Protein AF-A0A2K9PJY9-F1 (afdb_monomer)

Nearest PDB structures (foldseek):
  3nqx-assembly1_A  TM=8.048E-01  e=4.018E-14  Pseudoalteromonas sp. SM9913
  3nqz-assembly1_B  TM=7.840E-01  e=8.148E-14  Pseudoalteromonas sp. SM9913
  6ya1-assembly1_A  TM=7.572E-01  e=1.923E-13  Legionella pneumophila
  6yze-assembly1_A  TM=7.234E-01  e=6.142E-13  Legionella pneumophila
  1k85-assembly1_A  TM=9.168E-01  e=1.450E-07  Niallia circulans

Secondary structure (DSSP, 8-state):
----------------------S--S-TTTHHHHHHHHHHGGGSPPTT----S-TT-HHHHHHHHTT--TT-EEEEEEEEE-SS-EEEEEEEEETTEEEEEEEEEEEEETTEEEEEEE----PPP-----SS-HHHHHHHHHHHH--SS-EEEEEEEEEEEEETTTTEEEEEEEEEEE-SSTT-EEEEEEETTT--EEEEEESBTT-STTSGGGGS-------------TTTGGGGGG--PPEEEEEEEE-SSS-EEEEEEEE-SS-EESEE-SSTT-EEEEE-TTSTTS---EEPEESSSEE-HHHHSSTT-THHHHHHHHHHHHHHHHHHHHH---TTTSS---EEEEEEETT---EEEETTTEEEEE--STTPPPS--HHHHHHHHHHHHHHHTT---SSHHHHHHHHHHHHHHHHHHHHHHHHHS-----TTEESGGGTS-SEESS-GGGGT--SSTT-TTPPP-STTTT--S---STTS-HHHHHHHHTHHHHHHHHHHHH-EEEE-TTS-EEEE----HHHHHHHHHHHHTT--TT--HHHHHHHHHHHHHHHH-TT-HHHHHHHHHHHHTTSS-----STT--PPPPPPEEEEEES--SSEEEEEEEPPP-SS-EEEEEEEETTEEEEEESSSEEEEESPPTT-EEEEEEEEEETT--BPPPPPPEEEE----SS-----EEEEEE--TT-GGG-SEEE-STTEEE-GGGGGG-SSSS--EEEESSSTTSEEEE--B--TT-SEEEEEEEEEEES--TT-EEEEEEESSTTS--EEEEEEEBTTTBS-TT--EEEEEEEE----TTBEEEEEE--SSTT-EEEEEEEEEEEE-SS---------------------PPPGGG-EEE-SSBSSEEEEES--TT-EEEEEETT--EEEEEES-SEEE-TTS-SEEEEEEEEETTEEEEEEEEE-

Sequence (939 aa):
MRKTLHNFKLTTRNFAIILVLLGTTMHGVSQERIIKISKEQTQATSPNDKIDDAPVANKALLRSMLKLENNDKLVPITSVVDNYGKHEKYQCYYKGVKVDGMIATIHSKNGKASKISTNQMVLPEMDVKASITTNGALQSAKQKLNFKTIDLVSSELIILSIDPDQNVWKLAYNLHIKGANFYEEVNTYVDAKTGDVIRIMEGIKHSGKHSHASRLKKLGANTTLEQKSFVSLLMQEAIGPLAPATGTLATRYSGTLSLTTDSSGSEYRLRDYSRGNGIINYNNSSSGQVLVYDDYTDNDNNWTLAEHDNSTKDNAALDAHFASQVTYDYFINEHGRNSYDGLGSELINFVNILNYGNAGWANGDYMLYGDGIFGSDPLTSLDVGAHEIGHGVTKYTANLQYQREQGAINESLSDIWAMSVEHYANVNYGLNKDLDLLGNDFGYTIRSMANPNLYGQPDTYQGTNWVPASVSEGCITPQGGAGGNDYCGVHTNSGVGNFWFYTLTLGGSGTNDNGDNYAVTAIGVDKGGDIVYAALADLTPTSQYADFRVVTIQAAQDLYGIGSPEEISVTNAWYAVGVGAAYSGGGGDTETPTVPTGLASSNITASGFDVSWTASTDNVGVTEYEVFIDGSSNGLTASTSYSASGLSANTTYAVTVIAKDAAGNQSASSSALDVTTLEGSGGGCTDTTYNSDDFEGGFSSSIWNDGGSDARISTSDQFYANSGVRCVRLRDDQASANITTDNLDLSLFEEITVTFSYITAGLEIGEGFSLQMSTNGGASFNTEASWARGSEFPSNNVRQTGTVTISGPFTTTTQLKFQHNASVNNDRSYLDDVVIEGCSNGVSSIIAATNGNTLIDTNNDVSEPVLEDIKIFPIPVSHMLNVKNLPENSNLRLMNISGQLLINAKGKSQINMSQFETGIYILQVNTEGKTKFVKIIKR

Radius of gyration: 35.59 Å; Cα contacts (8 Å, |Δi|>4): 2083; chains: 1; bounding box: 110×68×102 Å

Organism: NCBI:txid1803846

Mean predicted aligned error: 19.75 Å

pLDDT: mean 78.34, std 20.93, range [20.97, 98.81]

Solvent-accessible surface area (backbone atoms only — not comparable to full-atom values): 50972 Å² total; per-residue (Å²): 135,84,88,85,89,84,89,85,89,84,85,92,80,90,81,89,86,90,86,94,84,88,89,82,85,85,79,77,70,68,57,54,49,62,57,42,50,70,63,51,50,80,76,51,82,71,95,73,75,80,64,79,88,67,95,86,66,62,67,65,56,51,33,58,74,58,68,54,54,94,63,34,47,76,43,81,74,52,76,49,69,44,82,87,31,36,42,37,33,26,42,37,21,57,79,78,30,41,34,62,63,40,42,40,27,42,32,27,48,96,92,34,60,69,49,77,32,63,63,83,67,82,77,73,95,75,82,86,73,66,69,52,52,71,68,54,36,49,52,43,49,54,73,69,67,70,60,96,42,80,45,79,77,46,76,44,67,29,36,37,71,73,36,73,92,76,67,37,72,41,52,23,34,43,32,36,34,36,36,79,40,73,84,43,27,32,41,37,31,19,32,22,68,80,40,49,76,73,41,57,43,67,36,39,48,58,73,25,45,76,25,89,44,57,86,62,84,83,82,90,81,93,74,94,75,86,81,79,60,75,77,60,62,73,62,66,75,71,73,70,92,56,52,79,42,79,23,44,36,36,25,73,72,77,46,74,41,81,44,67,19,21,33,82,85,73,40,26,35,58,28,29,67,91,50,61,68,19,36,42,44,21,46,14,71,88,48,41,55,37,90,54,87,40,73,44,72,40,73,81,40,62,47,37,50,91,73,27,62,46,99,77,43,55,18,40,49,47,23,42,52,47,17,51,52,51,40,37,48,45,36,36,71,77,47,50,28,35,40,47,65,55,80,15,57,51,50,36,35,42,28,32,27,48,85,28,49,45,45,27,34,34,78,77,64,35,39,39,26,11,40,17,52,96,82,42,71,49,56,27,44,52,46,51,37,20,23,34,46,26,46,33,33,36,54,62,51,23,35,41,39,82,35,17,52,18,11,7,49,46,45,16,50,8,52,52,39,10,34,44,38,41,51,50,34,30,74,77,68,70,48,87,66,68,72,46,45,41,56,42,85,76,79,48,69,70,44,31,25,76,48,14,59,85,65,59,11,6,40,20,59,86,27,63,58,49,50,42,42,40,59,92,64,66,29,73,68,54,25,53,38,85,80,41,54,43,14,18,21,13,76,33,45,12,16,22,52,26,27,24,51,38,27,25,20,70,24,47,70,54,65,34,76,88,71,50,76,35,68,24,59,51,64,34,56,69,58,46,48,51,22,53,57,61,19,33,69,55,43,34,19,73,38,38,69,70,51,52,51,53,37,35,35,49,26,20,27,74,75,64,32,80,90,22,74,58,24,44,16,48,32,22,15,34,24,42,17,58,51,69,66,59,65,75,54,76,63,88,58,82,69,49,24,38,51,37,42,74,70,46,77,43,80,63,32,32,36,25,31,31,40,34,42,44,77,48,56,46,99,90,43,63,57,36,32,41,39,22,50,71,83,39,81,75,50,76,32,74,55,58,49,50,78,49,66,88,43,62,44,61,36,74,38,39,33,31,34,30,25,26,30,84,65,67,36,57,20,57,71,21,78,69,44,74,46,60,24,32,71,31,81,73,66,82,45,67,78,37,79,75,45,76,45,52,46,72,74,27,62,92,71,43,65,48,39,76,42,45,95,27,28,49,59,39,69,90,45,29,92,62,25,84,54,88,44,13,18,40,37,30,22,14,54,52,95,27,6,20,38,34,39,52,69,36,72,41,52,72,29,41,32,36,39,42,35,29,35,34,33,36,36,70,60,52,80,73,19,38,38,28,41,26,42,13,59,64,62,63,79,54,70,47,81,77,47,73,43,24,31,72,73,76,40,86,61,66,78,45,81,48,76,51,76,47,79,47,72,52,87,43,23,67,26,20,25,47,29,46,39,30,57,16,94,39,82,68,18,34,42,26,40,24,54,37,32,35,28,32,29,31,66,87,70,87,81,84,86,80,88,81,86,86,83,84,91,84,81,86,88,81,93,69,90,71,84,60,80,81,66,51,45,74,40,54,74,67,25,60,44,60,37,35,41,44,76,68,56,76,82,20,37,38,36,34,21,42,83,86,65,50,77,76,43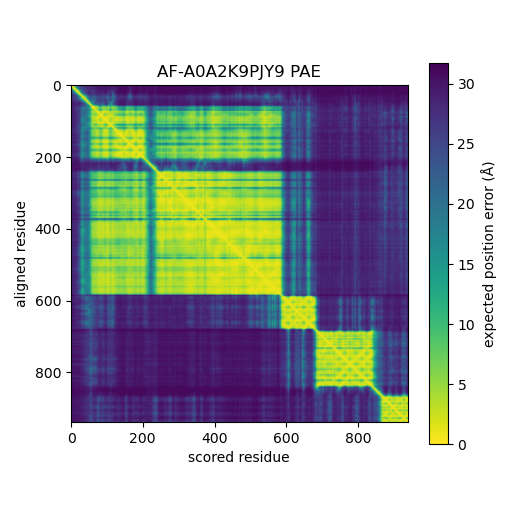,79,42,70,53,66,49,65,43,80,44,65,88,54,75,72,43,61,31,39,38,35,42,37,45,96,96,44,78,47,80,43,82,38,40,36,93

Structure (mmCIF, N/CA/C/O backbone):
data_AF-A0A2K9PJY9-F1
#
_entry.id   AF-A0A2K9PJY9-F1
#
loop_
_atom_site.group_PDB
_atom_site.id
_atom_site.type_symbol
_atom_site.label_atom_id
_atom_site.label_alt_id
_atom_site.label_comp_id
_atom_site.label_asym_id
_atom_site.label_entity_id
_atom_site.label_seq_id
_atom_site.pdbx_PDB_ins_code
_atom_site.Cartn_x
_atom_site.Cartn_y
_atom_site.Cartn_z
_atom_site.occupancy
_atom_site.B_iso_or_equiv
_atom_site.auth_seq_id
_atom_site.auth_comp_id
_atom_site.auth_asym_id
_atom_site.auth_atom_id
_atom_site.pdbx_PDB_model_num
ATOM 1 N N . MET A 1 1 ? 44.312 37.222 41.517 1.00 31.17 1 MET A N 1
ATOM 2 C CA . MET A 1 1 ? 44.202 38.541 42.179 1.00 31.17 1 MET A CA 1
ATOM 3 C C . MET A 1 1 ? 42.815 38.655 42.810 1.00 31.17 1 MET A C 1
ATOM 5 O O . MET A 1 1 ? 41.856 38.607 42.067 1.00 31.17 1 MET A O 1
ATOM 9 N N . ARG A 1 2 ? 42.769 38.748 44.154 1.00 29.47 2 ARG A N 1
ATOM 10 C CA . ARG A 1 2 ? 41.709 39.265 45.067 1.00 29.47 2 ARG A CA 1
ATOM 11 C C . ARG A 1 2 ? 40.248 38.780 44.890 1.00 29.47 2 ARG A C 1
ATOM 13 O O . ARG A 1 2 ? 39.609 39.128 43.916 1.00 29.47 2 ARG A O 1
ATOM 20 N N . LYS A 1 3 ? 39.761 37.957 45.842 1.00 31.03 3 LYS A N 1
ATOM 21 C CA . LYS A 1 3 ? 38.850 38.285 46.990 1.00 31.03 3 LYS A CA 1
ATOM 22 C C . LYS A 1 3 ? 37.364 38.325 46.546 1.00 31.03 3 LYS A C 1
ATOM 24 O O . LYS A 1 3 ? 37.062 38.978 45.567 1.00 31.03 3 LYS A O 1
ATOM 29 N N . THR A 1 4 ? 36.388 37.679 47.199 1.00 30.23 4 THR A N 1
ATOM 30 C CA . THR A 1 4 ? 36.096 37.703 48.649 1.00 30.23 4 THR A CA 1
ATOM 31 C C . THR A 1 4 ? 35.109 36.579 49.044 1.00 30.23 4 THR A C 1
ATOM 33 O O . THR A 1 4 ? 34.116 36.377 48.357 1.00 30.23 4 THR A O 1
ATOM 36 N N . LEU A 1 5 ? 35.371 35.893 50.167 1.00 31.23 5 LEU A N 1
ATOM 37 C CA . LEU A 1 5 ? 34.433 35.058 50.946 1.00 31.23 5 LEU A CA 1
ATOM 38 C C . LEU A 1 5 ? 33.549 35.933 51.858 1.00 31.23 5 LEU A C 1
ATOM 40 O O . LEU A 1 5 ? 34.110 36.856 52.448 1.00 31.23 5 LEU A O 1
ATOM 44 N N . HIS A 1 6 ? 32.297 35.535 52.147 1.00 29.08 6 HIS A N 1
ATOM 45 C CA . HIS A 1 6 ? 31.812 35.342 53.537 1.00 29.08 6 HIS A CA 1
ATOM 46 C C . HIS A 1 6 ? 30.404 34.706 53.654 1.00 29.08 6 HIS A C 1
ATOM 48 O O . HIS A 1 6 ? 29.433 35.242 53.143 1.00 29.08 6 HIS A O 1
ATOM 54 N N . ASN A 1 7 ? 30.368 33.592 54.404 1.00 25.58 7 ASN A N 1
ATOM 55 C CA . ASN A 1 7 ? 29.414 33.119 55.429 1.00 25.58 7 ASN A CA 1
ATOM 56 C C . ASN A 1 7 ? 27.887 33.256 55.252 1.00 25.58 7 ASN A C 1
ATOM 58 O O . ASN A 1 7 ? 27.370 34.362 55.254 1.00 25.58 7 ASN A O 1
ATOM 62 N N . PHE A 1 8 ? 27.166 32.131 55.401 1.00 23.06 8 PHE A N 1
ATOM 63 C CA . PHE A 1 8 ? 26.409 31.807 56.631 1.00 23.06 8 PHE A CA 1
ATOM 64 C C . PHE A 1 8 ? 25.995 30.314 56.663 1.00 23.06 8 PHE A C 1
ATOM 66 O O . PHE A 1 8 ? 25.467 29.781 55.694 1.00 23.06 8 PHE A O 1
ATOM 73 N N . LYS A 1 9 ? 26.261 29.637 57.791 1.00 27.45 9 LYS A N 1
ATOM 74 C CA . LYS A 1 9 ? 25.723 28.313 58.173 1.00 27.45 9 LYS A CA 1
ATOM 75 C C . LYS A 1 9 ? 24.331 28.506 58.789 1.00 27.45 9 LYS A C 1
ATOM 77 O O . LYS A 1 9 ? 24.218 29.420 59.595 1.00 27.45 9 LYS A O 1
ATOM 82 N N . LEU A 1 10 ? 23.372 27.598 58.554 1.00 23.98 10 LEU A N 1
ATOM 83 C CA . LEU A 1 10 ? 22.497 27.027 59.602 1.00 23.98 10 LEU A CA 1
ATOM 84 C C . LEU A 1 10 ? 21.653 25.822 59.093 1.00 23.98 10 LEU A C 1
ATOM 86 O O . LEU A 1 10 ? 20.838 25.952 58.192 1.00 23.98 10 LEU A O 1
ATOM 90 N N . THR A 1 11 ? 21.895 24.665 59.723 1.00 26.34 11 THR A N 1
ATOM 91 C CA . THR A 1 11 ? 20.972 23.595 60.188 1.00 26.34 11 THR A CA 1
ATOM 92 C C . THR A 1 11 ? 19.815 23.026 59.336 1.00 26.34 11 THR A C 1
ATOM 94 O O . THR A 1 11 ? 18.775 23.637 59.139 1.00 26.34 11 THR A O 1
ATOM 97 N N . THR A 1 12 ? 19.991 21.733 59.036 1.00 30.53 12 THR A N 1
ATOM 98 C CA . THR A 1 12 ? 19.058 20.599 58.833 1.00 30.53 12 THR A CA 1
ATOM 99 C C . THR A 1 12 ? 17.616 20.693 59.366 1.00 30.53 12 THR A C 1
ATOM 101 O O . THR A 1 12 ? 17.425 20.750 60.581 1.00 30.53 12 THR A O 1
ATOM 104 N N . ARG A 1 13 ? 16.626 20.474 58.479 1.00 26.17 13 ARG A N 1
ATOM 105 C CA . ARG A 1 13 ? 15.622 19.373 58.506 1.00 26.17 13 ARG A CA 1
ATOM 106 C C . ARG A 1 13 ? 14.572 19.559 57.392 1.00 26.17 13 ARG A C 1
ATOM 108 O O . ARG A 1 13 ? 13.969 20.616 57.310 1.00 26.17 13 ARG A O 1
ATOM 115 N N . ASN A 1 14 ? 14.359 18.493 56.613 1.00 29.66 14 ASN A N 1
ATOM 116 C CA . ASN A 1 14 ? 13.211 18.165 55.749 1.00 29.66 14 ASN A CA 1
ATOM 117 C C . ASN A 1 14 ? 12.601 19.274 54.869 1.00 29.66 14 ASN A C 1
ATOM 119 O O . ASN A 1 14 ? 11.776 20.034 55.351 1.00 29.66 14 ASN A O 1
ATOM 123 N N . PHE A 1 15 ? 12.901 19.256 53.566 1.00 22.61 15 PHE A N 1
ATOM 124 C CA . PHE A 1 15 ? 11.939 19.249 52.444 1.00 22.61 15 PHE A CA 1
ATOM 125 C C . PHE A 1 15 ? 12.720 19.042 51.123 1.00 22.61 15 PHE A C 1
ATOM 127 O O . PHE A 1 15 ? 13.917 19.309 51.063 1.00 22.61 15 PHE A O 1
ATOM 134 N N . ALA A 1 16 ? 12.054 18.468 50.120 1.00 24.06 16 ALA A N 1
ATOM 135 C CA . ALA A 1 16 ? 12.586 17.956 48.851 1.00 24.06 16 ALA A CA 1
ATOM 136 C C . ALA A 1 16 ? 13.279 18.996 47.932 1.00 24.06 16 ALA A C 1
ATOM 138 O O . ALA A 1 16 ? 13.114 20.190 48.157 1.00 24.06 16 ALA A O 1
ATOM 139 N N . ILE A 1 17 ? 13.914 18.494 46.844 1.00 22.08 17 ILE A N 1
ATOM 140 C CA . ILE A 1 17 ? 14.169 19.114 45.508 1.00 22.08 17 ILE A CA 1
ATOM 141 C C . ILE A 1 17 ? 15.664 19.221 45.075 1.00 22.08 17 ILE A C 1
ATOM 143 O O . ILE A 1 17 ? 16.430 20.004 45.619 1.00 22.08 17 ILE A O 1
ATOM 147 N N . ILE A 1 18 ? 15.987 18.456 44.009 1.00 22.28 18 ILE A N 1
ATOM 148 C CA . ILE A 1 18 ? 16.968 18.652 42.904 1.00 22.28 18 ILE A CA 1
ATOM 149 C C . ILE A 1 18 ? 18.479 18.715 43.232 1.00 22.28 18 ILE A C 1
ATOM 151 O O . ILE A 1 18 ? 18.947 19.673 43.830 1.00 22.28 18 ILE A O 1
ATOM 155 N N . LEU A 1 19 ? 19.263 17.757 42.696 1.00 20.97 19 LEU A N 1
ATOM 156 C CA . LEU A 1 19 ? 20.297 17.970 41.649 1.00 20.97 19 LEU A CA 1
ATOM 157 C C . LEU A 1 19 ? 21.140 16.692 41.422 1.00 20.97 19 LEU A C 1
ATOM 159 O O . LEU A 1 19 ? 22.082 16.438 42.163 1.00 20.97 19 LEU A O 1
ATOM 163 N N . VAL A 1 20 ? 20.859 15.950 40.346 1.00 22.36 20 VAL A N 1
ATOM 164 C CA . VAL A 1 20 ? 21.884 15.485 39.386 1.00 22.36 20 VAL A CA 1
ATOM 165 C C . VAL A 1 20 ? 21.221 15.525 38.009 1.00 22.36 20 VAL A C 1
ATOM 167 O O . VAL A 1 20 ? 20.638 14.557 37.541 1.00 22.36 20 VAL A O 1
ATOM 170 N N . LEU A 1 21 ? 21.230 16.703 37.397 1.00 23.95 21 LEU A N 1
ATOM 171 C CA . LEU A 1 21 ? 20.837 16.915 36.008 1.00 23.95 21 LEU A CA 1
ATOM 172 C C . LEU A 1 21 ? 21.691 18.077 35.523 1.00 23.95 21 LEU A C 1
ATOM 174 O O . LEU A 1 21 ? 21.478 19.199 35.968 1.00 23.95 21 LEU A O 1
ATOM 178 N N . LEU A 1 22 ? 22.712 17.765 34.722 1.00 24.16 22 LEU A N 1
ATOM 179 C CA . LEU A 1 22 ? 23.331 18.620 33.702 1.00 24.16 22 LEU A CA 1
ATOM 180 C C . LEU A 1 22 ? 24.581 17.908 33.180 1.00 24.16 22 LEU A C 1
ATOM 182 O O . LEU A 1 22 ? 25.643 17.956 33.797 1.00 24.16 22 LEU A O 1
ATOM 186 N N . GLY A 1 23 ? 24.426 17.234 32.041 1.00 21.20 23 GLY A N 1
ATOM 187 C CA . GLY A 1 23 ? 25.549 16.591 31.376 1.00 21.20 23 GLY A CA 1
ATOM 188 C C . GLY A 1 23 ? 25.216 15.695 30.189 1.00 21.20 23 GLY A C 1
ATOM 189 O O . GLY A 1 23 ? 25.862 14.673 30.093 1.00 21.20 23 GLY A O 1
ATOM 190 N N . THR A 1 24 ? 24.258 16.052 29.324 1.00 23.48 24 THR A N 1
ATOM 191 C CA . THR A 1 24 ? 24.273 15.754 27.871 1.00 23.48 24 THR A CA 1
ATOM 192 C C . THR A 1 24 ? 23.091 16.456 27.207 1.00 23.48 24 THR A C 1
ATOM 194 O O . THR A 1 24 ? 21.928 16.214 27.518 1.00 23.48 24 THR A O 1
ATOM 197 N N . THR A 1 25 ? 23.409 17.383 26.317 1.00 22.84 25 THR A N 1
ATOM 198 C CA . THR A 1 25 ? 22.483 18.152 25.490 1.00 22.84 25 THR A CA 1
ATOM 199 C C . THR A 1 25 ? 22.041 17.344 24.266 1.00 22.84 25 THR A C 1
ATOM 201 O O . THR A 1 25 ? 22.882 16.783 23.574 1.00 22.84 25 THR A O 1
ATOM 204 N N . MET A 1 26 ? 20.728 17.369 24.005 1.00 24.28 26 MET A N 1
ATOM 205 C CA . MET A 1 26 ? 20.037 17.092 22.731 1.00 24.28 26 MET A CA 1
ATOM 206 C C . MET A 1 26 ? 20.163 15.683 22.125 1.00 24.28 26 MET A C 1
ATOM 208 O O . MET A 1 26 ? 20.894 15.501 21.168 1.00 24.28 26 MET A O 1
ATOM 212 N N . HIS A 1 27 ? 19.380 14.720 22.630 1.00 25.70 27 HIS A N 1
ATOM 213 C CA . HIS A 1 27 ? 19.049 13.448 21.942 1.00 25.70 27 HIS A CA 1
ATOM 214 C C . HIS A 1 27 ? 17.566 13.030 22.150 1.00 25.70 27 HIS A C 1
ATOM 216 O O . HIS A 1 27 ? 17.196 11.874 21.997 1.00 25.70 27 HIS A O 1
ATOM 222 N N . GLY A 1 28 ? 16.694 13.958 22.563 1.00 24.28 28 GLY A N 1
ATOM 223 C CA . GLY A 1 28 ? 15.480 13.619 23.321 1.00 24.28 28 GLY A CA 1
ATOM 224 C C . GLY A 1 28 ? 14.125 13.813 22.640 1.00 24.28 28 GLY A C 1
ATOM 225 O O . GLY A 1 28 ? 13.196 14.166 23.348 1.00 24.28 28 GLY A O 1
ATOM 226 N N . VAL A 1 29 ? 13.975 13.639 21.321 1.00 26.16 29 VAL A N 1
ATOM 227 C CA . VAL A 1 29 ? 12.636 13.776 20.690 1.00 26.16 29 VAL A CA 1
ATOM 228 C C . VAL A 1 29 ? 12.206 12.539 19.885 1.00 26.16 29 VAL A C 1
ATOM 230 O O . VAL A 1 29 ? 11.022 12.218 19.878 1.00 26.16 29 VAL A O 1
ATOM 233 N N . SER A 1 30 ? 13.132 11.756 19.312 1.00 29.39 30 SER A N 1
ATOM 234 C CA . SER A 1 30 ? 12.795 10.509 18.593 1.00 29.39 30 SER A CA 1
ATOM 235 C C . SER A 1 30 ? 12.714 9.274 19.509 1.00 29.39 30 SER A C 1
ATOM 237 O O . SER A 1 30 ? 11.792 8.470 19.377 1.00 29.39 30 SER A O 1
ATOM 239 N N . GLN A 1 31 ? 13.595 9.142 20.511 1.00 28.12 31 GLN A N 1
ATOM 240 C CA . GLN A 1 31 ? 13.536 8.029 21.478 1.00 28.12 31 GLN A CA 1
ATOM 241 C C . GLN A 1 31 ? 12.342 8.104 22.444 1.00 28.12 31 GLN A C 1
ATOM 243 O O . GLN A 1 31 ? 11.883 7.068 22.927 1.00 28.12 31 GLN A O 1
ATOM 248 N N . GLU A 1 32 ? 11.781 9.294 22.696 1.00 28.34 32 GLU A N 1
ATOM 249 C CA . GLU A 1 32 ? 10.546 9.409 23.483 1.00 28.34 32 GLU A CA 1
ATOM 250 C C . GLU A 1 32 ? 9.345 8.787 22.761 1.00 28.34 32 GLU A C 1
ATOM 252 O O . GLU A 1 32 ? 8.463 8.278 23.443 1.00 28.34 32 GLU A O 1
ATOM 257 N N . ARG A 1 33 ? 9.335 8.713 21.417 1.00 31.22 33 ARG A N 1
ATOM 258 C CA . ARG A 1 33 ? 8.346 7.906 20.682 1.00 31.22 33 ARG A CA 1
ATOM 259 C C . ARG A 1 33 ? 8.569 6.416 20.894 1.00 31.22 33 ARG A C 1
ATOM 261 O O . ARG A 1 33 ? 7.606 5.727 21.172 1.00 31.22 33 ARG A O 1
ATOM 268 N N . ILE A 1 34 ? 9.803 5.916 20.861 1.00 29.89 34 ILE A N 1
ATOM 269 C CA . ILE A 1 34 ? 10.092 4.481 21.060 1.00 29.89 34 ILE A CA 1
ATOM 270 C C . ILE A 1 34 ? 9.715 4.023 22.486 1.00 29.89 34 ILE A C 1
ATOM 272 O O . ILE A 1 34 ? 9.183 2.930 22.672 1.00 29.89 34 ILE A O 1
ATOM 276 N N . ILE A 1 35 ? 9.918 4.880 23.495 1.00 27.38 35 ILE A N 1
ATOM 277 C CA . ILE A 1 35 ? 9.588 4.585 24.901 1.00 27.38 35 ILE A CA 1
ATOM 278 C C . ILE A 1 35 ? 8.116 4.895 25.238 1.00 27.38 35 ILE A C 1
ATOM 280 O O . ILE A 1 35 ? 7.543 4.227 26.099 1.00 27.38 35 ILE A O 1
ATOM 284 N N . LYS A 1 36 ? 7.467 5.862 24.570 1.00 26.86 36 LYS A N 1
ATOM 285 C CA . LYS A 1 36 ? 6.005 6.025 24.662 1.00 26.86 36 LYS A CA 1
ATOM 286 C C . LYS A 1 36 ? 5.266 4.925 23.928 1.00 26.86 36 LYS A C 1
ATOM 288 O O . LYS A 1 36 ? 4.303 4.431 24.480 1.00 26.86 36 LYS A O 1
ATOM 293 N N . ILE A 1 37 ? 5.727 4.481 22.764 1.00 30.11 37 ILE A N 1
ATOM 294 C CA . ILE A 1 37 ? 5.104 3.376 22.028 1.00 30.11 37 ILE A CA 1
ATOM 295 C C . ILE A 1 37 ? 5.156 2.098 22.874 1.00 30.11 37 ILE A C 1
ATOM 297 O O . ILE A 1 37 ? 4.131 1.447 23.007 1.00 30.11 37 ILE A O 1
ATOM 301 N N . SER A 1 38 ? 6.257 1.803 23.579 1.00 27.41 38 SER A N 1
ATOM 302 C CA . SER A 1 38 ? 6.302 0.634 24.478 1.00 27.41 38 SER A CA 1
ATOM 303 C C . SER A 1 38 ? 5.498 0.784 25.781 1.00 27.41 38 SER A C 1
ATOM 305 O O . SER A 1 38 ? 5.158 -0.220 26.404 1.00 27.41 38 SER A O 1
ATOM 307 N N . LYS A 1 39 ? 5.168 2.013 26.209 1.00 24.61 39 LYS A N 1
ATOM 308 C CA . LYS A 1 39 ? 4.374 2.285 27.427 1.00 24.61 39 LYS A CA 1
ATOM 309 C C . LYS A 1 39 ? 2.909 2.646 27.181 1.00 24.61 39 LYS A C 1
ATOM 311 O O . LYS A 1 39 ? 2.131 2.545 28.118 1.00 24.61 39 LYS A O 1
ATOM 316 N N . GLU A 1 40 ? 2.538 3.058 25.974 1.00 26.73 40 GLU A N 1
ATOM 317 C CA . GLU A 1 40 ? 1.167 3.371 25.547 1.00 26.73 40 GLU A CA 1
ATOM 318 C C . GLU A 1 40 ? 0.573 2.220 24.705 1.00 26.73 40 GLU A C 1
ATOM 320 O O . GLU A 1 40 ? -0.648 2.110 24.620 1.00 26.73 40 GLU A O 1
ATOM 325 N N . GLN A 1 41 ? 1.387 1.271 24.207 1.00 31.00 41 GLN A N 1
ATOM 326 C CA . GLN A 1 41 ? 0.892 -0.028 23.712 1.00 31.00 41 GLN A CA 1
ATOM 327 C C . GLN A 1 41 ? 0.264 -0.902 24.806 1.00 31.00 41 GLN A C 1
ATOM 329 O O . GLN A 1 41 ? -0.457 -1.835 24.482 1.00 31.00 41 GLN A O 1
ATOM 334 N N . THR A 1 42 ? 0.438 -0.588 26.093 1.00 24.84 42 THR A N 1
ATOM 335 C CA . THR A 1 42 ? -0.307 -1.268 27.171 1.00 24.84 42 THR A CA 1
ATOM 336 C C . THR A 1 42 ? -1.772 -0.820 27.276 1.00 24.84 42 THR A C 1
ATOM 338 O O . THR A 1 42 ? -2.504 -1.334 28.118 1.00 24.84 42 THR A O 1
ATOM 341 N N . GLN A 1 43 ? -2.232 0.103 26.418 1.00 25.47 43 GLN A N 1
ATOM 342 C CA . GLN A 1 43 ? -3.648 0.478 26.279 1.00 25.47 43 GLN A CA 1
ATOM 343 C C . GLN A 1 43 ? -4.180 0.415 24.836 1.00 25.47 43 GLN A C 1
ATOM 345 O O . GLN A 1 43 ? -5.285 0.890 24.570 1.00 25.47 43 GLN A O 1
ATOM 350 N N . ALA A 1 44 ? -3.442 -0.211 23.918 1.00 25.25 44 ALA A N 1
ATOM 351 C CA . ALA A 1 44 ? -4.002 -0.702 22.665 1.00 25.25 44 ALA A CA 1
ATOM 352 C C . ALA A 1 44 ? -4.286 -2.199 22.839 1.00 25.25 44 ALA A C 1
ATOM 354 O O . ALA A 1 44 ? -3.425 -2.953 23.281 1.00 25.25 44 ALA A O 1
ATOM 355 N N . THR A 1 45 ? -5.523 -2.597 22.562 1.00 26.31 45 THR A N 1
ATOM 356 C CA . THR A 1 45 ? -6.014 -3.976 22.634 1.00 26.31 45 THR A CA 1
ATOM 357 C C . THR A 1 45 ? -5.064 -4.950 21.931 1.00 26.31 45 THR A C 1
ATOM 359 O O . THR A 1 45 ? -4.582 -4.669 20.833 1.00 26.31 45 THR A O 1
ATOM 362 N N . SER A 1 46 ? -4.798 -6.077 22.595 1.00 25.41 46 SER A N 1
ATOM 363 C CA . SER A 1 46 ? -4.004 -7.209 22.102 1.00 25.41 46 SER A CA 1
ATOM 364 C C . SER A 1 46 ? -4.403 -7.611 20.665 1.00 25.41 46 SER A C 1
ATOM 366 O O . SER A 1 46 ? -5.592 -7.565 20.346 1.00 25.41 46 SER A O 1
ATOM 368 N N . PRO A 1 47 ? -3.474 -8.045 19.787 1.00 30.22 47 PRO A N 1
ATOM 369 C CA . PRO A 1 47 ? -3.759 -8.349 18.375 1.00 30.22 47 PRO A CA 1
ATOM 370 C C . PRO A 1 47 ? -4.619 -9.605 18.119 1.00 30.22 47 PRO A C 1
ATOM 372 O O . PRO A 1 47 ? -4.730 -10.029 16.974 1.00 30.22 47 PRO A O 1
ATOM 375 N N . ASN A 1 48 ? -5.208 -10.218 19.152 1.00 30.22 48 ASN A N 1
ATOM 376 C CA . ASN A 1 48 ? -5.843 -11.540 19.089 1.00 30.22 48 ASN A CA 1
ATOM 377 C C . ASN A 1 48 ? -7.350 -11.565 19.412 1.00 30.22 48 ASN A C 1
ATOM 379 O O . ASN A 1 48 ? -7.887 -12.631 19.724 1.00 30.22 48 ASN A O 1
ATOM 383 N N . ASP A 1 49 ? -8.064 -10.444 19.288 1.00 26.66 49 ASP A N 1
ATOM 384 C CA . ASP A 1 49 ? -9.529 -10.463 19.376 1.00 26.66 49 ASP A CA 1
ATOM 385 C C . ASP A 1 49 ? -10.121 -11.202 18.163 1.00 26.66 49 ASP A C 1
ATOM 387 O O . ASP A 1 49 ? -10.302 -10.656 17.073 1.00 26.66 49 ASP A O 1
ATOM 391 N N . LYS A 1 50 ? -10.415 -12.492 18.354 1.00 28.27 50 LYS A N 1
ATOM 392 C CA . LYS A 1 50 ? -11.196 -13.309 17.424 1.00 28.27 50 LYS A CA 1
ATOM 393 C C . LYS A 1 50 ? -12.598 -12.711 17.289 1.00 28.27 50 LYS A C 1
ATOM 395 O O . LYS A 1 50 ? -13.450 -12.914 18.147 1.00 28.27 50 LYS A O 1
ATOM 400 N N . ILE A 1 51 ? -12.852 -12.009 16.187 1.00 29.72 51 ILE A N 1
ATOM 401 C CA . ILE A 1 51 ? -14.202 -11.622 15.756 1.00 29.72 51 ILE A CA 1
ATOM 402 C C . ILE A 1 51 ? -14.774 -12.790 14.945 1.00 29.72 51 ILE A C 1
ATOM 404 O O . ILE A 1 51 ? -14.806 -12.764 13.714 1.00 29.72 51 ILE A O 1
ATOM 408 N N . ASP A 1 52 ? -15.187 -13.848 15.638 1.00 26.97 52 ASP A N 1
ATOM 409 C CA . ASP A 1 52 ? -16.016 -14.886 15.037 1.00 26.97 52 ASP A CA 1
ATOM 410 C C . ASP A 1 52 ? -17.499 -14.556 15.290 1.00 26.97 52 ASP A C 1
ATOM 412 O O . ASP A 1 52 ? -17.936 -14.403 16.424 1.00 26.97 52 ASP A O 1
ATOM 416 N N . ASP A 1 53 ? -18.240 -14.449 14.180 1.00 27.56 53 ASP A N 1
ATOM 417 C CA . ASP A 1 53 ? -19.706 -14.458 14.048 1.00 27.56 53 ASP A CA 1
ATOM 418 C C . ASP A 1 53 ? -20.480 -13.133 14.238 1.00 27.56 53 ASP A C 1
ATOM 420 O O . ASP A 1 53 ? -21.331 -12.994 15.108 1.00 27.56 53 ASP A O 1
ATOM 424 N N . ALA A 1 54 ? -20.307 -12.185 13.301 1.00 22.88 54 ALA A N 1
ATOM 425 C CA . ALA A 1 54 ? -21.380 -11.252 12.915 1.00 22.88 54 ALA A CA 1
ATOM 426 C C . ALA A 1 54 ? -21.166 -10.669 11.498 1.00 22.88 54 ALA A C 1
ATOM 428 O O . ALA A 1 54 ? -20.146 -10.018 11.244 1.00 22.88 54 ALA A O 1
ATOM 429 N N . PRO A 1 55 ? -22.120 -10.804 10.554 1.00 29.89 55 PRO A N 1
ATOM 430 C CA . PRO A 1 55 ? -22.116 -9.974 9.360 1.00 29.89 55 PRO A CA 1
ATOM 431 C C . PRO A 1 55 ? -22.531 -8.541 9.755 1.00 29.89 55 PRO A C 1
ATOM 433 O O . PRO A 1 55 ? -23.592 -8.338 10.332 1.00 29.89 55 PRO A O 1
ATOM 436 N N . VAL A 1 56 ? -21.708 -7.543 9.387 1.00 33.00 56 VAL A N 1
ATOM 437 C CA . VAL A 1 56 ? -21.898 -6.073 9.564 1.00 33.00 56 VAL A CA 1
ATOM 438 C C . VAL A 1 56 ? -21.354 -5.430 10.874 1.00 33.00 56 VAL A C 1
ATOM 440 O O . VAL A 1 56 ? -21.867 -4.409 11.319 1.00 33.00 56 VAL A O 1
ATOM 443 N N . ALA A 1 57 ? -20.240 -5.906 11.451 1.00 38.53 57 ALA A N 1
ATOM 444 C CA . ALA A 1 57 ? -19.645 -5.303 12.669 1.00 38.53 57 ALA A CA 1
ATOM 445 C C . ALA A 1 57 ? -18.480 -4.288 12.484 1.00 38.53 57 ALA A C 1
ATOM 447 O O . ALA A 1 57 ? -18.052 -3.672 13.455 1.00 38.53 57 ALA A O 1
ATOM 448 N N . ASN A 1 58 ? -17.963 -4.017 11.275 1.00 50.53 58 ASN A N 1
ATOM 449 C CA . ASN A 1 58 ? -16.654 -3.326 11.173 1.00 50.53 58 ASN A CA 1
ATOM 450 C C . ASN A 1 58 ? -16.670 -1.799 10.995 1.00 50.53 58 ASN A C 1
ATOM 452 O O . ASN A 1 58 ? -15.648 -1.151 11.211 1.00 50.53 58 ASN A O 1
ATOM 456 N N . LYS A 1 59 ? -17.793 -1.171 10.621 1.00 47.06 59 LYS A N 1
ATOM 457 C CA . LYS A 1 59 ? -17.807 0.291 10.385 1.00 47.06 59 LYS A CA 1
ATOM 458 C C . LYS A 1 59 ? -17.902 1.114 11.670 1.00 47.06 59 LYS A C 1
ATOM 460 O O . LYS A 1 59 ? -17.345 2.204 11.707 1.00 47.06 59 LYS A O 1
ATOM 465 N N . ALA A 1 60 ? -18.586 0.621 12.703 1.00 50.03 60 ALA A N 1
ATOM 466 C CA . ALA A 1 60 ? -18.706 1.326 13.982 1.00 50.03 60 ALA A CA 1
ATOM 467 C C . ALA A 1 60 ? -17.381 1.305 14.765 1.00 50.03 60 ALA A C 1
ATOM 469 O O . ALA A 1 60 ? -16.922 2.361 15.194 1.00 50.03 60 ALA A O 1
ATOM 470 N N . LEU A 1 61 ? -16.725 0.139 14.838 1.00 52.12 61 LEU A N 1
ATOM 471 C CA . LEU A 1 61 ? -15.385 -0.020 15.414 1.00 52.12 61 LEU A CA 1
ATOM 472 C C . LEU A 1 61 ? -14.345 0.825 14.668 1.00 52.12 61 LEU A C 1
ATOM 474 O O . LEU A 1 61 ? -13.559 1.541 15.278 1.00 52.12 61 LEU A O 1
ATOM 478 N N . LEU A 1 62 ? -14.381 0.826 13.333 1.00 53.78 62 LEU A N 1
ATOM 479 C CA . LEU A 1 62 ? -13.442 1.635 12.566 1.00 53.78 62 LEU A CA 1
ATOM 480 C C . LEU A 1 62 ? -13.645 3.142 12.801 1.00 53.78 62 LEU A C 1
ATOM 482 O O . LEU A 1 62 ? -12.681 3.895 12.903 1.00 53.78 62 LEU A O 1
ATOM 486 N N . ARG A 1 63 ? -14.895 3.600 12.946 1.00 61.00 63 ARG A N 1
ATOM 487 C CA . ARG A 1 63 ? -15.189 5.001 13.288 1.00 61.00 63 ARG A CA 1
ATOM 488 C C . ARG A 1 63 ? -14.733 5.367 14.699 1.00 61.00 63 ARG A C 1
ATOM 490 O O . ARG A 1 63 ? -14.238 6.478 14.873 1.00 61.00 63 ARG A O 1
ATOM 497 N N . SER A 1 64 ? -14.859 4.464 15.674 1.00 58.00 64 SER A N 1
ATOM 498 C CA . SER A 1 64 ? -14.390 4.712 17.043 1.00 58.00 64 SER A CA 1
ATOM 499 C C . SER A 1 64 ? -12.860 4.747 17.126 1.00 58.00 64 SER A C 1
ATOM 501 O O . SER A 1 64 ? -12.315 5.689 17.700 1.00 58.00 64 SER A O 1
ATOM 503 N N . MET A 1 65 ? -12.159 3.815 16.468 1.00 55.19 65 MET A N 1
ATOM 504 C CA . MET A 1 65 ? -10.687 3.791 16.392 1.00 55.19 65 MET A CA 1
ATOM 505 C C . MET A 1 65 ? -10.105 5.066 15.771 1.00 55.19 65 MET A C 1
ATOM 507 O O . MET A 1 65 ? -9.038 5.530 16.173 1.00 55.19 65 MET A O 1
ATOM 511 N N . LEU A 1 66 ? -10.818 5.636 14.800 1.00 56.12 66 LEU A N 1
ATOM 512 C CA . LEU A 1 66 ? -10.435 6.855 14.091 1.00 56.12 66 LEU A CA 1
ATOM 513 C C . LEU A 1 66 ? -10.989 8.137 14.727 1.00 56.12 66 LEU A C 1
ATOM 515 O O . LEU A 1 66 ? -10.726 9.222 14.212 1.00 56.12 66 LEU A O 1
ATOM 519 N N . LYS A 1 67 ? -11.758 8.023 15.820 1.00 61.78 67 LYS A N 1
ATOM 520 C CA . LYS A 1 67 ? -12.442 9.138 16.499 1.00 61.78 67 LYS A CA 1
ATOM 521 C C . LYS A 1 67 ? -13.271 10.008 15.540 1.00 61.78 67 LYS A C 1
ATOM 523 O O . LYS A 1 67 ? -13.301 11.227 15.673 1.00 61.78 67 LYS A O 1
ATOM 528 N N . LEU A 1 68 ? -13.924 9.379 14.561 1.00 61.50 68 LEU A N 1
ATOM 529 C CA . LEU A 1 68 ? -14.714 10.071 13.542 1.00 61.50 68 LEU A CA 1
ATOM 530 C C . LEU A 1 68 ? -16.071 10.499 14.107 1.00 61.50 68 LEU A C 1
ATOM 532 O O . LEU A 1 68 ? -16.853 9.667 14.573 1.00 61.50 68 LEU A O 1
ATOM 536 N N . GLU A 1 69 ? -16.385 11.787 13.997 1.00 65.06 69 GLU A N 1
ATOM 537 C CA . GLU A 1 69 ? -17.672 12.350 14.411 1.00 65.06 69 GLU A CA 1
ATOM 538 C C . GLU A 1 69 ? -18.763 12.090 13.356 1.00 65.06 69 GLU A C 1
ATOM 540 O O . GLU A 1 69 ? -18.497 11.650 12.238 1.00 65.06 69 GLU A O 1
ATOM 545 N N . ASN A 1 70 ? -20.032 12.371 13.669 1.00 55.19 70 ASN A N 1
ATOM 546 C CA . ASN A 1 70 ? -21.173 12.046 12.792 1.00 55.19 70 ASN A CA 1
ATOM 547 C C . ASN A 1 70 ? -21.091 12.643 11.371 1.00 55.19 70 ASN A C 1
ATOM 549 O O . ASN A 1 70 ? -21.659 12.078 10.438 1.00 55.19 70 ASN A O 1
ATOM 553 N N . ASN A 1 71 ? -20.363 13.747 11.182 1.00 65.62 71 ASN A N 1
ATOM 554 C CA . ASN A 1 71 ? -20.186 14.389 9.873 1.00 65.62 71 ASN A CA 1
ATOM 555 C C . ASN A 1 71 ? -19.000 13.837 9.063 1.00 65.62 71 ASN A C 1
ATOM 557 O O . ASN A 1 71 ? -18.827 14.198 7.893 1.00 65.62 71 ASN A O 1
ATOM 561 N N . ASP A 1 72 ? -18.206 12.957 9.663 1.00 76.50 72 ASP A N 1
ATOM 562 C CA . ASP A 1 72 ? -17.036 12.355 9.046 1.00 76.50 72 ASP A CA 1
ATOM 563 C C . ASP A 1 72 ? -17.420 11.074 8.301 1.00 76.50 72 ASP A C 1
ATOM 565 O O . ASP A 1 72 ? -18.336 10.342 8.700 1.00 76.50 72 ASP A O 1
ATOM 569 N N . LYS A 1 73 ? -16.736 10.778 7.193 1.00 77.38 73 LYS A N 1
ATOM 570 C CA . LYS A 1 73 ? -17.074 9.651 6.308 1.00 77.38 73 LYS A CA 1
ATOM 571 C C . LYS A 1 73 ? -15.876 8.746 6.068 1.00 77.38 73 LYS A C 1
ATOM 573 O O . LYS A 1 73 ? -14.747 9.209 5.968 1.00 77.38 73 LYS A O 1
ATOM 578 N N . LEU A 1 74 ? -16.173 7.462 5.902 1.00 75.75 74 LEU A N 1
ATOM 579 C CA . LEU A 1 74 ? -15.256 6.463 5.367 1.00 75.75 74 LEU A CA 1
ATOM 580 C C . LEU A 1 74 ? -15.764 6.051 3.994 1.00 75.75 74 LEU A C 1
ATOM 582 O O . LEU A 1 74 ? -16.876 5.530 3.872 1.00 75.75 74 LEU A O 1
ATOM 586 N N . VAL A 1 75 ? -14.972 6.325 2.965 1.00 80.31 75 VAL A N 1
ATOM 587 C CA . VAL A 1 75 ? -15.331 6.054 1.572 1.00 80.31 75 VAL A CA 1
ATOM 588 C C . VAL A 1 75 ? -14.473 4.896 1.063 1.00 80.31 75 VAL A C 1
ATOM 590 O O . VAL A 1 75 ? -13.252 5.020 1.105 1.00 80.31 75 VAL A O 1
ATOM 593 N N . PRO A 1 76 ? -15.062 3.778 0.597 1.00 76.81 76 PRO A N 1
ATOM 594 C CA . PRO A 1 76 ? -14.294 2.673 0.026 1.00 76.81 76 PRO A CA 1
ATOM 595 C C . PRO A 1 76 ? -13.433 3.139 -1.156 1.00 76.81 76 PRO A C 1
ATOM 597 O O . PRO A 1 76 ? -13.925 3.870 -2.016 1.00 76.81 76 PRO A O 1
ATOM 600 N N . ILE A 1 77 ? -12.177 2.695 -1.203 1.00 78.31 77 ILE A N 1
ATOM 601 C CA . ILE A 1 77 ? -11.208 3.005 -2.264 1.00 78.31 77 ILE A CA 1
ATOM 602 C C . ILE A 1 77 ? -10.990 1.770 -3.140 1.00 78.31 77 ILE A C 1
ATOM 604 O O . ILE A 1 77 ? -11.278 1.794 -4.333 1.00 78.31 77 ILE A O 1
ATOM 608 N N . THR A 1 78 ? -10.501 0.683 -2.541 1.00 78.44 78 THR A N 1
ATOM 609 C CA . THR A 1 78 ? -10.128 -0.551 -3.241 1.00 78.44 78 THR A CA 1
ATOM 610 C C . THR A 1 78 ? -10.520 -1.777 -2.428 1.00 78.44 78 THR A C 1
ATOM 612 O O . THR A 1 78 ? -10.665 -1.721 -1.205 1.00 78.44 78 THR A O 1
ATOM 615 N N . SER A 1 79 ? -10.693 -2.896 -3.129 1.00 81.31 79 SER A N 1
ATOM 616 C CA . SER A 1 79 ? -10.783 -4.222 -2.533 1.00 81.31 79 SER A CA 1
ATOM 617 C C . SER A 1 79 ? -9.940 -5.170 -3.374 1.00 81.31 79 SER A C 1
ATOM 619 O O . SER A 1 79 ? -10.224 -5.344 -4.557 1.00 81.31 79 SER A O 1
ATOM 621 N N . VAL A 1 80 ? -8.895 -5.727 -2.769 1.00 76.56 80 VAL A N 1
ATOM 622 C CA . VAL A 1 80 ? -7.952 -6.646 -3.419 1.00 76.56 80 VAL A CA 1
ATOM 623 C C . VAL A 1 80 ? -7.993 -7.978 -2.680 1.00 76.56 80 VAL A C 1
ATOM 625 O O . VAL A 1 80 ? -8.222 -8.003 -1.471 1.00 76.56 80 VAL A O 1
ATOM 628 N N . VAL A 1 81 ? -7.823 -9.072 -3.417 1.00 80.69 81 VAL A N 1
ATOM 629 C CA . VAL A 1 81 ? -7.651 -10.419 -2.870 1.00 80.69 81 VAL A CA 1
ATOM 630 C C . VAL A 1 81 ? -6.307 -10.936 -3.356 1.00 80.69 81 VAL A C 1
ATOM 632 O O . VAL A 1 81 ? -6.042 -10.871 -4.554 1.00 80.69 81 VAL A O 1
ATOM 635 N N . ASP A 1 82 ? -5.488 -11.427 -2.438 1.00 79.38 82 ASP A N 1
ATOM 636 C CA . ASP A 1 82 ? -4.195 -12.053 -2.710 1.00 79.38 82 ASP A CA 1
ATOM 637 C C . ASP A 1 82 ? -4.021 -13.325 -1.856 1.00 79.38 82 ASP A C 1
ATOM 639 O O . ASP A 1 82 ? -4.979 -13.813 -1.242 1.00 79.38 82 ASP A O 1
ATOM 643 N N . ASN A 1 83 ? -2.808 -13.883 -1.833 1.00 79.31 83 ASN A N 1
ATOM 644 C CA . ASN A 1 83 ? -2.489 -15.095 -1.073 1.00 79.31 83 ASN A CA 1
ATOM 645 C C . ASN A 1 83 ? -2.657 -14.929 0.454 1.00 79.31 83 ASN A C 1
ATOM 647 O O . ASN A 1 83 ? -2.779 -15.925 1.175 1.00 79.31 83 ASN A O 1
ATOM 651 N N . TYR A 1 84 ? -2.702 -13.695 0.960 1.00 77.75 84 TYR A N 1
ATOM 652 C CA . TYR A 1 84 ? -2.722 -13.373 2.389 1.00 77.75 84 TYR A CA 1
ATOM 653 C C . TYR A 1 84 ? -4.133 -13.035 2.884 1.00 77.75 84 TYR A C 1
ATOM 655 O O . TYR A 1 84 ? -4.447 -13.244 4.062 1.00 77.75 84 TYR A O 1
ATOM 663 N N . GLY A 1 85 ? -5.024 -12.618 1.985 1.00 77.31 85 GLY A N 1
ATOM 664 C CA . GLY A 1 85 ? -6.449 -12.488 2.253 1.00 77.31 85 GLY A CA 1
ATOM 665 C C . GLY A 1 85 ? -7.133 -11.473 1.349 1.00 77.31 85 GLY A C 1
ATOM 666 O O . GLY A 1 85 ? -6.688 -11.151 0.253 1.00 77.31 85 GLY A O 1
ATOM 667 N N . LYS A 1 86 ? -8.278 -10.977 1.812 1.00 82.50 86 LYS A N 1
ATOM 668 C CA . LYS A 1 86 ? -8.982 -9.844 1.220 1.00 82.50 86 LYS A CA 1
ATOM 669 C C . LYS A 1 86 ? -8.652 -8.582 2.012 1.00 82.50 86 LYS A C 1
ATOM 671 O O . LYS A 1 86 ? -8.812 -8.559 3.230 1.00 82.50 86 LYS A O 1
ATOM 676 N N . HIS A 1 87 ? -8.290 -7.516 1.311 1.00 82.62 87 HIS A N 1
ATOM 677 C CA . HIS A 1 87 ? -7.943 -6.219 1.885 1.00 82.62 87 HIS A CA 1
ATOM 678 C C . HIS A 1 87 ? -8.867 -5.139 1.322 1.00 82.62 87 HIS A C 1
ATOM 680 O O . HIS A 1 87 ? -8.936 -4.940 0.109 1.00 82.62 87 HIS A O 1
ATOM 686 N N . GLU A 1 88 ? -9.598 -4.443 2.191 1.00 82.75 88 GLU A N 1
ATOM 687 C CA . GLU A 1 88 ? -10.546 -3.387 1.825 1.00 82.75 88 GLU A CA 1
ATOM 688 C C . GLU A 1 88 ? -10.088 -2.043 2.387 1.00 82.75 88 GLU A C 1
ATOM 690 O O . GLU A 1 88 ? -10.079 -1.849 3.602 1.00 82.75 88 GLU A O 1
ATOM 695 N N . LYS A 1 89 ? -9.726 -1.099 1.510 1.00 83.94 89 LYS A N 1
ATOM 696 C CA . LYS A 1 89 ? -9.234 0.227 1.910 1.00 83.94 89 LYS A CA 1
ATOM 697 C C . LYS A 1 89 ? -10.339 1.274 1.899 1.00 83.94 89 LYS A C 1
ATOM 699 O O . LYS A 1 89 ? -11.171 1.305 0.992 1.00 83.94 89 LYS A O 1
ATOM 704 N N . TYR A 1 90 ? -10.301 2.176 2.872 1.00 83.38 90 TYR A N 1
ATOM 705 C CA . TYR A 1 90 ? -11.260 3.253 3.085 1.00 83.38 90 TYR A CA 1
ATOM 706 C C . TYR A 1 90 ? -10.533 4.586 3.291 1.00 83.38 90 TYR A C 1
ATOM 708 O O . TYR A 1 90 ? -9.635 4.693 4.121 1.00 83.38 90 TYR A O 1
ATOM 716 N N . GLN A 1 91 ? -10.953 5.615 2.558 1.00 87.00 91 GLN A N 1
ATOM 717 C CA . GLN A 1 91 ? -10.481 6.991 2.693 1.00 87.00 91 GLN A CA 1
ATOM 718 C C . GLN A 1 91 ? -11.287 7.717 3.770 1.00 87.00 91 GLN A C 1
ATOM 720 O O . GLN A 1 91 ? -12.522 7.730 3.718 1.00 87.00 91 GLN A O 1
ATOM 725 N N . CYS A 1 92 ? -10.600 8.392 4.690 1.00 84.75 92 CYS A N 1
ATOM 726 C CA . CYS A 1 92 ? -11.234 9.217 5.715 1.00 84.75 92 CYS A CA 1
ATOM 727 C C . CYS A 1 92 ? -11.550 10.632 5.202 1.00 84.75 92 CYS A C 1
ATOM 729 O O . CYS A 1 92 ? -10.734 11.265 4.522 1.00 84.75 92 CYS A O 1
ATOM 731 N N . TYR A 1 93 ? -12.727 11.140 5.566 1.00 87.06 93 TYR A N 1
ATOM 732 C CA . TYR A 1 93 ? -13.179 12.510 5.320 1.00 87.06 93 TYR A CA 1
ATOM 733 C C . TYR A 1 93 ? -13.594 13.155 6.638 1.00 87.06 93 TYR A C 1
ATOM 735 O O . TYR A 1 93 ? -14.431 12.589 7.337 1.00 87.06 93 TYR A O 1
ATOM 743 N N . TYR A 1 94 ? -13.087 14.355 6.918 1.00 87.38 94 TYR A N 1
ATOM 744 C CA . TYR A 1 94 ? -13.460 15.168 8.073 1.00 87.38 94 TYR A CA 1
ATOM 745 C C . TYR A 1 94 ? -14.358 16.325 7.635 1.00 87.38 94 TYR A C 1
ATOM 747 O O . TYR A 1 94 ? -13.987 17.099 6.747 1.00 87.38 94 TYR A O 1
ATOM 755 N N . LYS A 1 95 ? -15.567 16.427 8.206 1.00 87.12 95 LYS A N 1
ATOM 756 C CA . LYS A 1 95 ? -16.591 17.426 7.820 1.00 87.12 95 LYS A CA 1
ATOM 757 C C . LYS A 1 95 ? -16.796 17.529 6.292 1.00 87.12 95 LYS A C 1
ATOM 759 O O . LYS A 1 95 ? -16.963 18.614 5.736 1.00 87.12 95 LYS A O 1
ATOM 764 N N . GLY A 1 96 ? -16.765 16.387 5.600 1.00 87.06 96 GLY A N 1
ATOM 765 C CA . GLY A 1 96 ? -16.933 16.292 4.144 1.00 87.06 96 GLY A CA 1
ATOM 766 C C . GLY A 1 96 ? -15.695 16.617 3.296 1.00 87.06 96 GLY A C 1
ATOM 767 O O . GLY A 1 96 ? -15.795 16.570 2.072 1.00 87.06 96 GLY A O 1
ATOM 768 N N . VAL A 1 97 ? -14.539 16.896 3.905 1.00 91.31 97 VAL A N 1
ATOM 769 C CA . VAL A 1 97 ? -13.268 17.168 3.214 1.00 91.31 97 VAL A CA 1
ATOM 770 C C . VAL A 1 97 ? -12.307 15.995 3.391 1.00 91.31 97 VAL A C 1
ATOM 772 O O . VAL A 1 97 ? -12.166 15.470 4.493 1.00 91.31 97 VAL A O 1
ATOM 775 N N . LYS A 1 98 ? -11.650 15.562 2.308 1.00 91.88 98 LYS A N 1
ATOM 776 C CA . LYS A 1 98 ? -10.724 14.421 2.338 1.00 91.88 98 LYS A CA 1
ATOM 777 C C . LYS A 1 98 ? -9.528 14.728 3.237 1.00 91.88 98 LYS A C 1
ATOM 779 O O . LYS A 1 98 ? -8.910 15.779 3.077 1.00 91.88 98 LYS A O 1
ATOM 784 N N . VAL A 1 99 ? -9.172 13.811 4.132 1.00 90.25 99 VAL A N 1
ATOM 785 C CA . VAL A 1 99 ? -7.958 13.924 4.952 1.00 90.25 99 VAL A CA 1
ATOM 786 C C . VAL A 1 99 ? -6.825 13.187 4.244 1.00 90.25 99 VAL A C 1
ATOM 788 O O . VAL A 1 99 ? -6.812 11.958 4.175 1.00 90.25 99 VAL A O 1
ATOM 791 N N . ASP A 1 100 ? -5.892 13.942 3.668 1.00 88.31 100 ASP A N 1
ATOM 792 C CA . ASP A 1 100 ? -4.789 13.406 2.873 1.00 88.31 100 ASP A CA 1
ATOM 793 C C . ASP A 1 100 ? -3.920 12.462 3.711 1.00 88.31 100 ASP A C 1
ATOM 795 O O . ASP A 1 100 ? -3.450 12.816 4.791 1.00 88.31 100 ASP A O 1
ATOM 799 N N . GLY A 1 101 ? -3.725 11.243 3.210 1.00 81.88 101 GLY A N 1
ATOM 800 C CA . GLY A 1 101 ? -2.948 10.202 3.877 1.00 81.88 101 GLY A CA 1
ATOM 801 C C . GLY A 1 101 ? -3.664 9.437 4.996 1.00 81.88 101 GLY A C 1
ATOM 802 O O . GLY A 1 101 ? -3.099 8.458 5.467 1.00 81.88 101 GLY A O 1
ATOM 803 N N . MET A 1 102 ? -4.882 9.813 5.410 1.00 83.31 102 MET A N 1
ATOM 804 C CA . MET A 1 102 ? -5.639 9.071 6.430 1.00 83.31 102 MET A CA 1
ATOM 805 C C . MET A 1 102 ? -6.461 7.950 5.783 1.00 83.31 102 MET A C 1
ATOM 807 O O . MET A 1 102 ? -7.498 8.207 5.161 1.00 83.31 102 MET A O 1
ATOM 811 N N . ILE A 1 103 ? -5.973 6.715 5.907 1.00 82.94 103 ILE A N 1
ATOM 812 C CA . ILE A 1 103 ? -6.558 5.519 5.291 1.00 82.94 103 ILE A CA 1
ATOM 813 C C . ILE A 1 103 ? -6.724 4.437 6.351 1.00 82.94 103 ILE A C 1
ATOM 815 O O . ILE A 1 103 ? -5.830 4.215 7.163 1.00 82.94 103 ILE A O 1
ATOM 819 N N . ALA A 1 104 ? -7.845 3.728 6.267 1.00 79.38 104 ALA A N 1
ATOM 820 C CA . ALA A 1 104 ? -8.090 2.507 7.010 1.00 79.38 104 ALA A CA 1
ATOM 821 C C . ALA A 1 104 ? -8.178 1.300 6.076 1.00 79.38 104 ALA A C 1
ATOM 823 O O . ALA A 1 104 ? -8.878 1.354 5.066 1.00 79.38 104 ALA A O 1
ATOM 824 N N . THR A 1 105 ? -7.535 0.199 6.444 1.00 80.75 105 THR A N 1
ATOM 825 C CA . THR A 1 105 ? -7.626 -1.091 5.760 1.00 80.75 105 THR A CA 1
ATOM 826 C C . THR A 1 105 ? -8.318 -2.097 6.671 1.00 80.75 105 THR A C 1
ATOM 828 O O . THR A 1 105 ? -7.950 -2.244 7.833 1.00 80.75 105 THR A O 1
ATOM 831 N N . ILE A 1 106 ? -9.317 -2.802 6.145 1.00 79.56 106 ILE A N 1
ATOM 832 C CA . ILE A 1 106 ? -9.934 -3.964 6.788 1.00 79.56 106 ILE A CA 1
ATOM 833 C C . ILE A 1 106 ? -9.399 -5.211 6.089 1.00 79.56 106 ILE A C 1
ATOM 835 O O . ILE A 1 106 ? -9.531 -5.348 4.873 1.00 79.56 106 ILE A O 1
ATOM 839 N N . HIS A 1 107 ? -8.805 -6.113 6.859 1.00 77.00 107 HIS A N 1
ATOM 840 C CA . HIS A 1 107 ? -8.262 -7.381 6.391 1.00 77.00 107 HIS A CA 1
ATOM 841 C C . HIS A 1 107 ? -9.270 -8.480 6.713 1.00 77.00 107 HIS A C 1
ATOM 843 O O . HIS A 1 107 ? -9.917 -8.464 7.763 1.00 77.00 107 HIS A O 1
ATOM 849 N N . SER A 1 108 ? -9.464 -9.416 5.793 1.00 72.88 108 SER A N 1
ATOM 850 C CA . SER A 1 108 ? -10.388 -10.532 5.961 1.00 72.88 108 SER A CA 1
ATOM 851 C C . SER A 1 108 ? -9.819 -11.809 5.363 1.00 72.88 108 SER A C 1
ATOM 853 O O . SER A 1 108 ? -9.263 -11.795 4.270 1.00 72.88 108 SER A O 1
ATOM 855 N N . LYS A 1 109 ? -10.016 -12.937 6.038 1.00 73.06 109 LYS A N 1
ATOM 856 C CA . LYS A 1 109 ? -9.602 -14.266 5.581 1.00 73.06 109 LYS A CA 1
ATOM 857 C C . LYS A 1 109 ? -10.780 -15.220 5.741 1.00 73.06 109 LYS A C 1
ATOM 859 O O . LYS A 1 109 ? -11.509 -15.147 6.724 1.00 73.06 109 LYS A O 1
ATOM 864 N N . ASN A 1 110 ? -11.027 -16.071 4.743 1.00 71.19 110 ASN A N 1
ATOM 865 C CA . ASN A 1 110 ? -12.167 -17.004 4.731 1.00 71.19 110 ASN A CA 1
ATOM 866 C C . ASN A 1 110 ? -13.539 -16.333 4.964 1.00 71.19 110 ASN A C 1
ATOM 868 O O . ASN A 1 110 ? -14.425 -16.903 5.593 1.00 71.19 110 ASN A O 1
ATOM 872 N N . GLY A 1 111 ? -13.712 -15.100 4.475 1.00 58.81 111 GLY A N 1
ATOM 873 C CA . GLY A 1 111 ? -14.956 -14.338 4.626 1.00 58.81 111 GLY A CA 1
ATOM 874 C C . GLY A 1 111 ? -15.164 -13.686 5.999 1.00 58.81 111 GLY A C 1
ATOM 875 O O . GLY A 1 111 ? -16.181 -13.021 6.180 1.00 58.81 111 GLY A O 1
ATOM 876 N N . LYS A 1 112 ? -14.211 -13.820 6.932 1.00 54.19 112 LYS A N 1
ATOM 877 C CA . LYS A 1 112 ? -14.245 -13.195 8.262 1.00 54.19 112 LYS A CA 1
ATOM 878 C C . LYS A 1 112 ? -13.177 -12.116 8.385 1.00 54.19 112 LYS A C 1
ATOM 880 O O . LYS A 1 112 ? -12.095 -12.252 7.817 1.00 54.19 112 LYS A O 1
ATOM 885 N N . ALA A 1 113 ? -13.484 -11.038 9.097 1.00 61.84 113 ALA A N 1
ATOM 886 C CA . ALA A 1 113 ? -12.516 -9.978 9.344 1.00 61.84 113 ALA A CA 1
ATOM 887 C C . ALA A 1 113 ? -11.463 -10.438 10.352 1.00 61.84 113 ALA A C 1
ATOM 889 O O . ALA A 1 113 ? -11.808 -11.046 11.358 1.00 61.84 113 ALA A O 1
ATOM 890 N N . SER A 1 114 ? -10.196 -10.152 10.066 1.00 60.84 114 SER A N 1
ATOM 891 C CA . SER A 1 114 ? -9.064 -10.604 10.878 1.00 60.84 114 SER A CA 1
ATOM 892 C C . SER A 1 114 ? -8.294 -9.460 11.529 1.00 60.84 114 SER A C 1
ATOM 894 O O . SER A 1 114 ? -7.775 -9.630 12.623 1.00 60.84 114 SER A O 1
ATOM 896 N N . LYS A 1 115 ? -8.194 -8.301 10.865 1.00 71.44 115 LYS A N 1
ATOM 897 C CA . LYS A 1 115 ? -7.357 -7.179 11.314 1.00 71.44 115 LYS A CA 1
ATOM 898 C C . LYS A 1 115 ? -7.840 -5.853 10.734 1.00 71.44 115 LYS A C 1
ATOM 900 O O . LYS A 1 115 ? -8.420 -5.813 9.645 1.00 71.44 115 LYS A O 1
ATOM 905 N N . ILE A 1 116 ? -7.574 -4.764 11.451 1.00 73.31 116 ILE A N 1
ATOM 906 C CA . ILE A 1 116 ? -7.747 -3.391 10.971 1.00 73.31 116 ILE A CA 1
ATOM 907 C C . ILE A 1 116 ? -6.404 -2.668 11.065 1.00 73.31 116 ILE A C 1
ATOM 909 O O . ILE A 1 116 ? -5.797 -2.639 12.133 1.00 73.31 116 ILE A O 1
ATOM 913 N N . SER A 1 117 ? -5.996 -2.030 9.972 1.00 77.00 117 SER A N 1
ATOM 914 C CA . SER A 1 117 ? -4.749 -1.267 9.884 1.00 77.00 117 SER A CA 1
ATOM 915 C C . SER A 1 117 ? -5.053 0.186 9.536 1.00 77.00 117 SER A C 1
ATOM 917 O O . SER A 1 117 ? -5.801 0.466 8.600 1.00 77.00 117 SER A O 1
ATOM 919 N N . THR A 1 118 ? -4.530 1.133 10.316 1.00 75.38 118 THR A N 1
ATOM 920 C CA . THR A 1 118 ? -4.766 2.567 10.107 1.00 75.38 118 THR A CA 1
ATOM 921 C C . THR A 1 118 ? -3.699 3.422 10.776 1.00 75.38 118 THR A C 1
ATOM 923 O O . THR A 1 118 ? -3.138 3.041 11.799 1.00 75.38 118 THR A O 1
ATOM 926 N N . ASN A 1 119 ? -3.486 4.632 10.262 1.00 68.31 119 ASN A N 1
ATOM 927 C CA . ASN A 1 119 ? -2.735 5.662 10.963 1.00 68.31 119 ASN A CA 1
ATOM 928 C C . ASN A 1 119 ? -3.671 6.424 11.910 1.00 68.31 119 ASN A C 1
ATOM 930 O O . ASN A 1 119 ? -4.606 7.100 11.479 1.00 68.31 119 ASN A O 1
ATOM 934 N N . GLN A 1 120 ? -3.444 6.314 13.220 1.00 56.78 120 GLN A N 1
ATOM 935 C CA . GLN A 1 120 ? -4.166 7.124 14.204 1.00 56.78 120 GLN A CA 1
ATOM 936 C C . GLN A 1 120 ? -3.661 8.569 14.153 1.00 56.78 120 GLN A C 1
ATOM 938 O O . GLN A 1 120 ? -2.777 8.974 14.903 1.00 56.78 120 GLN A O 1
ATOM 943 N N . MET A 1 121 ? -4.226 9.364 13.249 1.00 61.41 121 MET A N 1
ATOM 944 C CA . MET A 1 121 ? -3.976 10.801 13.190 1.00 61.41 121 MET A CA 1
ATOM 945 C C . MET A 1 121 ? -5.089 11.534 13.937 1.00 61.41 121 MET A C 1
ATOM 947 O O . MET A 1 121 ? -6.251 11.499 13.537 1.00 61.41 121 MET A O 1
ATOM 951 N N . VAL A 1 122 ? -4.740 12.187 15.050 1.00 67.94 122 VAL A N 1
ATOM 952 C CA . VAL A 1 122 ? -5.694 12.975 15.842 1.00 67.94 122 VAL A CA 1
ATOM 953 C C . VAL A 1 122 ? -5.852 14.347 15.200 1.00 67.94 122 VAL A C 1
ATOM 955 O O . VAL A 1 122 ? -5.087 15.271 15.475 1.00 67.94 122 VAL A O 1
ATOM 958 N N . LEU A 1 123 ? -6.856 14.483 14.342 1.00 76.00 123 LEU A N 1
ATOM 959 C CA . LEU A 1 123 ? -7.197 15.764 13.734 1.00 76.00 123 LEU A CA 1
ATOM 960 C C . LEU A 1 123 ? -7.650 16.766 14.810 1.00 76.00 123 LEU A C 1
ATOM 962 O O . LEU A 1 123 ? -8.566 16.458 15.577 1.00 76.00 123 LEU A O 1
ATOM 966 N N . PRO A 1 124 ? -7.047 17.968 14.883 1.00 80.56 124 PRO A N 1
ATOM 967 C CA . PRO A 1 124 ? -7.579 19.032 15.718 1.00 80.56 124 PRO A CA 1
ATOM 968 C C . PRO A 1 124 ? -8.907 19.535 15.143 1.00 80.56 124 PRO A C 1
ATOM 970 O O . PRO A 1 124 ? -9.162 19.436 13.939 1.00 80.56 124 PRO A O 1
ATOM 973 N N . GLU A 1 125 ? -9.741 20.138 15.989 1.00 84.25 125 GLU A N 1
ATOM 974 C CA . GLU A 1 125 ? -10.929 20.823 15.495 1.00 84.25 125 GLU A CA 1
ATOM 975 C C . GLU A 1 125 ? -10.520 21.938 14.523 1.00 84.25 125 GLU A C 1
ATOM 977 O O . GLU A 1 125 ? -9.721 22.819 14.850 1.00 84.25 125 GLU A O 1
ATOM 982 N N . MET A 1 126 ? -11.058 21.887 13.304 1.00 86.88 126 MET A N 1
ATOM 983 C CA . MET A 1 126 ? -10.658 22.796 12.235 1.00 86.88 126 MET A CA 1
ATOM 984 C C . MET A 1 126 ? -11.837 23.281 11.387 1.00 86.88 126 MET A C 1
ATOM 986 O O . MET A 1 126 ? -12.818 22.565 11.157 1.00 86.88 126 MET A O 1
ATOM 990 N N . ASP A 1 127 ? -11.725 24.525 10.912 1.00 89.75 127 ASP A N 1
ATOM 991 C CA . ASP A 1 127 ? -12.667 25.135 9.974 1.00 89.75 127 ASP A CA 1
ATOM 992 C C . ASP A 1 127 ? -12.320 24.749 8.529 1.00 89.75 127 ASP A C 1
ATOM 994 O O . ASP A 1 127 ? -11.315 25.192 7.964 1.00 89.75 127 ASP A O 1
ATOM 998 N N . VAL A 1 128 ? -13.207 23.964 7.918 1.00 92.88 128 VAL A N 1
ATOM 999 C CA . VAL A 1 128 ? -13.064 23.421 6.561 1.00 92.88 128 VAL A CA 1
ATOM 1000 C C . VAL A 1 128 ? -13.590 24.347 5.455 1.00 92.88 128 VAL A C 1
ATOM 1002 O O . VAL A 1 128 ? -13.680 23.950 4.294 1.00 92.88 128 VAL A O 1
ATOM 1005 N N . LYS A 1 129 ? -13.926 25.604 5.770 1.00 94.31 129 LYS A N 1
ATOM 1006 C CA . LYS A 1 129 ? -14.373 26.587 4.774 1.00 94.31 129 LYS A CA 1
ATOM 1007 C C . LYS A 1 129 ? -13.198 27.280 4.078 1.00 94.31 129 LYS A C 1
ATOM 1009 O O . LYS A 1 129 ? -12.480 28.049 4.706 1.00 94.31 129 LYS A O 1
ATOM 1014 N N . ALA A 1 130 ? -13.015 27.100 2.773 1.00 95.44 130 ALA A N 1
ATOM 1015 C CA . ALA A 1 130 ? -11.979 27.831 2.033 1.00 95.44 130 ALA A CA 1
ATOM 1016 C C . ALA A 1 130 ? -12.244 29.357 2.005 1.00 95.44 130 ALA A C 1
ATOM 1018 O O . ALA A 1 130 ? -13.388 29.790 1.848 1.00 95.44 130 ALA A O 1
ATOM 1019 N N . SER A 1 131 ? -11.185 30.167 2.132 1.00 96.50 131 SER A N 1
ATOM 1020 C CA . SER A 1 131 ? -11.244 31.635 1.980 1.00 96.50 131 SER A CA 1
ATOM 1021 C C . SER A 1 131 ? -10.940 32.085 0.550 1.00 96.50 131 SER A C 1
ATOM 1023 O O . SER A 1 131 ? -11.323 33.185 0.158 1.00 96.50 131 SER A O 1
ATOM 1025 N N . ILE A 1 132 ? -10.263 31.240 -0.231 1.00 94.88 132 ILE A N 1
ATOM 1026 C CA . ILE A 1 132 ? -9.984 31.465 -1.650 1.00 94.88 132 ILE A CA 1
ATOM 1027 C C . ILE A 1 132 ? -10.667 30.406 -2.523 1.00 94.88 132 ILE A C 1
ATOM 1029 O O . ILE A 1 132 ? -10.992 29.306 -2.071 1.00 94.88 132 ILE A O 1
ATOM 1033 N N . THR A 1 133 ? -10.890 30.737 -3.794 1.00 95.12 133 THR A N 1
ATOM 1034 C CA . THR A 1 133 ? -11.452 29.810 -4.788 1.00 95.12 133 THR A CA 1
ATOM 1035 C C . THR A 1 133 ? -10.358 28.950 -5.421 1.00 95.12 133 THR A C 1
ATOM 1037 O O . THR A 1 133 ? -9.189 29.341 -5.428 1.00 95.12 133 THR A O 1
ATOM 1040 N N . THR A 1 134 ? -10.738 27.835 -6.054 1.00 93.00 134 THR A N 1
ATOM 1041 C CA . THR A 1 134 ? -9.844 27.041 -6.917 1.00 93.00 134 THR A CA 1
ATOM 1042 C C . THR A 1 134 ? -9.115 27.905 -7.949 1.00 93.00 134 THR A C 1
ATOM 1044 O O . THR A 1 134 ? -7.921 27.726 -8.166 1.00 93.00 134 THR A O 1
ATOM 1047 N N . ASN A 1 135 ? -9.794 28.892 -8.546 1.00 92.00 135 ASN A N 1
ATOM 1048 C CA . ASN A 1 135 ? -9.163 29.814 -9.492 1.00 92.00 135 ASN A CA 1
ATOM 1049 C C . ASN A 1 135 ? -8.093 30.681 -8.822 1.00 92.00 135 ASN A C 1
ATOM 1051 O O . ASN A 1 135 ? -7.034 30.878 -9.407 1.00 92.00 135 ASN A O 1
ATOM 1055 N N . GLY A 1 136 ? -8.343 31.171 -7.603 1.00 93.25 136 GLY A N 1
ATOM 1056 C CA . GLY A 1 136 ? -7.336 31.888 -6.817 1.00 93.25 136 GLY A CA 1
ATOM 1057 C C . GLY A 1 136 ? -6.111 31.018 -6.535 1.00 93.25 136 GLY A C 1
ATOM 1058 O O . GLY A 1 136 ? -4.988 31.440 -6.797 1.00 93.25 136 GLY A O 1
ATOM 1059 N N . ALA A 1 137 ? -6.331 29.771 -6.109 1.00 95.75 137 ALA A N 1
ATOM 1060 C CA . ALA A 1 137 ? -5.257 28.811 -5.864 1.00 95.75 137 ALA A CA 1
ATOM 1061 C C . ALA A 1 137 ? -4.455 28.492 -7.139 1.00 95.75 137 ALA A C 1
ATOM 1063 O O . ALA A 1 137 ? -3.224 28.466 -7.112 1.00 95.75 137 ALA A O 1
ATOM 1064 N N . LEU A 1 138 ? -5.137 28.320 -8.277 1.00 92.88 138 LEU A N 1
ATOM 1065 C CA . LEU A 1 138 ? -4.496 28.098 -9.572 1.00 92.88 138 LEU A CA 1
ATOM 1066 C C . LEU A 1 138 ? -3.624 29.289 -9.988 1.00 92.88 138 LEU A C 1
ATOM 1068 O O . LEU A 1 138 ? -2.558 29.077 -10.558 1.00 92.88 138 LEU A O 1
ATOM 1072 N N . GLN A 1 139 ? -4.022 30.532 -9.693 1.00 91.44 139 GLN A N 1
ATOM 1073 C CA . GLN A 1 139 ? -3.168 31.696 -9.965 1.00 91.44 139 GLN A CA 1
ATOM 1074 C C . GLN A 1 139 ? -1.889 31.677 -9.120 1.00 91.44 139 GLN A C 1
ATOM 1076 O O . GLN A 1 139 ? -0.810 31.915 -9.664 1.00 91.44 139 GLN A O 1
ATOM 1081 N N . SER A 1 140 ? -1.978 31.328 -7.832 1.00 93.31 140 SER A N 1
ATOM 1082 C CA . SER A 1 140 ? -0.794 31.146 -6.980 1.00 93.31 140 SER A CA 1
ATOM 1083 C C . SER A 1 140 ? 0.132 30.050 -7.511 1.00 93.31 140 SER A C 1
ATOM 1085 O O . SER A 1 140 ? 1.345 30.246 -7.598 1.00 93.31 140 SER A O 1
ATOM 1087 N N . ALA A 1 141 ? -0.432 28.913 -7.933 1.00 91.25 141 ALA A N 1
ATOM 1088 C CA . ALA A 1 141 ? 0.335 27.820 -8.525 1.00 91.25 141 ALA A CA 1
ATOM 1089 C C . ALA A 1 141 ? 1.029 28.246 -9.832 1.00 91.25 141 ALA A C 1
ATOM 1091 O O . ALA A 1 141 ? 2.224 28.004 -10.002 1.00 91.25 141 ALA A O 1
ATOM 1092 N N . LYS A 1 142 ? 0.321 28.959 -10.720 1.00 88.19 142 LYS A N 1
ATOM 1093 C CA . LYS A 1 142 ? 0.869 29.490 -11.981 1.00 88.19 142 LYS A CA 1
ATOM 1094 C C . LYS A 1 142 ? 2.067 30.408 -11.755 1.00 88.19 142 LYS A C 1
ATOM 1096 O O . LYS A 1 142 ? 3.072 30.278 -12.449 1.00 88.19 142 LYS A O 1
ATOM 1101 N N . GLN A 1 143 ? 1.984 31.296 -10.764 1.00 87.19 143 GLN A N 1
ATOM 1102 C CA . GLN A 1 143 ? 3.096 32.184 -10.409 1.00 87.19 143 GLN A CA 1
ATOM 1103 C C . GLN A 1 143 ? 4.326 31.416 -9.909 1.00 87.19 143 GLN A C 1
ATOM 1105 O O . GLN A 1 143 ? 5.448 31.886 -10.088 1.00 87.19 143 GLN A O 1
ATOM 1110 N N . LYS A 1 144 ? 4.132 30.244 -9.291 1.00 87.12 144 LYS A N 1
ATOM 1111 C CA . LYS A 1 144 ? 5.217 29.446 -8.713 1.00 87.12 144 LYS A CA 1
ATOM 1112 C C . LYS A 1 144 ? 5.874 28.485 -9.707 1.00 87.12 144 LYS A C 1
ATOM 1114 O O . LYS A 1 144 ? 7.092 28.349 -9.664 1.00 87.12 144 LYS A O 1
ATOM 1119 N N . LEU A 1 145 ? 5.093 27.819 -10.563 1.00 82.88 145 LEU A N 1
ATOM 1120 C CA . LEU A 1 145 ? 5.574 26.741 -11.443 1.00 82.88 145 LEU A CA 1
ATOM 1121 C C . LEU A 1 145 ? 6.344 27.238 -12.673 1.00 82.88 145 LEU A C 1
ATOM 1123 O O . LEU A 1 145 ? 7.204 26.525 -13.175 1.00 82.88 145 LEU A O 1
ATOM 1127 N N . ASN A 1 146 ? 6.069 28.456 -13.151 1.00 74.62 146 ASN A N 1
ATOM 1128 C CA . ASN A 1 146 ? 6.724 29.038 -14.332 1.00 74.62 146 ASN A CA 1
ATOM 1129 C C . ASN A 1 146 ? 6.688 28.137 -15.594 1.00 74.62 146 ASN A C 1
ATOM 1131 O O . ASN A 1 146 ? 7.574 28.219 -16.445 1.00 74.62 146 ASN A O 1
ATOM 1135 N N . PHE A 1 147 ? 5.678 27.271 -15.727 1.00 77.06 147 PHE A N 1
ATOM 1136 C CA . PHE A 1 147 ? 5.468 26.478 -16.940 1.00 77.06 147 PHE A CA 1
ATOM 1137 C C . PHE A 1 147 ? 4.966 27.368 -18.079 1.00 77.06 147 PHE A C 1
ATOM 1139 O O . PHE A 1 147 ? 4.233 28.337 -17.860 1.00 77.06 147 PHE A O 1
ATOM 1146 N N . LYS A 1 148 ? 5.348 27.027 -19.314 1.00 71.31 148 LYS A N 1
ATOM 1147 C CA . LYS A 1 148 ? 4.968 27.794 -20.510 1.00 7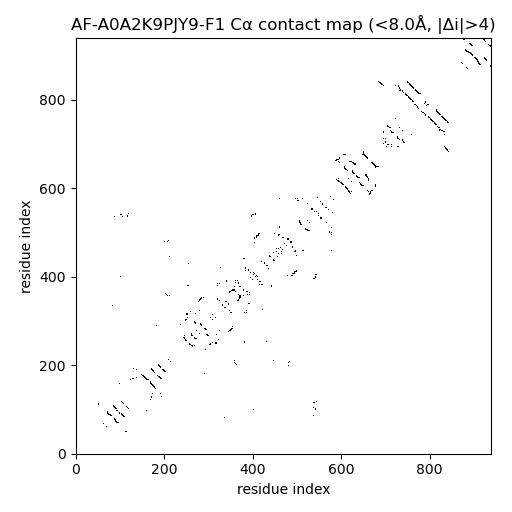1.31 148 LYS A CA 1
ATOM 1148 C C . LYS A 1 148 ? 3.469 27.692 -20.806 1.00 71.31 148 LYS A C 1
ATOM 1150 O O . LYS A 1 148 ? 2.856 28.672 -21.225 1.00 71.31 148 LYS A O 1
ATOM 1155 N N . THR A 1 149 ? 2.894 26.517 -20.575 1.00 77.62 149 THR A N 1
ATOM 1156 C CA . THR A 1 149 ? 1.456 26.234 -20.621 1.00 77.62 149 THR A CA 1
ATOM 1157 C C . THR A 1 149 ? 1.060 25.541 -19.326 1.00 77.62 149 THR A C 1
ATOM 1159 O O . THR A 1 149 ? 1.874 24.841 -18.732 1.00 77.62 149 THR A O 1
ATOM 1162 N N . ILE A 1 150 ? -0.164 25.783 -18.853 1.00 79.81 150 ILE A N 1
ATOM 1163 C CA . ILE A 1 150 ? -0.690 25.188 -17.621 1.00 79.81 150 ILE A CA 1
ATOM 1164 C C . ILE A 1 150 ? -2.132 24.778 -17.865 1.00 79.81 150 ILE A C 1
ATOM 1166 O O . ILE A 1 150 ? -3.006 25.644 -17.987 1.00 79.81 150 ILE A O 1
ATOM 1170 N N . ASP A 1 151 ? -2.349 23.471 -17.836 1.00 83.75 151 ASP A N 1
ATOM 1171 C CA . ASP A 1 151 ? -3.649 22.827 -17.872 1.00 83.75 151 ASP A CA 1
ATOM 1172 C C . ASP A 1 151 ? -3.961 22.271 -16.481 1.00 83.75 151 ASP A C 1
ATOM 1174 O O . ASP A 1 151 ? -3.187 21.511 -15.894 1.00 83.75 151 ASP A O 1
ATOM 1178 N N . LEU A 1 152 ? -5.091 22.699 -15.914 1.00 87.25 152 LEU A N 1
ATOM 1179 C CA . LEU 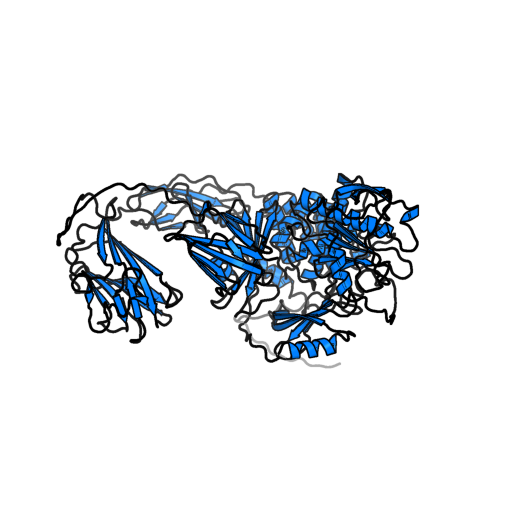A 1 152 ? -5.595 22.145 -14.661 1.00 87.25 152 LEU A CA 1
ATOM 1180 C C . LEU A 1 152 ? -6.357 20.859 -14.988 1.00 87.25 152 LEU A C 1
ATOM 1182 O O . LEU A 1 152 ? -7.411 20.920 -15.616 1.00 87.25 152 LEU A O 1
ATOM 1186 N N . VAL A 1 153 ? -5.834 19.723 -14.537 1.00 85.06 153 VAL A N 1
ATOM 1187 C CA . VAL A 1 153 ? -6.444 18.403 -14.742 1.00 85.06 153 VAL A CA 1
ATOM 1188 C C . VAL A 1 153 ? -7.528 18.156 -13.702 1.00 85.06 153 VAL A C 1
ATOM 1190 O O . VAL A 1 153 ? -8.659 17.814 -14.036 1.00 85.06 153 VAL A O 1
ATOM 1193 N N . SER A 1 154 ? -7.204 18.385 -12.430 1.00 87.69 154 SER A N 1
ATOM 1194 C CA . SER A 1 154 ? -8.154 18.254 -11.330 1.00 87.69 154 SER A CA 1
ATOM 1195 C C . SER A 1 154 ? -7.821 19.200 -10.185 1.00 87.69 154 SER A C 1
ATOM 1197 O O . SER A 1 154 ? -6.676 19.604 -9.980 1.00 87.69 154 SER A O 1
ATOM 1199 N N . SER A 1 155 ? -8.839 19.536 -9.400 1.00 92.06 155 SER A N 1
ATOM 1200 C CA . SER A 1 155 ? -8.695 20.280 -8.155 1.00 92.06 155 SER A CA 1
ATOM 1201 C C . SER A 1 155 ? -9.551 19.632 -7.083 1.00 92.06 155 SER A C 1
ATOM 1203 O O . SER A 1 155 ? -10.732 19.372 -7.306 1.00 92.06 155 SER A O 1
ATOM 1205 N N . GLU A 1 156 ? -8.962 19.406 -5.916 1.00 95.00 156 GLU A N 1
ATOM 1206 C CA . GLU A 1 156 ? -9.657 18.847 -4.763 1.00 95.00 156 GLU A CA 1
ATOM 1207 C C . GLU A 1 156 ? -9.320 19.658 -3.511 1.00 95.00 156 GLU A C 1
ATOM 1209 O O . GLU A 1 156 ? -8.164 20.019 -3.290 1.00 95.00 156 GLU A O 1
ATOM 1214 N N . LEU A 1 157 ? -10.326 19.956 -2.689 1.00 96.38 157 LEU A N 1
ATOM 1215 C CA . LEU A 1 157 ? -10.111 20.522 -1.361 1.00 96.38 157 LEU A CA 1
ATOM 1216 C C . LEU A 1 157 ? -9.795 19.380 -0.390 1.00 96.38 157 LEU A C 1
ATOM 1218 O O . LEU A 1 157 ? -10.562 18.422 -0.297 1.00 96.38 157 LEU A O 1
ATOM 1222 N N . ILE A 1 158 ? -8.685 19.493 0.330 1.00 95.62 158 ILE A N 1
ATOM 1223 C CA . ILE A 1 158 ? -8.174 18.461 1.232 1.00 95.62 158 ILE A CA 1
ATOM 1224 C C . ILE A 1 158 ? -7.719 19.059 2.566 1.00 95.62 158 ILE A C 1
ATOM 1226 O O . ILE A 1 158 ? -7.406 20.247 2.672 1.00 95.62 158 ILE A O 1
ATOM 1230 N N . ILE A 1 159 ? -7.641 18.212 3.583 1.00 93.62 159 ILE A N 1
ATOM 1231 C CA . ILE A 1 159 ? -6.952 18.476 4.842 1.00 93.62 159 ILE A CA 1
ATOM 1232 C C . ILE A 1 159 ? -5.586 17.812 4.758 1.00 93.62 159 ILE A C 1
ATOM 1234 O O . ILE A 1 159 ? -5.487 16.608 4.539 1.00 93.62 159 ILE A O 1
ATOM 1238 N N . LEU A 1 160 ? -4.541 18.614 4.902 1.00 91.56 160 LEU A N 1
ATOM 1239 C CA . LEU A 1 160 ? -3.160 18.221 4.694 1.00 91.56 160 LEU A CA 1
ATOM 1240 C C . LEU A 1 160 ? -2.355 18.368 5.987 1.00 91.56 160 LEU A C 1
ATOM 1242 O O . LEU A 1 160 ? -2.346 19.447 6.583 1.00 91.56 160 LEU A O 1
ATOM 1246 N N . SER A 1 161 ? -1.626 17.321 6.375 1.00 86.81 161 SER A N 1
ATOM 1247 C CA . SER A 1 161 ? -0.614 17.413 7.432 1.00 86.81 161 SER A CA 1
ATOM 1248 C C . SER A 1 161 ? 0.641 18.118 6.909 1.00 86.81 161 SER A C 1
ATOM 1250 O O . SER A 1 161 ? 1.188 17.742 5.870 1.00 86.81 161 SER A O 1
ATOM 1252 N N . ILE A 1 162 ? 1.088 19.154 7.617 1.00 84.00 162 ILE A N 1
ATOM 1253 C CA . ILE A 1 162 ? 2.303 19.926 7.302 1.00 84.00 162 ILE A CA 1
ATOM 1254 C C . ILE A 1 162 ? 3.471 19.484 8.178 1.00 84.00 162 ILE A C 1
ATOM 1256 O O . ILE A 1 162 ? 4.607 19.390 7.710 1.00 84.00 162 ILE A O 1
ATOM 1260 N N . ASP A 1 163 ? 3.166 19.203 9.441 1.00 76.69 163 ASP A N 1
ATOM 1261 C CA . ASP A 1 163 ? 4.095 18.663 10.420 1.00 76.69 163 ASP A CA 1
ATOM 1262 C C . ASP A 1 163 ? 3.343 17.608 11.245 1.00 76.69 163 ASP A C 1
ATOM 1264 O O . ASP A 1 163 ? 2.636 17.963 12.195 1.00 76.69 163 ASP A O 1
ATOM 1268 N N . PRO A 1 164 ? 3.434 16.324 10.857 1.00 67.81 164 PRO A N 1
ATOM 1269 C CA . PRO A 1 164 ? 2.798 15.240 11.595 1.00 67.81 164 PRO A CA 1
ATOM 1270 C C . PRO A 1 164 ? 3.303 15.146 13.036 1.00 67.81 164 PRO A C 1
ATOM 1272 O O . PRO A 1 164 ? 2.529 14.820 13.932 1.00 67.81 164 PRO A O 1
ATOM 1275 N N . ASP A 1 165 ? 4.574 15.482 13.281 1.00 67.19 165 ASP A N 1
ATOM 1276 C CA . ASP A 1 165 ? 5.201 15.335 14.595 1.00 67.19 165 ASP A CA 1
ATOM 1277 C C . ASP A 1 165 ? 4.669 16.350 15.604 1.00 67.19 165 ASP A C 1
ATOM 1279 O O . ASP A 1 165 ? 4.561 16.051 16.793 1.00 67.19 165 ASP A O 1
ATOM 1283 N N . GLN A 1 166 ? 4.266 17.522 15.115 1.00 70.44 166 GLN A N 1
ATOM 1284 C CA . GLN A 1 166 ? 3.631 18.575 15.909 1.00 70.44 166 GLN A CA 1
ATOM 1285 C C . GLN A 1 166 ? 2.111 18.649 15.719 1.00 70.44 166 GLN A C 1
ATOM 1287 O O . GLN A 1 166 ? 1.477 19.588 16.202 1.00 70.44 166 GLN A O 1
ATOM 1292 N N . ASN A 1 167 ? 1.515 17.676 15.025 1.00 76.12 167 ASN A N 1
ATOM 1293 C CA . ASN A 1 167 ? 0.088 17.637 14.717 1.00 76.12 167 ASN A CA 1
ATOM 1294 C C . ASN A 1 167 ? -0.424 18.921 14.021 1.00 76.12 167 ASN A C 1
ATOM 1296 O O . ASN A 1 167 ? -1.481 19.457 14.362 1.00 76.12 167 ASN A O 1
ATOM 1300 N N . VAL A 1 168 ? 0.341 19.446 13.058 1.00 84.88 168 VAL A N 1
ATOM 1301 C CA . VAL A 1 168 ? 0.010 20.677 12.323 1.00 84.88 168 VAL A CA 1
ATOM 1302 C C . VAL A 1 168 ? -0.691 20.344 11.012 1.00 84.88 168 VAL A C 1
ATOM 1304 O O . VAL A 1 168 ? -0.122 19.695 10.132 1.00 84.88 168 VAL A O 1
ATOM 1307 N N . TRP A 1 169 ? -1.899 20.881 10.848 1.00 89.94 169 TRP A N 1
ATOM 1308 C CA . TRP A 1 169 ? -2.778 20.620 9.709 1.00 89.94 169 TRP A CA 1
ATOM 1309 C C . TRP A 1 169 ? -3.205 21.904 9.009 1.00 89.94 169 TRP A C 1
ATOM 1311 O O . TRP A 1 169 ? -3.374 22.951 9.637 1.00 89.94 169 TRP A O 1
ATOM 1321 N N . LYS A 1 170 ? -3.426 21.816 7.698 1.00 93.94 170 LYS A N 1
ATOM 1322 C CA . LYS A 1 170 ? -3.951 22.909 6.879 1.00 93.94 170 LYS A CA 1
ATOM 1323 C C . LYS A 1 170 ? -5.053 22.429 5.950 1.00 93.94 170 LYS A C 1
ATOM 1325 O O . LYS A 1 170 ? -4.973 21.348 5.380 1.00 93.94 170 LYS A O 1
ATOM 1330 N N . LEU A 1 171 ? -6.051 23.282 5.747 1.00 97.06 171 LEU A N 1
ATOM 1331 C CA . LEU A 1 171 ? -6.973 23.149 4.626 1.00 97.06 171 LEU A CA 1
ATOM 1332 C C . LEU A 1 171 ? -6.256 23.633 3.359 1.00 97.06 171 LEU A C 1
ATOM 1334 O O . LEU A 1 171 ? -5.772 24.765 3.324 1.00 97.06 171 LEU A O 1
ATOM 1338 N N . ALA A 1 172 ? -6.184 22.800 2.327 1.00 97.44 172 ALA A N 1
ATOM 1339 C CA . ALA A 1 172 ? -5.448 23.097 1.105 1.00 97.44 172 ALA A CA 1
ATOM 1340 C C . ALA A 1 172 ? -6.207 22.635 -0.142 1.00 97.44 172 ALA A C 1
ATOM 1342 O O . ALA A 1 172 ? -6.944 21.655 -0.109 1.00 97.44 172 ALA A O 1
ATOM 1343 N N . TYR A 1 173 ? -5.997 23.318 -1.262 1.00 97.56 173 TYR A N 1
ATOM 1344 C CA . TYR A 1 173 ? -6.316 22.779 -2.578 1.00 97.56 173 TYR A CA 1
ATOM 1345 C C . TYR A 1 173 ? -5.155 21.911 -3.056 1.00 97.56 173 TYR A C 1
ATOM 1347 O O . TYR A 1 173 ? -4.031 22.401 -3.145 1.00 97.56 173 TYR A O 1
ATOM 1355 N N . ASN A 1 174 ? -5.431 20.656 -3.398 1.00 95.06 174 ASN A N 1
ATOM 1356 C CA . ASN A 1 174 ? -4.550 19.833 -4.215 1.00 95.06 174 ASN A CA 1
ATOM 1357 C C . ASN A 1 174 ? -4.894 20.067 -5.693 1.00 95.06 174 ASN A C 1
ATOM 1359 O O . ASN A 1 174 ? -6.009 19.767 -6.126 1.00 95.06 174 ASN A O 1
ATOM 1363 N N . LEU A 1 175 ? -3.966 20.657 -6.442 1.00 93.44 175 LEU A N 1
ATOM 1364 C CA . LEU A 1 175 ? -4.116 20.977 -7.859 1.00 93.44 175 LEU A CA 1
ATOM 1365 C C . LEU A 1 175 ? -3.224 20.059 -8.688 1.00 93.44 175 LEU A C 1
ATOM 1367 O O . LEU A 1 175 ? -2.002 20.197 -8.647 1.00 93.44 175 LEU A O 1
ATOM 1371 N N . HIS A 1 176 ? -3.831 19.180 -9.478 1.00 88.31 176 HIS A N 1
ATOM 1372 C CA . HIS A 1 176 ? -3.115 18.395 -10.477 1.00 88.31 176 HIS A CA 1
ATOM 1373 C C . HIS A 1 176 ? -2.972 19.230 -11.748 1.00 88.31 176 HIS A C 1
ATOM 1375 O O . HIS A 1 176 ? -3.963 19.584 -12.391 1.00 88.31 176 HIS A O 1
ATOM 1381 N N . ILE A 1 177 ? -1.737 19.607 -12.062 1.00 85.81 177 ILE A N 1
ATOM 1382 C CA . ILE A 1 177 ? -1.388 20.541 -13.130 1.00 85.81 177 ILE A CA 1
ATOM 1383 C C . ILE A 1 177 ? -0.477 19.836 -14.131 1.00 85.81 177 ILE A C 1
ATOM 1385 O O . ILE A 1 177 ? 0.511 19.228 -13.726 1.00 85.81 177 ILE A O 1
ATOM 1389 N N . LYS A 1 178 ? -0.786 19.979 -15.423 1.00 81.94 178 LYS A N 1
ATOM 1390 C CA . LYS A 1 178 ? 0.049 19.541 -16.548 1.00 81.94 178 LYS A CA 1
ATOM 1391 C C . LYS A 1 178 ? 0.570 20.739 -17.342 1.00 81.94 178 LYS A C 1
ATOM 1393 O O . LYS A 1 178 ? -0.149 21.718 -17.552 1.00 81.94 178 LYS A O 1
ATOM 1398 N N . GLY A 1 179 ? 1.822 20.657 -17.770 1.00 75.25 179 GLY A N 1
ATOM 1399 C CA . GLY A 1 179 ? 2.458 21.551 -18.728 1.00 75.25 179 GLY A CA 1
ATOM 1400 C C . GLY A 1 179 ? 2.580 20.916 -20.110 1.00 75.25 179 GLY A C 1
ATOM 1401 O O . GLY A 1 179 ? 1.868 19.970 -20.437 1.00 75.25 179 GLY A O 1
ATOM 1402 N N . ALA A 1 180 ? 3.455 21.470 -20.947 1.00 70.94 180 ALA A N 1
ATOM 1403 C CA . ALA A 1 180 ? 3.623 21.012 -22.328 1.00 70.94 180 ALA A CA 1
ATOM 1404 C C . ALA A 1 180 ? 4.468 19.737 -22.429 1.00 70.94 180 ALA A C 1
ATOM 1406 O O . ALA A 1 180 ? 4.282 18.951 -23.356 1.00 70.94 180 ALA A O 1
ATOM 1407 N N . ASN A 1 181 ? 5.415 19.566 -21.508 1.00 70.75 181 ASN A N 1
ATOM 1408 C CA . ASN A 1 181 ? 6.365 18.459 -21.518 1.00 70.75 181 ASN A CA 1
ATOM 1409 C C . ASN A 1 181 ? 5.950 17.372 -20.520 1.00 70.75 181 ASN A C 1
ATOM 1411 O O . ASN A 1 181 ? 5.324 17.677 -19.505 1.00 70.75 181 ASN A O 1
ATOM 1415 N N . PHE A 1 182 ? 6.352 16.118 -20.759 1.00 68.50 182 PHE A N 1
ATOM 1416 C CA . PHE A 1 182 ? 5.955 14.982 -19.907 1.00 68.50 182 PHE A CA 1
ATOM 1417 C C . PHE A 1 182 ? 6.341 15.157 -18.422 1.00 68.50 182 PHE A C 1
ATOM 1419 O O . PHE A 1 182 ? 5.634 14.680 -17.541 1.00 68.50 182 PHE A O 1
ATOM 1426 N N . TYR A 1 183 ? 7.438 15.869 -18.133 1.00 70.19 183 TYR A N 1
ATOM 1427 C CA . TYR A 1 183 ? 7.922 16.149 -16.774 1.00 70.19 183 TYR A CA 1
ATOM 1428 C C . TYR A 1 183 ? 7.278 17.379 -16.120 1.00 70.19 183 TYR A C 1
ATOM 1430 O O . TYR A 1 183 ? 7.527 17.656 -14.949 1.00 70.19 183 TYR A O 1
ATOM 1438 N N . GLU A 1 184 ? 6.448 18.132 -16.844 1.00 73.25 184 GLU A N 1
ATOM 1439 C CA . GLU A 1 184 ? 5.712 19.286 -16.315 1.00 73.25 184 GLU A CA 1
ATOM 1440 C C . GLU A 1 184 ? 4.361 18.859 -15.720 1.00 73.25 184 GLU A C 1
ATOM 1442 O O . GLU A 1 184 ? 3.365 19.565 -15.838 1.00 73.25 184 GLU A O 1
ATOM 1447 N N . GLU A 1 185 ? 4.303 17.699 -15.072 1.00 78.69 185 GLU A N 1
ATOM 1448 C CA . GLU A 1 185 ? 3.107 17.197 -14.401 1.00 78.69 185 GLU A CA 1
ATOM 1449 C C . GLU A 1 185 ? 3.328 17.148 -12.890 1.00 78.69 185 GLU A C 1
ATOM 1451 O O . GLU A 1 185 ? 4.236 16.478 -12.397 1.00 78.69 185 GLU A O 1
ATOM 1456 N N . VAL A 1 186 ? 2.528 17.907 -12.140 1.00 83.50 186 VAL A N 1
ATOM 1457 C CA . VAL A 1 186 ? 2.731 18.123 -10.703 1.00 83.50 186 VAL A CA 1
ATOM 1458 C C . VAL A 1 186 ? 1.414 18.170 -9.935 1.00 83.50 186 VAL A C 1
ATOM 1460 O O . VAL A 1 186 ? 0.394 18.646 -10.431 1.00 83.50 186 VAL A O 1
ATOM 1463 N N . ASN A 1 187 ? 1.460 17.763 -8.670 1.00 88.25 187 ASN A N 1
ATOM 1464 C CA . ASN A 1 187 ? 0.446 18.076 -7.672 1.00 88.25 187 ASN A CA 1
ATOM 1465 C C . ASN A 1 187 ? 0.923 19.270 -6.836 1.00 88.25 187 ASN A C 1
ATOM 1467 O O . ASN A 1 187 ? 1.901 19.181 -6.091 1.00 88.25 187 ASN A O 1
ATOM 1471 N N . THR A 1 188 ? 0.248 20.408 -6.976 1.00 91.38 188 THR A N 1
ATOM 1472 C CA . THR A 1 188 ? 0.544 21.633 -6.227 1.00 91.38 188 THR A CA 1
ATOM 1473 C C . THR A 1 188 ? -0.462 21.814 -5.104 1.00 91.38 188 THR A C 1
ATOM 1475 O O . THR A 1 188 ? -1.663 21.909 -5.341 1.00 91.38 188 THR A O 1
ATOM 1478 N N . TYR A 1 189 ? 0.042 21.911 -3.880 1.00 93.75 189 TYR A N 1
ATOM 1479 C CA . TYR A 1 189 ? -0.757 22.071 -2.675 1.00 93.75 189 TYR A CA 1
ATOM 1480 C C . TYR A 1 189 ? -0.754 23.542 -2.276 1.00 93.75 189 TYR A C 1
ATOM 1482 O O . TYR A 1 189 ? 0.301 24.102 -1.972 1.00 93.75 189 TYR A O 1
ATOM 1490 N N . VAL A 1 190 ? -1.922 24.174 -2.286 1.00 96.44 190 VAL A N 1
ATOM 1491 C CA . VAL A 1 190 ? -2.081 25.608 -2.014 1.00 96.44 190 VAL A CA 1
ATOM 1492 C C . VAL A 1 190 ? -2.969 25.798 -0.796 1.00 96.44 190 VAL A C 1
ATOM 1494 O O . VAL A 1 190 ? -4.067 25.252 -0.751 1.00 96.44 190 VAL A O 1
ATOM 1497 N N . ASP A 1 191 ? -2.521 26.579 0.181 1.00 96.88 191 ASP A N 1
ATOM 1498 C CA . ASP A 1 191 ? -3.287 26.908 1.381 1.00 96.88 191 ASP A CA 1
ATOM 1499 C C . ASP A 1 191 ? -4.633 27.541 0.994 1.00 96.88 191 ASP A C 1
ATOM 1501 O O . ASP A 1 191 ? -4.691 28.575 0.327 1.00 96.88 191 ASP A O 1
ATOM 1505 N N . ALA A 1 192 ? -5.735 26.911 1.402 1.00 97.56 192 ALA A N 1
ATOM 1506 C CA . ALA A 1 192 ? -7.080 27.329 1.019 1.00 97.56 192 ALA A CA 1
ATOM 1507 C C . ALA A 1 192 ? -7.559 28.584 1.772 1.00 97.56 192 ALA A C 1
ATOM 1509 O O . ALA A 1 192 ? -8.631 29.117 1.462 1.00 97.56 192 ALA A O 1
ATOM 1510 N N . LYS A 1 193 ? -6.799 29.056 2.767 1.00 95.94 193 LYS A N 1
ATOM 1511 C CA . LYS A 1 193 ? -7.067 30.276 3.533 1.00 95.94 193 LYS A CA 1
ATOM 1512 C C . LYS A 1 193 ? -6.229 31.449 3.028 1.00 95.94 193 LYS A C 1
ATOM 1514 O O . LYS A 1 193 ? -6.776 32.541 2.892 1.00 95.94 193 LYS A O 1
ATOM 1519 N N . THR A 1 194 ? -4.941 31.236 2.752 1.00 96.19 194 THR A N 1
ATOM 1520 C CA . THR A 1 194 ? -4.004 32.323 2.397 1.00 96.19 194 THR A CA 1
ATOM 1521 C C . THR A 1 194 ? -3.668 32.397 0.909 1.00 96.19 194 THR A C 1
ATOM 1523 O O . THR A 1 194 ? -3.346 33.473 0.414 1.00 96.19 194 THR A O 1
ATOM 1526 N N . GLY A 1 195 ? -3.771 31.283 0.180 1.00 95.31 195 GLY A N 1
ATOM 1527 C CA . GLY A 1 195 ? -3.296 31.170 -1.199 1.00 95.31 195 GLY A CA 1
ATOM 1528 C C . GLY A 1 195 ? -1.798 30.902 -1.334 1.00 95.31 195 GLY A C 1
ATOM 1529 O O . GLY A 1 195 ? -1.296 30.904 -2.458 1.00 95.31 195 GLY A O 1
ATOM 1530 N N . ASP A 1 196 ? -1.089 30.651 -0.232 1.00 94.88 196 ASP A N 1
ATOM 1531 C CA . ASP A 1 196 ? 0.332 30.308 -0.265 1.00 94.88 196 ASP A CA 1
ATOM 1532 C C . ASP A 1 196 ? 0.545 28.900 -0.828 1.00 94.88 196 ASP A C 1
ATOM 1534 O O . ASP A 1 196 ? -0.142 27.950 -0.450 1.00 94.88 196 ASP A O 1
ATOM 1538 N N . VAL A 1 197 ? 1.533 28.738 -1.710 1.00 92.25 197 VAL A N 1
ATOM 1539 C CA . VAL A 1 197 ? 1.940 27.408 -2.181 1.00 92.25 197 VAL A CA 1
ATOM 1540 C C . VAL A 1 197 ? 2.700 26.704 -1.059 1.00 92.25 197 VAL A C 1
ATOM 1542 O O . VAL A 1 197 ? 3.807 27.105 -0.707 1.00 92.25 197 VAL A O 1
ATOM 1545 N N . ILE A 1 198 ? 2.090 25.654 -0.512 1.00 90.25 198 ILE A N 1
ATOM 1546 C CA . ILE A 1 198 ? 2.600 24.861 0.609 1.00 90.25 198 ILE A CA 1
ATOM 1547 C C . ILE A 1 198 ? 3.712 23.926 0.134 1.00 90.25 198 ILE A C 1
ATOM 1549 O O . ILE A 1 198 ? 4.801 23.909 0.703 1.00 90.25 198 ILE A O 1
ATOM 1553 N N . ARG A 1 199 ? 3.425 23.123 -0.894 1.00 86.50 199 ARG A N 1
ATOM 1554 C CA . ARG A 1 199 ? 4.363 22.150 -1.469 1.00 86.50 199 ARG A CA 1
ATOM 1555 C C . ARG A 1 199 ? 4.001 21.838 -2.918 1.00 86.50 199 ARG A C 1
ATOM 1557 O O . ARG A 1 199 ? 2.851 22.004 -3.325 1.00 86.50 199 ARG A O 1
ATOM 1564 N N . ILE A 1 200 ? 4.986 21.372 -3.677 1.00 85.75 200 ILE A N 1
ATOM 1565 C CA . ILE A 1 200 ? 4.833 20.893 -5.054 1.00 85.75 200 ILE A CA 1
ATOM 1566 C C . ILE A 1 200 ? 5.412 19.482 -5.096 1.00 85.75 200 ILE A C 1
ATOM 1568 O O . ILE A 1 200 ? 6.549 19.276 -4.678 1.00 85.75 200 ILE A O 1
ATOM 1572 N N . MET A 1 201 ? 4.614 18.533 -5.572 1.00 82.31 201 MET A N 1
ATOM 1573 C CA . MET A 1 201 ? 4.990 17.133 -5.733 1.00 82.31 201 MET A CA 1
ATOM 1574 C C . MET A 1 201 ? 5.029 16.804 -7.220 1.00 82.31 201 MET A C 1
ATOM 1576 O O . MET A 1 201 ? 4.022 16.960 -7.907 1.00 82.31 201 MET A O 1
ATOM 1580 N N . GLU A 1 202 ? 6.170 16.338 -7.711 1.00 77.81 202 GLU A N 1
ATOM 1581 C CA . GLU A 1 202 ? 6.318 15.908 -9.102 1.00 77.81 202 GLU A CA 1
ATOM 1582 C C . GLU A 1 202 ? 5.542 14.596 -9.342 1.00 77.81 202 GLU A C 1
ATOM 1584 O O . GLU A 1 202 ? 5.462 13.715 -8.467 1.00 77.81 202 GLU A O 1
ATOM 1589 N N . GLY A 1 203 ? 4.894 14.510 -10.508 1.00 68.00 203 GLY A N 1
ATOM 1590 C CA . GLY A 1 203 ? 4.121 13.346 -10.954 1.00 68.00 203 GLY A CA 1
ATOM 1591 C C . GLY A 1 203 ? 5.003 12.169 -11.365 1.00 68.00 203 GLY A C 1
ATOM 1592 O O . GLY A 1 203 ? 4.579 11.021 -11.254 1.00 68.00 203 GLY A O 1
ATOM 1593 N N . ILE A 1 204 ? 6.245 12.458 -11.755 1.00 70.19 204 ILE A N 1
ATOM 1594 C CA . ILE A 1 204 ? 7.297 11.477 -12.012 1.00 70.19 204 ILE A CA 1
ATOM 1595 C C . ILE A 1 204 ? 8.083 11.286 -10.719 1.00 70.19 204 ILE A C 1
ATOM 1597 O O . ILE A 1 204 ? 8.553 12.255 -10.117 1.00 70.19 204 ILE A O 1
ATOM 1601 N N . LYS A 1 205 ? 8.195 10.043 -10.257 1.00 68.94 205 LYS A N 1
ATOM 1602 C CA . LYS A 1 205 ? 9.137 9.705 -9.182 1.00 68.94 205 LYS A CA 1
ATOM 1603 C C . LYS A 1 205 ? 10.535 9.643 -9.790 1.00 68.94 205 LYS A C 1
ATOM 1605 O O . LYS A 1 205 ? 10.658 9.371 -10.976 1.00 68.94 205 LYS A O 1
ATOM 1610 N N . HIS A 1 206 ? 11.560 10.043 -9.038 1.00 58.66 206 HIS A N 1
ATOM 1611 C CA . HIS A 1 206 ? 12.922 10.250 -9.564 1.00 58.66 206 HIS A CA 1
ATOM 1612 C C . HIS A 1 206 ? 13.139 11.434 -10.538 1.00 58.66 206 HIS A C 1
ATOM 1614 O O . HIS A 1 206 ? 14.151 11.497 -11.219 1.00 58.66 206 HIS A O 1
ATOM 1620 N N . SER A 1 207 ? 12.290 12.461 -10.643 1.00 47.28 207 SER A N 1
ATOM 1621 C CA . SER A 1 207 ? 12.565 13.582 -11.586 1.00 47.28 207 SER A CA 1
ATOM 1622 C C . SER A 1 207 ? 13.632 14.612 -11.141 1.00 47.28 207 SER A C 1
ATOM 1624 O O . SER A 1 207 ? 13.930 15.554 -11.880 1.00 47.28 207 SER A O 1
ATOM 1626 N N . GLY A 1 208 ? 14.221 14.479 -9.944 1.00 47.34 208 GLY A N 1
ATOM 1627 C CA . GLY A 1 208 ? 15.078 15.504 -9.316 1.00 47.34 208 GLY A CA 1
ATOM 1628 C C . GLY A 1 208 ? 16.594 15.341 -9.503 1.00 47.34 208 GLY A C 1
ATOM 1629 O O . GLY A 1 208 ? 17.067 14.347 -10.028 1.00 47.34 208 GLY A O 1
ATOM 1630 N N . LYS A 1 209 ? 17.401 16.298 -9.004 1.00 40.69 209 LYS A N 1
ATOM 1631 C CA . LYS A 1 209 ? 18.888 16.206 -9.008 1.00 40.69 209 LYS A CA 1
ATOM 1632 C C . LYS A 1 209 ? 19.433 15.006 -8.224 1.00 40.69 209 LYS A C 1
ATOM 1634 O O . LYS A 1 209 ? 20.586 14.657 -8.419 1.00 40.69 209 LYS A O 1
ATOM 1639 N N . HIS A 1 210 ? 18.642 14.447 -7.319 1.00 43.75 210 HIS A N 1
ATOM 1640 C CA . HIS A 1 210 ? 19.009 13.295 -6.492 1.00 43.75 210 HIS A CA 1
ATOM 1641 C C . HIS A 1 210 ? 18.567 11.966 -7.107 1.00 43.75 210 HIS A C 1
ATOM 1643 O O . HIS A 1 210 ? 18.937 10.918 -6.597 1.00 43.75 210 HIS A O 1
ATOM 1649 N N . SER A 1 211 ? 17.887 12.019 -8.259 1.00 45.16 211 SER A N 1
ATOM 1650 C CA . SER A 1 211 ? 17.974 10.918 -9.207 1.00 45.16 211 SER A CA 1
ATOM 1651 C C . SER A 1 211 ? 19.408 10.787 -9.702 1.00 45.16 211 SER A C 1
ATOM 1653 O O . SER A 1 211 ? 20.176 11.763 -9.726 1.00 45.16 211 SER A O 1
ATOM 1655 N N . HIS A 1 212 ? 19.788 9.580 -10.103 1.00 46.81 212 HIS A N 1
ATOM 1656 C CA . HIS A 1 212 ? 21.178 9.206 -10.389 1.00 46.81 212 HIS A CA 1
ATOM 1657 C C . HIS A 1 212 ? 21.814 9.949 -11.577 1.00 46.81 212 HIS A C 1
ATOM 1659 O O . HIS A 1 212 ? 22.999 9.787 -11.863 1.00 46.81 212 HIS A O 1
ATOM 1665 N N . ALA A 1 213 ? 21.082 10.884 -12.187 1.00 36.44 213 ALA A N 1
ATOM 1666 C CA . ALA A 1 213 ? 21.585 11.881 -13.122 1.00 36.44 213 ALA A CA 1
ATOM 1667 C C . ALA A 1 213 ? 22.540 12.938 -12.501 1.00 36.44 213 ALA A C 1
ATOM 1669 O O . ALA A 1 213 ? 23.195 13.673 -13.246 1.00 36.44 213 ALA A O 1
ATOM 1670 N N . SER A 1 214 ? 22.690 13.054 -11.168 1.00 35.53 214 SER A N 1
ATOM 1671 C CA . SER A 1 214 ? 23.555 14.092 -10.546 1.00 35.53 214 SER A CA 1
ATOM 1672 C C . SER A 1 214 ? 25.050 13.982 -10.845 1.00 35.53 214 SER A C 1
ATOM 1674 O O . SER A 1 214 ? 25.766 14.980 -10.679 1.00 35.53 214 SER A O 1
ATOM 1676 N N . ARG A 1 215 ? 25.553 12.833 -11.320 1.00 40.66 215 ARG A N 1
ATOM 1677 C CA . ARG A 1 215 ? 26.955 12.734 -11.767 1.00 40.66 215 ARG A CA 1
ATOM 1678 C C . ARG A 1 215 ? 27.213 13.373 -13.137 1.00 40.66 215 ARG A C 1
ATOM 1680 O O . ARG A 1 215 ? 28.373 13.466 -13.533 1.00 40.66 215 ARG A O 1
ATOM 1687 N N . LEU A 1 216 ? 26.200 13.916 -13.818 1.00 38.22 216 LEU A N 1
ATOM 1688 C CA . LEU A 1 216 ? 26.354 14.590 -15.111 1.00 38.22 216 LEU A CA 1
ATOM 1689 C C . LEU A 1 216 ? 25.835 16.037 -15.034 1.00 38.22 216 LEU A C 1
ATOM 1691 O O . LEU A 1 216 ? 24.646 16.343 -15.054 1.00 38.22 216 LEU A O 1
ATOM 1695 N N . LYS A 1 217 ? 26.774 16.974 -14.878 1.00 30.41 217 LYS A N 1
ATOM 1696 C CA . LYS A 1 217 ? 26.510 18.409 -14.693 1.00 30.41 217 LYS A CA 1
ATOM 1697 C C . LYS A 1 217 ? 25.973 19.084 -15.971 1.00 30.41 217 LYS A C 1
ATOM 1699 O O . LYS A 1 217 ? 26.619 19.027 -17.007 1.00 30.41 217 LYS A O 1
ATOM 1704 N N . LYS A 1 218 ? 24.981 19.958 -15.736 1.00 30.53 218 LYS A N 1
ATOM 1705 C CA . LYS A 1 218 ? 24.682 21.268 -16.372 1.00 30.53 218 LYS A CA 1
ATOM 1706 C C . LYS A 1 218 ? 23.858 21.340 -17.682 1.00 30.53 218 LYS A C 1
ATOM 1708 O O . LYS A 1 218 ? 24.369 21.109 -18.763 1.00 30.53 218 LYS A O 1
ATOM 1713 N N . LEU A 1 219 ? 22.712 22.021 -17.501 1.00 31.17 219 LEU A N 1
ATOM 1714 C CA . LEU A 1 219 ? 22.105 23.104 -18.308 1.00 31.17 219 LEU A CA 1
ATOM 1715 C C . LEU A 1 219 ? 21.298 22.760 -19.577 1.00 31.17 219 LEU A C 1
ATOM 1717 O O . LEU A 1 219 ? 21.857 22.482 -20.623 1.00 31.17 219 LEU A O 1
ATOM 1721 N N . GLY A 1 220 ? 19.984 23.005 -19.469 1.00 40.12 220 GLY A N 1
ATOM 1722 C CA . GLY A 1 220 ? 19.209 23.959 -20.277 1.00 40.12 220 GLY A CA 1
ATOM 1723 C C . GLY A 1 220 ? 19.253 23.834 -21.800 1.00 40.12 220 GLY A C 1
ATOM 1724 O O . GLY A 1 220 ? 20.216 24.267 -22.424 1.00 40.12 220 GLY A O 1
ATOM 1725 N N . ALA A 1 221 ? 18.133 23.435 -22.405 1.00 29.36 221 ALA A N 1
ATOM 1726 C CA . ALA A 1 221 ? 17.896 23.640 -23.829 1.00 29.36 221 ALA A CA 1
ATOM 1727 C C . ALA A 1 221 ? 16.442 24.057 -24.100 1.00 29.36 221 ALA A C 1
ATOM 1729 O O . ALA A 1 221 ? 15.506 23.276 -23.978 1.00 29.36 221 ALA A O 1
ATOM 1730 N N . ASN A 1 222 ? 16.281 25.322 -24.497 1.00 33.50 222 ASN A N 1
ATOM 1731 C CA . ASN A 1 222 ? 15.135 25.814 -25.255 1.00 33.50 222 ASN A CA 1
ATOM 1732 C C . ASN A 1 222 ? 15.121 25.114 -26.619 1.00 33.50 222 ASN A C 1
ATOM 1734 O O . ASN A 1 222 ? 15.995 25.410 -27.432 1.00 33.50 222 ASN A O 1
ATOM 1738 N N . THR A 1 223 ? 14.113 24.299 -26.926 1.00 28.77 223 THR A N 1
ATOM 1739 C CA . THR A 1 223 ? 13.726 24.063 -28.325 1.00 28.77 223 THR A CA 1
ATOM 1740 C C . THR A 1 223 ? 12.208 24.012 -28.466 1.00 28.77 223 THR A C 1
ATOM 1742 O O . THR A 1 223 ? 11.496 23.331 -27.739 1.00 28.77 223 THR A O 1
ATOM 1745 N N . THR A 1 224 ? 11.700 24.833 -29.378 1.00 29.91 224 THR A N 1
ATOM 1746 C CA . THR A 1 224 ? 10.325 24.820 -29.877 1.00 29.91 224 THR A CA 1
ATOM 1747 C C . THR A 1 224 ? 10.175 23.678 -30.875 1.00 29.91 224 THR A C 1
ATOM 1749 O O . THR A 1 224 ? 10.828 23.718 -31.916 1.00 29.91 224 THR A O 1
ATOM 1752 N N . LEU A 1 225 ? 9.306 22.709 -30.584 1.00 32.47 225 LEU A N 1
ATOM 1753 C CA . LEU A 1 225 ? 8.870 21.680 -31.531 1.00 32.47 225 LEU A CA 1
ATOM 1754 C C . LEU A 1 225 ? 7.342 21.718 -31.657 1.00 32.47 225 LEU A C 1
ATOM 1756 O O . LEU A 1 225 ? 6.630 21.976 -30.685 1.00 32.47 225 LEU A O 1
ATOM 1760 N N . GLU A 1 226 ? 6.866 21.577 -32.893 1.00 32.31 226 GLU A N 1
ATOM 1761 C CA . GLU A 1 226 ? 5.461 21.718 -33.274 1.00 32.31 226 GLU A CA 1
ATOM 1762 C C . GLU A 1 226 ? 4.587 20.605 -32.684 1.00 32.31 226 GLU A C 1
ATOM 1764 O O . GLU A 1 226 ? 4.908 19.421 -32.754 1.00 32.31 226 GLU A O 1
ATOM 1769 N N . GLN A 1 227 ? 3.443 21.010 -32.130 1.00 33.84 227 GLN A N 1
ATOM 1770 C CA . GLN A 1 227 ? 2.413 20.133 -31.585 1.00 33.84 227 GLN A CA 1
ATOM 1771 C C . GLN A 1 227 ? 1.729 19.346 -32.711 1.00 33.84 227 GLN A C 1
ATOM 1773 O O . GLN A 1 227 ? 0.976 19.919 -33.502 1.00 33.84 227 GLN A O 1
ATOM 1778 N N . LYS A 1 228 ? 1.896 18.019 -32.746 1.00 33.34 228 LYS A N 1
ATOM 1779 C CA . LYS A 1 228 ? 0.903 17.161 -33.408 1.00 33.34 228 LYS A CA 1
ATOM 1780 C C . LYS A 1 228 ? -0.368 17.163 -32.556 1.00 33.34 228 LYS A C 1
ATOM 1782 O O . LYS A 1 228 ? -0.334 16.908 -31.357 1.00 33.34 228 LYS A O 1
ATOM 1787 N N . SER A 1 229 ? -1.493 17.519 -33.173 1.00 33.16 229 SER A N 1
ATOM 1788 C CA . SER A 1 229 ? -2.781 17.676 -32.496 1.00 33.16 229 SER A CA 1
ATOM 1789 C C . SER A 1 229 ? -3.272 16.366 -31.869 1.00 33.16 229 SER A C 1
ATOM 1791 O O . SER A 1 229 ? -3.239 15.323 -32.526 1.00 33.16 229 SER A O 1
ATOM 1793 N N . PHE A 1 230 ? -3.853 16.471 -30.669 1.00 35.78 230 PHE A N 1
ATOM 1794 C CA . PHE A 1 230 ? -4.560 15.433 -29.893 1.00 35.78 230 PHE A CA 1
ATOM 1795 C C . PHE A 1 230 ? -5.500 14.510 -30.703 1.00 35.78 230 PHE A C 1
ATOM 1797 O O . PHE A 1 230 ? -5.800 13.400 -30.281 1.00 35.78 230 PHE A O 1
ATOM 1804 N N . VAL A 1 231 ? -5.957 14.942 -31.880 1.00 28.58 231 VAL A N 1
ATOM 1805 C CA . VAL A 1 231 ? -6.899 14.203 -32.734 1.00 28.58 231 VAL A CA 1
ATOM 1806 C C . VAL A 1 231 ? -6.260 12.987 -33.429 1.00 28.58 231 VAL A C 1
ATOM 1808 O O . VAL A 1 231 ? -6.985 12.056 -33.762 1.00 28.58 231 VAL A O 1
ATOM 1811 N N . SER A 1 232 ? -4.928 12.928 -33.600 1.00 30.95 232 SER A N 1
ATOM 1812 C CA . SER A 1 232 ? -4.274 11.716 -34.145 1.00 30.95 232 SER A CA 1
ATOM 1813 C C . SER A 1 232 ? -3.948 10.651 -33.087 1.00 30.95 232 SER A C 1
ATOM 1815 O O . SER A 1 232 ? -3.882 9.477 -33.433 1.00 30.95 232 SER A O 1
ATOM 1817 N N . LEU A 1 233 ? -3.835 11.038 -31.805 1.00 38.38 233 LEU A N 1
ATOM 1818 C CA . LEU A 1 233 ? -3.604 10.114 -30.679 1.00 38.38 233 LEU A CA 1
ATOM 1819 C C . LEU A 1 233 ? -4.788 9.155 -30.471 1.00 38.38 233 LEU A C 1
ATOM 1821 O O . LEU A 1 233 ? -4.593 7.967 -30.251 1.00 38.38 233 LEU A O 1
ATOM 1825 N N . LEU A 1 234 ? -6.021 9.650 -30.622 1.00 34.28 234 LEU A N 1
ATOM 1826 C CA . LEU A 1 234 ? -7.242 8.846 -30.464 1.00 34.28 234 LEU A CA 1
ATOM 1827 C C . LEU A 1 234 ? -7.469 7.823 -31.596 1.00 34.28 234 LEU A C 1
ATOM 1829 O O . LEU A 1 234 ? -8.355 6.982 -31.482 1.00 34.28 234 LEU A O 1
ATOM 1833 N N . MET A 1 235 ? -6.712 7.883 -32.700 1.00 34.84 235 MET A N 1
ATOM 1834 C CA . MET A 1 235 ? -6.854 6.930 -33.813 1.00 34.84 235 MET A CA 1
ATOM 1835 C C . MET A 1 235 ? -5.882 5.742 -33.742 1.00 34.84 235 MET A C 1
ATOM 1837 O O . MET A 1 235 ? -6.111 4.754 -34.438 1.00 34.84 235 MET A O 1
ATOM 1841 N N . GLN A 1 236 ? -4.842 5.794 -32.901 1.00 38.38 236 GLN A N 1
ATOM 1842 C CA . GLN A 1 236 ? -3.852 4.712 -32.765 1.00 38.38 236 GLN A CA 1
ATOM 1843 C C . GLN A 1 236 ? -4.190 3.717 -31.636 1.00 38.38 236 GLN A C 1
ATOM 1845 O O . GLN A 1 236 ? -3.664 2.609 -31.623 1.00 38.38 236 GLN A O 1
ATOM 1850 N N . GLU A 1 237 ? -5.166 4.038 -30.775 1.00 40.91 237 GLU A N 1
ATOM 1851 C CA . GLU A 1 237 ? -5.798 3.096 -29.828 1.00 40.91 237 GLU A CA 1
ATOM 1852 C C . GLU A 1 237 ? -6.631 1.990 -30.523 1.00 40.91 237 GLU A C 1
ATOM 1854 O O . GLU A 1 237 ? -7.188 1.110 -29.870 1.00 40.91 237 GLU A O 1
ATOM 1859 N N . ALA A 1 238 ? -6.742 2.005 -31.859 1.00 38.31 238 ALA A N 1
ATOM 1860 C CA . ALA A 1 238 ? -7.624 1.115 -32.617 1.00 38.31 238 ALA A CA 1
ATOM 1861 C C . ALA A 1 238 ? -7.010 -0.239 -33.037 1.00 38.31 238 ALA A C 1
ATOM 1863 O O . ALA A 1 238 ? -7.713 -1.040 -33.660 1.00 38.31 238 ALA A O 1
ATOM 1864 N N . ILE A 1 239 ? -5.742 -0.534 -32.721 1.00 53.00 239 ILE A N 1
ATOM 1865 C CA . ILE A 1 239 ? -5.150 -1.857 -32.997 1.00 53.00 239 ILE A CA 1
ATOM 1866 C C . ILE A 1 239 ? -5.172 -2.677 -31.707 1.00 53.00 239 ILE A C 1
ATOM 1868 O O . ILE A 1 239 ? -4.256 -2.599 -30.892 1.00 53.00 239 ILE A O 1
ATOM 1872 N N . GLY A 1 240 ? -6.258 -3.432 -31.526 1.00 57.78 240 GLY A N 1
ATOM 1873 C CA . GLY A 1 240 ? -6.460 -4.328 -30.387 1.00 57.78 240 GLY A CA 1
ATOM 1874 C C . GLY A 1 240 ? -5.411 -5.449 -30.273 1.00 57.78 240 GLY A C 1
ATOM 1875 O O . GLY A 1 240 ? -4.471 -5.514 -31.073 1.00 57.78 240 GLY A O 1
ATOM 1876 N N . PRO A 1 241 ? -5.566 -6.345 -29.283 1.00 74.12 241 PRO A N 1
ATOM 1877 C CA . PRO A 1 241 ? -4.617 -7.425 -29.038 1.00 74.12 241 PRO A CA 1
ATOM 1878 C C . PRO A 1 241 ? -4.475 -8.323 -30.270 1.00 74.12 241 PRO A C 1
ATOM 1880 O O . PRO A 1 241 ? -5.473 -8.728 -30.877 1.00 74.12 241 PRO A O 1
ATOM 1883 N N . LEU A 1 242 ? -3.229 -8.628 -30.631 1.00 83.12 242 LEU A N 1
ATOM 1884 C CA . LEU A 1 242 ? -2.898 -9.577 -31.690 1.00 83.12 242 LEU A CA 1
ATOM 1885 C C . LEU A 1 242 ? -2.518 -10.942 -31.102 1.00 83.12 242 LEU A C 1
ATOM 1887 O O . LEU A 1 242 ? -2.451 -11.118 -29.885 1.00 83.12 242 LEU A O 1
ATOM 1891 N N . ALA A 1 243 ? -2.326 -11.940 -31.969 1.00 87.25 243 ALA A N 1
ATOM 1892 C CA . ALA A 1 243 ? -1.980 -13.285 -31.522 1.00 87.25 243 ALA A CA 1
ATOM 1893 C C . ALA A 1 243 ? -0.582 -13.290 -30.871 1.00 87.25 243 ALA A C 1
ATOM 1895 O O . ALA A 1 243 ? 0.331 -12.684 -31.440 1.00 87.25 243 ALA A O 1
ATOM 1896 N N . PRO A 1 244 ? -0.395 -13.975 -29.725 1.00 93.00 244 PRO A N 1
ATOM 1897 C CA . PRO A 1 244 ? 0.912 -14.075 -29.090 1.00 93.00 244 PRO A CA 1
ATOM 1898 C C . PRO A 1 244 ? 1.888 -14.843 -29.987 1.00 93.00 244 PRO A C 1
ATOM 1900 O O . PRO A 1 244 ? 1.530 -15.838 -30.623 1.00 93.00 244 PRO A O 1
ATOM 1903 N N . ALA A 1 245 ? 3.131 -14.387 -30.004 1.00 94.44 245 ALA A N 1
ATOM 1904 C CA . ALA A 1 245 ? 4.264 -14.987 -30.687 1.00 94.44 245 ALA A CA 1
ATOM 1905 C C . ALA A 1 245 ? 5.450 -15.092 -29.719 1.00 94.44 245 ALA A C 1
ATOM 1907 O O . ALA A 1 245 ? 5.454 -14.483 -28.654 1.00 94.44 245 ALA A O 1
ATOM 1908 N N . THR A 1 246 ? 6.469 -15.868 -30.076 1.00 95.88 246 THR A N 1
ATOM 1909 C CA . THR A 1 246 ? 7.715 -15.951 -29.302 1.00 95.88 246 THR A CA 1
ATOM 1910 C C . THR A 1 246 ? 8.854 -15.449 -30.169 1.00 95.88 246 THR A C 1
ATOM 1912 O O . THR A 1 246 ? 9.102 -16.011 -31.237 1.00 95.88 246 THR A O 1
ATOM 1915 N N . GLY A 1 247 ? 9.501 -14.375 -29.727 1.00 95.56 247 GLY A N 1
ATOM 1916 C CA . GLY A 1 247 ? 10.640 -13.765 -30.399 1.00 95.56 247 GLY A CA 1
ATOM 1917 C C . GLY A 1 247 ? 11.960 -14.117 -29.727 1.00 95.56 247 GLY A C 1
ATOM 1918 O O . GLY A 1 247 ? 11.998 -14.461 -28.545 1.00 95.56 247 GLY A O 1
ATOM 1919 N N . THR A 1 248 ? 13.051 -14.004 -30.481 1.00 97.56 248 THR A N 1
ATOM 1920 C CA . THR A 1 248 ? 14.418 -14.032 -29.934 1.00 97.56 248 THR A CA 1
ATOM 1921 C C . THR A 1 248 ? 14.905 -12.596 -29.803 1.00 97.56 248 THR A C 1
ATOM 1923 O O . THR A 1 248 ? 15.021 -11.908 -30.809 1.00 97.56 248 THR A O 1
ATOM 1926 N N . LEU A 1 249 ? 15.131 -12.123 -28.578 1.00 97.56 249 LEU A N 1
ATOM 1927 C CA . LEU A 1 249 ? 15.412 -10.721 -28.277 1.00 97.56 249 LEU A CA 1
ATOM 1928 C C . LEU A 1 249 ? 16.818 -10.570 -27.705 1.00 97.56 249 LEU A C 1
ATOM 1930 O O . LEU A 1 249 ? 17.097 -11.041 -26.603 1.00 97.56 249 LEU A O 1
ATOM 1934 N N . ALA A 1 250 ? 17.711 -9.911 -28.443 1.00 97.38 250 ALA A N 1
ATOM 1935 C CA . ALA A 1 250 ? 19.046 -9.566 -27.971 1.00 97.38 250 ALA A CA 1
ATOM 1936 C C . ALA A 1 250 ? 19.008 -8.262 -27.157 1.00 97.38 250 ALA A C 1
ATOM 1938 O O . ALA A 1 250 ? 19.233 -7.173 -27.683 1.00 97.38 250 ALA A O 1
ATOM 1939 N N . THR A 1 251 ? 18.691 -8.399 -25.868 1.00 95.38 251 THR A N 1
ATOM 1940 C CA . THR A 1 251 ? 18.597 -7.286 -24.910 1.00 95.38 251 THR A CA 1
ATOM 1941 C C . THR A 1 251 ? 19.961 -6.644 -24.634 1.00 95.38 251 THR A C 1
ATOM 1943 O O . THR A 1 251 ? 21.008 -7.230 -24.937 1.00 95.38 251 THR A O 1
ATOM 1946 N N . ARG A 1 252 ? 19.969 -5.438 -24.056 1.00 92.81 252 ARG A N 1
ATOM 1947 C CA . ARG A 1 252 ? 21.196 -4.688 -23.764 1.00 92.81 252 ARG A CA 1
ATOM 1948 C C . ARG A 1 252 ? 21.914 -5.208 -22.522 1.00 92.81 252 ARG A C 1
ATOM 1950 O O . ARG A 1 252 ? 23.140 -5.296 -22.541 1.00 92.81 252 ARG A O 1
ATOM 1957 N N . TYR A 1 253 ? 21.172 -5.569 -21.472 1.00 93.44 253 TYR A N 1
ATOM 1958 C CA . TYR A 1 253 ? 21.730 -5.889 -20.148 1.00 93.44 253 TYR A CA 1
ATOM 1959 C C . TYR A 1 253 ? 21.472 -7.324 -19.683 1.00 93.44 253 TYR A C 1
ATOM 1961 O O . TYR A 1 253 ? 22.039 -7.762 -18.683 1.00 93.44 253 TYR A O 1
ATOM 1969 N N . SER A 1 254 ? 20.625 -8.076 -20.387 1.00 93.94 254 SER A N 1
ATOM 1970 C CA . SER A 1 254 ? 20.219 -9.430 -19.971 1.00 93.94 254 SER A CA 1
ATOM 1971 C C . SER A 1 254 ? 20.547 -10.509 -21.008 1.00 93.94 254 SER A C 1
ATOM 1973 O O . SER A 1 254 ? 20.114 -11.654 -20.887 1.00 93.94 254 SER A O 1
ATOM 1975 N N . GLY A 1 255 ? 21.350 -10.170 -22.022 1.00 93.62 255 GLY A N 1
ATOM 1976 C CA . GLY A 1 255 ? 21.737 -11.085 -23.093 1.00 93.62 255 GLY A CA 1
ATOM 1977 C C . GLY A 1 255 ? 20.585 -11.405 -24.049 1.00 93.62 255 GLY A C 1
ATOM 1978 O O . GLY A 1 255 ? 19.650 -10.624 -24.219 1.00 93.62 255 GLY A O 1
ATOM 1979 N N . THR A 1 256 ? 20.667 -12.547 -24.732 1.00 95.81 256 THR A N 1
ATOM 1980 C CA . THR A 1 256 ? 19.630 -12.980 -25.679 1.00 95.81 256 THR A CA 1
ATOM 1981 C C . THR A 1 256 ? 18.598 -13.867 -24.994 1.00 95.81 256 THR A C 1
ATOM 1983 O O . THR A 1 256 ? 18.954 -14.903 -24.435 1.00 95.81 256 THR A O 1
ATOM 1986 N N . LEU A 1 257 ? 17.326 -13.481 -25.081 1.00 95.56 257 LEU A N 1
ATOM 1987 C CA . LEU A 1 257 ? 16.208 -14.123 -24.393 1.00 95.56 257 LEU A CA 1
ATOM 1988 C C . LEU A 1 257 ? 15.099 -14.514 -25.374 1.00 95.56 257 LEU A C 1
ATOM 1990 O O . LEU A 1 257 ? 14.931 -13.893 -26.420 1.00 95.56 257 LEU A O 1
ATOM 1994 N N . SER A 1 258 ? 14.333 -15.554 -25.041 1.00 96.19 258 SER A N 1
ATOM 1995 C CA . SER A 1 258 ? 13.106 -15.909 -25.766 1.00 96.19 258 SER A CA 1
ATOM 1996 C C . SER A 1 258 ? 11.909 -15.291 -25.056 1.00 96.19 258 SER A C 1
ATOM 1998 O O . SER A 1 258 ? 11.549 -15.746 -23.973 1.00 96.19 258 SER A O 1
ATOM 2000 N N . LEU A 1 259 ? 11.315 -14.253 -25.645 1.00 95.81 259 LEU A N 1
ATOM 2001 C CA . LEU A 1 259 ? 10.281 -13.432 -25.006 1.00 95.81 259 LEU A CA 1
ATOM 2002 C C . LEU A 1 259 ? 8.988 -13.440 -25.820 1.00 95.81 259 LEU A C 1
ATOM 2004 O O . LEU A 1 259 ? 8.997 -13.669 -27.031 1.00 95.81 259 LEU A O 1
ATOM 2008 N N . THR A 1 260 ? 7.861 -13.230 -25.143 1.00 97.06 260 THR A N 1
ATOM 2009 C CA . THR A 1 260 ? 6.553 -13.191 -25.813 1.00 97.06 260 THR A CA 1
ATOM 2010 C C . THR A 1 260 ? 6.361 -11.840 -26.484 1.00 97.06 260 THR A C 1
ATOM 2012 O O . THR A 1 260 ? 6.544 -10.826 -25.830 1.00 97.06 260 THR A O 1
ATOM 2015 N N . THR A 1 261 ? 5.979 -11.837 -27.757 1.00 96.25 261 THR A N 1
ATOM 2016 C CA . THR A 1 261 ? 5.595 -10.661 -28.552 1.00 96.25 261 THR A CA 1
ATOM 2017 C C . THR A 1 261 ? 4.183 -10.860 -29.116 1.00 96.25 261 THR A C 1
ATOM 2019 O O . THR A 1 261 ? 3.549 -11.885 -28.846 1.00 96.25 261 THR A O 1
ATOM 2022 N N . ASP A 1 262 ? 3.665 -9.927 -29.917 1.00 93.62 262 ASP A N 1
ATOM 2023 C CA . ASP A 1 262 ? 2.422 -10.129 -30.666 1.00 93.62 262 ASP A CA 1
ATOM 2024 C C . ASP A 1 262 ? 2.647 -10.010 -32.178 1.00 93.62 262 ASP A C 1
ATOM 2026 O O . ASP A 1 262 ? 3.662 -9.476 -32.626 1.00 93.62 262 ASP A O 1
ATOM 2030 N N . SER A 1 263 ? 1.745 -10.587 -32.979 1.00 89.38 263 SER A N 1
ATOM 2031 C CA . SER A 1 263 ? 1.907 -10.639 -34.435 1.00 89.38 263 SER A CA 1
ATOM 2032 C C . SER A 1 263 ? 0.622 -10.377 -35.207 1.00 89.38 263 SER A C 1
ATOM 2034 O O . SER A 1 263 ? -0.423 -10.976 -34.949 1.00 89.38 263 SER A O 1
ATOM 2036 N N . SER A 1 264 ? 0.731 -9.554 -36.252 1.00 78.62 264 SER A N 1
ATOM 2037 C CA . SER A 1 264 ? -0.328 -9.342 -37.249 1.00 78.62 264 SER A CA 1
ATOM 2038 C C . SER A 1 264 ? -0.354 -10.425 -38.340 1.00 78.62 264 SER A C 1
ATOM 2040 O O . SER A 1 264 ? -1.214 -10.396 -39.221 1.00 78.62 264 SER A O 1
ATOM 2042 N N . GLY A 1 265 ? 0.580 -11.383 -38.295 1.00 77.38 265 GLY A N 1
ATOM 2043 C CA . GLY A 1 265 ? 0.789 -12.427 -39.302 1.00 77.38 265 GLY A CA 1
ATOM 2044 C C . GLY A 1 265 ? 1.830 -12.077 -40.373 1.00 77.38 265 GLY A C 1
ATOM 2045 O O . GLY A 1 265 ? 2.310 -12.980 -41.056 1.00 77.38 265 GLY A O 1
ATOM 2046 N N . SER A 1 266 ? 2.206 -10.802 -40.510 1.00 82.81 266 SER A N 1
ATOM 2047 C CA . SER A 1 266 ? 3.278 -10.339 -41.411 1.00 82.81 266 SER A CA 1
ATOM 2048 C C . SER A 1 266 ? 4.325 -9.450 -40.737 1.00 82.81 266 SER A C 1
ATOM 2050 O O . SER A 1 266 ? 5.335 -9.144 -41.356 1.00 82.81 266 SER A O 1
ATOM 2052 N N . GLU A 1 267 ? 4.060 -9.016 -39.508 1.00 91.38 267 GLU A N 1
ATOM 2053 C CA . GLU A 1 267 ? 4.907 -8.144 -38.696 1.00 91.38 267 GLU A CA 1
ATOM 2054 C C . GLU A 1 267 ? 4.662 -8.487 -37.221 1.00 91.38 267 GLU A C 1
ATOM 2056 O O . GLU A 1 267 ? 3.578 -8.970 -36.857 1.00 91.38 267 GLU A O 1
ATOM 2061 N N . TYR A 1 268 ? 5.665 -8.249 -36.389 1.00 94.69 268 TYR A N 1
ATOM 2062 C CA . TYR A 1 268 ? 5.650 -8.468 -34.952 1.00 94.69 268 TYR A CA 1
ATOM 2063 C C . TYR A 1 268 ? 5.783 -7.141 -34.226 1.00 94.69 268 TYR A C 1
ATOM 2065 O O . TYR A 1 268 ? 6.466 -6.240 -34.709 1.00 94.69 268 TYR A O 1
ATOM 2073 N N . ARG A 1 269 ? 5.153 -7.020 -33.059 1.00 94.44 269 ARG A N 1
ATOM 2074 C CA . ARG A 1 269 ? 5.304 -5.847 -32.195 1.00 94.44 269 ARG A CA 1
ATOM 2075 C C . ARG A 1 269 ? 5.804 -6.261 -30.831 1.00 94.44 269 ARG A C 1
ATOM 2077 O O . ARG A 1 269 ? 5.492 -7.349 -30.345 1.00 94.44 269 ARG A O 1
ATOM 2084 N N . LEU A 1 270 ? 6.526 -5.356 -30.182 1.00 95.62 270 LEU A N 1
ATOM 2085 C CA . LEU A 1 270 ? 7.022 -5.550 -28.823 1.00 95.62 270 LEU A CA 1
ATOM 2086 C C . LEU A 1 270 ? 5.899 -5.346 -27.789 1.00 95.62 270 LEU A C 1
ATOM 2088 O O . LEU A 1 270 ? 5.912 -4.403 -26.994 1.00 95.62 270 LEU A O 1
ATOM 2092 N N . ARG A 1 271 ? 4.886 -6.210 -27.851 1.00 94.50 271 ARG A N 1
ATOM 2093 C CA . ARG A 1 271 ? 3.709 -6.221 -26.984 1.00 94.50 271 ARG A CA 1
ATOM 2094 C C . ARG A 1 271 ? 3.410 -7.635 -26.515 1.00 94.50 271 ARG A C 1
ATOM 2096 O O . ARG A 1 271 ? 3.619 -8.585 -27.256 1.00 94.50 271 ARG A O 1
ATOM 2103 N N . ASP A 1 272 ? 2.861 -7.772 -25.318 1.00 95.69 272 ASP A N 1
ATOM 2104 C CA . ASP A 1 272 ? 2.498 -9.071 -24.753 1.00 95.69 272 ASP A CA 1
ATOM 2105 C C . ASP A 1 272 ? 1.160 -8.992 -24.016 1.00 95.69 272 ASP A C 1
ATOM 2107 O O . ASP A 1 272 ? 1.076 -8.423 -22.935 1.00 95.69 272 ASP A O 1
ATOM 2111 N N . TYR A 1 273 ? 0.121 -9.596 -24.594 1.00 92.56 273 TYR A N 1
ATOM 2112 C CA . TYR A 1 273 ? -1.223 -9.686 -24.007 1.00 92.56 273 TYR A CA 1
ATOM 2113 C C . TYR A 1 273 ? -1.482 -11.016 -23.277 1.00 92.56 273 TYR A C 1
ATOM 2115 O O . TYR A 1 273 ? -2.615 -11.296 -22.890 1.00 92.56 273 TYR A O 1
ATOM 2123 N N . SER A 1 274 ? -0.457 -11.858 -23.096 1.00 93.06 274 SER A N 1
ATOM 2124 C CA . SER A 1 274 ? -0.558 -13.071 -22.271 1.00 93.06 274 SER A CA 1
ATOM 2125 C C . SER A 1 274 ? -0.466 -12.780 -20.767 1.00 93.06 274 SER A C 1
ATOM 2127 O O . SER A 1 274 ? -0.842 -13.628 -19.957 1.00 93.06 274 SER A O 1
ATOM 2129 N N . ARG A 1 275 ? -0.022 -11.571 -20.396 1.00 93.94 275 ARG A N 1
ATOM 2130 C CA . ARG A 1 275 ? 0.108 -11.075 -19.021 1.00 93.94 275 ARG A CA 1
ATOM 2131 C C . ARG A 1 275 ? -0.849 -9.909 -18.780 1.00 93.94 275 ARG A C 1
ATOM 2133 O O . ARG A 1 275 ? -0.729 -8.856 -19.404 1.00 93.94 275 ARG A O 1
ATOM 2140 N N . GLY A 1 276 ? -1.794 -10.090 -17.858 1.00 91.19 276 GLY A N 1
ATOM 2141 C CA . GLY A 1 276 ? -2.787 -9.073 -17.508 1.00 91.19 276 GLY A CA 1
ATOM 2142 C C . GLY A 1 276 ? -3.545 -8.542 -18.730 1.00 91.19 276 GLY A C 1
ATOM 2143 O O . GLY A 1 276 ? -3.972 -9.305 -19.593 1.00 91.19 276 GLY A O 1
ATOM 2144 N N . ASN A 1 277 ? -3.709 -7.223 -18.791 1.00 88.50 277 ASN A N 1
ATOM 2145 C CA . ASN A 1 277 ? -4.300 -6.519 -19.927 1.00 88.50 277 ASN A CA 1
ATOM 2146 C C . ASN A 1 277 ? -3.269 -6.151 -21.004 1.00 88.50 277 ASN A C 1
ATOM 2148 O O . ASN A 1 277 ? -3.676 -5.663 -22.053 1.00 88.50 277 ASN A O 1
ATOM 2152 N N . GLY A 1 278 ? -1.973 -6.387 -20.774 1.00 90.94 278 GLY A N 1
ATOM 2153 C CA . GLY A 1 278 ? -0.922 -6.141 -21.756 1.00 90.94 278 GLY A CA 1
ATOM 2154 C C . GLY A 1 278 ? 0.372 -5.584 -21.165 1.00 90.94 278 GLY A C 1
ATOM 2155 O O . GLY A 1 278 ? 0.360 -4.826 -20.200 1.00 90.94 278 GLY A O 1
ATOM 2156 N N . ILE A 1 279 ? 1.495 -5.904 -21.797 1.00 96.12 279 ILE A N 1
ATOM 2157 C CA . ILE A 1 279 ? 2.766 -5.183 -21.681 1.00 96.12 279 ILE A CA 1
ATOM 2158 C C . ILE A 1 279 ? 3.004 -4.503 -23.022 1.00 96.12 279 ILE A C 1
ATOM 2160 O O . ILE A 1 279 ? 2.964 -5.173 -24.055 1.00 96.12 279 ILE A O 1
ATOM 2164 N N . ILE A 1 280 ? 3.218 -3.189 -23.027 1.00 93.12 280 ILE A N 1
ATOM 2165 C CA . ILE A 1 280 ? 3.246 -2.381 -24.252 1.00 93.12 280 ILE A CA 1
ATOM 2166 C C . ILE A 1 280 ? 4.462 -1.460 -24.232 1.00 93.12 280 ILE A C 1
ATOM 2168 O O . ILE A 1 280 ? 4.682 -0.752 -23.253 1.00 93.12 280 ILE A O 1
ATOM 2172 N N . ASN A 1 281 ? 5.230 -1.434 -25.323 1.00 94.56 281 ASN A N 1
ATOM 2173 C CA . ASN A 1 281 ? 6.419 -0.593 -25.444 1.00 94.56 281 ASN A CA 1
ATOM 2174 C C . ASN A 1 281 ? 6.282 0.391 -26.604 1.00 94.56 281 ASN A C 1
ATOM 2176 O O . ASN A 1 281 ? 6.118 -0.018 -27.755 1.00 94.56 281 ASN A O 1
ATOM 2180 N N . TYR A 1 282 ? 6.420 1.675 -26.292 1.00 92.00 282 TYR A N 1
ATOM 2181 C CA . TYR A 1 282 ? 6.377 2.770 -27.248 1.00 92.00 282 TYR A CA 1
ATOM 2182 C C . TYR A 1 282 ? 7.754 3.409 -27.435 1.00 92.00 282 TYR A C 1
ATOM 2184 O O . TYR A 1 282 ? 8.498 3.640 -26.477 1.00 92.00 282 TYR A O 1
ATOM 2192 N N . ASN A 1 283 ? 8.084 3.716 -28.686 1.00 90.88 283 ASN A N 1
ATOM 2193 C CA . ASN A 1 283 ? 9.294 4.413 -29.089 1.00 90.88 283 ASN A CA 1
ATOM 2194 C C . ASN A 1 283 ? 9.064 5.929 -29.076 1.00 90.88 283 ASN A C 1
ATOM 2196 O O . ASN A 1 283 ? 8.297 6.459 -29.875 1.00 90.88 283 ASN A O 1
ATOM 2200 N N . ASN A 1 284 ? 9.769 6.648 -28.205 1.00 86.88 284 ASN A N 1
ATOM 2201 C CA . ASN A 1 284 ? 9.625 8.095 -28.054 1.00 86.88 284 ASN A CA 1
ATOM 2202 C C . ASN A 1 284 ? 10.679 8.924 -28.812 1.00 86.88 284 ASN A C 1
ATOM 2204 O O . ASN A 1 284 ? 10.720 10.153 -28.687 1.00 86.88 284 ASN A O 1
ATOM 2208 N N . SER A 1 285 ? 11.521 8.284 -29.627 1.00 83.31 285 SER A N 1
ATOM 2209 C CA . SER A 1 285 ? 12.638 8.943 -30.322 1.00 83.31 285 SER A CA 1
ATOM 2210 C C . SER A 1 285 ? 12.206 10.032 -31.317 1.00 83.31 285 SER A C 1
ATOM 2212 O O . SER A 1 285 ? 12.993 10.921 -31.645 1.00 83.31 285 SER A O 1
ATOM 2214 N N . SER A 1 286 ? 10.953 10.014 -31.786 1.00 78.38 286 SER A N 1
ATOM 2215 C CA . SER A 1 286 ? 10.446 10.922 -32.823 1.00 78.38 286 SER A CA 1
ATOM 2216 C C . SER A 1 286 ? 9.951 12.281 -32.298 1.00 78.38 286 SER A C 1
ATOM 2218 O O . SER A 1 286 ? 9.740 13.200 -33.094 1.00 78.38 286 SER A O 1
ATOM 2220 N N . SER A 1 287 ? 9.768 12.437 -30.978 1.00 70.88 287 SER A N 1
ATOM 2221 C CA . SER A 1 287 ? 8.986 13.551 -30.413 1.00 70.88 287 SER A CA 1
ATOM 2222 C C . SER A 1 287 ? 9.625 14.278 -29.222 1.00 70.88 287 SER A C 1
ATOM 2224 O O . SER A 1 287 ? 8.974 15.090 -28.555 1.00 70.88 287 SER A O 1
ATOM 2226 N N . GLY A 1 288 ? 10.913 14.050 -28.960 1.00 74.38 288 GLY A N 1
ATOM 2227 C CA . GLY A 1 288 ? 11.625 14.757 -27.897 1.00 74.38 288 GLY A CA 1
ATOM 2228 C C . GLY A 1 288 ? 11.055 14.445 -26.511 1.00 74.38 288 GLY A C 1
ATOM 2229 O O . GLY A 1 288 ? 11.095 13.305 -26.064 1.00 74.38 288 GLY A O 1
ATOM 2230 N N . GLN A 1 289 ? 10.522 15.476 -25.845 1.00 71.75 289 GLN A N 1
ATOM 2231 C CA . GLN A 1 289 ? 9.938 15.412 -24.495 1.00 71.75 289 GLN A CA 1
ATOM 2232 C C . GLN A 1 289 ? 8.394 15.439 -24.503 1.00 71.75 289 GLN A C 1
ATOM 2234 O O . GLN A 1 289 ? 7.752 15.770 -23.502 1.00 71.75 289 GLN A O 1
ATOM 2239 N N . VAL A 1 290 ? 7.785 15.104 -25.638 1.00 74.25 290 VAL A N 1
ATOM 2240 C CA . VAL A 1 290 ? 6.346 14.844 -25.758 1.00 74.25 290 VAL A CA 1
ATOM 2241 C C . VAL A 1 290 ? 6.168 13.343 -25.958 1.00 74.25 290 VAL A C 1
ATOM 2243 O O . VAL A 1 290 ? 6.916 12.749 -26.734 1.00 74.25 290 VAL A O 1
ATOM 2246 N N . LEU A 1 291 ? 5.209 12.744 -25.246 1.00 76.75 291 LEU A N 1
ATOM 2247 C CA . LEU A 1 291 ? 4.928 11.313 -25.355 1.00 76.75 291 LEU A CA 1
ATOM 2248 C C . LEU A 1 291 ? 4.213 10.996 -26.673 1.00 76.75 291 LEU A C 1
ATOM 2250 O O . LEU A 1 291 ? 3.220 11.645 -27.016 1.00 76.75 291 LEU A O 1
ATOM 2254 N N . VAL A 1 292 ? 4.708 9.987 -27.385 1.00 76.94 292 VAL A N 1
ATOM 2255 C CA . VAL A 1 292 ? 4.112 9.436 -28.609 1.00 76.94 292 VAL A CA 1
ATOM 2256 C C . VAL A 1 292 ? 3.936 7.925 -28.495 1.00 76.94 292 VAL A C 1
ATOM 2258 O O . VAL A 1 292 ? 4.640 7.263 -27.741 1.00 76.94 292 VAL A O 1
ATOM 2261 N N . TYR A 1 293 ? 2.976 7.391 -29.246 1.00 83.00 293 TYR A N 1
ATOM 2262 C CA . TYR A 1 293 ? 2.516 6.002 -29.160 1.00 83.00 293 TYR A CA 1
ATOM 2263 C C . TYR A 1 293 ? 2.990 5.192 -30.377 1.00 83.00 293 TYR A C 1
ATOM 2265 O O . TYR A 1 293 ? 2.220 4.455 -30.994 1.00 83.00 293 TYR A O 1
ATOM 2273 N N . ASP A 1 294 ? 4.257 5.375 -30.755 1.00 86.62 294 ASP A N 1
ATOM 2274 C CA . ASP A 1 294 ? 4.865 4.668 -31.883 1.00 86.62 294 ASP A CA 1
ATOM 2275 C C . ASP A 1 294 ? 5.295 3.260 -31.430 1.00 86.62 294 ASP A C 1
ATOM 2277 O O . ASP A 1 294 ? 6.057 3.123 -30.478 1.00 86.62 294 ASP A O 1
ATOM 2281 N N . ASP A 1 295 ? 4.805 2.205 -32.085 1.00 88.44 295 ASP A N 1
ATOM 2282 C CA . ASP A 1 295 ? 5.164 0.819 -31.750 1.00 88.44 295 ASP A CA 1
ATOM 2283 C C . ASP A 1 295 ? 6.603 0.479 -32.172 1.00 88.44 295 ASP A C 1
ATOM 2285 O O . ASP A 1 295 ? 7.057 0.858 -33.255 1.00 88.44 295 ASP A O 1
ATOM 2289 N N . TYR A 1 296 ? 7.286 -0.338 -31.366 1.00 92.44 296 TYR A N 1
ATOM 2290 C CA . TYR A 1 296 ? 8.425 -1.119 -31.854 1.00 92.44 296 TYR A CA 1
ATOM 2291 C C . TYR A 1 296 ? 7.913 -2.289 -32.692 1.00 92.44 296 TYR A C 1
ATOM 2293 O O . TYR A 1 296 ? 7.080 -3.071 -32.224 1.00 92.44 296 TYR A O 1
ATOM 2301 N N . THR A 1 297 ? 8.426 -2.409 -33.915 1.00 92.62 297 THR A N 1
ATOM 2302 C CA . THR A 1 297 ? 8.024 -3.425 -34.892 1.00 92.62 297 THR A CA 1
ATOM 2303 C C . THR A 1 297 ? 9.229 -4.180 -35.434 1.00 92.62 297 THR A C 1
ATOM 2305 O O . THR A 1 297 ? 10.334 -3.640 -35.494 1.00 92.62 297 THR A O 1
ATOM 2308 N N . ASP A 1 298 ? 9.003 -5.431 -35.820 1.00 94.56 298 ASP A N 1
ATOM 2309 C CA . ASP A 1 298 ? 10.013 -6.312 -36.395 1.00 94.56 298 ASP A CA 1
ATOM 2310 C C . ASP A 1 298 ? 9.380 -7.253 -37.436 1.00 94.56 298 ASP A C 1
ATOM 2312 O O . ASP A 1 298 ? 8.212 -7.631 -37.324 1.00 94.56 298 ASP A O 1
ATOM 2316 N N . ASN A 1 299 ? 10.123 -7.619 -38.482 1.00 94.75 299 ASN A N 1
ATOM 2317 C CA . ASN A 1 299 ? 9.571 -8.375 -39.613 1.00 94.75 299 ASN A CA 1
ATOM 2318 C C . ASN A 1 299 ? 9.625 -9.897 -39.423 1.00 94.75 299 ASN A C 1
ATOM 2320 O O . ASN A 1 299 ? 8.840 -10.612 -40.050 1.00 94.75 299 ASN A O 1
ATOM 2324 N N . ASP A 1 300 ? 10.551 -10.411 -38.615 1.00 93.94 300 ASP A N 1
ATOM 2325 C CA . ASP A 1 300 ? 10.802 -11.851 -38.488 1.00 93.94 300 ASP A CA 1
ATOM 2326 C C . ASP A 1 300 ? 10.798 -12.359 -37.035 1.00 93.94 300 ASP A C 1
ATOM 2328 O O . ASP A 1 300 ? 10.869 -13.570 -36.808 1.00 93.94 300 ASP A O 1
ATOM 2332 N N . ASN A 1 301 ? 10.599 -11.449 -36.076 1.00 95.75 301 ASN A N 1
ATOM 2333 C CA . ASN A 1 301 ? 10.590 -11.670 -34.632 1.00 95.75 301 ASN A CA 1
ATOM 2334 C C . ASN A 1 301 ? 11.947 -12.100 -34.060 1.00 95.75 301 ASN A C 1
ATOM 2336 O O . ASN A 1 301 ? 12.017 -12.672 -32.964 1.00 95.75 301 ASN A O 1
ATOM 2340 N N . ASN A 1 302 ? 13.025 -11.853 -34.795 1.00 96.38 302 ASN A N 1
ATOM 2341 C CA . ASN A 1 302 ? 14.386 -12.093 -34.361 1.00 96.38 302 ASN A CA 1
ATOM 2342 C C . ASN A 1 302 ? 15.077 -10.744 -34.158 1.00 96.38 302 ASN A C 1
ATOM 2344 O O . ASN A 1 302 ? 15.801 -10.268 -35.015 1.00 96.38 302 ASN A O 1
ATOM 2348 N N . TRP A 1 303 ? 14.871 -10.150 -32.985 1.00 96.69 303 TRP A N 1
ATOM 2349 C CA . TRP A 1 303 ? 15.328 -8.812 -32.632 1.00 96.69 303 TRP A CA 1
ATOM 2350 C C . TRP A 1 303 ? 16.830 -8.834 -32.311 1.00 96.69 303 TRP A C 1
ATOM 2352 O O . TRP A 1 303 ? 17.240 -8.929 -31.148 1.00 96.69 303 TRP A O 1
ATOM 2362 N N . THR A 1 304 ? 17.675 -8.811 -33.343 1.00 96.12 304 THR A N 1
ATOM 2363 C CA . THR A 1 304 ? 19.125 -8.979 -33.181 1.00 96.12 304 THR A CA 1
ATOM 2364 C C . THR A 1 304 ? 19.841 -7.695 -32.752 1.00 96.12 304 THR A C 1
ATOM 2366 O O . THR A 1 304 ? 19.360 -6.580 -32.960 1.00 96.12 304 THR A O 1
ATOM 2369 N N . LEU A 1 305 ? 21.071 -7.832 -32.233 1.00 92.88 305 LEU A N 1
ATOM 2370 C CA . LEU A 1 305 ? 21.958 -6.683 -31.990 1.00 92.88 305 LEU A CA 1
ATOM 2371 C C . LEU A 1 305 ? 22.210 -5.868 -33.268 1.00 92.88 305 LEU A C 1
ATOM 2373 O O . LEU A 1 305 ? 22.336 -4.654 -33.201 1.00 92.88 305 LEU A O 1
ATOM 2377 N N . ALA A 1 306 ? 22.276 -6.514 -34.436 1.00 92.94 306 ALA A N 1
ATOM 2378 C CA . ALA A 1 306 ? 22.546 -5.820 -35.693 1.00 92.94 306 ALA A CA 1
ATOM 2379 C C . ALA A 1 306 ? 21.404 -4.876 -36.112 1.00 92.94 306 ALA A C 1
ATOM 2381 O O . ALA A 1 306 ? 21.656 -3.895 -36.809 1.00 92.94 306 ALA A O 1
ATOM 2382 N N . GLU A 1 307 ? 20.173 -5.174 -35.697 1.00 92.19 307 GLU A N 1
ATOM 2383 C CA . GLU A 1 307 ? 18.984 -4.368 -35.992 1.00 92.19 307 GLU A CA 1
ATOM 2384 C C . GLU A 1 307 ? 18.735 -3.313 -34.911 1.00 92.19 307 GLU A C 1
ATOM 2386 O O . GLU A 1 307 ? 18.490 -2.144 -35.227 1.00 92.19 307 GLU A O 1
ATOM 2391 N N . HIS A 1 308 ? 18.849 -3.709 -33.639 1.00 92.38 308 HIS A N 1
ATOM 2392 C CA . HIS A 1 308 ? 18.320 -2.929 -32.518 1.00 92.38 308 HIS A CA 1
ATOM 2393 C C . HIS A 1 308 ? 19.400 -2.327 -31.599 1.00 92.38 308 HIS A C 1
ATOM 2395 O O . HIS A 1 308 ? 19.117 -1.356 -30.901 1.00 92.38 308 HIS A O 1
ATOM 2401 N N . ASP A 1 309 ? 20.660 -2.792 -31.627 1.00 91.06 309 ASP A N 1
ATOM 2402 C CA . ASP A 1 309 ? 21.792 -2.075 -30.994 1.00 91.06 309 ASP A CA 1
ATOM 2403 C C . ASP A 1 309 ? 22.343 -0.997 -31.938 1.00 91.06 309 ASP A C 1
ATOM 2405 O O . ASP A 1 309 ? 23.462 -1.045 -32.455 1.00 91.06 309 ASP A O 1
ATOM 2409 N N . ASN A 1 310 ? 21.480 -0.037 -32.237 1.00 89.50 310 ASN A N 1
ATOM 2410 C CA . ASN A 1 310 ? 21.714 1.011 -33.215 1.00 89.50 310 ASN A CA 1
ATOM 2411 C C . ASN A 1 310 ? 22.018 2.357 -32.523 1.00 89.50 310 ASN A C 1
ATOM 2413 O O . ASN A 1 310 ? 22.175 2.448 -31.306 1.00 89.50 310 ASN A O 1
ATOM 2417 N N . SER A 1 311 ? 22.117 3.443 -33.295 1.00 85.62 311 SER A N 1
ATOM 2418 C CA . SER A 1 311 ? 22.431 4.767 -32.737 1.00 85.62 311 SER A CA 1
ATOM 2419 C C . SER A 1 311 ? 21.363 5.323 -31.790 1.00 85.62 311 SER A C 1
ATOM 2421 O O . SER A 1 311 ? 21.688 6.199 -30.991 1.00 85.62 311 SER A O 1
ATOM 2423 N N . THR A 1 312 ? 20.113 4.856 -31.893 1.00 83.00 312 THR A N 1
ATOM 2424 C CA . THR A 1 312 ? 19.014 5.210 -30.979 1.00 83.00 312 THR A CA 1
ATOM 2425 C C . THR A 1 312 ? 18.891 4.238 -29.808 1.00 83.00 312 THR A C 1
ATOM 2427 O O . THR A 1 312 ? 18.129 4.520 -28.894 1.00 83.00 312 THR A O 1
ATOM 2430 N N . LYS A 1 313 ? 19.698 3.164 -29.784 1.00 89.81 313 LYS A N 1
ATOM 2431 C CA . LYS A 1 313 ? 19.762 2.159 -28.711 1.00 89.81 313 LYS A CA 1
ATOM 2432 C C . LYS A 1 313 ? 18.413 1.469 -28.474 1.00 89.81 313 LYS A C 1
ATOM 2434 O O . LYS A 1 313 ? 18.016 1.243 -27.336 1.00 89.81 313 LYS A O 1
ATOM 2439 N N . ASP A 1 314 ? 17.713 1.127 -29.555 1.00 91.56 314 ASP A N 1
ATOM 2440 C CA . ASP A 1 314 ? 16.368 0.530 -29.509 1.00 91.56 314 ASP A CA 1
ATOM 2441 C C . ASP A 1 314 ? 16.314 -0.807 -28.747 1.00 91.56 314 ASP A C 1
ATOM 2443 O O . ASP A 1 314 ? 15.275 -1.161 -28.192 1.00 91.56 314 ASP A O 1
ATOM 2447 N N . ASN A 1 315 ? 17.437 -1.522 -28.625 1.00 94.31 315 ASN A N 1
ATOM 2448 C CA . ASN A 1 315 ? 17.546 -2.714 -27.782 1.00 94.31 315 ASN A CA 1
ATOM 2449 C C . ASN A 1 315 ? 17.256 -2.451 -26.290 1.00 94.31 315 ASN A C 1
ATOM 2451 O O . ASN A 1 315 ? 16.906 -3.393 -25.584 1.00 94.31 315 ASN A O 1
ATOM 2455 N N . ALA A 1 316 ? 17.300 -1.196 -25.827 1.00 94.19 316 ALA A N 1
ATOM 2456 C CA . ALA A 1 316 ? 16.832 -0.805 -24.498 1.00 94.19 316 ALA A CA 1
ATOM 2457 C C . ALA A 1 316 ? 15.331 -1.084 -24.292 1.00 94.19 316 ALA A C 1
ATOM 2459 O O . ALA A 1 316 ? 14.902 -1.410 -23.185 1.00 94.19 316 ALA A O 1
ATOM 2460 N N . ALA A 1 317 ? 14.523 -1.019 -25.358 1.00 96.31 317 ALA A N 1
ATOM 2461 C CA . ALA A 1 317 ? 13.113 -1.388 -25.286 1.00 96.31 317 ALA A CA 1
ATOM 2462 C C . ALA A 1 317 ? 12.923 -2.892 -25.062 1.00 96.31 317 ALA A C 1
ATOM 2464 O O . ALA A 1 317 ? 11.956 -3.295 -24.418 1.00 96.31 317 ALA A O 1
ATOM 2465 N N . LEU A 1 318 ? 13.863 -3.719 -25.534 1.00 97.75 318 LEU A N 1
ATOM 2466 C CA . LEU A 1 318 ? 13.851 -5.160 -25.290 1.00 97.75 318 LEU A CA 1
ATOM 2467 C C . LEU A 1 318 ? 14.104 -5.465 -23.806 1.00 97.75 318 LEU A C 1
ATOM 2469 O O . LEU A 1 318 ? 13.446 -6.352 -23.265 1.00 97.75 318 LEU A O 1
ATOM 2473 N N . ASP A 1 319 ? 14.983 -4.712 -23.127 1.00 96.94 319 ASP A N 1
ATOM 2474 C CA . ASP A 1 319 ? 15.141 -4.838 -21.671 1.00 96.94 319 ASP A CA 1
ATOM 2475 C C . ASP A 1 319 ? 13.908 -4.337 -20.913 1.00 96.94 319 ASP A C 1
ATOM 2477 O O . ASP A 1 319 ? 13.446 -5.027 -20.011 1.00 96.94 319 ASP A O 1
ATOM 2481 N N . ALA A 1 320 ? 13.325 -3.192 -21.292 1.00 97.31 320 ALA A N 1
ATOM 2482 C CA . ALA A 1 320 ? 12.106 -2.687 -20.648 1.00 97.31 320 ALA A CA 1
ATOM 2483 C C . ALA A 1 320 ? 10.942 -3.692 -20.765 1.00 97.31 320 ALA A C 1
ATOM 2485 O O . ALA A 1 320 ? 10.202 -3.933 -19.804 1.00 97.31 320 ALA A O 1
ATOM 2486 N N . HIS A 1 321 ? 10.820 -4.336 -21.929 1.00 98.12 321 HIS A N 1
ATOM 2487 C CA . HIS A 1 321 ? 9.849 -5.397 -22.157 1.00 98.12 321 HIS A CA 1
ATOM 2488 C C . HIS A 1 321 ? 10.126 -6.633 -21.294 1.00 98.12 321 HIS A C 1
ATOM 2490 O O . HIS A 1 321 ? 9.207 -7.145 -20.652 1.00 98.12 321 HIS A O 1
ATOM 2496 N N . PHE A 1 322 ? 11.385 -7.074 -21.237 1.00 98.12 322 PHE A N 1
ATOM 2497 C CA . PHE A 1 322 ? 11.810 -8.189 -20.397 1.00 98.12 322 PHE A CA 1
ATOM 2498 C C . PHE A 1 322 ? 11.557 -7.917 -18.911 1.00 98.12 322 PHE A C 1
ATOM 2500 O O . PHE A 1 322 ? 10.917 -8.728 -18.244 1.00 98.12 322 PHE A O 1
ATOM 2507 N N . ALA A 1 323 ? 11.995 -6.764 -18.403 1.00 98.19 323 ALA A N 1
ATOM 2508 C CA . ALA A 1 323 ? 11.809 -6.375 -17.012 1.00 98.19 323 ALA A CA 1
ATOM 2509 C C . ALA A 1 323 ? 10.324 -6.366 -16.636 1.00 98.19 323 ALA A C 1
ATOM 2511 O O . ALA A 1 323 ? 9.937 -6.969 -15.640 1.00 98.19 323 ALA A O 1
ATOM 2512 N N . SER A 1 324 ? 9.469 -5.809 -17.500 1.00 98.44 324 SER A N 1
ATOM 2513 C CA . SER A 1 324 ? 8.015 -5.838 -17.306 1.00 98.44 324 SER A CA 1
ATOM 2514 C C . SER A 1 324 ? 7.451 -7.264 -17.229 1.00 98.44 324 SER A C 1
ATOM 2516 O O . SER A 1 324 ? 6.601 -7.536 -16.381 1.00 98.44 324 SER A O 1
ATOM 2518 N N . GLN A 1 325 ? 7.917 -8.186 -18.084 1.00 98.19 325 GLN A N 1
ATOM 2519 C CA . GLN A 1 325 ? 7.474 -9.587 -18.083 1.00 98.19 325 GLN A CA 1
ATOM 2520 C C . GLN A 1 325 ? 7.883 -10.314 -16.801 1.00 98.19 325 GLN A C 1
ATOM 2522 O O . GLN A 1 325 ? 7.038 -10.933 -16.156 1.00 98.19 325 GLN A O 1
ATOM 2527 N N . VAL A 1 326 ? 9.152 -10.208 -16.402 1.00 98.44 326 VAL A N 1
ATOM 2528 C CA . VAL A 1 326 ? 9.664 -10.903 -15.213 1.00 98.44 326 VAL A CA 1
ATOM 2529 C C . VAL A 1 326 ? 9.071 -10.325 -13.937 1.00 98.44 326 VAL A C 1
ATOM 2531 O O . VAL A 1 326 ? 8.690 -11.085 -13.051 1.00 98.44 326 VAL A O 1
ATOM 2534 N N . THR A 1 327 ? 8.943 -9.001 -13.831 1.00 98.69 327 THR A N 1
ATOM 2535 C CA . THR A 1 327 ? 8.318 -8.385 -12.658 1.00 98.69 327 THR A CA 1
ATOM 2536 C C . THR A 1 327 ? 6.844 -8.769 -12.549 1.00 98.69 327 THR A C 1
ATOM 2538 O O . THR A 1 327 ? 6.383 -9.074 -11.449 1.00 98.69 327 THR A O 1
ATOM 2541 N N . TYR A 1 328 ? 6.104 -8.815 -13.665 1.00 98.56 328 TYR A N 1
ATOM 2542 C CA . TYR A 1 328 ? 4.733 -9.333 -13.663 1.00 98.56 328 TYR A CA 1
ATOM 2543 C C . TYR A 1 328 ? 4.690 -10.785 -13.166 1.00 98.56 328 TYR A C 1
ATOM 2545 O O . TYR A 1 328 ? 3.897 -11.098 -12.279 1.00 98.56 328 TYR A O 1
ATOM 2553 N N . ASP A 1 329 ? 5.562 -11.646 -13.701 1.00 98.56 329 ASP A N 1
ATOM 2554 C CA . ASP A 1 329 ? 5.627 -13.066 -13.345 1.00 98.56 329 ASP A CA 1
ATOM 2555 C C . ASP A 1 329 ? 5.971 -13.281 -11.870 1.00 98.56 329 ASP A C 1
ATOM 2557 O O . ASP A 1 329 ? 5.332 -14.097 -11.213 1.00 98.56 329 ASP A O 1
ATOM 2561 N N . TYR A 1 330 ? 6.927 -12.526 -11.329 1.00 98.62 330 TYR A N 1
ATOM 2562 C CA . TYR A 1 330 ? 7.260 -12.554 -9.906 1.00 98.62 330 TYR A CA 1
ATOM 2563 C C . TYR A 1 330 ? 6.027 -12.243 -9.046 1.00 98.62 330 TYR A C 1
ATOM 2565 O O . TYR A 1 330 ? 5.652 -13.030 -8.179 1.00 98.62 330 TYR A O 1
ATOM 2573 N N . PHE A 1 331 ? 5.334 -11.131 -9.312 1.00 97.50 331 PHE A N 1
ATOM 2574 C CA . PHE A 1 331 ? 4.186 -10.731 -8.497 1.00 97.50 331 PHE A CA 1
ATOM 2575 C C . PHE A 1 331 ? 2.999 -11.692 -8.610 1.00 97.50 331 PHE A C 1
ATOM 2577 O O . PHE A 1 331 ? 2.344 -11.965 -7.600 1.00 97.50 331 PHE A O 1
ATOM 2584 N N . ILE A 1 332 ? 2.709 -12.225 -9.801 1.00 95.44 332 ILE A N 1
ATOM 2585 C CA . ILE A 1 332 ? 1.592 -13.162 -9.960 1.00 95.44 332 ILE A CA 1
ATOM 2586 C C . ILE A 1 332 ? 1.916 -14.544 -9.382 1.00 95.44 332 ILE A C 1
ATOM 2588 O O . ILE A 1 332 ? 1.038 -15.144 -8.765 1.00 95.44 332 ILE A O 1
ATOM 2592 N N . ASN A 1 333 ? 3.148 -15.039 -9.540 1.00 96.44 333 ASN A N 1
ATOM 2593 C CA . ASN A 1 333 ? 3.513 -16.397 -9.133 1.00 96.44 333 ASN A CA 1
ATOM 2594 C C . ASN A 1 333 ? 3.844 -16.497 -7.641 1.00 96.44 333 ASN A C 1
ATOM 2596 O O . ASN A 1 333 ? 3.377 -17.435 -6.998 1.00 96.44 333 ASN A O 1
ATOM 2600 N N . GLU A 1 334 ? 4.580 -15.533 -7.083 1.00 95.62 334 GLU A N 1
ATOM 2601 C CA . GLU A 1 334 ? 4.955 -15.551 -5.662 1.00 95.62 334 GLU A CA 1
ATOM 2602 C C . GLU A 1 334 ? 3.811 -15.021 -4.780 1.00 95.62 334 GLU A C 1
ATOM 2604 O O . GLU A 1 334 ? 3.454 -15.615 -3.763 1.00 95.62 334 GLU A O 1
ATOM 2609 N N . HIS A 1 335 ? 3.137 -13.952 -5.222 1.00 93.88 335 HIS A N 1
ATOM 2610 C CA . HIS A 1 335 ? 2.202 -13.203 -4.367 1.00 93.88 335 HIS A CA 1
ATOM 2611 C C . HIS A 1 335 ? 0.730 -13.301 -4.785 1.00 93.88 335 HIS A C 1
ATOM 2613 O O . HIS A 1 335 ? -0.150 -12.779 -4.095 1.00 93.88 335 HIS A O 1
ATOM 2619 N N . GLY A 1 336 ? 0.430 -13.943 -5.920 1.00 91.81 336 GLY A N 1
ATOM 2620 C CA . GLY A 1 336 ? -0.929 -13.990 -6.471 1.00 91.81 336 GLY A CA 1
ATOM 2621 C C . GLY A 1 336 ? -1.435 -12.625 -6.955 1.00 91.81 336 GLY A C 1
ATOM 2622 O O . GLY A 1 336 ? -2.641 -12.429 -7.123 1.00 91.81 336 GLY A O 1
ATOM 2623 N N . ARG A 1 337 ? -0.536 -11.656 -7.168 1.00 92.25 337 ARG A N 1
ATOM 2624 C CA . ARG A 1 337 ? -0.877 -10.278 -7.531 1.00 92.25 337 ARG A CA 1
ATOM 2625 C C . ARG A 1 337 ? -0.886 -10.086 -9.045 1.00 92.25 337 ARG A C 1
ATOM 2627 O O . ARG A 1 337 ? 0.144 -10.155 -9.705 1.00 92.25 337 ARG A O 1
ATOM 2634 N N . ASN A 1 338 ? -2.048 -9.745 -9.598 1.00 89.69 338 ASN A N 1
ATOM 2635 C CA . ASN A 1 338 ? -2.186 -9.463 -11.026 1.00 89.69 338 ASN A CA 1
ATOM 2636 C C . ASN A 1 338 ? -1.782 -8.016 -11.369 1.00 89.69 338 ASN A C 1
ATOM 2638 O O . ASN A 1 338 ? -2.597 -7.103 -11.245 1.00 89.69 338 ASN A O 1
ATOM 2642 N N . SER A 1 339 ? -0.546 -7.818 -11.843 1.00 92.56 339 SER A N 1
ATOM 2643 C CA . SER A 1 339 ? 0.046 -6.507 -12.177 1.00 92.56 339 SER A CA 1
ATOM 2644 C C . SER A 1 339 ? 0.211 -5.557 -10.974 1.00 92.56 339 SER A C 1
ATOM 2646 O O . SER A 1 339 ? -0.067 -5.897 -9.822 1.00 92.56 339 SER A O 1
ATOM 2648 N N . TYR A 1 340 ? 0.689 -4.338 -11.224 1.00 90.19 340 TYR A N 1
ATOM 2649 C CA . TYR A 1 340 ? 1.027 -3.362 -10.186 1.00 90.19 340 TYR A CA 1
ATOM 2650 C C . TYR A 1 340 ? -0.175 -2.909 -9.347 1.00 90.19 340 TYR A C 1
ATOM 2652 O O . TYR A 1 340 ? 0.019 -2.500 -8.206 1.00 90.19 340 TYR A O 1
ATOM 2660 N N . ASP A 1 341 ? -1.408 -3.006 -9.850 1.00 85.69 341 ASP A N 1
ATOM 2661 C CA . ASP A 1 341 ? -2.638 -2.608 -9.151 1.00 85.69 341 ASP A CA 1
ATOM 2662 C C . ASP A 1 341 ? -3.449 -3.781 -8.573 1.00 85.69 341 ASP A C 1
ATOM 2664 O O . ASP A 1 341 ? -4.402 -3.561 -7.823 1.00 85.69 341 ASP A O 1
ATOM 2668 N N . GLY A 1 342 ? -3.060 -5.021 -8.884 1.00 84.94 342 GLY A N 1
ATOM 2669 C CA . GLY A 1 342 ? -3.798 -6.231 -8.520 1.00 84.94 342 GLY A CA 1
ATOM 2670 C C . GLY A 1 342 ? -5.025 -6.516 -9.399 1.00 84.94 342 GLY A C 1
ATOM 2671 O O . GLY A 1 342 ? -5.751 -7.470 -9.123 1.00 84.94 342 GLY A O 1
ATOM 2672 N N . LEU A 1 343 ? -5.279 -5.719 -10.443 1.00 83.38 343 LEU A N 1
ATOM 2673 C CA . LEU A 1 343 ? -6.428 -5.847 -11.354 1.00 83.38 343 LEU A CA 1
ATOM 2674 C C . LEU A 1 343 ? -6.014 -6.182 -12.795 1.00 83.38 343 LEU A C 1
ATOM 2676 O O . LEU A 1 343 ? -6.867 -6.250 -13.683 1.00 83.38 343 LEU A O 1
ATOM 2680 N N . GLY A 1 344 ? -4.722 -6.415 -13.025 1.00 84.31 344 GLY A N 1
ATOM 2681 C CA . GLY A 1 344 ? -4.165 -6.756 -14.327 1.00 84.31 344 GLY A CA 1
ATOM 2682 C C . GLY A 1 344 ? -3.969 -5.563 -15.250 1.00 84.31 344 GLY A C 1
ATOM 2683 O O . GLY A 1 344 ? -3.964 -5.766 -16.458 1.00 84.31 344 GLY A O 1
ATOM 2684 N N . SER A 1 345 ? -3.832 -4.338 -14.730 1.00 84.56 345 SER A N 1
ATOM 2685 C CA . SER A 1 345 ? -3.587 -3.156 -15.570 1.00 84.56 345 SER A CA 1
ATOM 2686 C C . SER A 1 345 ? -2.359 -3.301 -16.473 1.00 84.56 345 SER A C 1
ATOM 2688 O O . SER A 1 345 ? -1.420 -4.036 -16.153 1.00 84.56 345 SER A O 1
ATOM 2690 N N . GLU A 1 346 ? -2.407 -2.613 -17.618 1.00 88.94 346 GLU A N 1
ATOM 2691 C CA . GLU A 1 346 ? -1.355 -2.639 -18.636 1.00 88.94 346 GLU A CA 1
ATOM 2692 C C . GLU A 1 346 ? -0.036 -2.088 -18.079 1.00 88.94 346 GLU A C 1
ATOM 2694 O O . GLU A 1 346 ? -0.020 -1.044 -17.432 1.00 88.94 346 GLU A O 1
ATOM 2699 N N . LEU A 1 347 ? 1.080 -2.760 -18.361 1.00 92.06 347 LEU A N 1
ATOM 2700 C CA . LEU A 1 347 ? 2.422 -2.238 -18.099 1.00 92.06 347 LEU A CA 1
ATOM 2701 C C . LEU A 1 347 ? 2.912 -1.515 -19.354 1.00 92.06 347 LEU A C 1
ATOM 2703 O O . LEU A 1 347 ? 3.336 -2.145 -20.325 1.00 92.06 347 LEU A O 1
ATOM 2707 N N . ILE A 1 348 ? 2.805 -0.188 -19.344 1.00 92.81 348 ILE A N 1
ATOM 2708 C CA . ILE A 1 348 ? 3.165 0.664 -20.480 1.00 92.81 348 ILE A CA 1
ATOM 2709 C C . ILE A 1 348 ? 4.561 1.252 -20.264 1.00 92.81 348 ILE A C 1
ATOM 2711 O O . ILE A 1 348 ? 4.824 1.881 -19.239 1.00 92.81 348 ILE A O 1
ATOM 2715 N N . ASN A 1 349 ? 5.425 1.104 -21.265 1.00 94.25 349 ASN A N 1
ATOM 2716 C CA . ASN A 1 349 ? 6.789 1.621 -21.293 1.00 94.25 349 ASN A CA 1
ATOM 2717 C C . ASN A 1 349 ? 6.940 2.651 -22.414 1.00 94.25 349 ASN A C 1
ATOM 2719 O O . ASN A 1 349 ? 6.719 2.327 -23.580 1.00 94.25 349 ASN A O 1
ATOM 2723 N N . PHE A 1 350 ? 7.386 3.865 -22.093 1.00 91.00 350 PHE A N 1
ATOM 2724 C CA . PHE A 1 350 ? 7.900 4.805 -23.093 1.00 91.00 350 PHE A CA 1
ATOM 2725 C C . PHE A 1 350 ? 9.423 4.809 -23.034 1.00 91.00 350 PHE A C 1
ATOM 2727 O O . PHE A 1 350 ? 10.009 5.175 -22.016 1.00 91.00 350 PHE A O 1
ATOM 2734 N N . VAL A 1 351 ? 10.060 4.411 -24.130 1.00 92.19 351 VAL A N 1
ATOM 2735 C CA . VAL A 1 351 ? 11.517 4.241 -24.228 1.00 92.19 351 VAL A CA 1
ATOM 2736 C C . VAL A 1 351 ? 12.091 5.264 -25.207 1.00 92.19 351 VAL A C 1
ATOM 2738 O O . VAL A 1 351 ? 11.383 5.728 -26.099 1.00 92.19 351 VAL A O 1
ATOM 2741 N N . ASN A 1 352 ? 13.371 5.613 -25.065 1.00 88.00 352 ASN A N 1
ATOM 2742 C CA . ASN A 1 352 ? 14.074 6.602 -25.894 1.00 88.00 352 ASN A CA 1
ATOM 2743 C C . ASN A 1 352 ? 13.513 8.024 -25.763 1.00 88.00 352 ASN A C 1
ATOM 2745 O O . ASN A 1 352 ? 13.381 8.768 -26.739 1.00 88.00 352 ASN A O 1
ATOM 2749 N N . ILE A 1 353 ? 13.184 8.422 -24.534 1.00 82.88 353 ILE A N 1
ATOM 2750 C CA . ILE A 1 353 ? 12.802 9.801 -24.235 1.00 82.88 353 ILE A CA 1
ATOM 2751 C C . ILE A 1 353 ? 14.043 10.685 -24.347 1.00 82.88 353 ILE A C 1
ATOM 2753 O O . ILE A 1 353 ? 14.958 10.572 -23.533 1.00 82.88 353 ILE A O 1
ATOM 2757 N N . LEU A 1 354 ? 14.062 11.574 -25.343 1.00 78.75 354 LEU A N 1
ATOM 2758 C CA . LEU A 1 354 ? 15.269 12.324 -25.686 1.00 78.75 354 LEU A CA 1
ATOM 2759 C C . LEU A 1 354 ? 15.670 13.338 -24.612 1.00 78.75 354 LEU A C 1
ATOM 2761 O O . LEU A 1 354 ? 14.847 14.134 -24.141 1.00 78.75 354 LEU A O 1
ATOM 2765 N N . ASN A 1 355 ? 16.974 13.412 -24.341 1.00 73.38 355 ASN A N 1
ATOM 2766 C CA . ASN A 1 355 ? 17.580 14.298 -23.341 1.00 73.38 355 ASN A CA 1
ATOM 2767 C C . ASN A 1 355 ? 17.060 14.042 -21.919 1.00 73.38 355 ASN A C 1
ATOM 2769 O O . ASN A 1 355 ? 16.972 14.969 -21.104 1.00 73.38 355 ASN A O 1
ATOM 2773 N N . TYR A 1 356 ? 16.710 12.794 -21.623 1.00 75.25 356 TYR A N 1
ATOM 2774 C CA . TYR A 1 356 ? 16.308 12.358 -20.295 1.00 75.25 356 TYR A CA 1
ATOM 2775 C C . TYR A 1 356 ? 17.314 11.307 -19.823 1.00 75.25 356 TYR A C 1
ATOM 2777 O O . TYR A 1 356 ? 17.537 10.296 -20.469 1.00 75.25 356 TYR A O 1
ATOM 2785 N N . GLY A 1 357 ? 18.004 11.580 -18.717 1.00 74.69 357 GLY A N 1
ATOM 2786 C CA . GLY A 1 357 ? 19.064 10.706 -18.194 1.00 74.69 357 GLY A CA 1
ATOM 2787 C C . GLY A 1 357 ? 18.608 9.880 -17.016 1.00 74.69 357 GLY A C 1
ATOM 2788 O O . GLY A 1 357 ? 19.388 9.702 -16.084 1.00 74.69 357 GLY A O 1
ATOM 2789 N N . ASN A 1 358 ? 17.334 9.502 -17.001 1.00 76.69 358 ASN A N 1
ATOM 2790 C CA . ASN A 1 358 ? 16.763 8.777 -15.889 1.00 76.69 358 ASN A CA 1
ATOM 2791 C C . ASN A 1 358 ? 15.671 7.793 -16.332 1.00 76.69 358 ASN A C 1
ATOM 2793 O O . ASN A 1 358 ? 15.237 7.826 -17.486 1.00 76.69 358 ASN A O 1
ATOM 2797 N N . ALA A 1 359 ? 15.246 6.943 -15.403 1.00 84.75 359 ALA A N 1
ATOM 2798 C CA . ALA A 1 359 ? 13.999 6.200 -15.472 1.00 84.75 359 ALA A CA 1
ATOM 2799 C C . ALA A 1 359 ? 12.999 6.755 -14.445 1.00 84.75 359 ALA A C 1
ATOM 2801 O O . ALA A 1 359 ? 13.381 7.511 -13.546 1.00 84.75 359 ALA A O 1
ATOM 2802 N N . GLY A 1 360 ? 11.716 6.448 -14.611 1.00 83.88 360 GLY A N 1
ATOM 2803 C CA . GLY A 1 360 ? 10.721 6.862 -13.632 1.00 83.88 360 GLY A CA 1
ATOM 2804 C C . GLY A 1 360 ? 9.339 6.265 -13.849 1.00 83.88 360 GLY A C 1
ATOM 2805 O O . GLY A 1 360 ? 8.822 6.230 -14.968 1.00 83.88 360 GLY A O 1
ATOM 2806 N N . TRP A 1 361 ? 8.697 5.894 -12.749 1.00 83.94 361 TRP A N 1
ATOM 2807 C CA . TRP A 1 361 ? 7.262 5.666 -12.673 1.00 83.94 361 TRP A CA 1
ATOM 2808 C C . TRP A 1 361 ? 6.508 6.998 -12.705 1.00 83.94 361 TRP A C 1
ATOM 2810 O O . TRP A 1 361 ? 6.623 7.843 -11.805 1.00 83.94 361 TRP A O 1
ATOM 2820 N N . ALA A 1 362 ? 5.725 7.199 -13.760 1.00 76.31 362 ALA A N 1
ATOM 2821 C CA . ALA A 1 362 ? 5.070 8.462 -14.047 1.00 76.31 362 ALA A CA 1
ATOM 2822 C C . ALA A 1 362 ? 3.558 8.359 -13.878 1.00 76.31 362 ALA A C 1
ATOM 2824 O O . ALA A 1 362 ? 2.899 7.471 -14.421 1.00 76.31 362 ALA A O 1
ATOM 2825 N N . ASN A 1 363 ? 3.004 9.296 -13.102 1.00 66.00 363 ASN A N 1
ATOM 2826 C CA . ASN A 1 363 ? 1.567 9.508 -12.883 1.00 66.00 363 ASN A CA 1
ATOM 2827 C C . ASN A 1 363 ? 0.803 8.326 -12.263 1.00 66.00 363 ASN A C 1
ATOM 2829 O O . ASN A 1 363 ? -0.350 8.468 -11.847 1.00 66.00 363 ASN A O 1
ATOM 2833 N N . GLY A 1 364 ? 1.478 7.197 -12.057 1.00 69.50 364 GLY A N 1
ATOM 2834 C CA . GLY A 1 364 ? 0.882 5.989 -11.530 1.00 69.50 364 GLY A CA 1
ATOM 2835 C C . GLY A 1 364 ? 0.440 4.959 -12.542 1.00 69.50 364 GLY A C 1
ATOM 2836 O O . GLY A 1 364 ? -0.247 4.038 -12.111 1.00 69.50 364 GLY A O 1
ATOM 2837 N N . ASP A 1 365 ? 0.780 5.151 -13.815 1.00 72.94 365 ASP A N 1
ATOM 2838 C CA . ASP A 1 365 ? 0.175 4.391 -14.905 1.00 72.94 365 ASP A CA 1
ATOM 2839 C C . ASP A 1 365 ? 1.212 3.837 -15.901 1.00 72.94 365 ASP A C 1
ATOM 2841 O O . ASP A 1 365 ? 0.898 2.910 -16.639 1.00 72.94 365 ASP A O 1
ATOM 2845 N N . TYR A 1 366 ? 2.432 4.388 -15.962 1.00 84.56 366 TYR A N 1
ATOM 2846 C CA . TYR A 1 366 ? 3.436 3.971 -16.948 1.00 84.56 366 TYR A CA 1
ATOM 2847 C C . TYR A 1 366 ? 4.877 4.265 -16.519 1.00 84.56 366 TYR A C 1
ATOM 2849 O O . TYR A 1 366 ? 5.142 5.128 -15.676 1.00 84.56 366 TYR A O 1
ATOM 2857 N N . MET A 1 367 ? 5.812 3.560 -17.152 1.00 88.75 367 MET A N 1
ATOM 2858 C CA . MET A 1 367 ? 7.254 3.722 -16.996 1.00 88.75 367 MET A CA 1
ATOM 2859 C C . MET A 1 367 ? 7.830 4.596 -18.108 1.00 88.75 367 MET A C 1
ATOM 2861 O O . MET A 1 367 ? 7.414 4.536 -19.269 1.00 88.75 367 MET A O 1
ATOM 2865 N N . LEU A 1 368 ? 8.809 5.410 -17.738 1.00 87.38 368 LEU A N 1
ATOM 2866 C CA . LEU A 1 368 ? 9.553 6.285 -18.628 1.00 87.38 368 LEU A CA 1
ATOM 2867 C C . LEU A 1 368 ? 11.025 5.902 -18.588 1.00 87.38 368 LEU A C 1
ATOM 2869 O O . LEU A 1 368 ? 11.605 5.851 -17.508 1.00 87.38 368 LEU A O 1
ATOM 2873 N N . TYR A 1 369 ? 11.632 5.718 -19.756 1.00 88.88 369 TYR A N 1
ATOM 2874 C CA . TYR A 1 369 ? 13.055 5.438 -19.896 1.00 88.88 369 TYR A CA 1
ATOM 2875 C C . TYR A 1 369 ? 13.700 6.447 -20.834 1.00 88.88 369 TYR A C 1
ATOM 2877 O O . TYR A 1 369 ? 13.347 6.588 -22.010 1.00 88.88 369 TYR A O 1
ATOM 2885 N N . GLY A 1 370 ? 14.656 7.175 -20.278 1.00 84.81 370 GLY A N 1
ATOM 2886 C CA . GLY A 1 370 ? 15.472 8.116 -21.011 1.00 84.81 370 GLY A CA 1
ATOM 2887 C C . GLY A 1 370 ? 16.454 7.453 -21.971 1.00 84.81 370 GLY A C 1
ATOM 2888 O O . GLY A 1 370 ? 16.878 6.320 -21.760 1.00 84.81 370 GLY A O 1
ATOM 2889 N N . ASP A 1 371 ? 16.855 8.191 -23.003 1.00 79.25 371 ASP A N 1
ATOM 2890 C CA . ASP A 1 371 ? 17.903 7.793 -23.951 1.00 79.25 371 ASP A CA 1
ATOM 2891 C C . ASP A 1 371 ? 19.326 7.821 -23.352 1.00 79.25 371 ASP A C 1
ATOM 2893 O O . ASP A 1 371 ? 20.292 7.393 -23.992 1.00 79.25 371 ASP A O 1
ATOM 2897 N N . GLY A 1 372 ? 19.454 8.318 -22.118 1.00 73.19 372 GLY A N 1
ATOM 2898 C CA . GLY A 1 372 ? 20.728 8.610 -21.477 1.00 73.19 372 GLY A CA 1
ATOM 2899 C C . GLY A 1 372 ? 21.202 10.035 -21.784 1.00 73.19 372 GLY A C 1
ATOM 2900 O O . GLY A 1 372 ? 20.842 10.657 -22.777 1.00 73.19 372 GLY A O 1
ATOM 2901 N N . ILE A 1 373 ? 22.045 10.601 -20.918 1.00 61.56 373 ILE A N 1
ATOM 2902 C CA . ILE A 1 373 ? 22.581 11.956 -21.100 1.00 61.56 373 ILE A CA 1
ATOM 2903 C C . ILE A 1 373 ? 24.013 11.880 -21.658 1.00 61.56 373 ILE A C 1
ATOM 2905 O O . ILE A 1 373 ? 24.873 11.180 -21.128 1.00 61.56 373 ILE A O 1
ATOM 2909 N N . PHE A 1 374 ? 24.294 12.656 -22.713 1.00 55.41 374 PHE A N 1
ATOM 2910 C CA . PHE A 1 374 ? 25.629 12.817 -23.323 1.00 55.41 374 PHE A CA 1
ATOM 2911 C C . PHE A 1 374 ? 26.305 11.507 -23.775 1.00 55.41 374 PHE A C 1
ATOM 2913 O O . PHE A 1 374 ? 27.525 11.368 -23.679 1.00 55.41 374 PHE A O 1
ATOM 2920 N N . GLY A 1 375 ? 25.525 10.561 -24.302 1.00 58.91 375 GLY A N 1
ATOM 2921 C CA . GLY A 1 375 ? 26.036 9.288 -24.816 1.00 58.91 375 GLY A CA 1
ATOM 2922 C C . GLY A 1 375 ? 26.099 8.159 -23.785 1.00 58.91 375 GLY A C 1
ATOM 2923 O O . GLY A 1 375 ? 26.522 7.064 -24.156 1.00 58.91 375 GLY A O 1
ATOM 2924 N N . SER A 1 376 ? 25.647 8.384 -22.541 1.00 71.69 376 SER A N 1
ATOM 2925 C CA . SER A 1 376 ? 25.396 7.296 -21.585 1.00 71.69 376 SER A CA 1
ATOM 2926 C C . SER A 1 376 ? 24.319 6.347 -22.107 1.00 71.69 376 SER A C 1
ATOM 2928 O O . SER A 1 376 ? 23.556 6.699 -23.009 1.00 71.69 376 SER A O 1
ATOM 2930 N N . ASP A 1 377 ? 24.269 5.131 -21.581 1.00 83.06 377 ASP A N 1
ATOM 2931 C CA . ASP A 1 377 ? 23.241 4.173 -21.974 1.00 83.06 377 ASP A CA 1
ATOM 2932 C C . ASP A 1 377 ? 21.898 4.409 -21.248 1.00 83.06 377 ASP A C 1
ATOM 2934 O O . ASP A 1 377 ? 21.896 5.030 -20.178 1.00 83.06 377 ASP A O 1
ATOM 2938 N N . PRO A 1 378 ? 20.767 3.974 -21.844 1.00 87.50 378 PRO A N 1
ATOM 2939 C CA . PRO A 1 378 ? 19.446 3.992 -21.219 1.00 87.50 378 PRO A CA 1
ATOM 2940 C C . PRO A 1 378 ? 19.401 3.192 -19.914 1.00 87.50 378 PRO A C 1
ATOM 2942 O O . PRO A 1 378 ? 19.991 2.119 -19.817 1.00 87.50 378 PRO A O 1
ATOM 2945 N N . LEU A 1 379 ? 18.656 3.678 -18.918 1.00 88.31 379 LEU A N 1
ATOM 2946 C CA . LEU A 1 379 ? 18.510 2.999 -17.624 1.00 88.31 379 LEU A CA 1
ATOM 2947 C C . LEU A 1 379 ? 17.385 1.954 -17.672 1.00 88.31 379 LEU A C 1
ATOM 2949 O O . LEU A 1 379 ? 16.344 2.139 -17.054 1.00 88.31 379 LEU A O 1
ATOM 2953 N N . THR A 1 380 ? 17.563 0.892 -18.457 1.00 93.38 380 THR A N 1
ATOM 2954 C CA . THR A 1 380 ? 16.531 -0.139 -18.696 1.00 93.38 380 THR A CA 1
ATOM 2955 C C . THR A 1 380 ? 16.881 -1.512 -18.120 1.00 93.38 380 THR A C 1
ATOM 2957 O O . THR A 1 380 ? 16.239 -2.490 -18.486 1.00 93.38 380 THR A O 1
ATOM 2960 N N . SER A 1 381 ? 17.888 -1.623 -17.246 1.00 93.38 381 SER A N 1
ATOM 2961 C CA . SER A 1 381 ? 18.243 -2.892 -16.593 1.00 93.38 381 SER A CA 1
ATOM 2962 C C . SER A 1 381 ? 17.075 -3.475 -15.784 1.00 93.38 381 SER A C 1
ATOM 2964 O O . SER A 1 381 ? 16.117 -2.775 -15.440 1.00 93.38 381 SER A O 1
ATOM 2966 N N . LEU A 1 382 ? 17.141 -4.783 -15.510 1.00 97.19 382 LEU A N 1
ATOM 2967 C CA . LEU A 1 382 ? 16.055 -5.531 -14.870 1.00 97.19 382 LEU A CA 1
ATOM 2968 C C . LEU A 1 382 ? 15.674 -4.938 -13.509 1.00 97.19 382 LEU A C 1
ATOM 2970 O O . LEU A 1 382 ? 14.492 -4.737 -13.238 1.00 97.19 382 LEU A O 1
ATOM 2974 N N . ASP A 1 383 ? 16.669 -4.629 -12.686 1.00 95.38 383 ASP A N 1
ATOM 2975 C CA . ASP A 1 383 ? 16.493 -4.003 -11.382 1.00 95.38 383 ASP A CA 1
ATOM 2976 C C . ASP A 1 383 ? 15.833 -2.619 -11.473 1.00 95.38 383 ASP A C 1
ATOM 2978 O O . ASP A 1 383 ? 14.915 -2.336 -10.709 1.00 95.38 383 ASP A O 1
ATOM 2982 N N . VAL A 1 384 ? 16.209 -1.780 -12.446 1.00 94.12 384 VAL A N 1
ATOM 2983 C CA . VAL A 1 384 ? 15.580 -0.469 -12.664 1.00 94.12 384 VAL A CA 1
ATOM 2984 C C . VAL A 1 384 ? 14.131 -0.633 -13.112 1.00 94.12 384 VAL A C 1
ATOM 2986 O O . VAL A 1 384 ? 13.246 0.004 -12.549 1.00 94.12 384 VAL A O 1
ATOM 2989 N N . GLY A 1 385 ? 13.842 -1.515 -14.073 1.00 95.69 385 GLY A N 1
ATOM 2990 C CA . GLY A 1 385 ? 12.459 -1.776 -14.482 1.00 95.69 385 GLY A CA 1
ATOM 2991 C C . GLY A 1 385 ? 11.593 -2.310 -13.337 1.00 95.69 385 GLY A C 1
ATOM 2992 O O . GLY A 1 385 ? 10.482 -1.824 -13.119 1.00 95.69 385 GLY A O 1
ATOM 2993 N N . ALA A 1 386 ? 12.128 -3.243 -12.548 1.00 97.81 386 ALA A N 1
ATOM 2994 C CA . ALA A 1 386 ? 11.463 -3.773 -11.363 1.00 97.81 386 ALA A CA 1
ATOM 2995 C C . ALA A 1 386 ? 11.259 -2.706 -10.274 1.00 97.81 386 ALA A C 1
ATOM 2997 O O . ALA A 1 386 ? 10.191 -2.663 -9.661 1.00 97.81 386 ALA A O 1
ATOM 2998 N N . HIS A 1 387 ? 12.236 -1.817 -10.073 1.00 96.75 387 HIS A N 1
ATOM 2999 C CA . HIS A 1 387 ? 12.150 -0.679 -9.159 1.00 96.75 387 HIS A CA 1
ATOM 3000 C C . HIS A 1 387 ? 11.001 0.261 -9.553 1.00 96.75 387 HIS A C 1
ATOM 3002 O O . HIS A 1 387 ? 10.146 0.574 -8.723 1.00 96.75 387 HIS A O 1
ATOM 3008 N N . GLU A 1 388 ? 10.903 0.649 -10.830 1.00 94.31 388 GLU A N 1
ATOM 3009 C CA . GLU A 1 388 ? 9.825 1.537 -11.281 1.00 94.31 388 GLU A CA 1
ATOM 3010 C C . GLU A 1 388 ? 8.434 0.899 -11.121 1.00 94.31 388 GLU A C 1
ATOM 3012 O O . GLU A 1 388 ? 7.492 1.549 -10.657 1.00 94.31 388 GLU A O 1
ATOM 3017 N N . ILE A 1 389 ? 8.288 -0.396 -11.421 1.00 96.19 389 ILE A N 1
ATOM 3018 C CA . ILE A 1 389 ? 7.033 -1.128 -11.171 1.00 96.19 389 ILE A CA 1
ATOM 3019 C C . ILE A 1 389 ? 6.756 -1.243 -9.662 1.00 96.19 389 ILE A C 1
ATOM 3021 O O . ILE A 1 389 ? 5.598 -1.176 -9.235 1.00 96.19 389 ILE A O 1
ATOM 3025 N N . GLY A 1 390 ? 7.803 -1.347 -8.839 1.00 96.50 390 GLY A N 1
ATOM 3026 C CA . GLY A 1 390 ? 7.742 -1.333 -7.378 1.00 96.50 390 GLY A CA 1
ATOM 3027 C C . GLY A 1 390 ? 7.059 -0.085 -6.806 1.00 96.50 390 GLY A C 1
ATOM 3028 O O . GLY A 1 390 ? 6.250 -0.194 -5.874 1.00 96.50 390 GLY A O 1
ATOM 3029 N N . HIS A 1 391 ? 7.261 1.088 -7.415 1.00 94.31 391 HIS A N 1
ATOM 3030 C CA . HIS A 1 391 ? 6.489 2.289 -7.077 1.00 94.31 391 HIS A CA 1
ATOM 3031 C C . HIS A 1 391 ? 5.003 2.146 -7.395 1.00 94.31 391 HIS A C 1
ATOM 3033 O O . HIS A 1 391 ? 4.159 2.601 -6.615 1.00 94.31 391 HIS A O 1
ATOM 3039 N N . GLY A 1 392 ? 4.667 1.507 -8.517 1.00 91.19 392 GLY A N 1
ATOM 3040 C CA . GLY A 1 392 ? 3.294 1.155 -8.872 1.00 91.19 392 GLY A CA 1
ATOM 3041 C C . GLY A 1 392 ? 2.653 0.259 -7.815 1.00 91.19 392 GLY A C 1
ATOM 3042 O O . GLY A 1 392 ? 1.604 0.603 -7.267 1.00 91.19 392 GLY A O 1
ATOM 3043 N N . VAL A 1 393 ? 3.325 -0.830 -7.441 1.00 94.62 393 VAL A N 1
ATOM 3044 C CA . VAL A 1 393 ? 2.862 -1.740 -6.380 1.00 94.62 393 VAL A CA 1
ATOM 3045 C C . VAL A 1 393 ? 2.658 -0.989 -5.069 1.00 94.62 393 VAL A C 1
ATOM 3047 O O . VAL A 1 393 ? 1.597 -1.110 -4.453 1.00 94.62 393 VAL A O 1
ATOM 3050 N N . THR A 1 394 ? 3.607 -0.137 -4.678 1.00 94.06 394 THR A N 1
ATOM 3051 C CA . THR A 1 394 ? 3.500 0.685 -3.466 1.00 94.06 394 THR A CA 1
ATOM 3052 C C . THR A 1 394 ? 2.311 1.647 -3.536 1.00 94.06 394 THR A C 1
ATOM 3054 O O . THR A 1 394 ? 1.550 1.738 -2.573 1.00 94.06 394 THR A O 1
ATOM 3057 N N . LYS A 1 395 ? 2.075 2.324 -4.671 1.00 88.38 395 LYS A N 1
ATOM 3058 C CA . LYS A 1 395 ? 0.934 3.244 -4.871 1.00 88.38 395 LYS A CA 1
ATOM 3059 C C . LYS A 1 395 ? -0.413 2.550 -4.649 1.00 88.38 395 LYS A C 1
ATOM 3061 O O . LYS A 1 395 ? -1.285 3.113 -3.991 1.00 88.38 395 LYS A O 1
ATOM 3066 N N . TYR A 1 396 ? -0.589 1.344 -5.187 1.00 86.69 396 TYR A N 1
ATOM 3067 C CA . TYR A 1 396 ? -1.855 0.601 -5.111 1.00 86.69 396 TYR A CA 1
ATOM 3068 C C . TYR A 1 396 ? -1.961 -0.320 -3.886 1.00 86.69 396 TYR A C 1
ATOM 3070 O O . TYR A 1 396 ? -2.968 -1.008 -3.710 1.00 86.69 396 TYR A O 1
ATOM 3078 N N . THR A 1 397 ? -0.953 -0.306 -3.014 1.00 88.94 397 THR A N 1
ATOM 3079 C CA . THR A 1 397 ? -0.970 -0.946 -1.696 1.00 88.94 397 THR A CA 1
ATOM 3080 C C . THR A 1 397 ? -0.848 0.125 -0.613 1.00 88.94 397 THR A C 1
ATOM 3082 O O . THR A 1 397 ? -1.829 0.823 -0.350 1.00 88.94 397 THR A O 1
ATOM 3085 N N . ALA A 1 398 ? 0.311 0.278 0.023 1.00 89.69 398 ALA A N 1
ATOM 3086 C CA . ALA A 1 398 ? 0.565 1.179 1.147 1.00 89.69 398 ALA A CA 1
ATOM 3087 C C . ALA A 1 398 ? 0.270 2.661 0.840 1.00 89.69 398 ALA A C 1
ATOM 3089 O O . ALA A 1 398 ? -0.093 3.428 1.732 1.00 89.69 398 ALA A O 1
ATOM 3090 N N . ASN A 1 399 ? 0.405 3.056 -0.430 1.00 89.50 399 ASN A N 1
ATOM 3091 C CA . ASN A 1 399 ? 0.288 4.425 -0.928 1.00 89.50 399 ASN A CA 1
ATOM 3092 C C . ASN A 1 399 ? 1.154 5.414 -0.127 1.00 89.50 399 ASN A C 1
ATOM 3094 O O . ASN A 1 399 ? 0.712 6.511 0.223 1.00 89.50 399 ASN A O 1
ATOM 3098 N N . LEU A 1 400 ? 2.384 4.995 0.194 1.00 91.69 400 LEU A N 1
ATOM 3099 C CA . LEU A 1 400 ? 3.358 5.790 0.940 1.00 91.69 400 LEU A CA 1
ATOM 3100 C C . LEU A 1 400 ? 3.580 7.136 0.253 1.00 91.69 400 LEU A C 1
ATOM 3102 O O . LEU A 1 400 ? 3.952 7.197 -0.924 1.00 91.69 400 LEU A O 1
ATOM 3106 N N . GLN A 1 401 ? 3.365 8.225 0.993 1.00 89.25 401 GLN A N 1
ATOM 3107 C CA . GLN A 1 401 ? 3.637 9.559 0.477 1.00 89.25 401 GLN A CA 1
ATOM 3108 C C . GLN A 1 401 ? 5.120 9.669 0.131 1.00 89.25 401 GLN A C 1
ATOM 3110 O O . GLN A 1 401 ? 5.984 9.267 0.895 1.00 89.25 401 GLN A O 1
ATOM 3115 N N . TYR A 1 402 ? 5.433 10.258 -1.015 1.00 90.69 402 TYR A N 1
ATOM 3116 C CA . TYR A 1 402 ? 6.804 10.290 -1.517 1.00 90.69 402 TYR A CA 1
ATOM 3117 C C . TYR A 1 402 ? 7.613 11.457 -0.919 1.00 90.69 402 TYR A C 1
ATOM 3119 O O . TYR A 1 402 ? 7.967 12.410 -1.608 1.00 90.69 402 TYR A O 1
ATOM 3127 N N . GLN A 1 403 ? 7.789 11.447 0.401 1.00 89.62 403 GLN A N 1
ATOM 3128 C CA . GLN A 1 403 ? 8.497 12.473 1.172 1.00 89.62 403 GLN A CA 1
ATOM 3129 C C . GLN A 1 403 ? 8.944 11.913 2.525 1.00 89.62 403 GLN A C 1
ATOM 3131 O O . GLN A 1 403 ? 8.261 11.055 3.075 1.00 89.62 403 GLN A O 1
ATOM 3136 N N . ARG A 1 404 ? 10.015 12.462 3.107 1.00 92.06 404 ARG A N 1
ATOM 3137 C CA . ARG A 1 404 ? 10.498 12.110 4.454 1.00 92.06 404 ARG A CA 1
ATOM 3138 C C . ARG A 1 404 ? 10.745 10.594 4.580 1.00 92.06 404 ARG A C 1
ATOM 3140 O O . ARG A 1 404 ? 11.105 9.951 3.598 1.00 92.06 404 ARG A O 1
ATOM 3147 N N . GLU A 1 405 ? 10.554 10.018 5.767 1.00 94.00 405 GLU A N 1
ATOM 3148 C CA . GLU A 1 405 ? 10.737 8.579 6.001 1.00 94.00 405 GLU A CA 1
ATOM 3149 C C . GLU A 1 405 ? 9.801 7.707 5.169 1.00 94.00 405 GLU A C 1
ATOM 3151 O O . GLU A 1 405 ? 10.253 6.740 4.575 1.00 94.00 405 GLU A O 1
ATOM 3156 N N . GLN A 1 406 ? 8.520 8.057 5.059 1.00 92.19 406 GLN A N 1
ATOM 3157 C CA . GLN A 1 406 ? 7.576 7.277 4.259 1.00 92.19 406 GLN A CA 1
ATOM 3158 C C . GLN A 1 406 ? 7.976 7.231 2.772 1.00 92.19 406 GLN A C 1
ATOM 3160 O O . GLN A 1 406 ? 7.783 6.217 2.106 1.00 92.19 406 GLN A O 1
ATOM 3165 N N . GLY A 1 407 ? 8.603 8.295 2.258 1.00 94.25 407 GLY A N 1
ATOM 3166 C CA . GLY A 1 407 ? 9.198 8.307 0.923 1.00 94.25 407 GLY A CA 1
ATOM 3167 C C . GLY A 1 407 ? 10.479 7.480 0.843 1.00 94.25 407 GLY A C 1
ATOM 3168 O O . GLY A 1 407 ? 10.674 6.781 -0.143 1.00 94.25 407 GLY A O 1
ATOM 3169 N N . ALA A 1 408 ? 11.310 7.501 1.886 1.00 97.44 408 ALA A N 1
ATOM 3170 C CA . ALA A 1 408 ? 12.484 6.636 1.973 1.00 97.44 408 ALA A CA 1
ATOM 3171 C C . ALA A 1 408 ? 12.111 5.147 2.012 1.00 97.44 408 ALA A C 1
ATOM 3173 O O . ALA A 1 408 ? 12.752 4.345 1.347 1.00 97.44 408 ALA A O 1
ATOM 3174 N N . ILE A 1 409 ? 11.024 4.787 2.699 1.00 98.25 409 ILE A N 1
ATOM 3175 C CA . ILE A 1 409 ? 10.473 3.427 2.684 1.00 98.25 409 ILE A CA 1
ATOM 3176 C C . ILE A 1 409 ? 9.929 3.083 1.294 1.00 98.25 409 ILE A C 1
ATOM 3178 O O . ILE A 1 409 ? 10.118 1.964 0.839 1.00 98.25 409 ILE A O 1
ATOM 3182 N N . ASN A 1 410 ? 9.287 4.023 0.592 1.00 97.31 410 ASN A N 1
ATOM 3183 C CA . ASN A 1 410 ? 8.817 3.808 -0.783 1.00 97.31 410 ASN A CA 1
ATOM 3184 C C . ASN A 1 410 ? 9.987 3.478 -1.739 1.00 97.31 410 ASN A C 1
ATOM 3186 O O . ASN A 1 410 ? 9.908 2.531 -2.522 1.00 97.31 410 ASN A O 1
ATOM 3190 N N . GLU A 1 411 ? 11.095 4.209 -1.612 1.00 97.31 411 GLU A N 1
ATOM 3191 C CA . GLU A 1 411 ? 12.355 3.927 -2.308 1.00 97.31 411 GLU A CA 1
ATOM 3192 C C . GLU A 1 411 ? 12.952 2.572 -1.910 1.00 97.31 411 GLU A C 1
ATOM 3194 O O . GLU A 1 411 ? 13.292 1.776 -2.784 1.00 97.31 411 GLU A O 1
ATOM 3199 N N . SER A 1 412 ? 13.023 2.269 -0.608 1.00 98.38 412 SER A N 1
ATOM 3200 C CA . SER A 1 412 ? 13.531 0.980 -0.129 1.00 98.38 412 SER A CA 1
ATOM 3201 C C . SER A 1 412 ? 12.698 -0.189 -0.632 1.00 98.38 412 SER A C 1
ATOM 3203 O O . SER A 1 412 ? 13.255 -1.181 -1.074 1.00 98.38 412 SER A O 1
ATOM 3205 N N . LEU A 1 413 ? 11.367 -0.088 -0.599 1.00 98.62 413 LEU A N 1
ATOM 3206 C CA . LEU A 1 413 ? 10.480 -1.128 -1.120 1.00 98.62 413 LEU A CA 1
ATOM 3207 C C . LEU A 1 413 ? 10.742 -1.379 -2.605 1.00 98.62 413 LEU A C 1
ATOM 3209 O O . LEU A 1 413 ? 10.762 -2.526 -3.027 1.00 98.62 413 LEU A O 1
ATOM 3213 N N . SER A 1 414 ? 10.986 -0.328 -3.384 1.00 98.06 414 SER A N 1
ATOM 3214 C CA . SER A 1 414 ? 11.269 -0.453 -4.816 1.00 98.06 414 SER A CA 1
ATOM 3215 C C . SER A 1 414 ? 12.618 -1.140 -5.077 1.00 98.06 414 SER A C 1
ATOM 3217 O O . SER A 1 414 ? 12.693 -2.014 -5.937 1.00 98.06 414 SER A O 1
ATOM 3219 N N . ASP A 1 415 ? 13.650 -0.857 -4.274 1.00 98.44 415 ASP A N 1
ATOM 3220 C CA . ASP A 1 415 ? 14.927 -1.596 -4.301 1.00 98.44 415 ASP A CA 1
ATOM 3221 C C . ASP A 1 415 ? 14.787 -3.050 -3.809 1.00 98.44 415 ASP A C 1
ATOM 3223 O O . ASP A 1 415 ? 15.391 -3.962 -4.369 1.00 98.44 415 ASP A O 1
ATOM 3227 N N . ILE A 1 416 ? 13.945 -3.296 -2.803 1.00 98.69 416 ILE A N 1
ATOM 3228 C CA . ILE A 1 416 ? 13.619 -4.642 -2.310 1.00 98.69 416 ILE A CA 1
ATOM 3229 C C . ILE A 1 416 ? 12.931 -5.467 -3.403 1.00 98.69 416 ILE A C 1
ATOM 3231 O O . ILE A 1 416 ? 13.264 -6.640 -3.595 1.00 98.69 416 ILE A O 1
ATOM 3235 N N . TRP A 1 417 ? 11.993 -4.871 -4.145 1.00 98.50 417 TRP A N 1
ATOM 3236 C CA . TRP A 1 417 ? 11.349 -5.537 -5.277 1.00 98.50 417 TRP A CA 1
ATOM 3237 C C . TRP A 1 417 ? 12.328 -5.803 -6.408 1.00 98.50 417 TRP A C 1
ATOM 3239 O O . TRP A 1 417 ? 12.291 -6.893 -6.968 1.00 98.50 417 TRP A O 1
ATOM 3249 N N . ALA A 1 418 ? 13.237 -4.872 -6.692 1.00 98.19 418 ALA A N 1
ATOM 3250 C CA . ALA A 1 418 ? 14.302 -5.089 -7.659 1.00 98.19 418 ALA A CA 1
ATOM 3251 C C . ALA A 1 418 ? 15.173 -6.303 -7.290 1.00 98.19 418 ALA A C 1
ATOM 3253 O O . ALA A 1 418 ? 15.259 -7.244 -8.078 1.00 98.19 418 ALA A O 1
ATOM 3254 N N . MET A 1 419 ? 15.691 -6.359 -6.058 1.00 98.19 419 MET A N 1
ATOM 3255 C CA . MET A 1 419 ? 16.461 -7.506 -5.557 1.00 98.19 419 MET A CA 1
ATOM 3256 C C . MET A 1 419 ? 15.662 -8.819 -5.619 1.00 98.19 419 MET A C 1
ATOM 3258 O O . MET A 1 419 ? 16.195 -9.861 -6.006 1.00 98.19 419 MET A O 1
ATOM 3262 N N . SER A 1 420 ? 14.377 -8.787 -5.254 1.00 98.69 420 SER A N 1
ATOM 3263 C CA . SER A 1 420 ? 13.514 -9.978 -5.267 1.00 98.69 420 SER A CA 1
ATOM 3264 C C . SER A 1 420 ? 13.239 -10.474 -6.692 1.00 98.69 420 SER A C 1
ATOM 3266 O O . SER A 1 420 ? 13.271 -11.676 -6.950 1.00 98.69 420 SER A O 1
ATOM 3268 N N . VAL A 1 421 ? 13.032 -9.560 -7.643 1.00 98.69 421 VAL A N 1
ATOM 3269 C CA . VAL A 1 421 ? 12.819 -9.879 -9.062 1.00 98.69 421 VAL A CA 1
ATOM 3270 C C . VAL A 1 421 ? 14.102 -10.390 -9.718 1.00 98.69 421 VAL A C 1
ATOM 3272 O O . VAL A 1 421 ? 14.049 -11.336 -10.501 1.00 98.69 421 VAL A O 1
ATOM 3275 N N . GLU A 1 422 ? 15.264 -9.827 -9.394 1.00 98.19 422 GLU A N 1
ATOM 3276 C CA . GLU A 1 422 ? 16.546 -10.346 -9.877 1.00 98.19 422 GLU A CA 1
ATOM 3277 C C . GLU A 1 422 ? 16.851 -11.735 -9.316 1.00 98.19 422 GLU A C 1
ATOM 3279 O O . GLU A 1 422 ? 17.299 -12.616 -10.054 1.00 98.19 422 GLU A O 1
ATOM 3284 N N . HIS A 1 423 ? 16.532 -11.974 -8.040 1.00 98.38 423 HIS A N 1
ATOM 3285 C CA . HIS A 1 423 ? 16.595 -13.310 -7.455 1.00 98.38 423 HIS A CA 1
ATOM 3286 C C . HIS A 1 423 ? 15.684 -14.287 -8.207 1.00 98.38 423 HIS A C 1
ATOM 3288 O O . HIS A 1 423 ? 16.133 -15.350 -8.645 1.00 98.38 423 HIS A O 1
ATOM 3294 N N . TYR A 1 424 ? 14.433 -13.888 -8.448 1.00 98.50 424 TYR A N 1
ATOM 3295 C CA . TYR A 1 424 ? 13.469 -14.665 -9.219 1.00 98.50 424 TYR A CA 1
ATOM 3296 C C . TYR A 1 424 ? 13.963 -14.958 -10.644 1.00 98.50 424 TYR A C 1
ATOM 3298 O O . TYR A 1 424 ? 13.806 -16.077 -11.138 1.00 98.50 424 TYR A O 1
ATOM 3306 N N . ALA A 1 425 ? 14.610 -13.993 -11.301 1.00 97.88 425 ALA A N 1
ATOM 3307 C CA . ALA A 1 425 ? 15.185 -14.162 -12.631 1.00 97.88 425 ALA A CA 1
ATOM 3308 C C . ALA A 1 425 ? 16.392 -15.112 -12.637 1.00 97.88 425 ALA A C 1
ATOM 3310 O O . ALA A 1 425 ? 16.534 -15.930 -13.549 1.00 97.88 425 ALA A O 1
ATOM 3311 N N . ASN A 1 426 ? 17.239 -15.066 -11.609 1.00 97.38 426 ASN A N 1
ATOM 3312 C CA . ASN A 1 426 ? 18.345 -16.013 -11.467 1.00 97.38 426 ASN A CA 1
ATOM 3313 C C . ASN A 1 426 ? 17.832 -17.455 -11.368 1.00 97.38 426 ASN A C 1
ATOM 3315 O O . ASN A 1 426 ? 18.356 -18.351 -12.030 1.00 97.38 426 ASN A O 1
ATOM 3319 N N . VAL A 1 427 ? 16.764 -17.669 -10.595 1.00 97.12 427 VAL A N 1
ATOM 3320 C CA . VAL A 1 427 ? 16.167 -18.995 -10.384 1.00 97.12 427 VAL A CA 1
ATOM 3321 C C . VAL A 1 427 ? 15.393 -19.482 -11.614 1.00 97.12 427 VAL A C 1
ATOM 3323 O O . VAL A 1 427 ? 15.586 -20.618 -12.049 1.00 97.12 427 VAL A O 1
ATOM 3326 N N . ASN A 1 428 ? 14.530 -18.641 -12.191 1.00 96.06 428 ASN A N 1
ATOM 3327 C CA . ASN A 1 428 ? 13.539 -19.070 -13.187 1.00 96.06 428 ASN A CA 1
ATOM 3328 C C . ASN A 1 428 ? 13.945 -18.793 -14.639 1.00 96.06 428 ASN A C 1
ATOM 3330 O O . ASN A 1 428 ? 13.471 -19.470 -15.550 1.00 96.06 428 ASN A O 1
ATOM 3334 N N . TYR A 1 429 ? 14.841 -17.830 -14.861 1.00 93.81 429 TYR A N 1
ATOM 3335 C CA . TYR A 1 429 ? 15.319 -17.432 -16.189 1.00 93.81 429 TYR A CA 1
ATOM 3336 C C . TYR A 1 429 ? 16.795 -17.790 -16.427 1.00 93.81 429 TYR A C 1
ATOM 3338 O O . TYR A 1 429 ? 17.312 -17.570 -17.521 1.00 93.81 429 TYR A O 1
ATOM 3346 N N . GLY A 1 430 ? 17.476 -18.378 -15.435 1.00 93.31 430 GLY A N 1
ATOM 3347 C CA . GLY A 1 430 ? 18.876 -18.798 -15.545 1.00 93.31 430 GLY A CA 1
ATOM 3348 C C . GLY A 1 430 ? 19.859 -17.631 -15.669 1.00 93.31 430 GLY A C 1
ATOM 3349 O O . GLY A 1 430 ? 20.941 -17.796 -16.240 1.00 93.31 430 GLY A O 1
ATOM 3350 N N . LEU A 1 431 ? 19.470 -16.451 -15.176 1.00 94.62 431 LEU A N 1
ATOM 3351 C CA . LEU A 1 431 ? 20.345 -15.284 -15.113 1.00 94.62 431 LEU A CA 1
ATOM 3352 C C . LEU A 1 431 ? 21.338 -15.388 -13.943 1.00 94.62 431 LEU A C 1
ATOM 3354 O O . LEU A 1 431 ? 21.264 -16.290 -13.113 1.00 94.62 431 LEU A O 1
ATOM 3358 N N . ASN A 1 432 ? 22.305 -14.468 -13.909 1.00 94.00 432 ASN A N 1
ATOM 3359 C CA . ASN A 1 432 ? 23.276 -14.331 -12.819 1.00 94.00 432 ASN A CA 1
ATOM 3360 C C . ASN A 1 432 ? 23.427 -12.849 -12.444 1.00 94.00 432 ASN A C 1
ATOM 3362 O O . ASN A 1 432 ? 24.474 -12.250 -12.675 1.00 94.00 432 ASN A O 1
ATOM 3366 N N . LYS A 1 433 ? 22.340 -12.252 -11.958 1.00 95.12 433 LYS A N 1
ATOM 3367 C CA . LYS A 1 433 ? 22.258 -10.875 -11.463 1.00 95.12 433 LYS A CA 1
ATOM 3368 C C . LYS A 1 433 ? 22.823 -10.748 -10.046 1.00 95.12 433 LYS A C 1
ATOM 3370 O O . LYS A 1 433 ? 22.699 -11.687 -9.252 1.00 95.12 433 LYS A O 1
ATOM 3375 N N . ASP A 1 434 ? 23.425 -9.596 -9.756 1.00 93.12 434 ASP A N 1
ATOM 3376 C CA . ASP A 1 434 ? 24.018 -9.265 -8.456 1.00 93.12 434 ASP A CA 1
ATOM 3377 C C . ASP A 1 434 ? 22.935 -8.718 -7.518 1.00 93.12 434 ASP A C 1
ATOM 3379 O O . ASP A 1 434 ? 22.404 -7.641 -7.738 1.00 93.12 434 ASP A O 1
ATOM 3383 N N . LEU A 1 435 ? 22.624 -9.439 -6.440 1.00 94.06 435 LEU A N 1
ATOM 3384 C CA . LEU A 1 435 ? 21.478 -9.108 -5.579 1.00 94.06 435 LEU A CA 1
ATOM 3385 C C . LEU A 1 435 ? 21.733 -7.948 -4.601 1.00 94.06 435 LEU A C 1
ATOM 3387 O O . LEU A 1 435 ? 20.823 -7.530 -3.892 1.00 94.06 435 LEU A O 1
ATOM 3391 N N . ASP A 1 436 ? 22.970 -7.466 -4.486 1.00 92.25 436 ASP A N 1
ATOM 3392 C CA . ASP A 1 436 ? 23.374 -6.448 -3.513 1.00 92.25 436 ASP A CA 1
ATOM 3393 C C . ASP A 1 436 ? 23.639 -5.065 -4.122 1.00 92.25 436 ASP A C 1
ATOM 3395 O O . ASP A 1 436 ? 23.800 -4.090 -3.372 1.00 92.25 436 ASP A O 1
ATOM 3399 N N . LEU A 1 437 ? 23.690 -4.960 -5.453 1.00 93.44 437 LEU A N 1
ATOM 3400 C CA . LEU A 1 437 ? 24.055 -3.745 -6.176 1.00 93.44 437 LEU A CA 1
ATOM 3401 C C . LEU A 1 437 ? 22.971 -3.361 -7.176 1.00 93.44 437 LEU A C 1
ATOM 3403 O O . LEU A 1 437 ? 22.723 -4.079 -8.131 1.00 93.44 437 LEU A O 1
ATOM 3407 N N . LEU A 1 438 ? 22.427 -2.158 -7.021 1.00 90.00 438 LEU A N 1
ATOM 3408 C CA . LEU A 1 438 ? 21.500 -1.589 -7.992 1.00 90.00 438 LEU A CA 1
ATOM 3409 C C . LEU A 1 438 ? 22.296 -0.836 -9.066 1.00 90.00 438 LEU A C 1
ATOM 3411 O O . LEU A 1 438 ? 23.222 -0.071 -8.757 1.00 90.00 438 LEU A O 1
ATOM 3415 N N . GLY A 1 439 ? 21.923 -1.022 -10.326 1.00 86.75 439 GLY A N 1
ATOM 3416 C CA . GLY A 1 439 ? 22.427 -0.367 -11.528 1.00 86.75 439 GLY A CA 1
ATOM 3417 C C . GLY A 1 439 ? 23.787 -0.859 -12.022 1.00 86.75 439 GLY A C 1
ATOM 3418 O O . GLY A 1 439 ? 24.305 -0.310 -12.991 1.00 86.75 439 GLY A O 1
ATOM 3419 N N . ASN A 1 440 ? 24.391 -1.867 -11.386 1.00 88.50 440 ASN A N 1
ATOM 3420 C CA . ASN A 1 440 ? 25.727 -2.384 -11.727 1.00 88.50 440 ASN A CA 1
ATOM 3421 C C . ASN A 1 440 ? 25.861 -2.820 -13.203 1.00 88.50 440 ASN A C 1
ATOM 3423 O O . ASN A 1 440 ? 26.948 -2.680 -13.772 1.00 88.50 440 ASN A O 1
ATOM 3427 N N . ASP A 1 441 ? 24.768 -3.259 -13.836 1.00 89.31 441 ASP A N 1
ATOM 3428 C CA . ASP A 1 441 ? 24.681 -3.598 -15.264 1.00 89.31 441 ASP A CA 1
ATOM 3429 C C . ASP A 1 441 ? 25.144 -2.454 -16.193 1.00 89.31 441 ASP A C 1
ATOM 3431 O O . ASP A 1 441 ? 25.617 -2.696 -17.306 1.00 89.31 441 ASP A O 1
ATOM 3435 N N . PHE A 1 442 ? 25.083 -1.198 -15.736 1.00 84.75 442 PHE A N 1
ATOM 3436 C CA . PHE A 1 442 ? 25.555 -0.027 -16.485 1.00 84.75 442 PHE A CA 1
ATOM 3437 C C . PHE A 1 442 ? 27.084 0.161 -16.446 1.00 84.75 442 PHE A C 1
ATOM 3439 O O . PHE A 1 442 ? 27.614 1.122 -17.010 1.00 84.75 442 PHE A O 1
ATOM 3446 N N . GLY A 1 443 ? 27.815 -0.708 -15.741 1.00 83.69 443 GLY A N 1
ATOM 3447 C CA . GLY A 1 443 ? 29.247 -0.554 -15.472 1.00 83.69 443 GLY A CA 1
ATOM 3448 C C . GLY A 1 443 ? 29.567 0.407 -14.319 1.00 83.69 443 GLY A C 1
ATOM 3449 O O . GLY A 1 443 ? 30.731 0.755 -14.106 1.00 83.69 443 GLY A O 1
ATOM 3450 N N . TYR A 1 444 ? 28.554 0.844 -13.567 1.00 84.50 444 TYR A N 1
ATOM 3451 C CA . TYR A 1 444 ? 28.690 1.591 -12.318 1.00 84.50 444 TYR A CA 1
ATOM 3452 C C . TYR A 1 444 ? 27.550 1.231 -11.367 1.00 84.50 444 TYR A C 1
ATOM 3454 O O . TYR A 1 444 ? 26.465 0.900 -11.807 1.00 84.50 444 TYR A O 1
ATOM 3462 N N . THR A 1 445 ? 27.764 1.350 -10.061 1.00 86.62 445 THR A N 1
ATOM 3463 C CA . THR A 1 445 ? 26.712 1.098 -9.067 1.00 86.62 445 THR A CA 1
ATOM 3464 C C . THR A 1 445 ? 26.005 2.394 -8.692 1.00 86.62 445 THR A C 1
ATOM 3466 O O . THR A 1 445 ? 26.653 3.407 -8.397 1.00 86.62 445 THR A O 1
ATOM 3469 N N . ILE A 1 446 ? 24.678 2.334 -8.681 1.00 85.56 446 ILE A N 1
ATOM 3470 C CA . ILE A 1 446 ? 23.777 3.390 -8.234 1.00 85.56 446 ILE A CA 1
ATOM 3471 C C . ILE A 1 446 ? 23.687 3.395 -6.701 1.00 85.56 446 ILE A C 1
ATOM 3473 O O . ILE A 1 446 ? 23.998 4.404 -6.064 1.00 85.56 446 ILE A O 1
ATOM 3477 N N . ARG A 1 447 ? 23.304 2.257 -6.116 1.00 90.44 447 ARG A N 1
ATOM 3478 C CA . ARG A 1 447 ? 23.155 2.042 -4.671 1.00 90.44 447 ARG A CA 1
ATOM 3479 C C . ARG A 1 447 ? 23.658 0.650 -4.317 1.00 90.44 447 ARG A C 1
ATOM 3481 O O . ARG A 1 447 ? 23.599 -0.257 -5.142 1.00 90.44 447 ARG A O 1
ATOM 3488 N N . SER A 1 448 ? 24.131 0.481 -3.089 1.00 95.75 448 SER A N 1
ATOM 3489 C CA . SER A 1 448 ? 24.440 -0.839 -2.542 1.00 95.75 448 SER A CA 1
ATOM 3490 C C . SER A 1 448 ? 23.506 -1.119 -1.380 1.00 95.75 448 SER A C 1
ATOM 3492 O O . SER A 1 448 ? 23.430 -0.319 -0.449 1.00 95.75 448 SER A O 1
ATOM 3494 N N . MET A 1 449 ? 22.818 -2.258 -1.431 1.00 97.56 449 MET A N 1
ATOM 3495 C CA . MET A 1 449 ? 22.032 -2.742 -0.300 1.00 97.56 449 MET A CA 1
ATOM 3496 C C . MET A 1 449 ? 22.945 -3.308 0.792 1.00 97.56 449 MET A C 1
ATOM 3498 O O . MET A 1 449 ? 22.655 -3.130 1.966 1.00 97.56 449 MET A O 1
ATOM 3502 N N . ALA A 1 450 ? 24.084 -3.909 0.429 1.00 97.00 450 ALA A N 1
ATOM 3503 C CA . ALA A 1 450 ? 25.055 -4.458 1.381 1.00 97.00 450 ALA A CA 1
ATOM 3504 C C . ALA A 1 450 ? 25.902 -3.400 2.105 1.00 97.00 450 ALA A C 1
ATOM 3506 O O . ALA A 1 450 ? 26.341 -3.622 3.232 1.00 97.00 450 ALA A O 1
ATOM 3507 N N . ASN A 1 451 ? 26.194 -2.275 1.445 1.00 96.12 451 ASN A N 1
ATOM 3508 C CA . ASN A 1 451 ? 27.017 -1.201 2.000 1.00 96.12 451 ASN A CA 1
ATOM 3509 C C . ASN A 1 451 ? 26.555 0.190 1.516 1.00 96.12 451 ASN A C 1
ATOM 3511 O O . ASN A 1 451 ? 27.246 0.828 0.710 1.00 96.12 451 ASN A O 1
ATOM 3515 N N . PRO A 1 452 ? 25.405 0.690 2.010 1.00 97.44 452 PRO A N 1
ATOM 3516 C CA . PRO A 1 452 ? 24.887 2.011 1.644 1.00 97.44 452 PRO A CA 1
ATOM 3517 C C . PRO A 1 452 ? 25.892 3.150 1.883 1.00 97.44 452 PRO A C 1
ATOM 3519 O O . PRO A 1 452 ? 26.009 4.074 1.070 1.00 97.44 452 PRO A O 1
ATOM 3522 N N . ASN A 1 453 ? 26.687 3.051 2.955 1.00 95.56 453 ASN A N 1
ATOM 3523 C CA . ASN A 1 453 ? 27.666 4.066 3.344 1.00 95.56 453 ASN A CA 1
ATOM 3524 C C . ASN A 1 453 ? 28.714 4.339 2.253 1.00 95.56 453 ASN A C 1
ATOM 3526 O O . ASN A 1 453 ? 29.134 5.487 2.076 1.00 95.56 453 ASN A O 1
ATOM 3530 N N . LEU A 1 454 ? 29.096 3.320 1.471 1.00 93.56 454 LEU A N 1
ATOM 3531 C CA . LEU A 1 454 ? 30.031 3.464 0.348 1.00 93.56 454 LEU A CA 1
ATOM 3532 C C . LEU A 1 454 ? 29.510 4.415 -0.744 1.00 93.56 454 LEU A C 1
ATOM 3534 O O . LEU A 1 454 ? 30.301 5.044 -1.451 1.00 93.56 454 LEU A O 1
ATOM 3538 N N . TYR A 1 455 ? 28.189 4.552 -0.853 1.00 90.25 455 TYR A N 1
ATOM 3539 C CA . TYR A 1 455 ? 27.509 5.374 -1.852 1.00 90.25 455 TYR A CA 1
ATOM 3540 C C . TYR A 1 455 ? 26.809 6.594 -1.236 1.00 90.25 455 TYR A C 1
ATOM 3542 O O . TYR A 1 455 ? 26.021 7.258 -1.906 1.00 90.25 455 TYR A O 1
ATOM 3550 N N . GLY A 1 456 ? 27.158 6.947 0.007 1.00 93.12 456 GLY A N 1
ATOM 3551 C CA . GLY A 1 456 ? 26.662 8.150 0.678 1.00 93.12 456 GLY A CA 1
ATOM 3552 C C . GLY A 1 456 ? 25.226 8.033 1.188 1.00 93.12 456 GLY A C 1
ATOM 3553 O O . GLY A 1 456 ? 24.555 9.054 1.321 1.00 93.12 456 GLY A O 1
ATOM 3554 N N . GLN A 1 457 ? 24.760 6.814 1.459 1.00 97.00 457 GLN A N 1
ATOM 3555 C CA . GLN A 1 457 ? 23.475 6.536 2.098 1.00 97.00 457 GLN A CA 1
ATOM 3556 C C . GLN A 1 457 ? 23.704 5.968 3.511 1.00 97.00 457 GLN A C 1
ATOM 3558 O O . GLN A 1 457 ? 24.689 5.259 3.711 1.00 97.00 457 GLN A O 1
ATOM 3563 N N . PRO A 1 458 ? 22.840 6.261 4.496 1.00 98.12 458 PRO A N 1
ATOM 3564 C CA . PRO A 1 458 ? 22.901 5.637 5.812 1.00 98.12 458 PRO A CA 1
ATOM 3565 C C . PRO A 1 458 ? 22.566 4.150 5.742 1.00 98.12 458 PRO A C 1
ATOM 3567 O O . PRO A 1 458 ? 21.614 3.761 5.074 1.00 98.12 458 PRO A O 1
ATOM 3570 N N . ASP A 1 459 ? 23.310 3.334 6.480 1.00 97.94 459 ASP A N 1
ATOM 3571 C CA . ASP A 1 459 ? 22.957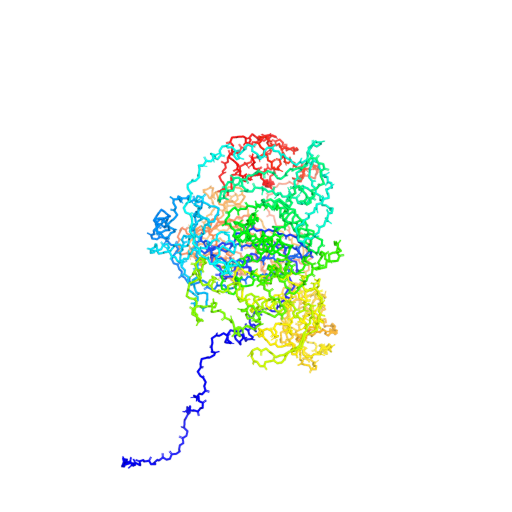 1.943 6.795 1.00 97.94 459 ASP A CA 1
ATOM 3572 C C . ASP A 1 459 ? 22.305 1.806 8.186 1.00 97.94 459 ASP A C 1
ATOM 3574 O O . ASP A 1 459 ? 21.636 0.816 8.473 1.00 97.94 459 ASP A O 1
ATOM 3578 N N . THR A 1 460 ? 22.437 2.835 9.028 1.00 98.12 460 THR A N 1
ATOM 3579 C CA . THR A 1 460 ? 21.848 2.928 10.366 1.00 98.12 460 THR A CA 1
ATOM 3580 C C . THR A 1 460 ? 20.898 4.126 10.445 1.00 98.12 460 THR A C 1
ATOM 3582 O O . THR A 1 460 ? 21.202 5.223 9.972 1.00 98.12 460 THR A O 1
ATOM 3585 N N . TYR A 1 461 ? 19.735 3.940 11.067 1.00 97.19 461 TYR A N 1
ATOM 3586 C CA . TYR A 1 461 ? 18.740 4.985 11.291 1.00 97.19 461 TYR A CA 1
ATOM 3587 C C . TYR A 1 461 ? 19.329 6.160 12.081 1.00 97.19 461 TYR A C 1
ATOM 3589 O O . TYR A 1 461 ? 19.862 5.977 13.174 1.00 97.19 461 TYR A O 1
ATOM 3597 N N . GLN A 1 462 ? 19.235 7.370 11.514 1.00 95.38 462 GLN A N 1
ATOM 3598 C CA . GLN A 1 462 ? 19.867 8.593 12.040 1.00 95.38 462 GLN A CA 1
ATOM 3599 C C . GLN A 1 462 ? 21.402 8.510 12.201 1.00 95.38 462 GLN A C 1
ATOM 3601 O O . GLN A 1 462 ? 21.996 9.329 12.904 1.00 95.38 462 GLN A O 1
ATOM 3606 N N . GLY A 1 463 ? 22.041 7.547 11.531 1.00 95.44 463 GLY A N 1
ATOM 3607 C CA . GLY A 1 463 ? 23.479 7.313 11.562 1.00 95.44 463 GLY A CA 1
ATOM 3608 C C . GLY A 1 463 ? 24.274 8.135 10.545 1.00 95.44 463 GLY A C 1
ATOM 3609 O O . GLY A 1 463 ? 23.879 9.218 10.098 1.00 95.44 463 GLY A O 1
ATOM 3610 N N . THR A 1 464 ? 25.436 7.608 10.175 1.00 96.56 464 THR A N 1
ATOM 3611 C CA 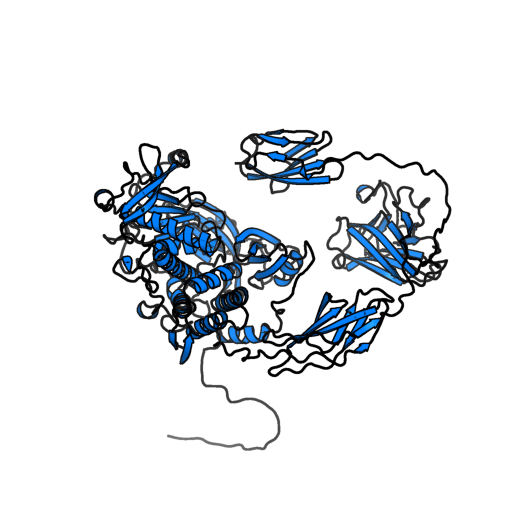. THR A 1 464 ? 26.335 8.176 9.170 1.00 96.56 464 THR A CA 1
ATOM 3612 C C . THR A 1 464 ? 25.577 8.388 7.856 1.00 96.56 464 THR A C 1
ATOM 3614 O O . THR A 1 464 ? 24.814 7.536 7.433 1.00 96.56 464 THR A O 1
ATOM 3617 N N . ASN A 1 465 ? 25.771 9.538 7.201 1.00 95.94 465 ASN A N 1
ATOM 3618 C CA . ASN A 1 465 ? 25.080 9.943 5.963 1.00 95.94 465 ASN A CA 1
ATOM 3619 C C . ASN A 1 465 ? 23.557 10.196 6.062 1.00 95.94 465 ASN A C 1
ATOM 3621 O O . ASN A 1 465 ? 22.951 10.514 5.038 1.00 95.94 465 ASN A O 1
ATOM 3625 N N . TRP A 1 466 ? 22.934 10.136 7.248 1.00 96.88 466 TRP A N 1
ATOM 3626 C CA . TRP A 1 466 ? 21.509 10.462 7.404 1.00 96.88 466 TRP A CA 1
ATOM 3627 C C . TRP A 1 466 ? 21.180 11.896 6.965 1.00 96.88 466 TRP A C 1
ATOM 3629 O O . TRP A 1 466 ? 21.852 12.861 7.347 1.00 96.88 466 TRP A O 1
ATOM 3639 N N . VAL A 1 467 ? 20.101 12.046 6.195 1.00 95.06 467 VAL A N 1
ATOM 3640 C CA . VAL A 1 467 ? 19.553 13.344 5.784 1.00 95.06 467 VAL A CA 1
ATOM 3641 C C . VAL A 1 467 ? 18.338 13.676 6.651 1.00 95.06 467 VAL A C 1
ATOM 3643 O O . VAL A 1 467 ? 17.460 12.829 6.789 1.00 95.06 467 VAL A O 1
ATOM 3646 N N . PRO A 1 468 ? 18.222 14.907 7.188 1.00 94.12 468 PRO A N 1
ATOM 3647 C CA . PRO A 1 468 ? 17.043 15.333 7.937 1.00 94.12 468 PRO A CA 1
ATOM 3648 C C . PRO A 1 468 ? 15.715 14.989 7.249 1.00 94.12 468 PRO A C 1
ATOM 3650 O O . PRO A 1 468 ? 15.433 15.489 6.157 1.00 94.12 468 PRO A O 1
ATOM 3653 N N . ALA A 1 469 ? 14.884 14.183 7.912 1.00 91.88 469 ALA A N 1
ATOM 3654 C CA . ALA A 1 469 ? 13.603 13.700 7.398 1.00 91.88 469 ALA A CA 1
ATOM 3655 C C . ALA A 1 469 ? 12.396 14.391 8.057 1.00 91.88 469 ALA A C 1
ATOM 3657 O O . ALA A 1 469 ? 11.324 14.470 7.459 1.00 91.88 469 ALA A O 1
ATOM 3658 N N . SER A 1 470 ? 12.552 14.969 9.249 1.00 88.12 470 SER A N 1
ATOM 3659 C CA . SER A 1 470 ? 11.486 15.638 10.018 1.00 88.12 470 SER A CA 1
ATOM 3660 C C . SER A 1 470 ? 11.701 17.154 10.135 1.00 88.12 470 SER A C 1
ATOM 3662 O O . SER A 1 470 ? 12.780 17.676 9.838 1.00 88.12 470 SER A O 1
ATOM 3664 N N . VAL A 1 471 ? 10.674 17.896 10.572 1.00 85.50 471 VAL A N 1
ATOM 3665 C CA . VAL A 1 471 ? 10.818 19.336 10.870 1.00 85.50 471 VAL A CA 1
ATOM 3666 C C . VAL A 1 471 ? 11.814 19.545 12.012 1.00 85.50 471 VAL A C 1
ATOM 3668 O O . VAL A 1 471 ? 12.657 20.438 11.927 1.00 85.50 471 VAL A O 1
ATOM 3671 N N . SER A 1 472 ? 11.774 18.687 13.036 1.00 85.81 472 SER A N 1
ATOM 3672 C CA . SER A 1 472 ? 12.698 18.724 14.175 1.00 85.81 472 SER A CA 1
ATOM 3673 C C . SER A 1 472 ? 14.151 18.431 13.801 1.00 85.81 472 SER A C 1
ATOM 3675 O O . SER A 1 472 ? 15.054 18.958 14.444 1.00 85.81 472 SER A O 1
ATOM 3677 N N . GLU A 1 473 ? 14.389 17.643 12.752 1.00 90.12 473 GLU A N 1
ATOM 3678 C CA . GLU A 1 473 ? 15.737 17.398 12.219 1.00 90.12 473 GLU A CA 1
ATOM 3679 C C . GLU A 1 473 ? 16.229 18.524 11.296 1.00 90.12 473 GLU A C 1
ATOM 3681 O O . GLU A 1 473 ? 17.409 18.578 10.955 1.00 90.12 473 GLU A O 1
ATOM 3686 N N . GLY A 1 474 ? 15.344 19.441 10.893 1.00 90.19 474 GLY A N 1
ATOM 3687 C CA . GLY A 1 474 ? 15.671 20.583 10.038 1.00 90.19 474 GLY A CA 1
ATOM 3688 C C . GLY A 1 474 ? 15.095 20.519 8.622 1.00 90.19 474 GLY A C 1
ATOM 3689 O O . GLY A 1 474 ? 15.321 21.449 7.844 1.00 90.19 474 GLY A O 1
ATOM 3690 N N . CYS A 1 475 ? 14.308 19.495 8.268 1.00 89.62 475 CYS A N 1
ATOM 3691 C CA . CYS A 1 475 ? 13.588 19.467 6.996 1.00 89.62 475 CYS A CA 1
ATOM 3692 C C . CYS A 1 475 ? 12.191 20.086 7.108 1.00 89.62 475 CYS A C 1
ATOM 3694 O O . CYS A 1 475 ? 11.183 19.409 7.335 1.00 89.62 475 CYS A O 1
ATOM 3696 N N . ILE A 1 476 ? 12.128 21.406 6.920 1.00 84.94 476 ILE A N 1
ATOM 3697 C CA . ILE A 1 476 ? 10.884 22.180 7.043 1.00 84.94 476 ILE A CA 1
ATOM 3698 C C . ILE A 1 476 ? 9.904 21.858 5.904 1.00 84.94 476 ILE A C 1
ATOM 3700 O O . ILE A 1 476 ? 8.720 21.644 6.148 1.00 84.94 476 ILE A O 1
ATOM 3704 N N . THR A 1 477 ? 10.382 21.807 4.659 1.00 85.19 477 THR A N 1
ATOM 3705 C CA . THR A 1 477 ? 9.533 21.590 3.477 1.00 85.19 477 THR A CA 1
ATOM 3706 C C . THR A 1 477 ? 10.155 20.533 2.568 1.00 85.19 477 THR A C 1
ATOM 3708 O O . THR A 1 477 ? 11.272 20.752 2.094 1.00 85.19 477 THR A O 1
ATOM 3711 N N . PRO A 1 478 ? 9.454 19.423 2.284 1.00 87.94 478 PRO A N 1
ATOM 3712 C CA . PRO A 1 478 ? 9.868 18.464 1.264 1.00 87.94 478 PRO A CA 1
ATOM 3713 C C . PRO A 1 478 ? 9.843 19.111 -0.124 1.00 87.94 478 PRO A C 1
ATOM 3715 O O . PRO A 1 478 ? 8.832 19.692 -0.525 1.00 87.94 478 PRO A O 1
ATOM 3718 N N . GLN A 1 479 ? 10.961 19.049 -0.844 1.00 83.75 479 GLN A N 1
ATOM 3719 C CA . GLN A 1 479 ? 11.118 19.658 -2.162 1.00 83.75 479 GLN A CA 1
ATOM 3720 C C . GLN A 1 479 ? 11.862 18.716 -3.110 1.00 83.75 479 GLN A C 1
ATOM 3722 O O . GLN A 1 479 ? 12.997 18.314 -2.839 1.00 83.75 479 GLN A O 1
ATOM 3727 N N . GLY A 1 480 ? 11.224 18.410 -4.238 1.00 77.00 480 GLY A N 1
ATOM 3728 C CA . GLY A 1 480 ? 11.827 17.688 -5.355 1.00 77.00 480 GLY A CA 1
ATOM 3729 C C . GLY A 1 480 ? 12.648 18.569 -6.290 1.00 77.00 480 GLY A C 1
ATOM 3730 O O . GLY A 1 480 ? 12.999 19.711 -5.973 1.00 77.00 480 GLY A O 1
ATOM 3731 N N . GLY A 1 481 ? 12.937 18.030 -7.471 1.00 66.00 481 GLY A N 1
ATOM 3732 C CA . GLY A 1 481 ? 13.550 18.783 -8.553 1.00 66.00 481 GLY A CA 1
ATOM 3733 C C . GLY A 1 481 ? 15.011 19.194 -8.342 1.00 66.00 481 GLY A C 1
ATOM 3734 O O . GLY A 1 481 ? 15.736 18.793 -7.423 1.00 66.00 481 GLY A O 1
ATOM 3735 N N . ALA A 1 482 ? 15.490 20.010 -9.275 1.00 59.91 482 ALA A N 1
ATOM 3736 C CA . ALA A 1 482 ? 16.885 20.394 -9.391 1.00 59.91 482 ALA A CA 1
ATOM 3737 C C . ALA A 1 482 ? 17.344 21.410 -8.327 1.00 59.91 482 ALA A C 1
ATOM 3739 O O . ALA A 1 482 ? 17.514 22.593 -8.611 1.00 59.91 482 ALA A O 1
ATOM 3740 N N . GLY A 1 483 ? 17.749 20.939 -7.150 1.00 65.75 483 GLY A N 1
ATOM 3741 C CA . GLY A 1 483 ? 18.254 21.771 -6.044 1.00 65.75 483 GLY A CA 1
ATOM 3742 C C . GLY A 1 483 ? 17.332 21.767 -4.829 1.00 65.75 483 GLY A C 1
ATOM 3743 O O . GLY A 1 483 ? 17.591 22.515 -3.891 1.00 65.75 483 GLY A O 1
ATOM 3744 N N . GLY A 1 484 ? 16.290 20.929 -4.861 1.00 77.25 484 GLY A N 1
ATOM 3745 C CA . GLY A 1 484 ? 15.535 20.539 -3.682 1.00 77.25 484 GLY A CA 1
ATOM 3746 C C . GLY A 1 484 ? 16.344 19.632 -2.753 1.00 77.25 484 GLY A C 1
ATOM 3747 O O . GLY A 1 484 ? 17.489 19.260 -3.027 1.00 77.25 484 GLY A O 1
ATOM 3748 N N . ASN A 1 485 ? 15.721 19.274 -1.641 1.00 86.94 485 ASN A N 1
ATOM 3749 C CA . ASN A 1 485 ? 16.289 18.451 -0.573 1.00 86.94 485 ASN A CA 1
ATOM 3750 C C . ASN A 1 485 ? 15.866 16.985 -0.690 1.00 86.94 485 ASN A C 1
ATOM 3752 O O . ASN A 1 485 ? 15.720 16.306 0.322 1.00 86.94 485 ASN A O 1
ATOM 3756 N N . ASP A 1 486 ? 15.621 16.532 -1.916 1.00 87.69 486 ASP A N 1
ATOM 3757 C CA . ASP A 1 486 ? 15.203 15.167 -2.199 1.00 87.69 486 ASP A CA 1
ATOM 3758 C C . ASP A 1 486 ? 13.924 14.747 -1.463 1.00 87.69 486 ASP A C 1
ATOM 3760 O O . ASP A 1 486 ? 13.857 13.692 -0.840 1.00 87.69 486 ASP A O 1
ATOM 3764 N N . TYR A 1 487 ? 12.937 15.644 -1.417 1.00 89.62 487 TYR A N 1
ATOM 3765 C CA . TYR A 1 487 ? 11.740 15.452 -0.597 1.00 89.62 487 TYR A CA 1
ATOM 3766 C C . TYR A 1 487 ? 12.055 15.079 0.867 1.00 89.62 487 TYR A C 1
ATOM 3768 O O . TYR A 1 487 ? 11.309 14.322 1.481 1.00 89.62 487 TYR A O 1
ATOM 3776 N N . CYS A 1 488 ? 13.117 15.657 1.441 1.00 92.38 488 CYS A N 1
ATOM 3777 C CA . CYS A 1 488 ? 13.705 15.281 2.734 1.00 92.38 488 CYS A CA 1
ATOM 3778 C C . CYS A 1 488 ? 14.433 13.922 2.734 1.00 92.38 488 CYS A C 1
ATOM 3780 O O . CYS A 1 488 ? 14.259 13.130 3.658 1.00 92.38 488 CYS A O 1
ATOM 3782 N N . GLY A 1 489 ? 15.259 13.677 1.713 1.00 93.19 489 GLY A N 1
ATOM 3783 C CA . GLY A 1 489 ? 16.208 12.563 1.672 1.00 93.19 489 GLY A CA 1
ATOM 3784 C C . GLY A 1 489 ? 15.608 11.200 1.342 1.00 93.19 489 GLY A C 1
ATOM 3785 O O . GLY A 1 489 ? 16.087 10.216 1.894 1.00 93.19 489 GLY A O 1
ATOM 3786 N N . VAL A 1 490 ? 14.583 11.112 0.489 1.00 94.69 490 VAL A N 1
ATOM 3787 C CA . VAL A 1 490 ? 13.923 9.826 0.189 1.00 94.69 490 VAL A CA 1
ATOM 3788 C C . VAL A 1 490 ? 14.887 8.804 -0.426 1.00 94.69 490 VAL A C 1
ATOM 3790 O O . VAL A 1 490 ? 14.971 7.685 0.068 1.00 94.69 490 VAL A O 1
ATOM 3793 N N . HIS A 1 491 ? 15.706 9.189 -1.409 1.00 92.19 491 HIS A N 1
ATOM 3794 C CA . HIS A 1 491 ? 16.681 8.279 -2.020 1.00 92.19 491 HIS A CA 1
ATOM 3795 C C . HIS A 1 491 ? 17.914 8.098 -1.141 1.00 92.19 491 HIS A C 1
ATOM 3797 O O . HIS A 1 491 ? 18.620 7.109 -1.284 1.00 92.19 491 HIS A O 1
ATOM 3803 N N . THR A 1 492 ? 18.233 9.052 -0.262 1.00 94.62 492 THR A N 1
ATOM 3804 C CA . THR A 1 492 ? 19.371 8.898 0.652 1.00 94.62 492 THR A CA 1
ATOM 3805 C C . THR A 1 492 ? 19.009 7.939 1.777 1.00 94.62 492 THR A C 1
ATOM 3807 O O . THR A 1 492 ? 19.619 6.882 1.905 1.00 94.62 492 THR A O 1
ATOM 3810 N N . ASN A 1 493 ? 17.973 8.262 2.547 1.00 97.75 493 ASN A N 1
ATOM 3811 C CA . ASN A 1 493 ? 17.589 7.525 3.744 1.00 97.75 493 ASN A CA 1
ATOM 3812 C C . ASN A 1 493 ? 17.021 6.132 3.448 1.00 97.75 493 ASN A C 1
ATOM 3814 O O . ASN A 1 493 ? 16.900 5.350 4.388 1.00 97.75 493 ASN A O 1
ATOM 3818 N N . SER A 1 494 ? 16.709 5.796 2.189 1.00 98.06 494 SER A N 1
ATOM 3819 C CA . SER A 1 494 ? 16.326 4.436 1.783 1.00 98.06 494 SER A CA 1
ATOM 3820 C C . SER A 1 494 ? 17.425 3.396 2.026 1.00 98.06 494 SER A C 1
ATOM 3822 O O . SER A 1 494 ? 17.129 2.207 2.143 1.00 98.06 494 SER A O 1
ATOM 3824 N N . GLY A 1 495 ? 18.681 3.831 2.192 1.00 98.25 495 GLY A N 1
ATOM 3825 C CA . GLY A 1 495 ? 19.791 2.959 2.580 1.00 98.25 495 GLY A CA 1
ATOM 3826 C C . GLY A 1 495 ? 19.522 2.146 3.853 1.00 98.25 495 GLY A C 1
ATOM 3827 O O . GLY A 1 495 ? 19.935 0.991 3.927 1.00 98.25 495 GLY A O 1
ATOM 3828 N N . VAL A 1 496 ? 18.751 2.690 4.805 1.00 98.62 496 VAL A N 1
ATOM 3829 C CA . VAL A 1 496 ? 18.374 1.990 6.046 1.00 98.62 496 VAL A CA 1
ATOM 3830 C C . VAL A 1 496 ? 17.495 0.778 5.738 1.00 98.62 496 VAL A C 1
ATOM 3832 O O . VAL A 1 496 ? 17.794 -0.327 6.186 1.00 98.62 496 VAL A O 1
ATOM 3835 N N . GLY A 1 497 ? 16.437 0.956 4.939 1.00 98.44 497 GLY A N 1
ATOM 3836 C CA . GLY A 1 497 ? 15.579 -0.153 4.513 1.00 98.44 497 GLY A CA 1
ATOM 3837 C C . GLY A 1 497 ? 16.302 -1.144 3.595 1.00 98.44 497 G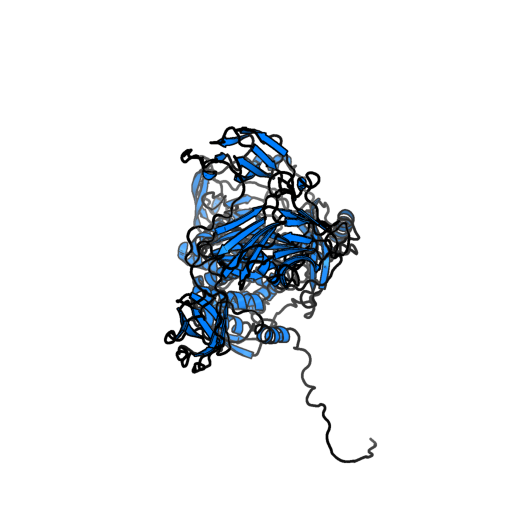LY A C 1
ATOM 3838 O O . GLY A 1 497 ? 16.077 -2.349 3.693 1.00 98.44 497 GLY A O 1
ATOM 3839 N N . ASN A 1 498 ? 17.228 -0.661 2.763 1.00 98.62 498 ASN A N 1
ATOM 3840 C CA . ASN A 1 498 ? 18.020 -1.506 1.871 1.00 98.62 498 ASN A CA 1
ATOM 3841 C C . ASN A 1 498 ? 18.966 -2.425 2.652 1.00 98.62 498 ASN A C 1
ATOM 3843 O O . ASN A 1 498 ? 18.972 -3.637 2.435 1.00 98.62 498 ASN A O 1
ATOM 3847 N N . PHE A 1 499 ? 19.724 -1.867 3.599 1.00 98.75 499 PHE A N 1
ATOM 3848 C CA . PHE A 1 499 ? 20.634 -2.648 4.435 1.00 98.75 499 PHE A CA 1
ATOM 3849 C C . PHE A 1 499 ? 19.899 -3.578 5.392 1.00 98.75 499 PHE A C 1
ATOM 3851 O O . PHE A 1 499 ? 20.354 -4.700 5.628 1.00 98.75 499 PHE A O 1
ATOM 3858 N N . TRP A 1 500 ? 18.729 -3.160 5.883 1.00 98.81 500 TRP A N 1
ATOM 3859 C CA . TRP A 1 500 ? 17.835 -4.027 6.641 1.00 98.81 500 TRP A CA 1
ATOM 3860 C C . TRP A 1 500 ? 17.456 -5.277 5.840 1.00 98.81 500 TRP A C 1
ATOM 3862 O O . TRP A 1 500 ? 17.660 -6.392 6.324 1.00 98.81 500 TRP A O 1
ATOM 3872 N N . PHE A 1 501 ? 16.960 -5.111 4.611 1.00 98.81 501 PHE A N 1
ATOM 3873 C CA . PHE A 1 501 ? 16.512 -6.240 3.795 1.00 98.81 501 PHE A CA 1
ATOM 3874 C C . PHE A 1 501 ? 17.668 -7.139 3.350 1.00 98.81 501 PHE A C 1
ATOM 3876 O O . PHE A 1 501 ? 17.557 -8.365 3.416 1.00 98.81 501 PHE A O 1
ATOM 3883 N N . TYR A 1 502 ? 18.810 -6.553 2.977 1.00 98.69 502 TYR A N 1
ATOM 3884 C CA . TYR A 1 502 ? 20.030 -7.309 2.694 1.00 98.69 502 TYR A CA 1
ATOM 3885 C C . TYR A 1 502 ? 20.443 -8.166 3.899 1.00 98.69 502 TYR A C 1
ATOM 3887 O O . TYR A 1 502 ? 20.626 -9.377 3.781 1.00 98.69 502 TYR A O 1
ATOM 3895 N N . THR A 1 503 ? 20.527 -7.559 5.086 1.00 98.56 503 THR A N 1
ATOM 3896 C CA . THR A 1 503 ? 20.952 -8.251 6.310 1.00 98.56 503 THR A CA 1
ATOM 3897 C C . THR A 1 503 ? 19.942 -9.319 6.735 1.00 98.56 503 THR A C 1
ATOM 3899 O O . THR A 1 503 ? 20.334 -10.380 7.215 1.00 98.56 503 THR A O 1
ATOM 3902 N N . LEU A 1 504 ? 18.644 -9.082 6.535 1.00 98.75 504 LEU A N 1
ATOM 3903 C CA . LEU A 1 504 ? 17.588 -10.066 6.774 1.00 98.75 504 LEU A CA 1
ATOM 3904 C C . LEU A 1 504 ? 17.739 -11.297 5.867 1.00 98.75 504 LEU A C 1
ATOM 3906 O O . LEU A 1 504 ? 17.703 -12.439 6.331 1.00 98.75 504 LEU A O 1
ATOM 3910 N N . THR A 1 505 ? 17.904 -11.070 4.567 1.00 98.56 505 THR A N 1
ATOM 3911 C CA . THR A 1 505 ? 17.842 -12.130 3.553 1.00 98.56 505 THR A CA 1
ATOM 3912 C C . THR A 1 505 ? 19.156 -12.886 3.401 1.00 98.56 505 THR A C 1
ATOM 3914 O O . THR A 1 505 ? 19.128 -14.102 3.214 1.00 98.56 505 THR A O 1
ATOM 3917 N N . LEU A 1 506 ? 20.296 -12.204 3.540 1.00 98.00 506 LEU A N 1
ATOM 3918 C CA . LEU A 1 506 ? 21.639 -12.762 3.348 1.00 98.00 506 LEU A CA 1
ATOM 3919 C C . LEU A 1 506 ? 22.450 -12.876 4.650 1.00 98.00 506 LEU A C 1
ATOM 3921 O O . LEU A 1 506 ? 23.524 -13.480 4.657 1.00 98.00 506 LEU A O 1
ATOM 3925 N N . GLY A 1 507 ? 21.903 -12.402 5.773 1.00 97.62 507 GLY A N 1
ATOM 3926 C CA . GLY A 1 507 ? 22.541 -12.472 7.085 1.00 97.62 507 GLY A CA 1
ATOM 3927 C C . GLY A 1 507 ? 23.671 -11.457 7.248 1.00 97.62 507 GLY A C 1
ATOM 3928 O O . GLY A 1 507 ? 24.070 -10.755 6.321 1.00 97.62 507 GLY A O 1
ATOM 3929 N N . GLY A 1 508 ? 24.219 -11.377 8.457 1.00 96.69 508 GLY A N 1
ATOM 3930 C CA . GLY A 1 508 ? 25.343 -10.486 8.734 1.00 96.69 508 GLY A CA 1
ATOM 3931 C C . GLY A 1 508 ? 25.601 -10.297 10.219 1.00 96.69 508 GLY A C 1
ATOM 3932 O O . GLY A 1 508 ? 24.770 -10.616 11.064 1.00 96.69 508 GLY A O 1
ATOM 3933 N N . SER A 1 509 ? 26.771 -9.769 10.557 1.00 97.44 509 SER A N 1
ATOM 3934 C CA . SER A 1 509 ? 27.109 -9.384 11.928 1.00 97.44 509 SER A CA 1
ATOM 3935 C C . SER A 1 509 ? 28.042 -8.187 11.917 1.00 97.44 509 SER A C 1
ATOM 3937 O O . SER A 1 509 ? 28.922 -8.113 11.058 1.00 97.44 509 SER A O 1
ATOM 3939 N N . GLY A 1 510 ? 27.907 -7.299 12.893 1.00 96.81 510 GLY A N 1
ATOM 3940 C CA . GLY A 1 510 ? 28.719 -6.093 12.969 1.00 96.81 510 GLY A CA 1
ATOM 3941 C C . GLY A 1 510 ? 28.353 -5.216 14.155 1.00 96.81 510 GLY A C 1
ATOM 3942 O O . GLY A 1 510 ? 27.709 -5.664 15.105 1.00 96.81 510 GLY A O 1
ATOM 3943 N N . THR A 1 511 ? 28.773 -3.959 14.077 1.00 97.56 511 THR A N 1
ATOM 3944 C CA . THR A 1 511 ? 28.413 -2.904 15.023 1.00 97.56 511 THR A CA 1
ATOM 3945 C C . THR A 1 511 ? 27.834 -1.751 14.219 1.00 97.56 511 THR A C 1
ATOM 3947 O O . THR A 1 511 ? 28.472 -1.314 13.263 1.00 97.56 511 THR A O 1
ATOM 3950 N N . ASN A 1 512 ? 26.635 -1.292 14.563 1.00 96.69 512 ASN A N 1
ATOM 3951 C CA . ASN A 1 512 ? 25.999 -0.167 13.872 1.00 96.69 512 ASN A CA 1
ATOM 3952 C C . ASN A 1 512 ? 26.501 1.190 14.404 1.00 96.69 512 ASN A C 1
ATOM 3954 O O . ASN A 1 512 ? 27.287 1.244 15.356 1.00 96.69 512 ASN A O 1
ATOM 3958 N N . ASP A 1 513 ? 26.022 2.296 13.829 1.00 96.50 513 ASP A N 1
ATOM 3959 C CA . ASP A 1 513 ? 26.447 3.647 14.232 1.00 96.50 513 ASP A CA 1
ATOM 3960 C C . ASP A 1 513 ? 26.086 4.013 15.689 1.00 96.50 513 ASP A C 1
ATOM 3962 O O . ASP A 1 513 ? 26.706 4.904 16.275 1.00 96.50 513 ASP A O 1
ATOM 3966 N N . ASN A 1 514 ? 25.136 3.303 16.311 1.00 92.62 514 ASN A N 1
ATOM 3967 C CA . ASN A 1 514 ? 24.772 3.484 17.722 1.00 92.62 514 ASN A CA 1
ATOM 3968 C C . ASN A 1 514 ? 25.739 2.769 18.686 1.00 92.62 514 ASN A C 1
ATOM 3970 O O . ASN A 1 514 ? 25.632 2.930 19.903 1.00 92.62 514 ASN A O 1
ATOM 3974 N N . GLY A 1 515 ? 26.695 1.990 18.167 1.00 94.50 515 GLY A N 1
ATOM 3975 C CA . GLY A 1 515 ? 27.590 1.151 18.966 1.00 94.50 515 GLY A CA 1
ATOM 3976 C C . GLY A 1 515 ? 26.974 -0.188 19.383 1.00 94.50 515 GLY A C 1
ATOM 3977 O O . GLY A 1 515 ? 27.557 -0.898 20.205 1.00 94.50 515 GLY A O 1
ATOM 3978 N N . ASP A 1 516 ? 25.817 -0.540 18.822 1.00 91.75 516 ASP A N 1
ATOM 3979 C CA . ASP A 1 516 ? 25.115 -1.789 19.089 1.00 91.75 516 ASP A CA 1
ATOM 3980 C C . ASP A 1 516 ? 25.703 -2.929 18.251 1.00 91.75 516 ASP A C 1
ATOM 3982 O O . ASP A 1 516 ? 25.788 -2.842 17.024 1.00 91.75 516 ASP A O 1
ATOM 3986 N N . ASN A 1 517 ? 26.095 -4.020 18.914 1.00 96.38 517 ASN A N 1
ATOM 3987 C CA . ASN A 1 517 ? 26.575 -5.224 18.240 1.00 96.38 517 ASN A CA 1
ATOM 3988 C C . ASN A 1 517 ? 25.394 -6.096 17.822 1.00 96.38 517 ASN A C 1
ATOM 3990 O O . ASN A 1 517 ? 24.601 -6.496 18.672 1.00 96.38 517 ASN A O 1
ATOM 3994 N N . TYR A 1 518 ? 25.330 -6.470 16.549 1.00 95.94 518 TYR A N 1
ATOM 3995 C CA . TYR A 1 518 ? 24.266 -7.309 16.011 1.00 95.94 518 TYR A CA 1
ATOM 3996 C C . TYR A 1 518 ? 24.815 -8.559 15.323 1.00 95.94 518 TYR A C 1
ATOM 3998 O O . TYR A 1 518 ? 25.940 -8.591 14.816 1.00 95.94 518 TYR A O 1
ATOM 4006 N N . ALA A 1 519 ? 23.978 -9.591 15.282 1.00 96.06 519 ALA A N 1
ATOM 4007 C CA . ALA A 1 519 ? 24.159 -10.784 14.471 1.00 96.06 519 ALA A CA 1
ATOM 4008 C C . ALA A 1 519 ? 22.784 -11.238 13.969 1.00 96.06 519 ALA A C 1
ATOM 4010 O O . ALA A 1 519 ? 21.845 -11.372 14.754 1.00 96.06 519 ALA A O 1
ATOM 4011 N N . VAL A 1 520 ? 22.669 -11.457 12.665 1.00 98.25 520 VAL A N 1
ATOM 4012 C CA . VAL A 1 520 ? 21.426 -11.790 11.971 1.00 98.25 520 VAL A CA 1
ATOM 4013 C C . VAL A 1 520 ? 21.649 -13.055 11.159 1.00 98.25 520 VAL A C 1
ATOM 4015 O O . VAL A 1 520 ? 22.614 -13.164 10.400 1.00 98.25 520 VAL A O 1
ATOM 4018 N N . THR A 1 521 ? 20.750 -14.021 11.335 1.00 97.31 521 THR A N 1
ATOM 4019 C CA . THR A 1 521 ? 20.749 -15.260 10.554 1.00 97.31 521 THR A CA 1
ATOM 4020 C C . THR A 1 521 ? 19.927 -15.045 9.289 1.00 97.31 521 THR A C 1
ATOM 4022 O O . THR A 1 521 ? 18.796 -14.574 9.366 1.00 97.31 521 THR A O 1
ATOM 4025 N N . ALA A 1 522 ? 20.488 -15.392 8.135 1.00 98.12 522 ALA A N 1
ATOM 4026 C CA . ALA A 1 522 ? 19.823 -15.257 6.843 1.00 98.12 522 ALA A CA 1
ATOM 4027 C C . ALA A 1 522 ? 18.540 -16.100 6.767 1.00 98.12 522 ALA A C 1
ATOM 4029 O O . ALA A 1 522 ? 18.564 -17.278 7.134 1.00 98.12 522 ALA A O 1
ATOM 4030 N N . ILE A 1 523 ? 17.457 -15.527 6.233 1.00 98.62 523 ILE A N 1
ATOM 4031 C CA . ILE A 1 523 ? 16.215 -16.271 5.936 1.00 98.62 523 ILE A CA 1
ATOM 4032 C C . ILE A 1 523 ? 16.004 -16.550 4.441 1.00 98.62 523 ILE A C 1
ATOM 4034 O O . ILE A 1 523 ? 15.106 -17.314 4.091 1.00 98.62 523 ILE A O 1
ATOM 4038 N N . GLY A 1 524 ? 16.850 -15.993 3.569 1.00 98.50 524 GLY A N 1
ATOM 4039 C CA . GLY A 1 524 ? 16.709 -16.076 2.114 1.00 98.50 524 GLY A CA 1
ATOM 4040 C C . GLY A 1 524 ? 15.795 -14.994 1.531 1.00 98.50 524 GLY A C 1
ATOM 4041 O O . GLY A 1 524 ? 14.981 -14.401 2.240 1.00 98.50 524 GLY A O 1
ATOM 4042 N N . VAL A 1 525 ? 15.961 -14.721 0.232 1.00 98.50 525 VAL A N 1
ATOM 4043 C CA . VAL A 1 525 ? 15.250 -13.640 -0.475 1.00 98.50 525 VAL A CA 1
ATOM 4044 C C . VAL A 1 525 ? 13.761 -13.938 -0.607 1.00 98.50 525 VAL A C 1
ATOM 4046 O O . VAL A 1 525 ? 12.974 -13.049 -0.312 1.00 98.50 525 VAL A O 1
ATOM 4049 N N . ASP A 1 526 ? 13.378 -15.176 -0.932 1.00 98.19 526 ASP A N 1
ATOM 4050 C CA . ASP A 1 526 ? 11.968 -15.577 -1.074 1.00 98.19 526 ASP A CA 1
ATOM 4051 C C . ASP A 1 526 ? 11.160 -15.266 0.197 1.00 98.19 526 ASP A C 1
ATOM 4053 O O . ASP A 1 526 ? 10.217 -14.479 0.174 1.00 98.19 526 ASP A O 1
ATOM 4057 N N . LYS A 1 527 ? 11.613 -15.770 1.357 1.00 98.50 527 LYS A N 1
ATOM 4058 C CA . LYS A 1 527 ? 10.947 -15.508 2.645 1.00 98.50 527 LYS A CA 1
ATOM 4059 C C . LYS A 1 527 ? 10.956 -14.030 3.021 1.00 98.50 527 LYS A C 1
ATOM 4061 O O . LYS A 1 527 ? 9.992 -13.542 3.606 1.00 98.50 527 LYS A O 1
ATOM 4066 N N . GLY A 1 528 ? 12.045 -13.319 2.719 1.00 98.50 528 GLY A N 1
ATOM 4067 C CA . GLY A 1 528 ? 12.114 -11.873 2.913 1.00 98.50 528 GLY A CA 1
ATOM 4068 C C . GLY A 1 528 ? 11.058 -11.142 2.082 1.00 98.50 528 GLY A C 1
ATOM 4069 O O . GLY A 1 528 ? 10.342 -10.295 2.618 1.00 98.50 528 GLY A O 1
ATOM 4070 N N . GLY A 1 529 ? 10.935 -11.496 0.801 1.00 98.12 529 GLY A N 1
ATOM 4071 C CA . GLY A 1 529 ? 9.937 -10.968 -0.124 1.00 98.12 529 GLY A CA 1
ATOM 4072 C C . GLY A 1 529 ? 8.511 -11.225 0.360 1.00 98.12 529 GLY A C 1
ATOM 4073 O O . GLY A 1 529 ? 7.719 -10.283 0.401 1.00 98.12 529 GLY A O 1
ATOM 4074 N N . ASP A 1 530 ? 8.212 -12.443 0.823 1.00 97.81 530 ASP A N 1
ATOM 4075 C CA . ASP A 1 530 ? 6.908 -12.809 1.398 1.00 97.81 530 ASP A CA 1
ATOM 4076 C C . ASP A 1 530 ? 6.541 -11.946 2.611 1.00 97.81 530 ASP A C 1
ATOM 4078 O O . ASP A 1 530 ? 5.422 -11.441 2.712 1.00 97.81 530 ASP A O 1
ATOM 4082 N N . ILE A 1 531 ? 7.492 -11.743 3.531 1.00 98.31 531 ILE A N 1
ATOM 4083 C CA . ILE A 1 531 ? 7.288 -10.930 4.740 1.00 98.31 531 ILE A CA 1
ATOM 4084 C C . ILE A 1 531 ? 7.012 -9.474 4.365 1.00 98.31 531 ILE A C 1
ATOM 4086 O O . ILE A 1 531 ? 6.086 -8.859 4.898 1.00 98.31 531 ILE A O 1
ATOM 4090 N N . VAL A 1 532 ? 7.803 -8.909 3.447 1.00 98.38 532 VAL A N 1
ATOM 4091 C CA . VAL A 1 532 ? 7.618 -7.522 3.004 1.00 98.38 532 VAL A CA 1
ATOM 4092 C C . VAL A 1 532 ? 6.293 -7.366 2.262 1.00 98.38 532 VAL A C 1
ATOM 4094 O O . VAL A 1 532 ? 5.585 -6.386 2.500 1.00 98.38 532 VAL A O 1
ATOM 4097 N N . TYR A 1 533 ? 5.922 -8.322 1.406 1.00 97.12 533 TYR A N 1
ATOM 4098 C CA . TYR A 1 533 ? 4.678 -8.255 0.645 1.00 97.12 533 TYR A CA 1
ATOM 4099 C C . TYR A 1 533 ? 3.463 -8.334 1.573 1.00 97.12 533 TYR A C 1
ATOM 4101 O O . TYR A 1 533 ? 2.582 -7.476 1.496 1.00 97.12 533 TYR A O 1
ATOM 4109 N N . ALA A 1 534 ? 3.446 -9.288 2.510 1.00 91.81 534 ALA A N 1
ATOM 4110 C CA . ALA A 1 534 ? 2.384 -9.413 3.507 1.00 91.81 534 ALA A CA 1
ATOM 4111 C C . ALA A 1 534 ? 2.230 -8.135 4.355 1.00 91.81 534 ALA A C 1
ATOM 4113 O O . ALA A 1 534 ? 1.111 -7.709 4.651 1.00 91.81 534 ALA A O 1
ATOM 4114 N N . ALA A 1 535 ? 3.341 -7.465 4.678 1.00 92.81 535 ALA A N 1
ATOM 4115 C CA . ALA A 1 535 ? 3.336 -6.212 5.428 1.00 92.81 535 ALA A CA 1
ATOM 4116 C C . ALA A 1 535 ? 2.782 -5.002 4.638 1.00 92.81 535 ALA A C 1
ATOM 4118 O O . ALA A 1 535 ? 2.304 -4.042 5.252 1.00 92.81 535 ALA A O 1
ATOM 4119 N N . LEU A 1 536 ? 2.799 -5.011 3.294 1.00 92.12 536 LEU A N 1
ATOM 4120 C CA . LEU A 1 536 ? 2.357 -3.870 2.468 1.00 92.12 536 LEU A CA 1
ATOM 4121 C C . LEU A 1 536 ? 0.906 -3.452 2.735 1.00 92.12 536 LEU A C 1
ATOM 4123 O O . LEU A 1 536 ? 0.566 -2.268 2.630 1.00 92.12 536 LEU A O 1
ATOM 4127 N N . ALA A 1 537 ? 0.030 -4.414 3.033 1.00 84.81 537 ALA A N 1
ATOM 4128 C CA . ALA A 1 537 ? -1.384 -4.143 3.268 1.00 84.81 537 ALA A CA 1
ATOM 4129 C C . ALA A 1 537 ? -1.618 -3.345 4.566 1.00 84.81 537 ALA A C 1
ATOM 4131 O O . ALA A 1 537 ? -2.590 -2.584 4.643 1.00 84.81 537 ALA A O 1
ATOM 4132 N N . ASP A 1 538 ? -0.712 -3.493 5.539 1.00 84.69 538 ASP A N 1
ATOM 4133 C CA . ASP A 1 538 ? -0.762 -2.854 6.856 1.00 84.69 538 ASP A CA 1
ATOM 4134 C C . ASP A 1 538 ? -0.078 -1.487 6.901 1.00 84.69 538 ASP A C 1
ATOM 4136 O O . ASP A 1 538 ? -0.409 -0.651 7.746 1.00 84.69 538 ASP A O 1
ATOM 4140 N N . LEU A 1 539 ? 0.852 -1.235 5.978 1.00 88.19 539 LEU A N 1
ATOM 4141 C CA . LEU A 1 539 ? 1.440 0.085 5.810 1.00 88.19 539 LEU A CA 1
ATOM 4142 C C . LEU A 1 539 ? 0.387 1.105 5.356 1.00 88.19 539 LEU A C 1
ATOM 4144 O O . LEU A 1 539 ? -0.531 0.833 4.573 1.00 88.19 539 LEU A O 1
ATOM 4148 N N . THR A 1 540 ? 0.568 2.329 5.838 1.00 86.12 540 THR A N 1
ATOM 4149 C CA . THR A 1 540 ? -0.302 3.475 5.568 1.00 86.12 540 THR A CA 1
ATOM 4150 C C . THR A 1 540 ? 0.490 4.574 4.864 1.00 86.12 540 THR A C 1
ATOM 4152 O O . THR A 1 540 ? 1.720 4.580 4.942 1.00 86.12 540 THR A O 1
ATOM 4155 N N . PRO A 1 541 ? -0.167 5.570 4.242 1.00 88.25 541 PRO A N 1
ATOM 4156 C CA . PRO A 1 541 ? 0.536 6.626 3.513 1.00 88.25 541 PRO A CA 1
ATOM 4157 C C . PRO A 1 541 ? 1.572 7.420 4.320 1.00 88.25 541 PRO A C 1
ATOM 4159 O O . PRO A 1 541 ? 2.423 8.083 3.731 1.00 88.25 541 PRO A O 1
ATOM 4162 N N . THR A 1 542 ? 1.485 7.400 5.651 1.00 86.25 542 THR A N 1
ATOM 4163 C CA . THR A 1 542 ? 2.355 8.158 6.561 1.00 86.25 542 THR A CA 1
ATOM 4164 C C . THR A 1 542 ? 3.250 7.269 7.424 1.00 86.25 542 THR A C 1
ATOM 4166 O O . THR A 1 542 ? 3.820 7.777 8.386 1.00 86.25 542 THR A O 1
ATOM 4169 N N . SER A 1 543 ? 3.331 5.968 7.134 1.00 88.00 543 SER A N 1
ATOM 4170 C CA . SER A 1 543 ? 4.117 5.022 7.930 1.00 88.00 543 SER A CA 1
ATOM 4171 C C . SER A 1 543 ? 5.606 5.383 7.946 1.00 88.00 543 SER A C 1
ATOM 4173 O O . SER A 1 543 ? 6.190 5.677 6.907 1.00 88.00 543 SER A O 1
ATOM 4175 N N . GLN A 1 544 ? 6.204 5.352 9.133 1.00 88.44 544 GLN A N 1
ATOM 4176 C CA . GLN A 1 544 ? 7.621 5.618 9.404 1.00 88.44 544 GLN A CA 1
ATOM 4177 C C . GLN A 1 544 ? 8.404 4.305 9.569 1.00 88.44 544 GLN A C 1
ATOM 4179 O O . GLN A 1 544 ? 7.815 3.220 9.559 1.00 88.44 544 GLN A O 1
ATOM 4184 N N . TYR A 1 545 ? 9.729 4.369 9.758 1.00 92.06 545 TYR A N 1
ATOM 4185 C CA . TYR A 1 545 ? 10.542 3.150 9.915 1.00 92.06 545 TYR A CA 1
ATOM 4186 C C . TYR A 1 545 ? 10.110 2.300 11.118 1.00 92.06 545 TYR A C 1
ATOM 4188 O O . TYR A 1 545 ? 10.137 1.071 11.058 1.00 92.06 545 TYR A O 1
ATOM 4196 N N . ALA A 1 546 ? 9.643 2.942 12.192 1.00 85.69 546 ALA A N 1
ATOM 4197 C CA . ALA A 1 546 ? 9.082 2.249 13.349 1.00 85.69 546 ALA A CA 1
ATOM 4198 C C . ALA A 1 546 ? 7.815 1.448 12.999 1.00 85.69 546 ALA A C 1
ATOM 4200 O O . ALA A 1 546 ? 7.664 0.318 13.459 1.00 85.69 546 ALA A O 1
ATOM 4201 N N . ASP A 1 547 ? 6.935 2.000 12.158 1.00 85.06 547 ASP A N 1
ATOM 4202 C CA . ASP A 1 547 ? 5.737 1.296 11.697 1.00 85.06 547 ASP A CA 1
ATOM 4203 C C . ASP A 1 547 ? 6.128 0.123 10.800 1.00 85.06 547 ASP A C 1
ATOM 4205 O O . ASP A 1 547 ? 5.618 -0.981 10.980 1.00 85.06 547 ASP A O 1
ATOM 4209 N N . PHE A 1 548 ? 7.084 0.337 9.885 1.00 94.31 548 PHE A N 1
ATOM 4210 C CA . PHE A 1 548 ? 7.572 -0.709 8.988 1.00 94.31 548 PHE A CA 1
ATOM 4211 C C . PHE A 1 548 ? 8.187 -1.883 9.759 1.00 94.31 548 PHE A C 1
ATOM 4213 O O . PHE A 1 548 ? 7.915 -3.045 9.447 1.00 94.31 548 PHE A O 1
ATOM 4220 N N . ARG A 1 549 ? 8.915 -1.593 10.843 1.00 95.06 549 ARG A N 1
ATOM 4221 C CA . ARG A 1 549 ? 9.374 -2.608 11.793 1.00 95.06 549 ARG A CA 1
ATOM 4222 C C . ARG A 1 549 ? 8.230 -3.415 12.389 1.00 95.06 549 ARG A C 1
ATOM 4224 O O . ARG A 1 549 ? 8.280 -4.640 12.365 1.00 95.06 549 ARG A O 1
ATOM 4231 N N . VAL A 1 550 ? 7.217 -2.748 12.936 1.00 84.75 550 VAL A N 1
ATOM 4232 C CA . VAL A 1 550 ? 6.094 -3.431 13.592 1.00 84.75 550 VAL A CA 1
ATOM 4233 C C . VAL A 1 550 ? 5.367 -4.347 12.611 1.00 84.75 550 VAL A C 1
ATOM 4235 O O . VAL A 1 550 ? 5.142 -5.515 12.923 1.00 84.75 550 VAL A O 1
ATOM 4238 N N . VAL A 1 551 ? 5.038 -3.854 11.415 1.00 86.62 551 VAL A N 1
ATOM 4239 C CA . VAL A 1 551 ? 4.246 -4.641 10.460 1.00 86.62 551 VAL A CA 1
ATOM 4240 C C . VAL A 1 551 ? 5.032 -5.791 9.833 1.00 86.62 551 VAL A C 1
ATOM 4242 O O . VAL A 1 551 ? 4.439 -6.819 9.537 1.00 86.62 551 VAL A O 1
ATOM 4245 N N . THR A 1 552 ? 6.354 -5.673 9.675 1.00 96.44 552 THR A N 1
ATOM 4246 C CA . THR A 1 552 ? 7.184 -6.780 9.159 1.00 96.44 552 THR A CA 1
ATOM 4247 C C . THR A 1 552 ? 7.430 -7.859 10.208 1.00 96.44 552 THR A C 1
ATOM 4249 O O . THR A 1 552 ? 7.438 -9.038 9.864 1.00 96.44 552 THR A O 1
ATOM 4252 N N . ILE A 1 553 ? 7.566 -7.495 11.489 1.00 87.38 553 ILE A N 1
ATOM 4253 C CA . ILE A 1 553 ? 7.592 -8.474 12.589 1.00 87.38 553 ILE A CA 1
ATOM 4254 C C . ILE A 1 553 ? 6.251 -9.212 12.651 1.00 87.38 553 ILE A C 1
ATOM 4256 O O . ILE A 1 553 ? 6.238 -10.439 12.686 1.00 87.38 553 ILE A O 1
ATOM 4260 N N . GLN A 1 554 ? 5.133 -8.481 12.583 1.00 79.88 554 GLN A N 1
ATOM 4261 C CA . GLN A 1 554 ? 3.805 -9.094 12.564 1.00 79.88 554 GLN A CA 1
ATOM 4262 C C . GLN A 1 554 ? 3.625 -10.017 11.353 1.00 79.88 554 GLN A C 1
ATOM 4264 O O . GLN A 1 554 ? 3.164 -11.139 11.510 1.00 79.88 554 GLN A O 1
ATOM 4269 N N . ALA A 1 555 ? 4.041 -9.594 10.157 1.00 87.19 555 ALA A N 1
ATOM 4270 C CA . ALA A 1 555 ? 3.980 -10.434 8.965 1.00 87.19 555 ALA A CA 1
ATOM 4271 C C . ALA A 1 555 ? 4.809 -11.721 9.120 1.00 87.19 555 ALA A C 1
ATOM 4273 O O . ALA A 1 555 ? 4.358 -12.794 8.727 1.00 87.19 555 ALA A O 1
ATOM 4274 N N . ALA A 1 556 ? 5.991 -11.649 9.741 1.00 90.25 556 ALA A N 1
ATOM 4275 C CA . ALA A 1 556 ? 6.787 -12.838 10.035 1.00 90.25 556 ALA A CA 1
ATOM 4276 C C . ALA A 1 556 ? 6.076 -13.783 11.020 1.00 90.25 556 ALA A C 1
ATOM 4278 O O . ALA A 1 556 ? 6.060 -14.992 10.799 1.00 90.25 556 ALA A O 1
ATOM 4279 N N . GLN A 1 557 ? 5.435 -13.246 12.062 1.00 83.50 557 GLN A N 1
ATOM 4280 C CA . GLN A 1 557 ? 4.629 -14.032 13.002 1.00 83.50 557 GLN A CA 1
ATOM 4281 C C . GLN A 1 557 ? 3.412 -14.674 12.320 1.00 83.50 557 GLN A C 1
ATOM 4283 O O . GLN A 1 557 ? 3.128 -15.847 12.551 1.00 83.50 557 GLN A O 1
ATOM 4288 N N . ASP A 1 558 ? 2.722 -13.936 11.452 1.00 77.00 558 ASP A N 1
ATOM 4289 C CA . ASP A 1 558 ? 1.529 -14.410 10.745 1.00 77.00 558 ASP A CA 1
ATOM 4290 C C . ASP A 1 558 ? 1.861 -15.538 9.751 1.00 77.00 558 ASP A C 1
ATOM 4292 O O . ASP A 1 558 ? 1.053 -16.448 9.546 1.00 77.00 558 ASP A O 1
ATOM 4296 N N . LEU A 1 559 ? 3.048 -15.486 9.135 1.00 84.69 559 LEU A N 1
ATOM 4297 C CA . LEU A 1 559 ? 3.498 -16.459 8.136 1.00 84.69 559 LEU A CA 1
ATOM 4298 C C . LEU A 1 559 ? 4.209 -17.671 8.739 1.00 84.69 559 LEU A C 1
ATOM 4300 O O . LEU A 1 559 ? 4.004 -18.793 8.273 1.00 84.69 559 LEU A O 1
ATOM 4304 N N . TYR A 1 560 ? 5.037 -17.456 9.761 1.00 86.25 560 TYR A N 1
ATOM 4305 C CA . TYR A 1 560 ? 5.970 -18.466 10.273 1.00 86.25 560 TYR A CA 1
ATOM 4306 C C . TYR A 1 560 ? 5.761 -18.805 11.754 1.00 86.25 560 TYR A C 1
ATOM 4308 O O . TYR A 1 560 ? 6.330 -19.781 12.243 1.00 86.25 560 TYR A O 1
ATOM 4316 N N . GLY A 1 561 ? 4.906 -18.060 12.456 1.00 77.12 561 GLY A N 1
ATOM 4317 C CA . GLY A 1 561 ? 4.607 -18.233 13.875 1.00 77.12 561 GLY A CA 1
ATOM 4318 C C . GLY A 1 561 ? 5.455 -17.347 14.790 1.00 77.12 561 GLY A C 1
ATOM 4319 O O . GLY A 1 561 ? 6.561 -16.924 14.443 1.00 77.12 561 GLY A O 1
ATOM 4320 N N . ILE A 1 562 ? 4.926 -17.086 15.986 1.00 78.06 562 ILE A N 1
ATOM 4321 C CA . ILE A 1 562 ? 5.642 -16.390 17.063 1.00 78.06 562 ILE A CA 1
ATOM 4322 C C . ILE A 1 562 ? 6.814 -17.264 17.544 1.00 78.06 562 ILE A C 1
ATOM 4324 O O . ILE A 1 562 ? 6.686 -18.480 17.674 1.00 78.06 562 ILE A O 1
ATOM 4328 N N . GLY A 1 563 ? 7.970 -16.653 17.783 1.00 75.44 563 GLY A N 1
ATOM 4329 C CA . GLY A 1 563 ? 9.233 -17.294 18.140 1.00 75.44 563 GLY A CA 1
ATOM 4330 C C . GLY A 1 563 ? 9.961 -17.963 16.970 1.00 75.44 563 GLY A C 1
ATOM 4331 O O . GLY A 1 563 ? 10.987 -18.613 17.190 1.00 75.44 563 GLY A O 1
ATOM 4332 N N . SER A 1 564 ? 9.457 -17.836 15.740 1.00 86.25 564 SER A N 1
ATOM 4333 C CA . SER A 1 564 ? 10.072 -18.444 14.557 1.00 86.25 564 SER A CA 1
ATOM 4334 C C . SER A 1 564 ? 11.457 -17.853 14.249 1.00 86.25 564 SER A C 1
ATOM 4336 O O . SER A 1 564 ? 11.728 -16.689 14.571 1.00 86.25 564 SER A O 1
ATOM 4338 N N . PRO A 1 565 ? 12.356 -18.614 13.591 1.00 91.31 565 PRO A N 1
ATOM 4339 C CA . PRO A 1 565 ? 13.612 -18.069 13.075 1.00 91.31 565 PRO A CA 1
ATOM 4340 C C . PRO A 1 565 ? 13.411 -16.806 12.227 1.00 91.31 565 PRO A C 1
ATOM 4342 O O . PRO A 1 565 ? 14.231 -15.893 12.282 1.00 91.31 565 PRO A O 1
ATOM 4345 N N . GLU A 1 566 ? 12.308 -16.732 11.485 1.00 97.75 566 GLU A N 1
ATOM 4346 C CA . GLU A 1 566 ? 11.931 -15.600 10.651 1.00 97.75 566 GLU A CA 1
ATOM 4347 C C . GLU A 1 566 ? 11.599 -14.354 11.477 1.00 97.75 566 GLU A C 1
ATOM 4349 O O . GLU A 1 566 ? 12.165 -13.293 11.211 1.00 97.75 566 GLU A O 1
ATOM 4354 N N . GLU A 1 567 ? 10.769 -14.466 12.520 1.00 93.38 567 GLU A N 1
ATOM 4355 C CA . GLU A 1 567 ? 10.499 -13.344 13.432 1.00 93.38 567 GLU A CA 1
ATOM 4356 C C . GLU A 1 567 ? 11.788 -12.845 14.099 1.00 93.38 567 GLU A C 1
ATOM 4358 O O . GLU A 1 567 ? 12.047 -11.635 14.158 1.00 93.38 567 GLU A O 1
ATOM 4363 N N . ILE A 1 568 ? 12.615 -13.776 14.584 1.00 91.50 568 ILE A N 1
ATOM 4364 C CA . ILE A 1 568 ? 13.881 -13.465 15.253 1.00 91.50 568 ILE A CA 1
ATOM 4365 C C . ILE A 1 568 ? 14.798 -12.697 14.298 1.00 91.50 568 ILE A C 1
ATOM 4367 O O . ILE A 1 568 ? 15.353 -11.657 14.670 1.00 91.50 568 ILE A O 1
ATOM 4371 N N . SER A 1 569 ? 14.955 -13.182 13.066 1.00 98.31 569 SER A N 1
ATOM 4372 C CA . SER A 1 569 ? 15.805 -12.547 12.063 1.00 98.31 569 SER A CA 1
ATOM 4373 C C . SER A 1 569 ? 15.274 -11.190 11.616 1.00 98.31 569 SER A C 1
ATOM 4375 O O . SER A 1 569 ? 16.065 -10.253 11.547 1.00 98.31 569 SER A O 1
ATOM 4377 N N . VAL A 1 570 ? 13.963 -11.027 11.401 1.00 98.19 570 VAL A N 1
ATOM 4378 C CA . VAL A 1 570 ? 13.357 -9.715 11.093 1.00 98.19 570 VAL A CA 1
ATOM 4379 C C . VAL A 1 570 ? 13.614 -8.719 12.221 1.00 98.19 570 VAL A C 1
ATOM 4381 O O . VAL A 1 570 ? 14.065 -7.597 11.978 1.00 98.19 570 VAL A O 1
ATOM 4384 N N . THR A 1 571 ? 13.385 -9.138 13.465 1.00 94.94 571 THR A N 1
ATOM 4385 C CA . THR A 1 571 ? 13.573 -8.295 14.652 1.00 94.94 571 THR A CA 1
ATOM 4386 C C . THR A 1 571 ? 15.035 -7.873 14.817 1.00 94.94 571 THR A C 1
ATOM 4388 O O . THR A 1 571 ? 15.326 -6.702 15.084 1.00 94.94 571 THR A O 1
ATOM 4391 N N . ASN A 1 572 ? 15.967 -8.811 14.629 1.00 97.19 572 ASN A N 1
ATOM 4392 C CA . ASN A 1 572 ? 17.400 -8.552 14.743 1.00 97.19 572 ASN A CA 1
ATOM 4393 C C . ASN A 1 572 ? 17.960 -7.761 13.555 1.00 97.19 572 ASN A C 1
ATOM 4395 O O . ASN A 1 572 ? 18.861 -6.952 13.760 1.00 97.19 572 ASN A O 1
ATOM 4399 N N . ALA A 1 573 ? 17.419 -7.922 12.345 1.00 98.75 573 ALA A N 1
ATOM 4400 C CA . ALA A 1 573 ? 17.765 -7.077 11.204 1.00 98.75 573 ALA A CA 1
ATOM 4401 C C . ALA A 1 573 ? 17.354 -5.621 11.454 1.00 98.75 573 ALA A C 1
ATOM 4403 O O . ALA A 1 573 ? 18.124 -4.704 11.177 1.00 98.75 573 ALA A O 1
ATOM 4404 N N . TRP A 1 574 ? 16.177 -5.378 12.042 1.00 98.38 574 TRP A N 1
ATOM 4405 C CA . TRP A 1 574 ? 15.775 -4.017 12.414 1.00 98.38 574 TRP A CA 1
ATOM 4406 C C . TRP A 1 574 ? 16.669 -3.414 13.500 1.00 98.38 574 TRP A C 1
ATOM 4408 O O . TRP A 1 574 ? 17.019 -2.236 13.436 1.00 98.38 574 TRP A O 1
ATOM 4418 N N . TYR A 1 575 ? 17.083 -4.229 14.472 1.00 96.25 575 TYR A N 1
ATOM 4419 C CA . TYR A 1 575 ? 18.076 -3.819 15.465 1.00 96.25 575 TYR A CA 1
ATOM 4420 C C . TYR A 1 575 ? 19.435 -3.495 14.829 1.00 96.25 575 TYR A C 1
ATOM 4422 O O . TYR A 1 575 ? 20.054 -2.496 15.195 1.00 96.25 575 TYR A O 1
ATOM 4430 N N . ALA A 1 576 ? 19.870 -4.279 13.836 1.00 98.25 576 ALA A N 1
ATOM 4431 C CA . ALA A 1 576 ? 21.110 -4.030 13.104 1.00 98.25 576 ALA A CA 1
ATOM 4432 C C . ALA A 1 576 ? 21.129 -2.632 12.476 1.00 98.25 576 ALA A C 1
ATOM 4434 O O . ALA A 1 576 ? 22.135 -1.938 12.576 1.00 98.25 576 ALA A O 1
ATOM 4435 N N . VAL A 1 577 ? 19.997 -2.168 11.942 1.00 98.38 577 VAL A N 1
ATOM 4436 C CA . VAL A 1 577 ? 19.871 -0.821 11.360 1.00 98.38 577 VAL A CA 1
ATOM 4437 C C . VAL A 1 577 ? 19.456 0.258 12.367 1.00 98.38 577 VAL A C 1
ATOM 4439 O O . VAL A 1 577 ? 19.106 1.370 11.980 1.00 98.38 577 VAL A O 1
ATOM 4442 N N . GLY A 1 578 ? 19.485 -0.033 13.670 1.00 94.94 578 GLY A N 1
ATOM 4443 C CA . GLY A 1 578 ? 19.248 0.952 14.730 1.00 94.94 578 GLY A CA 1
ATOM 4444 C C . GLY A 1 578 ? 17.780 1.328 14.961 1.00 94.94 578 GLY A C 1
ATOM 4445 O O . GLY A 1 578 ? 17.506 2.333 15.618 1.00 94.94 578 GLY A O 1
ATOM 4446 N N . VAL A 1 579 ? 16.826 0.539 14.459 1.00 93.19 579 VAL A N 1
ATOM 4447 C CA . VAL A 1 579 ? 15.388 0.769 14.663 1.00 93.19 579 VAL A CA 1
ATOM 4448 C C . VAL A 1 579 ? 14.860 -0.246 15.668 1.00 93.19 579 VAL A C 1
ATOM 4450 O O . VAL A 1 579 ? 14.648 -1.403 15.328 1.00 93.19 579 VAL A O 1
ATOM 4453 N N . GLY A 1 580 ? 14.588 0.186 16.901 1.00 85.44 580 GLY A N 1
ATOM 4454 C CA . GLY A 1 580 ? 14.049 -0.671 17.967 1.00 85.44 580 GLY A CA 1
ATOM 4455 C C . GLY A 1 580 ? 15.080 -1.623 18.589 1.00 85.44 580 GLY A C 1
ATOM 4456 O O . GLY A 1 580 ? 16.247 -1.634 18.217 1.00 85.44 580 GLY A O 1
ATOM 4457 N N . ALA A 1 581 ? 14.655 -2.402 19.585 1.00 84.06 581 ALA A N 1
ATOM 4458 C CA . ALA A 1 581 ? 15.545 -3.299 20.326 1.00 84.06 581 ALA A CA 1
ATOM 4459 C C . ALA A 1 581 ? 15.849 -4.602 19.564 1.00 84.06 581 ALA A C 1
ATOM 4461 O O . ALA A 1 581 ? 15.076 -5.027 18.700 1.00 84.06 581 ALA A O 1
ATOM 4462 N N . ALA A 1 582 ? 16.950 -5.265 19.925 1.00 86.62 582 ALA A N 1
ATOM 4463 C CA . ALA A 1 582 ? 17.214 -6.643 19.515 1.00 86.62 582 ALA A CA 1
ATOM 4464 C C . ALA A 1 582 ? 16.077 -7.565 19.960 1.00 86.62 582 ALA A C 1
ATOM 4466 O O . ALA A 1 582 ? 15.359 -7.262 20.918 1.00 86.62 582 ALA A O 1
ATOM 4467 N N . TYR A 1 583 ? 15.953 -8.716 19.305 1.00 84.06 583 TYR A N 1
ATOM 4468 C CA . TYR A 1 583 ? 15.112 -9.785 19.814 1.00 84.06 583 TYR A CA 1
ATOM 4469 C C . TYR A 1 583 ? 15.674 -10.229 21.167 1.00 84.06 583 TYR A C 1
ATOM 4471 O O . TYR A 1 583 ? 16.677 -10.936 21.245 1.00 84.06 583 TYR A O 1
ATOM 4479 N N . SER A 1 584 ? 15.052 -9.782 22.254 1.00 69.69 584 SER A N 1
ATOM 4480 C CA . SER A 1 584 ? 15.446 -10.163 23.611 1.00 69.69 584 SER A CA 1
ATOM 4481 C C . SER A 1 584 ? 14.840 -11.497 24.039 1.00 69.69 584 SER A C 1
ATOM 4483 O O . SER A 1 584 ? 15.105 -11.951 25.149 1.00 69.69 584 SER A O 1
ATOM 4485 N N . GLY A 1 585 ? 14.016 -12.097 23.170 1.00 56.50 585 GLY A N 1
ATOM 4486 C CA . GLY A 1 585 ? 13.020 -13.081 23.550 1.00 56.50 585 GLY A CA 1
ATOM 4487 C C . GLY A 1 585 ? 11.999 -12.468 24.512 1.00 56.50 585 GLY A C 1
ATOM 4488 O O . GLY A 1 585 ? 12.352 -11.928 25.559 1.00 56.50 585 GLY A O 1
ATOM 4489 N N . GLY A 1 586 ? 10.708 -12.624 24.226 1.00 49.88 586 GLY A N 1
ATOM 4490 C CA . GLY A 1 586 ? 9.829 -13.054 25.317 1.00 49.88 586 GLY A CA 1
ATOM 4491 C C . GLY A 1 586 ? 10.391 -14.410 25.732 1.00 49.88 586 GLY A C 1
ATOM 4492 O O . GLY A 1 586 ? 10.259 -15.376 24.991 1.00 49.88 586 GLY A O 1
ATOM 4493 N N . GLY A 1 587 ? 11.293 -14.395 26.713 1.00 41.44 587 GLY A N 1
ATOM 4494 C CA . GLY A 1 587 ? 12.450 -15.283 26.701 1.00 41.44 587 GLY A CA 1
ATOM 4495 C C . GLY A 1 587 ? 12.083 -16.751 26.747 1.00 41.44 587 GLY A C 1
ATOM 4496 O O . GLY A 1 587 ? 11.665 -17.188 27.798 1.00 41.44 587 GLY A O 1
ATOM 4497 N N . GLY A 1 588 ? 12.320 -17.502 25.665 1.00 49.12 588 GLY A N 1
ATOM 4498 C CA . GLY A 1 588 ? 12.414 -18.969 25.677 1.00 49.12 588 GLY A CA 1
ATOM 4499 C C . GLY A 1 588 ? 11.280 -19.710 26.386 1.00 49.12 588 GLY A C 1
ATOM 4500 O O . GLY A 1 588 ? 11.477 -20.865 26.769 1.00 49.12 588 GLY A O 1
ATOM 4501 N N . ASP A 1 589 ? 10.142 -19.054 26.586 1.00 59.00 589 ASP A N 1
ATOM 4502 C CA . ASP A 1 589 ? 9.059 -19.629 27.338 1.00 59.00 589 ASP A CA 1
ATOM 4503 C C . ASP A 1 589 ? 8.252 -20.471 26.369 1.00 59.00 589 ASP A C 1
ATOM 4505 O O . ASP A 1 589 ? 7.523 -19.980 25.512 1.00 59.00 589 ASP A O 1
ATOM 4509 N N . THR A 1 590 ? 8.529 -21.763 26.443 1.00 68.75 590 THR A N 1
ATOM 4510 C CA . THR A 1 590 ? 7.789 -22.825 25.759 1.00 68.75 590 THR A CA 1
ATOM 4511 C C . THR A 1 590 ? 6.974 -23.621 26.772 1.00 68.75 590 THR A C 1
ATOM 4513 O O . THR A 1 590 ? 6.379 -24.645 26.429 1.00 68.75 590 THR A O 1
ATOM 4516 N N . GLU A 1 591 ? 7.013 -23.211 28.043 1.00 77.31 591 GLU A N 1
ATOM 4517 C CA . GLU A 1 591 ? 6.306 -23.882 29.108 1.00 77.31 591 GLU A CA 1
ATOM 4518 C C . GLU A 1 591 ? 4.894 -23.318 29.134 1.00 77.31 591 GLU A C 1
ATOM 4520 O O . GLU A 1 591 ? 4.664 -22.126 29.242 1.00 77.31 591 GLU A O 1
ATOM 4525 N N . THR A 1 592 ? 3.909 -24.190 28.966 1.00 82.56 592 THR A N 1
ATOM 4526 C CA . THR A 1 592 ? 2.523 -23.764 29.110 1.00 82.56 592 THR A CA 1
ATOM 4527 C C . THR A 1 592 ? 2.263 -23.399 30.570 1.00 82.56 592 THR A C 1
ATOM 4529 O O . THR A 1 592 ? 2.635 -24.200 31.441 1.00 82.56 592 THR A O 1
ATOM 4532 N N . PRO A 1 593 ? 1.511 -22.323 30.856 1.00 91.75 593 PRO A N 1
ATOM 4533 C CA . PRO A 1 593 ? 1.055 -22.028 32.201 1.00 91.75 593 PRO A CA 1
ATOM 4534 C C . PRO A 1 593 ? 0.394 -23.237 32.863 1.00 91.75 593 PRO A C 1
ATOM 4536 O O . PRO A 1 593 ? -0.250 -24.070 32.215 1.00 91.75 593 PRO A O 1
ATOM 4539 N N . THR A 1 594 ? 0.499 -23.326 34.186 1.00 95.44 594 THR A N 1
ATOM 4540 C CA . THR A 1 594 ? -0.248 -24.347 34.934 1.00 95.44 594 THR A CA 1
ATOM 4541 C C . THR A 1 594 ? -1.756 -24.193 34.712 1.00 95.44 594 THR A C 1
ATOM 4543 O O . THR A 1 594 ? -2.278 -23.088 34.576 1.00 95.44 594 THR A O 1
ATOM 4546 N N . VAL A 1 595 ? -2.479 -25.313 34.668 1.00 96.00 595 VAL A N 1
ATOM 4547 C CA . VAL A 1 595 ? -3.938 -25.316 34.481 1.00 96.00 595 VAL A CA 1
ATOM 4548 C C . VAL A 1 595 ? -4.609 -24.539 35.623 1.00 96.00 595 VAL A C 1
ATOM 4550 O O . VAL A 1 595 ? -4.306 -24.832 36.784 1.00 96.00 595 VAL A O 1
ATOM 4553 N N . PRO A 1 596 ? -5.521 -23.588 35.342 1.00 96.44 596 PRO A N 1
ATOM 4554 C CA . PRO A 1 596 ? -6.301 -22.920 36.379 1.00 96.44 596 PRO A CA 1
ATOM 4555 C C . PRO A 1 596 ? -7.029 -23.931 37.273 1.00 96.44 596 PRO A C 1
ATOM 4557 O O . PRO A 1 596 ? -7.668 -24.871 36.793 1.00 96.44 596 PRO A O 1
ATOM 4560 N N . THR A 1 597 ? -6.945 -23.745 38.591 1.00 95.06 597 THR A N 1
ATOM 4561 C CA . THR A 1 597 ? -7.575 -24.635 39.582 1.00 95.06 597 THR A CA 1
ATOM 4562 C C . THR A 1 597 ? -8.447 -23.856 40.559 1.00 95.06 597 THR A C 1
ATOM 4564 O O . THR A 1 597 ? -8.405 -22.629 40.614 1.00 95.06 597 THR A O 1
ATOM 4567 N N . GLY A 1 598 ? -9.260 -24.563 41.347 1.00 93.75 598 GLY A N 1
ATOM 4568 C CA . GLY A 1 598 ? -10.082 -23.938 42.386 1.00 93.75 598 GLY A CA 1
ATOM 4569 C C . GLY A 1 598 ? -11.159 -23.011 41.827 1.00 93.75 598 GLY A C 1
ATOM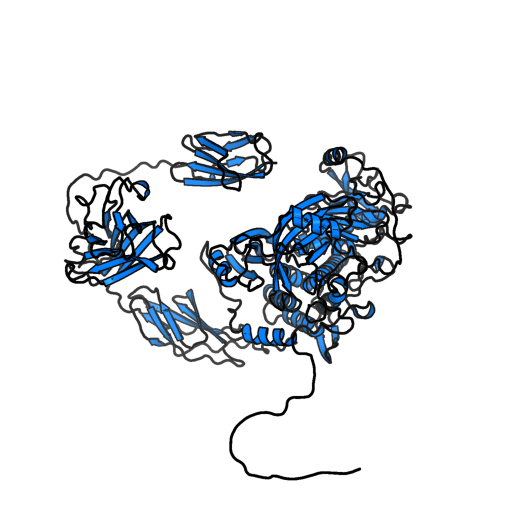 4570 O O . GLY A 1 598 ? -11.427 -21.976 42.431 1.00 93.75 598 GLY A O 1
ATOM 4571 N N . LEU A 1 599 ? -11.734 -23.362 40.671 1.00 96.75 599 LEU A N 1
ATOM 4572 C CA . LEU A 1 599 ? -12.862 -22.634 40.105 1.00 96.75 599 LEU A CA 1
ATOM 4573 C C . LEU A 1 599 ? -14.018 -22.618 41.114 1.00 96.75 599 LEU A C 1
ATOM 4575 O O . LEU A 1 599 ? -14.399 -23.659 41.652 1.00 96.75 599 LEU A O 1
ATOM 4579 N N . ALA A 1 600 ? -14.573 -21.436 41.353 1.00 93.88 600 ALA A N 1
ATOM 4580 C CA . ALA A 1 600 ? -15.711 -21.224 42.232 1.00 93.88 600 ALA A CA 1
ATOM 4581 C C . ALA A 1 600 ? -16.646 -20.169 41.640 1.00 93.88 600 ALA A C 1
ATOM 4583 O O . ALA A 1 600 ? -16.195 -19.127 41.160 1.00 93.88 600 ALA A O 1
ATOM 4584 N N . SER A 1 601 ? -17.948 -20.426 41.715 1.00 92.19 601 SER A N 1
ATOM 4585 C CA . SER A 1 601 ? -18.987 -19.491 41.289 1.00 92.19 601 SER A CA 1
ATOM 4586 C C . SER A 1 601 ? -19.540 -18.687 42.466 1.00 92.19 601 SER A C 1
ATOM 4588 O O . SER A 1 601 ? -19.737 -19.225 43.558 1.00 92.19 601 SER A O 1
ATOM 4590 N N . SER A 1 602 ? -19.868 -17.421 42.232 1.00 90.62 602 SER A N 1
ATOM 4591 C CA . SER A 1 602 ? -20.592 -16.550 43.161 1.00 90.62 602 SER A CA 1
ATOM 4592 C C . SER A 1 602 ? -21.597 -15.678 42.412 1.00 90.62 602 SER A C 1
ATOM 4594 O O . SER A 1 602 ? -21.644 -15.709 41.188 1.00 90.62 602 SER A O 1
ATOM 4596 N N . ASN A 1 603 ? -22.410 -14.901 43.138 1.00 85.06 603 ASN A N 1
ATOM 4597 C CA . ASN A 1 603 ? -23.388 -13.974 42.551 1.00 85.06 603 ASN A CA 1
ATOM 4598 C C . ASN A 1 603 ? -24.241 -14.616 41.442 1.00 85.06 603 ASN A C 1
ATOM 4600 O O . ASN A 1 603 ? -24.511 -14.004 40.415 1.00 85.06 603 ASN A O 1
ATOM 4604 N N . ILE A 1 604 ? -24.633 -15.878 41.643 1.00 89.31 604 ILE A N 1
ATOM 4605 C CA . ILE A 1 604 ? -25.445 -16.617 40.681 1.00 89.31 604 ILE A CA 1
ATOM 4606 C C . ILE A 1 604 ? -26.824 -15.960 40.625 1.00 89.31 604 ILE A C 1
ATOM 4608 O O . ILE A 1 604 ? -27.490 -15.804 41.648 1.00 89.31 604 ILE A O 1
ATOM 4612 N N . THR A 1 605 ? -27.235 -15.575 39.425 1.00 83.25 605 THR A N 1
ATOM 4613 C CA . THR A 1 605 ? -28.542 -15.000 39.100 1.00 83.25 605 THR A CA 1
ATOM 4614 C C . THR A 1 605 ? -29.262 -15.900 38.093 1.00 83.25 605 THR A C 1
ATOM 4616 O O . THR A 1 605 ? -28.735 -16.939 37.691 1.00 83.25 605 THR A O 1
ATOM 4619 N N . ALA A 1 606 ? -30.468 -15.515 37.679 1.00 73.81 606 ALA A N 1
ATOM 4620 C CA . ALA A 1 606 ? -31.191 -16.202 36.613 1.00 73.81 606 ALA A CA 1
ATOM 4621 C C . ALA A 1 606 ? -30.514 -16.056 35.237 1.00 73.81 606 ALA A C 1
ATOM 4623 O O . ALA A 1 606 ? -30.706 -16.910 34.384 1.00 73.81 606 ALA A O 1
ATOM 4624 N N . SER A 1 607 ? -29.719 -15.003 35.016 1.00 79.62 607 SER A N 1
ATOM 4625 C CA . SER A 1 607 ? -29.183 -14.665 33.689 1.00 79.62 607 SER A CA 1
ATOM 4626 C C . SER A 1 607 ? -27.663 -14.509 33.642 1.00 79.62 607 SER A C 1
ATOM 4628 O O . SER A 1 607 ? -27.114 -13.914 32.712 1.00 79.62 607 SER A O 1
ATOM 4630 N N . GLY A 1 608 ? -26.966 -14.992 34.664 1.00 87.62 608 GLY A N 1
ATOM 4631 C CA . GLY A 1 608 ? -25.531 -14.796 34.802 1.00 87.62 608 GLY A CA 1
ATOM 4632 C C . GLY A 1 608 ? -25.001 -15.258 36.147 1.00 87.62 608 GLY A C 1
ATOM 4633 O O . GLY A 1 608 ? -25.764 -15.555 37.066 1.00 87.62 608 GLY A O 1
ATOM 4634 N N . PHE A 1 609 ? -23.686 -15.305 36.268 1.00 92.44 609 PHE A N 1
ATOM 4635 C CA . PHE A 1 609 ? -22.970 -15.614 37.500 1.00 92.44 609 PHE A CA 1
ATOM 4636 C C . PHE A 1 609 ? -21.551 -15.056 37.408 1.00 92.44 609 PHE A C 1
ATOM 4638 O O . PHE A 1 609 ? -21.015 -14.868 36.316 1.00 92.44 609 PHE A O 1
ATOM 4645 N N . ASP A 1 610 ? -20.914 -14.857 38.554 1.00 91.62 610 ASP A N 1
ATOM 4646 C CA . ASP A 1 610 ? -19.480 -14.599 38.612 1.00 91.62 610 ASP A CA 1
ATOM 4647 C C . ASP A 1 610 ? -18.736 -15.918 38.793 1.00 91.62 610 ASP A C 1
ATOM 4649 O O . ASP A 1 610 ? -19.157 -16.784 39.562 1.00 91.62 610 ASP A O 1
ATOM 4653 N N . VAL A 1 611 ? -17.600 -16.062 38.125 1.00 93.75 611 VAL A N 1
ATOM 4654 C CA . VAL A 1 611 ? -16.669 -17.175 38.311 1.00 93.75 611 VAL A CA 1
ATOM 4655 C C . VAL A 1 611 ? -15.300 -16.631 38.700 1.00 93.75 611 VAL A C 1
ATOM 4657 O O . VAL A 1 611 ? -14.853 -15.599 38.204 1.00 93.75 611 VAL A O 1
ATOM 4660 N N . SER A 1 612 ? -14.633 -17.317 39.620 1.00 94.44 612 SER A N 1
ATOM 4661 C CA . SER A 1 612 ? -13.282 -17.007 40.092 1.00 94.44 612 SER A CA 1
ATOM 4662 C C . SER A 1 612 ? -12.439 -18.276 40.146 1.00 94.44 612 SER A C 1
ATOM 4664 O O . SER A 1 612 ? -12.990 -19.374 40.205 1.00 94.44 612 SER A O 1
ATOM 4666 N N . TRP A 1 613 ? -11.116 -18.147 40.106 1.00 97.62 613 TRP A N 1
ATOM 4667 C CA . TRP A 1 613 ? -10.185 -19.280 40.159 1.00 97.62 613 TRP A CA 1
ATOM 4668 C C . TRP A 1 613 ? -8.888 -18.904 40.875 1.00 97.62 613 TRP A C 1
ATOM 4670 O O . TRP A 1 613 ? -8.600 -17.739 41.143 1.00 97.62 613 TRP A O 1
ATOM 4680 N N . THR A 1 614 ? -8.088 -19.915 41.201 1.00 95.31 614 THR A N 1
ATOM 4681 C CA . THR A 1 614 ? -6.725 -19.725 41.702 1.00 95.31 614 THR A CA 1
ATOM 4682 C C . THR A 1 614 ? -5.814 -19.356 40.539 1.00 95.31 614 THR A C 1
ATOM 4684 O O . THR A 1 614 ? -5.858 -20.009 39.497 1.00 95.31 614 THR A O 1
ATOM 4687 N N . ALA A 1 615 ? -4.985 -18.326 40.729 1.00 91.12 615 ALA A N 1
ATOM 4688 C CA . ALA A 1 615 ? -4.018 -17.895 39.729 1.00 91.12 615 ALA A CA 1
ATOM 4689 C C . ALA A 1 615 ? -3.117 -19.059 39.295 1.00 91.12 615 ALA A C 1
ATOM 4691 O O . ALA A 1 615 ? -2.522 -19.740 40.134 1.00 91.12 615 ALA A O 1
ATOM 4692 N N . SER A 1 616 ? -2.997 -19.246 37.988 1.00 93.50 616 SER A N 1
ATOM 4693 C CA . SER A 1 616 ? -1.989 -20.104 37.391 1.00 93.50 616 SER A CA 1
ATOM 4694 C C . SER A 1 616 ? -0.602 -19.509 37.606 1.00 93.50 616 SER A C 1
ATOM 4696 O O . SER A 1 616 ? -0.407 -18.293 37.592 1.00 93.50 616 SER A O 1
ATOM 4698 N N . THR A 1 617 ? 0.374 -20.383 37.805 1.00 88.19 617 THR A N 1
ATOM 4699 C CA . THR A 1 617 ? 1.795 -20.043 37.780 1.00 88.19 617 THR A CA 1
ATOM 4700 C C . THR A 1 617 ? 2.408 -20.446 36.455 1.00 88.19 617 THR A C 1
ATOM 4702 O O . THR A 1 617 ? 1.992 -21.438 35.852 1.00 88.19 617 THR A O 1
ATOM 4705 N N . ASP A 1 618 ? 3.431 -19.702 36.076 1.00 85.38 618 ASP A N 1
ATOM 4706 C CA . ASP A 1 618 ? 4.262 -19.936 34.912 1.00 85.38 618 ASP A CA 1
ATOM 4707 C C . ASP A 1 618 ? 5.716 -19.515 35.237 1.00 85.38 618 ASP A C 1
ATOM 4709 O O . ASP A 1 618 ? 5.948 -18.862 36.265 1.00 85.38 618 ASP A O 1
ATOM 4713 N N . ASN A 1 619 ? 6.696 -19.937 34.434 1.00 70.56 619 ASN A N 1
ATOM 4714 C CA . ASN A 1 619 ? 8.114 -19.655 34.658 1.00 70.56 619 ASN A CA 1
ATOM 4715 C C . ASN A 1 619 ? 8.501 -18.182 34.367 1.00 70.56 619 ASN A C 1
ATOM 4717 O O . ASN A 1 619 ? 9.418 -17.668 35.020 1.00 70.56 619 ASN A O 1
ATOM 4721 N N . VAL A 1 620 ? 7.786 -17.490 33.471 1.00 71.19 620 VAL A N 1
ATOM 4722 C CA . VAL A 1 620 ? 7.960 -16.070 33.132 1.00 71.19 620 VAL A CA 1
ATOM 4723 C C . VAL A 1 620 ? 6.758 -15.267 33.624 1.00 71.19 620 VAL A C 1
ATOM 4725 O O . VAL A 1 620 ? 6.938 -14.190 34.204 1.00 71.19 620 VAL A O 1
ATOM 4728 N N . GLY A 1 621 ? 5.549 -15.810 33.486 1.00 75.31 621 GLY A N 1
ATOM 4729 C CA . GLY A 1 621 ? 4.341 -15.271 34.099 1.00 75.31 621 GLY A CA 1
ATOM 4730 C C . GLY A 1 621 ? 3.106 -15.335 33.204 1.00 75.31 621 GLY A C 1
ATOM 4731 O O . GLY A 1 621 ? 3.168 -15.177 31.990 1.00 75.31 621 GLY A O 1
ATOM 4732 N N . VAL A 1 622 ? 1.948 -15.486 33.844 1.00 81.00 622 VAL A N 1
ATOM 4733 C CA . VAL A 1 622 ? 0.637 -15.503 33.182 1.00 81.00 622 VAL A CA 1
ATOM 4734 C C . VAL A 1 622 ? 0.162 -14.072 32.938 1.00 81.00 622 VAL A C 1
ATOM 4736 O O . VAL A 1 622 ? 0.120 -13.266 33.871 1.00 81.00 622 VAL A O 1
ATOM 4739 N N . THR A 1 623 ? -0.205 -13.753 31.701 1.00 81.38 623 THR A N 1
ATOM 4740 C CA . THR A 1 623 ? -0.701 -12.429 31.289 1.00 81.38 623 THR A CA 1
ATOM 4741 C C . THR A 1 623 ? -2.219 -12.340 31.336 1.00 81.38 623 THR A C 1
ATOM 4743 O O . THR A 1 623 ? -2.748 -11.306 31.743 1.00 81.38 623 THR A O 1
ATOM 4746 N N . GLU A 1 624 ? -2.925 -13.403 30.947 1.00 88.81 624 GLU A N 1
ATOM 4747 C CA . GLU A 1 624 ? -4.389 -13.412 30.882 1.00 88.81 624 GLU A CA 1
ATOM 4748 C C . GLU A 1 624 ? -4.997 -14.820 30.990 1.00 88.81 624 GLU A C 1
ATOM 4750 O O . GLU A 1 624 ? -4.307 -15.839 30.935 1.00 88.81 624 GLU A O 1
ATOM 4755 N N . TYR A 1 625 ? -6.319 -14.867 31.140 1.00 89.94 625 TYR A N 1
ATOM 4756 C CA . TYR A 1 625 ? -7.134 -16.077 31.144 1.00 89.94 625 TYR A CA 1
ATOM 4757 C C . TYR A 1 625 ? -8.258 -15.955 30.117 1.00 89.94 625 TYR A C 1
ATOM 4759 O O . TYR A 1 625 ? -8.847 -14.883 29.973 1.00 89.94 625 TYR A O 1
ATOM 4767 N N . GLU A 1 626 ? -8.596 -17.060 29.454 1.00 95.62 626 GLU A N 1
ATOM 4768 C CA . GLU A 1 626 ? -9.776 -17.160 28.587 1.00 95.62 626 GLU A CA 1
ATOM 4769 C C . GLU A 1 626 ? -10.822 -18.067 29.234 1.00 95.62 626 GLU A C 1
ATOM 4771 O O . GLU A 1 626 ? -10.505 -19.175 29.682 1.00 95.62 626 GLU A O 1
ATOM 4776 N N . VAL A 1 627 ? -12.063 -17.582 29.295 1.00 88.50 627 VAL A N 1
ATOM 4777 C CA . VAL A 1 627 ? -13.184 -18.270 29.945 1.00 88.50 627 VAL A CA 1
ATOM 4778 C C . VAL A 1 627 ? -14.113 -18.851 28.889 1.00 88.50 627 VAL A C 1
ATOM 4780 O O . VAL A 1 627 ? -14.568 -18.144 27.991 1.00 88.50 627 VAL A O 1
ATOM 4783 N N . PHE A 1 628 ? -14.428 -20.136 29.026 1.00 90.44 628 PHE A N 1
ATOM 4784 C CA . PHE A 1 628 ? -15.346 -20.859 28.157 1.00 90.44 628 PHE A CA 1
ATOM 4785 C C . PHE A 1 628 ? -16.590 -21.278 28.933 1.00 90.44 628 PHE A C 1
ATOM 4787 O O . PHE A 1 628 ? -16.479 -21.775 30.054 1.00 90.44 628 PHE A O 1
ATOM 4794 N N . ILE A 1 629 ? -17.754 -21.122 28.309 1.00 88.88 629 ILE A N 1
ATOM 4795 C CA . ILE A 1 629 ? -19.056 -21.578 28.801 1.00 88.88 629 ILE A CA 1
ATOM 4796 C C . ILE A 1 629 ? -19.618 -22.528 27.738 1.00 88.88 629 ILE A C 1
ATOM 4798 O O . ILE A 1 629 ? -19.732 -22.149 26.573 1.00 88.88 629 ILE A O 1
ATOM 4802 N N . ASP A 1 630 ? -19.867 -23.786 28.111 1.00 85.12 630 ASP A N 1
ATOM 4803 C CA . ASP A 1 630 ? -20.263 -24.882 27.207 1.00 85.12 630 ASP A CA 1
ATOM 4804 C C . ASP A 1 630 ? -19.325 -25.051 25.998 1.00 85.12 630 ASP A C 1
ATOM 4806 O O . ASP A 1 630 ? -19.734 -25.312 24.866 1.00 85.12 630 ASP A O 1
ATOM 4810 N N . GLY A 1 631 ? -18.024 -24.867 26.240 1.00 75.56 631 GLY A N 1
ATOM 4811 C CA . GLY A 1 631 ? -16.982 -24.960 25.215 1.00 75.56 631 GLY A CA 1
ATOM 4812 C C . GLY A 1 631 ? -16.885 -23.748 24.281 1.00 75.56 631 GLY A C 1
ATOM 4813 O O . GLY A 1 631 ? -15.993 -23.722 23.435 1.00 75.56 631 GLY A O 1
ATOM 4814 N N . SER A 1 632 ? -17.738 -22.732 24.448 1.00 69.88 632 SER A N 1
ATOM 4815 C CA . SER A 1 632 ? -17.697 -21.481 23.678 1.00 69.88 632 SER A CA 1
ATOM 4816 C C . SER A 1 632 ? -16.948 -20.389 24.442 1.00 69.88 632 SER A C 1
ATOM 4818 O O . SER A 1 632 ? -17.193 -20.191 25.632 1.00 69.88 632 SER A O 1
ATOM 4820 N N . SER A 1 633 ? -16.040 -19.665 23.782 1.00 82.94 633 SER A N 1
ATOM 4821 C CA . SER A 1 633 ? -15.290 -18.568 24.417 1.00 82.94 633 SER A CA 1
ATOM 4822 C C . SER A 1 633 ? -16.216 -17.397 24.752 1.00 82.94 633 SER A C 1
ATOM 4824 O O . SER A 1 633 ? -17.021 -16.986 23.922 1.00 82.94 633 SER A O 1
ATOM 4826 N N . ASN A 1 634 ? -16.121 -16.889 25.981 1.00 80.62 634 ASN A N 1
ATOM 4827 C CA . ASN A 1 634 ? -16.945 -15.793 26.501 1.00 80.62 634 ASN A CA 1
ATOM 4828 C C . ASN A 1 634 ? -16.119 -14.531 26.823 1.00 80.62 634 ASN A C 1
ATOM 4830 O O . ASN A 1 634 ? -16.686 -13.478 27.110 1.00 80.62 634 ASN A O 1
ATOM 4834 N N . GLY A 1 635 ? -14.787 -14.592 26.744 1.00 73.94 635 GLY A N 1
ATOM 4835 C CA . GLY A 1 635 ? -13.923 -13.415 26.852 1.00 73.94 635 GLY A CA 1
ATOM 4836 C C . GLY A 1 635 ? -12.583 -13.666 27.540 1.00 73.94 635 GLY A C 1
ATOM 4837 O O . GLY A 1 635 ? -12.329 -14.742 28.090 1.00 73.94 635 GLY A O 1
ATOM 4838 N N . LEU A 1 636 ? -11.738 -12.630 27.509 1.00 80.06 636 LEU A N 1
ATOM 4839 C CA . LEU A 1 636 ? -10.413 -12.588 28.130 1.00 80.06 636 LEU A CA 1
ATOM 4840 C C . LEU A 1 636 ? -10.421 -11.710 29.387 1.00 80.06 636 LEU A C 1
ATOM 4842 O O . LEU A 1 636 ? -11.112 -10.692 29.450 1.00 80.06 636 LEU A O 1
ATOM 4846 N N . THR A 1 637 ? -9.633 -12.085 30.394 1.00 79.25 637 THR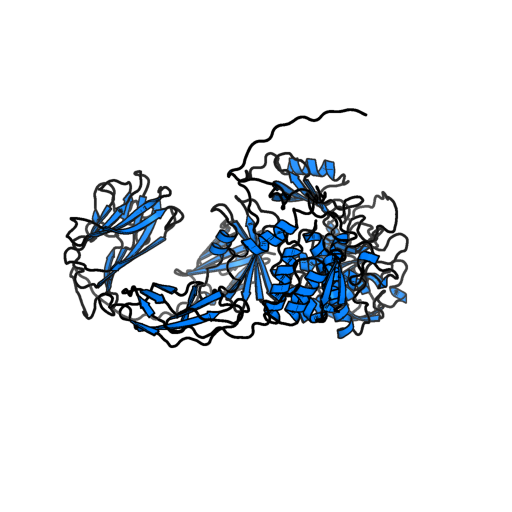 A N 1
ATOM 4847 C CA . THR A 1 637 ? -9.442 -11.288 31.613 1.00 79.25 637 THR A CA 1
ATOM 4848 C C . THR A 1 637 ? -8.036 -11.463 32.181 1.00 79.25 637 THR A C 1
ATOM 4850 O O . THR A 1 637 ? -7.523 -12.573 32.283 1.00 79.25 637 THR A O 1
ATOM 4853 N N . ALA A 1 638 ? -7.409 -10.359 32.596 1.00 83.88 638 ALA A N 1
ATOM 4854 C CA . ALA A 1 638 ? -6.155 -10.388 33.358 1.00 83.88 638 ALA A CA 1
ATOM 4855 C C . ALA A 1 638 ? -6.385 -10.670 34.858 1.00 83.88 638 ALA A C 1
ATOM 4857 O O . ALA A 1 638 ? -5.444 -10.928 35.607 1.00 83.88 638 ALA A O 1
ATOM 4858 N N . SER A 1 639 ? -7.639 -10.593 35.316 1.00 86.38 639 SER A N 1
ATOM 4859 C CA . SER A 1 639 ? -8.016 -10.900 36.698 1.00 86.38 639 SER A CA 1
ATOM 4860 C C . SER A 1 639 ? -8.318 -12.387 36.854 1.00 86.38 639 SER A C 1
ATOM 4862 O O . SER A 1 639 ? -8.722 -13.054 35.909 1.00 86.38 639 SER A O 1
ATOM 4864 N N . THR A 1 640 ? -8.220 -12.910 38.074 1.00 93.50 640 THR A N 1
ATOM 4865 C CA . THR A 1 640 ? -8.612 -14.296 38.391 1.00 93.50 640 THR A CA 1
ATOM 4866 C C . THR A 1 640 ? -10.121 -14.441 38.631 1.00 93.50 640 THR A C 1
ATOM 4868 O O . THR A 1 640 ? -10.559 -15.184 39.515 1.00 93.50 640 THR A O 1
ATOM 4871 N N . SER A 1 641 ? -10.912 -13.655 37.899 1.00 89.19 641 SER A N 1
ATOM 4872 C CA . SER A 1 641 ? -12.368 -13.609 37.978 1.00 89.19 641 SER A CA 1
ATOM 4873 C C . SER A 1 641 ? -12.984 -13.061 36.693 1.00 89.19 641 SER A C 1
ATOM 4875 O O . SER A 1 641 ? -12.388 -12.206 36.030 1.00 89.19 641 SER A O 1
ATOM 4877 N N . TYR A 1 642 ? -14.202 -13.504 36.393 1.00 92.19 642 TYR A N 1
ATOM 4878 C CA . TYR A 1 642 ? -14.988 -13.107 35.230 1.00 92.19 642 TYR A CA 1
ATOM 4879 C C . TYR A 1 642 ? -16.489 -13.114 35.561 1.00 92.19 642 TYR A C 1
ATOM 4881 O O . TYR A 1 642 ? -16.955 -14.000 36.279 1.00 92.19 642 TYR A O 1
ATOM 4889 N N . SER A 1 643 ? -17.237 -12.149 35.024 1.00 90.25 643 SER A N 1
ATOM 4890 C CA . SER A 1 643 ? -18.689 -12.026 35.205 1.00 90.25 643 SER A CA 1
ATOM 4891 C C . SER A 1 643 ? -19.414 -12.435 33.926 1.00 90.25 643 SER A C 1
ATOM 4893 O O . SER A 1 643 ? -19.360 -11.720 32.926 1.00 90.25 643 SER A O 1
ATOM 4895 N N . ALA A 1 644 ? -20.099 -13.576 33.959 1.00 81.75 644 ALA A N 1
ATOM 4896 C CA . ALA A 1 644 ? -20.907 -14.071 32.851 1.00 81.75 644 ALA A CA 1
ATOM 4897 C C . ALA A 1 644 ? -22.321 -13.478 32.908 1.00 81.75 644 ALA A C 1
ATOM 4899 O O . ALA A 1 644 ? -22.939 -13.426 33.972 1.00 81.75 644 ALA A O 1
ATOM 4900 N N . SER A 1 645 ? -22.845 -13.046 31.760 1.00 82.50 645 SER A N 1
ATOM 4901 C CA . SER A 1 645 ? -24.177 -12.440 31.629 1.00 82.50 645 SER A CA 1
ATOM 4902 C C . SER A 1 645 ? -24.855 -12.880 30.328 1.00 82.50 645 SER A C 1
ATOM 4904 O O . SER A 1 645 ? -24.194 -13.426 29.449 1.00 82.50 645 SER A O 1
ATOM 4906 N N . GLY A 1 646 ? -26.170 -12.673 30.210 1.00 74.81 646 GLY A N 1
ATOM 4907 C CA . GLY A 1 646 ? -26.948 -13.095 29.037 1.00 74.81 646 GLY A CA 1
ATOM 4908 C C . GLY A 1 646 ? -27.206 -14.606 28.966 1.00 74.81 646 GLY A C 1
ATOM 4909 O O . GLY A 1 646 ? -27.497 -15.128 27.894 1.00 74.81 646 GLY A O 1
ATOM 4910 N N . LEU A 1 647 ? -27.080 -15.311 30.093 1.00 82.50 647 LEU A N 1
ATOM 4911 C CA . LEU A 1 647 ? -27.294 -16.754 30.181 1.00 82.50 647 LEU A CA 1
ATOM 4912 C C . LEU A 1 647 ? -28.775 -17.091 30.398 1.00 82.50 647 LEU A C 1
ATOM 4914 O O . LEU A 1 647 ? -29.548 -16.284 30.905 1.00 82.50 647 LEU A O 1
ATOM 4918 N N . SER A 1 648 ? -29.172 -18.300 30.022 1.00 74.19 648 SER A N 1
ATOM 4919 C CA . SER A 1 648 ? -30.504 -18.840 30.282 1.00 74.19 648 SER A CA 1
ATOM 4920 C C . SER A 1 648 ? -30.646 -19.274 31.741 1.00 74.19 648 SER A C 1
ATOM 4922 O O . SER A 1 648 ? -29.724 -19.815 32.357 1.00 74.19 648 SER A O 1
ATOM 4924 N N . ALA A 1 649 ? -31.833 -19.051 32.285 1.00 75.88 649 ALA A N 1
ATOM 4925 C CA . ALA A 1 649 ? -32.241 -19.477 33.616 1.00 75.88 649 ALA A CA 1
ATOM 4926 C C . ALA A 1 649 ? -32.270 -21.000 33.778 1.00 75.88 649 ALA A C 1
ATOM 4928 O O . ALA A 1 649 ? -32.485 -21.726 32.807 1.00 75.88 649 ALA A O 1
ATOM 4929 N N . ASN A 1 650 ? -32.093 -21.474 35.017 1.00 80.31 650 ASN A N 1
ATOM 4930 C CA . ASN A 1 650 ? -32.122 -22.896 35.387 1.00 80.31 650 ASN A CA 1
ATOM 4931 C C . ASN A 1 650 ? -31.307 -23.806 34.447 1.00 80.31 650 ASN A C 1
ATOM 4933 O O . ASN A 1 650 ? -31.679 -24.950 34.177 1.00 80.31 650 ASN A O 1
ATOM 4937 N N . THR A 1 651 ? -30.229 -23.272 33.883 1.00 79.25 651 THR A N 1
ATOM 4938 C CA . THR A 1 651 ? -29.403 -23.971 32.906 1.00 79.25 651 THR A CA 1
ATOM 4939 C C . THR A 1 651 ? -28.054 -24.215 33.550 1.00 79.25 651 THR A C 1
ATOM 4941 O O . THR A 1 651 ? -27.417 -23.300 34.077 1.00 79.25 651 THR A O 1
ATOM 4944 N N . THR A 1 652 ? -27.649 -25.481 33.575 1.00 90.25 652 THR A N 1
ATOM 4945 C CA . THR A 1 652 ? -26.308 -25.857 34.007 1.00 90.25 652 THR A CA 1
ATOM 4946 C C . THR A 1 652 ? -25.344 -25.583 32.869 1.00 90.25 652 THR A C 1
ATOM 4948 O O . THR A 1 652 ? -25.452 -26.194 31.811 1.00 90.25 652 THR A O 1
ATOM 4951 N N . TYR A 1 653 ? -24.406 -24.682 33.123 1.00 90.75 653 TYR A N 1
ATOM 4952 C CA . TYR A 1 653 ? -23.332 -24.328 32.216 1.00 90.75 653 TYR A CA 1
ATOM 4953 C C . TYR A 1 653 ? -22.025 -24.957 32.676 1.00 90.75 653 TYR A C 1
ATOM 4955 O O . TYR A 1 653 ? -21.644 -24.806 33.840 1.00 90.75 653 TYR A O 1
ATOM 4963 N N . ALA A 1 654 ? -21.314 -25.605 31.758 1.00 93.69 654 ALA A N 1
ATOM 4964 C CA . ALA A 1 654 ? -19.976 -26.116 32.014 1.00 93.69 654 ALA A CA 1
ATOM 4965 C C . ALA A 1 654 ? -18.951 -25.000 31.779 1.00 93.69 654 ALA A C 1
ATOM 4967 O O . ALA A 1 654 ? -18.662 -24.631 30.637 1.00 93.69 654 ALA A O 1
ATOM 4968 N N . VAL A 1 655 ? -18.395 -24.455 32.863 1.00 94.12 655 VAL A N 1
ATOM 4969 C CA . VAL A 1 655 ? -17.379 -23.401 32.797 1.00 94.12 655 VAL A CA 1
ATOM 4970 C C . VAL A 1 655 ? -15.986 -24.010 32.839 1.00 94.12 655 VAL A C 1
ATOM 4972 O O . VAL A 1 655 ? -15.642 -24.733 33.775 1.00 94.12 655 VAL A O 1
ATOM 4975 N N . THR A 1 656 ? -15.149 -23.674 31.864 1.00 95.81 656 THR A N 1
ATOM 4976 C CA . THR A 1 656 ? -13.724 -24.030 31.864 1.00 95.81 656 THR A CA 1
ATOM 4977 C C . THR A 1 656 ? -12.859 -22.810 31.595 1.00 95.81 656 THR A C 1
ATOM 4979 O O . THR A 1 656 ? -13.272 -21.906 30.874 1.00 95.81 656 THR A O 1
ATOM 4982 N N . VAL A 1 657 ? -11.651 -22.784 32.150 1.00 95.62 657 VAL A N 1
ATOM 4983 C CA . VAL A 1 657 ? -10.713 -21.664 32.001 1.00 95.62 657 VAL A CA 1
ATOM 4984 C C . VAL A 1 657 ? -9.355 -22.190 31.542 1.00 95.62 657 VAL A C 1
ATOM 4986 O O . VAL A 1 657 ? -8.898 -23.228 32.028 1.00 95.62 657 VAL A O 1
ATOM 4989 N N . ILE A 1 658 ? -8.703 -21.465 30.631 1.00 95.25 658 ILE A N 1
ATOM 4990 C CA . ILE A 1 658 ? -7.282 -21.653 30.288 1.00 95.25 658 ILE A CA 1
ATOM 4991 C C . ILE A 1 658 ? -6.482 -20.415 30.688 1.00 95.25 658 ILE A C 1
ATOM 4993 O O . ILE A 1 658 ? -7.005 -19.300 30.662 1.00 95.25 658 ILE A O 1
ATOM 4997 N N . ALA A 1 659 ? -5.215 -20.611 31.037 1.00 90.31 659 ALA A N 1
ATOM 4998 C CA . ALA A 1 659 ? -4.253 -19.538 31.267 1.00 90.31 659 ALA A CA 1
ATOM 4999 C C . ALA A 1 659 ? -3.362 -19.343 30.034 1.00 90.31 659 ALA A C 1
ATOM 5001 O O . ALA A 1 659 ? -3.015 -20.322 29.366 1.00 90.31 659 ALA A O 1
ATOM 5002 N N . LYS A 1 660 ? -2.986 -18.089 29.763 1.00 84.56 660 LYS A N 1
ATOM 5003 C CA . LYS A 1 660 ? -2.085 -17.689 28.677 1.00 84.56 660 LYS A CA 1
ATOM 5004 C C . LYS A 1 660 ? -0.954 -16.814 29.210 1.00 84.56 660 LYS A C 1
ATOM 5006 O O . LYS A 1 660 ? -1.174 -15.994 30.104 1.00 84.56 660 LYS A O 1
ATOM 5011 N N . ASP A 1 661 ? 0.239 -16.986 28.664 1.00 82.50 661 ASP A N 1
ATOM 5012 C CA . ASP A 1 661 ? 1.405 -16.149 28.961 1.00 82.50 661 ASP A CA 1
ATOM 5013 C C . ASP A 1 661 ? 1.688 -15.122 27.848 1.00 82.50 661 ASP A C 1
ATOM 5015 O O . ASP A 1 661 ? 0.980 -15.024 26.839 1.00 82.50 661 ASP A O 1
ATOM 5019 N N . ALA A 1 662 ? 2.726 -14.308 28.055 1.00 66.50 662 ALA A N 1
ATOM 5020 C CA . ALA A 1 662 ? 3.164 -13.290 27.102 1.00 66.50 662 ALA A CA 1
ATOM 5021 C C . ALA A 1 662 ? 3.830 -13.871 25.837 1.00 66.50 662 ALA A C 1
ATOM 5023 O O . ALA A 1 662 ? 3.994 -13.141 24.860 1.00 66.50 662 ALA A O 1
ATOM 5024 N N . ALA A 1 663 ? 4.237 -15.144 25.865 1.00 59.44 663 ALA A N 1
ATOM 5025 C CA . ALA A 1 663 ? 4.833 -15.869 24.743 1.00 59.44 663 ALA A CA 1
ATOM 5026 C C . ALA A 1 663 ? 3.779 -16.598 23.883 1.00 59.44 663 ALA A C 1
ATOM 5028 O O . ALA A 1 663 ? 4.081 -17.041 22.776 1.00 59.44 663 ALA A O 1
ATOM 5029 N N . GLY A 1 664 ? 2.531 -16.668 24.353 1.00 65.88 664 GLY A N 1
ATOM 5030 C CA . GLY A 1 664 ? 1.403 -17.288 23.671 1.00 65.88 664 GLY A CA 1
ATOM 5031 C C . GLY A 1 664 ? 1.184 -18.764 24.012 1.00 65.88 664 GLY A C 1
ATOM 5032 O O . GLY A 1 664 ? 0.319 -19.381 23.378 1.00 65.88 664 GLY A O 1
ATOM 5033 N N . ASN A 1 665 ? 1.895 -19.346 24.993 1.00 77.12 665 ASN A N 1
ATOM 5034 C CA . ASN A 1 665 ? 1.598 -20.716 25.417 1.00 77.12 665 ASN A CA 1
ATOM 5035 C C . ASN A 1 665 ? 0.277 -20.759 26.193 1.00 77.12 665 ASN A C 1
ATOM 5037 O O . ASN A 1 665 ? -0.125 -19.807 26.866 1.00 77.12 665 ASN A O 1
ATOM 5041 N N . GLN A 1 666 ? -0.425 -21.888 26.082 1.00 90.00 666 GLN A N 1
ATOM 5042 C CA . GLN A 1 666 ? -1.753 -22.076 26.665 1.00 90.00 666 GLN A CA 1
ATOM 5043 C C . GLN A 1 666 ? -1.763 -23.305 27.561 1.00 90.00 666 GLN A C 1
ATOM 5045 O O . GLN A 1 666 ? -1.317 -24.379 27.154 1.00 90.00 666 GLN A O 1
ATOM 5050 N N . SER A 1 667 ? -2.312 -23.170 28.766 1.00 94.81 667 SER A N 1
ATOM 5051 C CA . SER A 1 667 ? -2.550 -24.326 29.629 1.00 94.81 667 SER A CA 1
ATOM 5052 C C . SER A 1 667 ? -3.570 -25.284 29.000 1.00 94.81 667 SER A C 1
ATOM 5054 O O . SER A 1 667 ? -4.404 -24.892 28.182 1.00 94.81 667 SER A O 1
ATOM 5056 N N . ALA A 1 668 ? -3.604 -26.537 29.464 1.00 92.69 668 ALA A N 1
ATOM 5057 C CA . ALA A 1 668 ? -4.798 -27.357 29.265 1.00 92.69 668 ALA A CA 1
ATOM 5058 C C . ALA A 1 668 ? -6.022 -26.699 29.940 1.00 92.69 668 ALA A C 1
ATOM 5060 O O . ALA A 1 668 ? -5.879 -25.874 30.848 1.00 92.69 668 ALA A O 1
ATOM 5061 N N . SER A 1 669 ? -7.221 -27.071 29.490 1.00 92.94 669 SER A N 1
ATOM 5062 C CA . SER A 1 669 ? -8.473 -26.588 30.077 1.00 92.94 669 SER A CA 1
ATOM 5063 C C . SER A 1 669 ? -8.625 -27.064 31.521 1.00 92.94 669 SER A C 1
ATOM 5065 O O . SER A 1 669 ? -8.265 -28.201 31.843 1.00 92.94 669 SER A O 1
ATOM 5067 N N . SER A 1 670 ? -9.142 -26.198 32.395 1.00 96.75 670 SER A N 1
ATOM 5068 C CA . SER A 1 670 ? -9.474 -26.572 33.769 1.00 96.75 670 SER A CA 1
ATOM 5069 C C . SER A 1 670 ? -10.477 -27.726 33.812 1.00 96.75 670 SER A C 1
ATOM 5071 O O . SER A 1 670 ? -11.192 -28.006 32.849 1.00 96.75 670 SER A O 1
ATOM 5073 N N . SER A 1 671 ? -10.600 -28.376 34.972 1.00 91.31 671 SER A N 1
ATOM 5074 C CA . SER A 1 671 ? -11.795 -29.182 35.233 1.00 91.31 671 SER A CA 1
ATOM 5075 C C . SER A 1 671 ? -13.033 -28.296 35.084 1.00 91.31 671 SER A C 1
ATOM 5077 O O . SER A 1 671 ? -13.033 -27.176 35.606 1.00 91.31 671 SER A O 1
ATOM 5079 N N . ALA A 1 672 ? -14.059 -28.795 34.395 1.00 92.50 672 ALA A N 1
ATOM 5080 C CA . ALA A 1 672 ? -15.318 -28.079 34.251 1.00 92.50 672 ALA A CA 1
ATOM 5081 C C . ALA A 1 672 ? -15.933 -27.796 35.629 1.00 92.50 672 ALA A C 1
ATOM 5083 O O . ALA A 1 672 ? -16.019 -28.690 36.477 1.00 92.50 672 ALA A O 1
ATOM 5084 N N . LEU A 1 673 ? -16.323 -26.543 35.848 1.00 95.44 673 LEU A N 1
ATOM 5085 C CA . LEU A 1 673 ? -17.196 -26.138 36.937 1.00 95.44 673 LEU A CA 1
ATOM 5086 C C . LEU A 1 673 ? -18.607 -26.024 36.372 1.00 95.44 673 LEU A C 1
ATOM 5088 O O . LEU A 1 673 ? -18.901 -25.096 35.622 1.00 95.44 673 LEU A O 1
ATOM 5092 N N . ASP A 1 674 ? -19.472 -26.947 36.768 1.00 95.06 674 ASP A N 1
ATOM 5093 C CA . ASP A 1 674 ? -20.886 -26.876 36.433 1.00 95.06 674 ASP A CA 1
ATOM 5094 C C . ASP A 1 674 ? -21.554 -25.822 37.320 1.00 95.06 674 ASP A C 1
ATOM 5096 O O . ASP A 1 674 ? -21.715 -26.007 38.531 1.00 95.06 674 ASP A O 1
ATOM 5100 N N . VAL A 1 675 ? -21.934 -24.698 36.718 1.00 90.88 675 VAL A N 1
ATOM 5101 C CA . VAL A 1 675 ? -22.675 -23.631 37.392 1.00 90.88 675 VAL A CA 1
ATOM 5102 C C . VAL A 1 675 ? -24.098 -23.661 36.877 1.00 90.88 675 VAL A C 1
ATOM 5104 O O . VAL A 1 675 ? -24.353 -23.445 35.697 1.00 90.88 675 VAL A O 1
ATOM 5107 N N . THR A 1 676 ? -25.043 -23.940 37.766 1.00 89.62 676 THR A N 1
ATOM 5108 C CA . THR A 1 676 ? -26.463 -23.826 37.432 1.00 89.62 676 THR A CA 1
ATOM 5109 C C . THR A 1 676 ? -26.887 -22.410 37.763 1.00 89.62 676 THR A C 1
ATOM 5111 O O . THR A 1 676 ? -26.812 -22.018 38.931 1.00 89.62 676 THR A O 1
ATOM 5114 N N . THR A 1 677 ? -27.270 -21.633 36.744 1.00 85.06 677 THR A N 1
ATOM 5115 C CA . THR A 1 677 ? -27.946 -20.350 36.972 1.00 85.06 677 THR A CA 1
ATOM 5116 C C . THR A 1 677 ? -29.124 -20.591 37.902 1.00 85.06 677 THR A C 1
ATOM 5118 O O . THR A 1 677 ? -29.699 -21.685 37.915 1.00 85.06 677 THR A O 1
ATOM 5121 N N . LEU A 1 678 ? -29.469 -19.599 38.727 1.00 72.44 678 LEU A N 1
ATOM 5122 C CA . LEU A 1 678 ? -30.651 -19.749 39.566 1.00 72.44 678 LEU A CA 1
ATOM 5123 C C . LEU A 1 678 ? -31.828 -20.103 38.665 1.00 72.44 678 LEU A C 1
ATOM 5125 O O . LEU A 1 678 ? -31.846 -19.743 37.482 1.00 72.44 678 LEU A O 1
ATOM 5129 N N . GLU A 1 679 ? -32.807 -20.798 39.233 1.00 51.78 679 GLU A N 1
ATOM 5130 C CA . GLU A 1 679 ? -34.125 -20.802 38.632 1.00 51.78 679 GLU A CA 1
ATOM 5131 C C . GLU A 1 679 ? -34.476 -19.334 38.373 1.00 51.78 679 GLU A C 1
ATOM 5133 O O . GLU A 1 679 ? -34.751 -18.558 39.288 1.00 51.78 679 GLU A O 1
ATOM 5138 N N . GLY A 1 680 ? -34.391 -18.922 37.108 1.00 44.44 680 GLY A N 1
ATOM 5139 C CA . GLY A 1 680 ? -35.268 -17.871 36.654 1.00 44.44 680 GLY A CA 1
ATOM 5140 C C . GLY A 1 680 ? -36.637 -18.406 36.972 1.00 44.44 680 GLY A C 1
ATOM 5141 O O . GLY A 1 680 ? -36.907 -19.579 36.728 1.00 44.44 680 GLY A O 1
ATOM 5142 N N . SER A 1 681 ? -37.455 -17.587 37.605 1.00 38.03 681 SER A N 1
ATOM 5143 C CA . SER A 1 681 ? -38.885 -17.828 37.573 1.00 38.03 681 SER A CA 1
ATOM 5144 C C . SER A 1 681 ? -39.245 -18.013 36.093 1.00 38.03 681 SER A C 1
ATOM 5146 O O . SER A 1 681 ? -39.241 -17.021 35.386 1.00 38.03 681 SER A O 1
ATOM 5148 N N . GLY A 1 682 ? -39.457 -19.182 35.502 1.00 33.66 682 GLY A N 1
ATOM 5149 C CA . GLY A 1 682 ? -39.664 -20.528 35.999 1.00 33.66 682 GLY A CA 1
ATOM 5150 C C . GLY A 1 682 ? -40.046 -21.480 34.865 1.00 33.66 682 GLY A C 1
ATOM 5151 O O . GLY A 1 682 ? -40.838 -22.362 35.147 1.00 33.66 682 GLY A O 1
ATOM 5152 N N . GLY A 1 683 ? -39.517 -21.380 33.627 1.00 33.50 683 GLY A N 1
ATOM 5153 C CA . GLY A 1 683 ? -39.568 -22.482 32.638 1.00 33.50 683 GLY A CA 1
ATOM 5154 C C . GLY A 1 683 ? -39.907 -22.125 31.177 1.00 33.50 683 GLY A C 1
ATOM 5155 O O . GLY A 1 683 ? -40.355 -21.026 30.864 1.00 33.50 683 GLY A O 1
ATOM 5156 N N . GLY A 1 684 ? -39.674 -23.092 30.280 1.00 42.78 684 GLY A N 1
ATOM 5157 C CA . GLY A 1 684 ? -39.873 -22.962 28.837 1.00 42.78 684 GLY A CA 1
ATOM 5158 C C . GLY A 1 684 ? -41.311 -22.632 28.449 1.00 42.78 684 GLY A C 1
ATOM 5159 O O . GLY A 1 684 ? -42.214 -23.461 28.580 1.00 42.78 684 GLY A O 1
ATOM 5160 N N . CYS A 1 685 ? -41.501 -21.444 27.891 1.00 42.09 685 CYS A N 1
ATOM 5161 C CA . CYS A 1 685 ? -42.776 -21.040 27.339 1.00 42.09 685 CYS A CA 1
ATOM 5162 C C . CYS A 1 685 ? -42.800 -21.114 25.813 1.00 42.09 685 CYS A C 1
ATOM 5164 O O . CYS A 1 685 ? -41.791 -21.016 25.120 1.00 42.09 685 CYS A O 1
ATOM 5166 N N . THR A 1 686 ? -44.005 -21.263 25.288 1.00 46.06 686 THR A N 1
ATOM 5167 C CA . THR A 1 686 ? -44.349 -20.853 23.930 1.00 46.06 686 THR A CA 1
ATOM 5168 C C . THR A 1 686 ? -44.758 -19.388 23.965 1.00 46.06 686 THR A C 1
ATOM 5170 O O . THR A 1 686 ? -45.772 -19.078 24.599 1.00 46.06 686 THR A O 1
ATOM 5173 N N . ASP A 1 687 ? -44.015 -18.526 23.267 1.00 51.62 687 ASP A N 1
ATOM 5174 C CA . ASP A 1 687 ? -44.400 -17.130 23.047 1.00 51.62 687 ASP A CA 1
ATOM 5175 C C . ASP A 1 687 ? -45.803 -17.092 22.449 1.00 51.62 687 ASP A C 1
ATOM 5177 O O . ASP A 1 687 ? -46.067 -17.596 21.355 1.00 51.62 687 ASP A O 1
ATOM 5181 N N . THR A 1 688 ? -46.741 -16.565 23.227 1.00 60.69 688 THR A N 1
ATOM 5182 C CA . THR A 1 688 ? -48.119 -16.388 22.789 1.00 60.69 688 THR A CA 1
ATOM 5183 C C . THR A 1 688 ? -48.367 -14.903 22.656 1.00 60.69 688 THR A C 1
ATOM 5185 O O . THR A 1 688 ? -48.262 -14.173 23.640 1.00 60.69 688 THR A O 1
ATOM 5188 N N . THR A 1 689 ? -48.734 -14.447 21.460 1.00 70.81 689 THR A N 1
ATOM 5189 C CA . THR A 1 689 ? -49.186 -13.070 21.264 1.00 70.81 689 THR A CA 1
ATOM 5190 C C . THR A 1 689 ? -50.429 -12.821 22.119 1.00 70.81 689 THR A C 1
ATOM 5192 O O . THR A 1 689 ? -51.501 -13.367 21.859 1.00 70.81 689 THR A O 1
ATOM 5195 N N . TYR A 1 690 ? -50.273 -12.016 23.166 1.00 75.00 690 TYR A N 1
ATOM 5196 C CA . TYR A 1 690 ? -51.344 -11.608 24.067 1.00 75.00 690 TYR A CA 1
ATOM 5197 C C . TYR A 1 690 ? -52.182 -10.489 23.441 1.00 75.00 690 TYR A C 1
ATOM 5199 O O . TYR A 1 690 ? -53.409 -10.490 23.535 1.00 75.00 690 TYR A O 1
ATOM 5207 N N . ASN A 1 691 ? -51.527 -9.539 22.770 1.00 83.69 691 ASN A N 1
ATOM 5208 C CA . ASN A 1 691 ? -52.190 -8.470 22.035 1.00 83.69 691 ASN A CA 1
ATOM 5209 C C . ASN A 1 691 ? -51.317 -7.982 20.874 1.00 83.69 691 ASN A C 1
ATOM 5211 O O . ASN A 1 691 ? -50.098 -7.928 20.997 1.00 83.69 691 ASN A O 1
ATOM 5215 N N . SER A 1 692 ? -51.951 -7.599 19.771 1.00 82.31 692 SER A N 1
ATOM 5216 C CA . SER A 1 692 ? -51.326 -6.875 18.667 1.00 82.31 692 SER A CA 1
ATOM 5217 C C . SER A 1 692 ? -52.237 -5.721 18.273 1.00 82.31 692 SER A C 1
ATOM 5219 O O . SER A 1 692 ? -53.422 -5.953 18.018 1.00 82.31 692 SER A O 1
ATOM 5221 N N . ASP A 1 693 ? -51.701 -4.510 18.209 1.00 82.00 693 ASP A N 1
ATOM 5222 C CA . ASP A 1 693 ? -52.449 -3.303 17.880 1.00 82.00 693 ASP A CA 1
ATOM 5223 C C . ASP A 1 693 ? -51.728 -2.524 16.775 1.00 82.00 693 ASP A C 1
ATOM 5225 O O . ASP A 1 693 ? -50.617 -2.023 16.965 1.00 82.00 693 ASP A O 1
ATOM 5229 N N . ASP A 1 694 ? -52.375 -2.457 15.613 1.00 82.56 694 ASP A N 1
ATOM 5230 C CA . ASP A 1 694 ? -51.981 -1.643 14.456 1.00 82.56 694 ASP A CA 1
ATOM 5231 C C . ASP A 1 694 ? -52.657 -0.258 14.475 1.00 82.56 694 ASP A C 1
ATOM 5233 O O . ASP A 1 694 ? -52.488 0.552 13.572 1.00 82.56 694 ASP A O 1
ATOM 5237 N N . PHE A 1 695 ? -53.476 0.025 15.496 1.00 89.81 695 PHE A N 1
ATOM 5238 C CA . PHE A 1 695 ? -54.186 1.285 15.708 1.00 89.81 695 PHE A CA 1
ATOM 5239 C C . PHE A 1 695 ? -55.157 1.718 14.592 1.00 89.81 695 PHE A C 1
ATOM 5241 O O . PHE A 1 695 ? -55.735 2.815 14.657 1.00 89.81 695 PHE A O 1
ATOM 5248 N N . GLU A 1 696 ? -55.455 0.863 13.613 1.00 89.81 696 GLU A N 1
ATOM 5249 C CA . GLU A 1 696 ? -56.265 1.227 12.445 1.00 89.81 696 GLU A CA 1
ATOM 5250 C C . GLU A 1 696 ? -57.729 1.521 12.799 1.00 89.81 696 GLU A C 1
ATOM 5252 O O . GLU A 1 696 ? -58.380 2.395 12.211 1.00 89.81 696 GLU A O 1
ATOM 5257 N N . GLY A 1 697 ? -58.260 0.873 13.836 1.00 80.81 697 GLY A N 1
ATOM 5258 C CA . GLY A 1 697 ? -59.600 1.167 14.348 1.00 80.81 697 GLY A CA 1
ATOM 5259 C C . GLY A 1 697 ? -59.668 2.364 15.314 1.00 80.81 697 GLY A C 1
ATOM 5260 O O . GLY A 1 697 ? -60.764 2.845 15.614 1.00 80.81 697 GLY A O 1
ATOM 5261 N N . GLY A 1 698 ? -58.524 2.951 15.699 1.00 85.31 698 GLY A N 1
ATOM 5262 C CA . GLY A 1 698 ? -58.435 4.043 16.677 1.00 85.31 698 GLY A CA 1
ATOM 5263 C C . GLY A 1 698 ? -58.652 3.588 18.127 1.00 85.31 698 GLY A C 1
ATOM 5264 O O . GLY A 1 698 ? -58.839 2.407 18.397 1.00 85.31 698 GLY A O 1
ATOM 5265 N N . PHE A 1 699 ? -58.680 4.530 19.079 1.00 85.75 699 PHE A N 1
ATOM 5266 C CA . PHE A 1 699 ? -58.764 4.193 20.513 1.00 85.75 699 PHE A CA 1
ATOM 5267 C C . PHE A 1 699 ? -60.003 3.371 20.904 1.00 85.75 699 PHE A C 1
ATOM 5269 O O . PHE A 1 699 ? -59.959 2.610 21.856 1.00 85.75 699 PHE A O 1
ATOM 5276 N N . SER A 1 700 ? -61.111 3.465 20.161 1.00 81.81 700 SER A N 1
ATOM 5277 C CA . SER A 1 700 ? -62.328 2.688 20.446 1.00 81.81 700 SER A CA 1
ATOM 5278 C C . SER A 1 700 ? -62.198 1.181 20.204 1.00 81.81 700 SER A C 1
ATOM 5280 O O . SER A 1 700 ? -63.075 0.429 20.623 1.00 81.81 700 SER A O 1
ATOM 5282 N N . SER A 1 701 ? -61.165 0.751 19.480 1.00 79.31 701 SER A N 1
ATOM 5283 C CA . SER A 1 701 ? -60.863 -0.659 19.207 1.00 79.31 701 SER A CA 1
ATOM 5284 C C . SER A 1 701 ? -59.503 -1.084 19.759 1.00 79.31 701 SER A C 1
ATOM 5286 O O . SER A 1 701 ? -59.067 -2.192 19.469 1.00 79.31 701 SER A O 1
ATOM 5288 N N . SER A 1 702 ? -58.832 -0.196 20.490 1.00 85.19 702 SER A N 1
ATOM 5289 C CA . SER A 1 702 ? -57.501 -0.406 21.046 1.00 85.19 702 SER A CA 1
ATOM 5290 C C . SER A 1 702 ? -57.612 -0.730 22.531 1.00 85.19 702 SER A C 1
ATOM 5292 O O . SER A 1 702 ? -58.495 -0.209 23.212 1.00 85.19 702 SER A O 1
ATOM 5294 N N . ILE A 1 703 ? -56.699 -1.557 23.045 1.00 88.56 703 ILE A N 1
ATOM 5295 C CA . ILE A 1 703 ? -56.533 -1.722 24.501 1.00 88.56 703 ILE A CA 1
ATOM 5296 C C . ILE A 1 703 ? -55.789 -0.538 25.127 1.00 88.56 703 ILE A C 1
ATOM 5298 O O . ILE A 1 703 ? -55.708 -0.440 26.350 1.00 88.56 703 ILE A O 1
ATOM 5302 N N . TRP A 1 704 ? -55.196 0.330 24.304 1.00 93.44 704 TRP A N 1
ATOM 5303 C CA . TRP A 1 704 ? -54.459 1.506 24.730 1.00 93.44 704 TRP A CA 1
ATOM 5304 C C . TRP A 1 704 ? -55.409 2.688 24.859 1.00 93.44 704 TRP A C 1
ATOM 5306 O O . TRP A 1 704 ? -56.088 3.079 23.915 1.00 93.44 704 TRP A O 1
ATOM 5316 N N . ASN A 1 705 ? -55.427 3.287 26.040 1.00 90.75 705 ASN A N 1
ATOM 5317 C CA . ASN A 1 705 ? -56.230 4.450 26.361 1.00 90.75 705 ASN A CA 1
ATOM 5318 C C . ASN A 1 705 ? -55.402 5.727 26.248 1.00 90.75 705 ASN A C 1
ATOM 5320 O O . ASN A 1 705 ? -54.230 5.777 26.633 1.00 90.75 705 ASN A O 1
ATOM 5324 N N . ASP A 1 706 ? -56.058 6.770 25.755 1.00 86.38 706 ASP A N 1
ATOM 5325 C CA . ASP A 1 706 ? -55.509 8.112 25.627 1.00 86.38 706 ASP A CA 1
ATOM 5326 C C . ASP A 1 706 ? -55.231 8.746 27.006 1.00 86.38 706 ASP A C 1
ATOM 5328 O O . ASP A 1 706 ? -56.128 8.841 27.849 1.00 86.38 706 ASP A O 1
ATOM 5332 N N . GLY A 1 707 ? -53.996 9.206 27.230 1.00 82.50 707 GLY A N 1
ATOM 5333 C CA . GLY A 1 707 ? -53.591 9.952 28.422 1.00 82.50 707 GLY A CA 1
ATOM 5334 C C . GLY A 1 707 ? -54.039 11.421 28.438 1.00 82.50 707 GLY A C 1
ATOM 5335 O O . GLY A 1 707 ? -53.908 12.075 29.476 1.00 82.50 707 GLY A O 1
ATOM 5336 N N . GLY A 1 708 ? -54.579 11.961 27.336 1.00 83.06 708 GLY A N 1
ATOM 5337 C CA . GLY A 1 708 ? -55.147 13.309 27.263 1.00 83.06 708 GLY A CA 1
ATOM 5338 C C . GLY A 1 708 ? -54.850 14.047 25.950 1.00 83.06 708 GLY A C 1
ATOM 5339 O O . GLY A 1 708 ? -54.813 13.481 24.873 1.00 83.06 708 GLY A O 1
ATOM 5340 N N . SER A 1 709 ? -54.632 15.364 25.998 1.00 83.88 709 SER A N 1
ATOM 5341 C CA . SER A 1 709 ? -54.465 16.206 24.791 1.00 83.88 709 SER A CA 1
ATOM 5342 C C . SER A 1 709 ? -53.211 15.936 23.944 1.00 83.88 709 SER A C 1
ATOM 5344 O O . SER A 1 709 ? -53.034 16.545 22.875 1.00 83.88 709 SER A O 1
ATOM 5346 N N . ASP A 1 710 ? -52.327 15.073 24.436 1.00 87.19 710 ASP A N 1
ATOM 5347 C CA . ASP A 1 710 ? -50.958 14.912 23.954 1.00 87.19 710 ASP A CA 1
ATOM 5348 C C . ASP A 1 710 ? -50.646 13.500 23.466 1.00 87.19 710 ASP A C 1
ATOM 5350 O O . ASP A 1 710 ? -49.560 13.269 22.935 1.00 87.19 710 ASP A O 1
ATOM 5354 N N . ALA A 1 711 ? -51.637 12.610 23.507 1.00 91.50 711 ALA A N 1
ATOM 5355 C CA . ALA A 1 711 ? -51.687 11.418 22.684 1.00 91.50 711 ALA A CA 1
ATOM 5356 C C . ALA A 1 711 ? -52.831 11.530 21.664 1.00 91.50 711 ALA A C 1
ATOM 5358 O O . ALA A 1 711 ? -53.820 12.234 21.863 1.00 91.50 711 ALA A O 1
ATOM 5359 N N . ARG A 1 712 ? -52.674 10.907 20.493 1.00 90.94 712 ARG A N 1
ATOM 5360 C CA . ARG A 1 712 ? -53.770 10.742 19.525 1.00 90.94 712 ARG A CA 1
ATOM 5361 C C . ARG A 1 712 ? -53.516 9.579 18.579 1.00 90.94 712 ARG A C 1
ATOM 5363 O O . ARG A 1 712 ? -52.363 9.295 18.273 1.00 90.94 712 ARG A O 1
ATOM 5370 N N . ILE A 1 713 ? -54.591 9.035 18.014 1.00 92.56 713 ILE A N 1
ATOM 5371 C CA . ILE A 1 713 ? -54.568 8.189 16.815 1.00 92.56 713 ILE A CA 1
ATOM 5372 C C . ILE A 1 713 ? -55.385 8.892 15.726 1.00 92.56 713 ILE A C 1
ATOM 5374 O O . ILE A 1 713 ? -56.535 9.271 15.955 1.00 92.56 713 ILE A O 1
ATOM 5378 N N . SER A 1 714 ? -54.798 9.121 14.549 1.00 88.62 714 SER A N 1
ATOM 5379 C CA . SER A 1 714 ? -55.437 9.913 13.490 1.00 88.62 714 SER A CA 1
ATOM 5380 C C . SER A 1 714 ? -54.933 9.544 12.099 1.00 88.62 714 SER A C 1
ATOM 5382 O O . SER A 1 714 ? -53.735 9.387 11.889 1.00 88.62 714 SER A O 1
ATOM 5384 N N . THR A 1 715 ? -55.826 9.554 11.104 1.00 87.62 715 THR A N 1
ATOM 5385 C CA . THR A 1 715 ? -55.447 9.397 9.686 1.00 87.62 715 THR A CA 1
ATOM 5386 C C . THR A 1 715 ? -54.617 10.567 9.154 1.00 87.62 715 THR A C 1
ATOM 5388 O O . THR A 1 715 ? -54.018 10.481 8.086 1.00 87.62 715 THR A O 1
ATOM 5391 N N . SER A 1 716 ? -54.563 11.689 9.881 1.00 89.81 716 SER A N 1
ATOM 5392 C CA . SER A 1 716 ? -53.665 12.800 9.544 1.00 89.81 716 SER A CA 1
ATOM 5393 C C . SER A 1 716 ? -52.187 12.434 9.678 1.00 89.81 716 SER A C 1
ATOM 5395 O O . SER A 1 716 ? -51.350 13.123 9.102 1.00 89.81 716 SER A O 1
ATOM 5397 N N . ASP A 1 717 ? -51.874 11.385 10.442 1.00 90.44 717 ASP A N 1
ATOM 5398 C CA . ASP A 1 717 ? -50.509 10.945 10.725 1.00 90.44 717 ASP A CA 1
ATOM 5399 C C . ASP A 1 717 ? -50.084 9.741 9.858 1.00 90.44 717 ASP A C 1
ATOM 5401 O O . ASP A 1 717 ? -48.999 9.213 10.057 1.00 90.44 717 ASP A O 1
ATOM 5405 N N . GLN A 1 718 ? -50.865 9.369 8.828 1.00 83.19 718 GLN A N 1
ATOM 5406 C CA . GLN A 1 718 ? -50.626 8.203 7.952 1.00 83.19 718 GLN A CA 1
ATOM 5407 C C . GLN A 1 718 ? -49.214 8.120 7.339 1.00 83.19 718 GLN A C 1
ATOM 5409 O O . GLN A 1 718 ? -48.724 7.039 7.045 1.00 83.19 718 GLN A O 1
ATOM 5414 N N . PHE A 1 719 ? -48.538 9.256 7.128 1.00 84.00 719 PHE A N 1
ATOM 5415 C CA . PHE A 1 719 ? -47.167 9.281 6.597 1.00 84.00 719 PHE A CA 1
ATOM 5416 C C . PHE A 1 719 ? -46.135 8.702 7.579 1.00 84.00 719 PHE A C 1
ATOM 5418 O O . PHE A 1 719 ? -45.020 8.382 7.173 1.00 84.00 719 PHE A O 1
ATOM 5425 N N . TYR A 1 720 ? -46.506 8.605 8.857 1.00 86.56 720 TYR A N 1
ATOM 5426 C CA . TYR A 1 720 ? -45.710 8.081 9.961 1.00 86.56 720 TYR A CA 1
ATOM 5427 C C . TYR A 1 720 ? -46.204 6.716 10.450 1.00 86.56 720 TYR A C 1
ATOM 5429 O O . TYR A 1 720 ? -45.632 6.193 11.405 1.00 86.56 720 TYR A O 1
ATOM 5437 N N . ALA A 1 721 ? -47.211 6.128 9.802 1.00 79.31 721 ALA A N 1
ATOM 5438 C CA . ALA A 1 721 ? -47.642 4.758 10.055 1.00 79.31 721 ALA A CA 1
ATOM 5439 C C . ALA A 1 721 ? -46.670 3.763 9.387 1.00 79.31 721 ALA A C 1
ATOM 5441 O O . ALA A 1 721 ? -46.034 4.073 8.372 1.00 79.31 721 ALA A O 1
ATOM 5442 N N . ASN A 1 722 ? -46.421 2.629 10.031 1.00 82.19 722 ASN A N 1
ATOM 5443 C CA . ASN A 1 722 ? -45.662 1.504 9.494 1.00 82.19 722 ASN A CA 1
ATOM 5444 C C . ASN A 1 722 ? -46.574 0.597 8.671 1.00 82.19 722 ASN A C 1
ATOM 5446 O O . ASN A 1 722 ? -46.198 0.185 7.571 1.00 82.19 722 ASN A O 1
ATOM 5450 N N . SER A 1 723 ? -47.774 0.346 9.187 1.00 69.00 723 SER A N 1
ATOM 5451 C CA . SER A 1 723 ? -48.838 -0.381 8.516 1.00 69.00 723 SER A CA 1
ATOM 5452 C C . SER A 1 723 ? -50.089 0.506 8.440 1.00 69.00 723 SER A C 1
ATOM 5454 O O . SER A 1 723 ? -50.195 1.515 9.124 1.00 69.00 723 SER A O 1
ATOM 5456 N N . GLY A 1 724 ? -50.996 0.225 7.501 1.00 82.50 724 GLY A N 1
ATOM 5457 C CA . GLY A 1 724 ? -52.259 0.964 7.408 1.00 82.50 724 GLY A CA 1
ATOM 5458 C C . GLY A 1 724 ? -52.146 2.484 7.177 1.00 82.50 724 GLY A C 1
ATOM 5459 O O . GLY A 1 724 ? -51.366 2.952 6.340 1.00 82.50 724 GLY A O 1
ATOM 5460 N N . VAL A 1 725 ? -53.029 3.254 7.823 1.00 82.62 725 VAL A N 1
ATOM 5461 C CA . VAL A 1 725 ? -53.172 4.714 7.670 1.00 82.62 725 VAL A CA 1
ATOM 5462 C C . VAL A 1 725 ? -53.251 5.468 9.003 1.00 82.62 725 VAL A C 1
ATOM 5464 O O . VAL A 1 725 ? -53.496 6.679 9.003 1.00 82.62 725 VAL A O 1
ATOM 5467 N N . ARG A 1 726 ? -53.072 4.806 10.145 1.00 87.12 726 ARG A N 1
ATOM 5468 C CA . ARG A 1 726 ? -53.092 5.401 11.484 1.00 87.12 726 ARG A CA 1
ATOM 5469 C C . ARG A 1 726 ? -51.893 4.903 12.284 1.00 87.12 726 ARG A C 1
ATOM 5471 O O . ARG A 1 726 ? -51.320 3.875 12.006 1.00 87.12 726 ARG A O 1
ATOM 5478 N N . CYS A 1 727 ? -51.499 5.690 13.271 1.00 92.88 727 CYS A N 1
ATOM 5479 C CA . CYS A 1 727 ? -50.502 5.320 14.265 1.00 92.88 727 CYS A CA 1
ATOM 5480 C C . CYS A 1 727 ? -50.771 6.146 15.528 1.00 92.88 727 CYS A C 1
ATOM 5482 O O . CYS A 1 727 ? -51.475 7.168 15.473 1.00 92.88 727 CYS A O 1
ATOM 5484 N N . VAL A 1 728 ? -50.199 5.755 16.662 1.00 95.50 728 VAL A N 1
ATOM 5485 C CA . VAL A 1 728 ? -50.214 6.584 17.872 1.00 95.50 728 VAL A CA 1
ATOM 5486 C C . VAL A 1 728 ? -49.207 7.703 17.703 1.00 95.50 728 VAL A C 1
ATOM 5488 O O . VAL A 1 728 ? -48.085 7.460 17.287 1.00 95.50 728 VAL A O 1
ATOM 5491 N N . ARG A 1 729 ? -49.567 8.928 18.078 1.00 94.12 729 ARG A N 1
ATOM 5492 C CA . ARG A 1 729 ? -48.628 10.042 18.218 1.00 94.12 729 ARG A CA 1
ATOM 5493 C C . ARG A 1 729 ? -48.657 10.578 19.640 1.00 94.12 729 ARG A C 1
ATOM 5495 O O . ARG A 1 729 ? -49.687 11.107 20.051 1.00 94.12 729 ARG A O 1
ATOM 5502 N N . LEU A 1 730 ? -47.513 10.545 20.313 1.00 94.75 730 LEU A N 1
ATOM 5503 C CA . LEU A 1 730 ? -47.252 11.219 21.587 1.00 94.75 730 LEU A CA 1
ATOM 5504 C C . LEU A 1 730 ? -46.480 12.523 21.357 1.00 94.75 730 LEU A C 1
ATOM 5506 O O . LEU A 1 730 ? -45.762 12.624 20.361 1.00 94.75 730 LEU A O 1
ATOM 5510 N N . ARG A 1 731 ? -46.620 13.518 22.240 1.00 90.69 731 ARG A N 1
ATOM 5511 C CA . ARG A 1 731 ? -45.839 14.770 22.198 1.00 90.69 731 ARG A CA 1
ATOM 5512 C C . ARG A 1 731 ? -45.707 15.447 23.561 1.00 90.69 731 ARG A C 1
ATOM 5514 O O . ARG A 1 731 ? -46.583 15.253 24.391 1.00 90.69 731 ARG A O 1
ATOM 5521 N N . ASP A 1 732 ? -44.710 16.324 23.711 1.00 81.50 732 ASP A N 1
ATOM 5522 C CA . ASP A 1 732 ? -44.465 17.128 24.931 1.00 81.50 732 ASP A CA 1
ATOM 5523 C C . ASP A 1 732 ? -44.077 16.275 26.174 1.00 81.50 732 ASP A C 1
ATOM 5525 O O . ASP A 1 732 ? -43.895 15.057 26.052 1.00 81.50 732 ASP A O 1
ATOM 5529 N N . ASP A 1 733 ? -43.901 16.904 27.344 1.00 76.31 733 ASP A N 1
ATOM 5530 C CA . ASP A 1 733 ? -43.465 16.283 28.616 1.00 76.31 733 ASP A CA 1
ATOM 5531 C C . ASP A 1 733 ? -44.566 16.260 29.688 1.00 76.31 733 ASP A C 1
ATOM 5533 O O . ASP A 1 733 ? -44.347 15.873 30.841 1.00 76.31 733 ASP A O 1
ATOM 5537 N N . GLN A 1 734 ? -45.771 16.694 29.318 1.00 77.75 734 GLN A N 1
ATOM 5538 C CA . GLN A 1 734 ? -46.884 16.807 30.245 1.00 77.75 734 GLN A CA 1
ATOM 5539 C C . GLN A 1 734 ? -47.353 15.427 30.716 1.00 77.75 734 GLN A C 1
ATOM 5541 O O . GLN A 1 734 ? -47.218 14.416 30.027 1.00 77.75 734 GLN A O 1
ATOM 5546 N N . ALA A 1 735 ? -47.995 15.382 31.886 1.00 74.69 735 ALA A N 1
ATOM 5547 C CA . ALA A 1 735 ? -48.536 14.136 32.432 1.00 74.69 735 ALA A CA 1
ATOM 5548 C C . ALA A 1 735 ? -49.530 13.437 31.478 1.00 74.69 735 ALA A C 1
ATOM 5550 O O . ALA A 1 735 ? -49.729 12.235 31.601 1.00 74.69 735 ALA A O 1
ATOM 5551 N N . SER A 1 736 ? -50.126 14.168 30.527 1.00 81.94 736 SER A N 1
ATOM 5552 C CA . SER A 1 736 ? -51.017 13.666 29.471 1.00 81.94 736 SER A CA 1
ATOM 5553 C C . SER A 1 736 ? -50.308 13.070 28.249 1.00 81.94 736 SER A C 1
ATOM 5555 O O . SER A 1 736 ? -50.976 12.508 27.385 1.00 81.94 736 SER A O 1
ATOM 5557 N N . ALA A 1 737 ? -48.981 13.181 28.146 1.00 90.38 737 ALA A N 1
ATOM 5558 C CA . ALA A 1 737 ? -48.184 12.739 27.002 1.00 90.38 737 ALA A CA 1
ATOM 5559 C C . ALA A 1 737 ? -47.913 11.225 27.021 1.00 90.38 737 ALA A C 1
ATOM 5561 O O . ALA A 1 737 ? -46.772 10.767 26.922 1.00 90.38 737 ALA A O 1
ATOM 5562 N N . ASN A 1 738 ? -48.967 10.433 27.206 1.00 93.44 738 ASN A N 1
ATOM 5563 C CA . ASN A 1 738 ? -48.865 8.986 27.294 1.00 93.44 738 ASN A CA 1
ATOM 5564 C C . ASN A 1 738 ? -50.073 8.275 26.690 1.00 93.44 738 ASN A C 1
ATOM 5566 O O . ASN A 1 738 ? -51.148 8.852 26.544 1.00 93.44 738 ASN A O 1
ATOM 5570 N N . ILE A 1 739 ? -49.880 6.996 26.392 1.00 95.38 739 ILE A N 1
ATOM 5571 C CA . ILE A 1 739 ? -50.969 6.029 26.264 1.00 95.38 739 ILE A CA 1
ATOM 5572 C C . ILE A 1 739 ? -50.770 4.940 27.309 1.00 95.38 739 ILE A C 1
ATOM 5574 O O . ILE A 1 739 ? -49.633 4.552 27.584 1.00 95.38 739 ILE A O 1
ATOM 5578 N N . THR A 1 740 ? -51.863 4.458 27.895 1.00 94.81 740 THR A N 1
ATOM 5579 C CA . THR A 1 740 ? -51.835 3.427 28.942 1.00 94.81 740 THR A CA 1
ATOM 5580 C C . THR A 1 740 ? -52.829 2.327 28.616 1.00 94.81 740 THR A C 1
ATOM 5582 O O . THR A 1 740 ? -53.965 2.624 28.264 1.00 94.81 740 THR A O 1
ATOM 5585 N N . THR A 1 741 ? -52.444 1.064 28.751 1.00 95.44 741 THR A N 1
ATOM 5586 C CA . THR A 1 741 ? -53.369 -0.046 28.506 1.00 95.44 741 THR A CA 1
ATOM 5587 C C . THR A 1 741 ? -54.507 -0.095 29.530 1.00 95.44 741 THR A C 1
ATOM 5589 O O . THR A 1 741 ? -54.390 0.410 30.650 1.00 95.44 741 THR A O 1
ATOM 5592 N N . ASP A 1 742 ? -55.595 -0.785 29.197 1.00 92.12 742 ASP A N 1
ATOM 5593 C CA . ASP A 1 742 ? -56.491 -1.363 30.203 1.00 92.12 742 ASP A CA 1
ATOM 5594 C C . ASP A 1 742 ? -55.716 -2.248 31.200 1.00 92.12 742 ASP A C 1
ATOM 5596 O O . ASP A 1 742 ? -54.548 -2.591 30.989 1.00 92.12 742 ASP A O 1
ATOM 5600 N N . ASN A 1 743 ? -56.367 -2.630 32.303 1.00 89.00 743 ASN A N 1
ATOM 5601 C CA . ASN A 1 743 ? -55.828 -3.659 33.191 1.00 89.00 743 ASN A CA 1
ATOM 5602 C C . ASN A 1 743 ? -55.699 -4.978 32.418 1.00 89.00 743 ASN A C 1
ATOM 5604 O O . ASN A 1 743 ? -56.701 -5.569 32.014 1.00 89.00 743 ASN A O 1
ATOM 5608 N N . LEU A 1 744 ? -54.462 -5.426 32.234 1.00 88.38 744 LEU A N 1
ATOM 5609 C CA . LEU A 1 744 ? -54.111 -6.678 31.585 1.00 88.38 744 LEU A CA 1
ATOM 5610 C C . LEU A 1 744 ? -53.964 -7.765 32.649 1.00 88.38 744 LEU A C 1
ATOM 5612 O O . LEU A 1 744 ? -53.255 -7.578 33.644 1.00 88.38 744 LEU A O 1
ATOM 5616 N N . ASP A 1 745 ? -54.604 -8.913 32.424 1.00 85.62 745 ASP A N 1
ATOM 5617 C CA . ASP A 1 745 ? -54.361 -10.093 33.244 1.00 85.62 745 ASP A CA 1
ATOM 5618 C C . ASP A 1 745 ? -53.148 -10.847 32.712 1.00 85.62 745 ASP A C 1
ATOM 5620 O O . ASP A 1 745 ? -53.253 -11.751 31.884 1.00 85.62 745 ASP A O 1
ATOM 5624 N N . LEU A 1 746 ? -51.979 -10.430 33.193 1.00 82.75 746 LEU A N 1
ATOM 5625 C CA . LEU A 1 746 ? -50.701 -11.039 32.842 1.00 82.75 746 LEU A CA 1
ATOM 5626 C C . LEU A 1 746 ? -50.180 -11.952 33.955 1.00 82.75 746 LEU A C 1
ATOM 5628 O O . LEU A 1 746 ? -49.050 -12.419 33.879 1.00 82.75 746 LEU A O 1
ATOM 5632 N N . SER A 1 747 ? -50.996 -12.227 34.980 1.00 78.19 747 SER A N 1
ATOM 5633 C CA . SER A 1 747 ? -50.600 -12.967 36.189 1.00 78.19 747 SER A CA 1
ATOM 5634 C C . SER A 1 747 ? -50.100 -14.395 35.934 1.00 78.19 747 SER A C 1
ATOM 5636 O O . SER A 1 747 ? -49.489 -14.996 36.816 1.00 78.19 747 SER A O 1
ATOM 5638 N N . LEU A 1 748 ? -50.367 -14.929 34.740 1.00 71.56 748 LEU A N 1
ATOM 5639 C CA . LEU A 1 748 ? -49.954 -16.258 34.291 1.00 71.56 748 LEU A CA 1
ATOM 5640 C C . LEU A 1 748 ? -48.654 -16.256 33.476 1.00 71.56 748 LEU A C 1
ATOM 5642 O O . LEU A 1 748 ? -48.124 -17.332 33.206 1.00 71.56 748 LEU A O 1
ATOM 5646 N N . PHE A 1 749 ? -48.154 -15.087 33.075 1.00 71.19 749 PHE A N 1
ATOM 5647 C CA . PHE A 1 749 ? -46.876 -14.962 32.385 1.00 71.19 749 PHE A CA 1
ATOM 5648 C C . PHE A 1 749 ? -45.752 -14.724 33.393 1.00 71.19 749 PHE A C 1
ATOM 5650 O O . PHE A 1 749 ? -45.929 -14.074 34.422 1.00 71.19 749 PHE A O 1
ATOM 5657 N N . GLU A 1 750 ? -44.581 -15.265 33.098 1.00 72.06 750 GLU A N 1
ATOM 5658 C CA . GLU A 1 750 ? -43.358 -15.018 33.865 1.00 72.06 750 GLU A CA 1
ATOM 5659 C C . GLU A 1 750 ? -42.528 -13.907 33.228 1.00 72.06 750 GLU A C 1
ATOM 5661 O O . GLU A 1 750 ? -41.813 -13.182 33.916 1.00 72.06 750 GLU A O 1
ATOM 5666 N N . GLU A 1 751 ? -42.689 -13.739 31.920 1.00 77.75 751 GLU A N 1
ATOM 5667 C CA . GLU A 1 751 ? -42.040 -12.726 31.110 1.00 77.75 751 GLU A CA 1
ATOM 5668 C C . GLU A 1 751 ? -42.992 -12.283 29.995 1.00 77.75 751 GLU A C 1
ATOM 5670 O O . GLU A 1 751 ? -43.806 -13.074 29.509 1.00 77.75 751 GLU A O 1
ATOM 5675 N N . ILE A 1 752 ? -42.916 -11.013 29.609 1.00 80.38 752 ILE A N 1
ATOM 5676 C CA . ILE A 1 752 ? -43.556 -10.509 28.395 1.00 80.38 752 ILE A CA 1
ATOM 5677 C C . ILE A 1 752 ? -42.526 -9.817 27.508 1.00 80.38 752 ILE A C 1
ATOM 5679 O O . ILE A 1 752 ? -41.618 -9.152 28.006 1.00 80.38 752 ILE A O 1
ATOM 5683 N N . THR A 1 753 ? -42.713 -9.896 26.197 1.00 79.75 753 THR A N 1
ATOM 5684 C CA . THR A 1 753 ? -41.959 -9.118 25.216 1.00 79.75 753 THR A CA 1
ATOM 5685 C C . THR A 1 753 ? -42.892 -8.133 24.531 1.00 79.75 753 THR A C 1
ATOM 5687 O O . THR A 1 753 ? -43.942 -8.503 24.014 1.00 79.75 753 THR A O 1
ATOM 5690 N N . VAL A 1 754 ? -42.516 -6.857 24.530 1.00 82.88 754 VAL A N 1
ATOM 5691 C CA . VAL A 1 754 ? -43.232 -5.787 23.836 1.00 82.88 754 VAL A CA 1
ATOM 5692 C C . VAL A 1 754 ? -42.394 -5.347 22.647 1.00 82.88 754 VAL A C 1
ATOM 5694 O O . VAL A 1 754 ? -41.294 -4.817 22.820 1.00 82.88 754 VAL A O 1
ATOM 5697 N N . THR A 1 755 ? -42.913 -5.551 21.440 1.00 78.44 755 THR A N 1
ATOM 5698 C CA . THR A 1 755 ? -42.308 -5.071 20.195 1.00 78.44 755 THR A CA 1
ATOM 5699 C C . THR A 1 755 ? -43.176 -3.997 19.569 1.00 78.44 755 THR A C 1
ATOM 5701 O O . THR A 1 755 ? -44.390 -4.000 19.739 1.00 78.44 755 THR A O 1
ATOM 5704 N N . PHE A 1 756 ? -42.563 -3.024 18.905 1.00 89.75 756 PHE A N 1
ATOM 5705 C CA . PHE A 1 756 ? -43.298 -1.941 18.257 1.00 89.75 756 PHE A CA 1
ATOM 5706 C C . PHE A 1 756 ? -42.423 -1.224 17.237 1.00 89.75 756 PHE A C 1
ATOM 5708 O O . PHE A 1 756 ? -41.205 -1.132 17.392 1.00 89.75 756 PHE A O 1
ATOM 5715 N N . SER A 1 757 ? -43.032 -0.660 16.203 1.00 87.38 757 SER A N 1
ATOM 5716 C CA . SER A 1 757 ? -42.366 0.265 15.297 1.00 87.38 757 SER A CA 1
ATOM 5717 C C . SER A 1 757 ? -42.511 1.699 15.784 1.00 87.38 757 SER A C 1
ATOM 5719 O O . SER A 1 757 ? -43.542 2.086 16.328 1.00 87.38 757 SER A O 1
ATOM 5721 N N . TYR A 1 758 ? -41.495 2.526 15.554 1.00 93.81 758 TYR A N 1
ATOM 5722 C CA . TYR A 1 758 ? -41.604 3.943 15.852 1.00 93.81 758 TYR A CA 1
ATOM 5723 C C . TYR A 1 758 ? -40.838 4.838 14.885 1.00 93.81 758 TYR A C 1
ATOM 5725 O O . TYR A 1 758 ? -39.868 4.438 14.243 1.00 93.81 758 TYR A O 1
ATOM 5733 N N . ILE A 1 759 ? -41.279 6.088 14.792 1.00 92.31 759 ILE A N 1
ATOM 5734 C CA . ILE A 1 759 ? -40.568 7.180 14.131 1.00 92.31 759 ILE A CA 1
ATOM 5735 C C . ILE A 1 759 ? -40.724 8.435 14.983 1.00 92.31 759 ILE A C 1
ATOM 5737 O O . ILE A 1 759 ? -41.801 8.723 15.492 1.00 92.31 759 ILE A O 1
ATOM 5741 N N . THR A 1 760 ? -39.650 9.190 15.164 1.00 93.44 760 THR A N 1
ATOM 5742 C CA . THR A 1 760 ? -39.654 10.408 15.984 1.00 93.44 760 THR A CA 1
ATOM 5743 C C . THR A 1 760 ? -39.482 11.648 15.119 1.00 93.44 760 THR A C 1
ATOM 5745 O O . THR A 1 760 ? -38.904 11.590 14.038 1.00 93.44 760 THR A O 1
ATOM 5748 N N . ALA A 1 761 ? -39.996 12.791 15.552 1.00 90.31 761 ALA A N 1
ATOM 5749 C CA . ALA A 1 761 ? -39.877 14.063 14.853 1.00 90.31 761 ALA A CA 1
ATOM 5750 C C . ALA A 1 761 ? -39.728 15.187 15.876 1.00 90.31 761 ALA A C 1
ATOM 5752 O O . ALA A 1 761 ? -40.471 15.219 16.843 1.00 90.31 761 ALA A O 1
ATOM 5753 N N . GLY A 1 762 ? -38.807 16.121 15.660 1.00 88.06 762 GLY A N 1
ATOM 5754 C CA . GLY A 1 762 ? -38.621 17.272 16.555 1.00 88.06 762 GLY A CA 1
ATOM 5755 C C . GLY A 1 762 ? -37.603 17.044 17.671 1.00 88.06 762 GLY A C 1
ATOM 5756 O O . GLY A 1 762 ? -36.713 17.873 17.771 1.00 88.06 762 GLY A O 1
ATOM 5757 N N . LEU A 1 763 ? -37.618 15.874 18.331 1.00 89.44 763 LEU A N 1
ATOM 5758 C CA . LEU A 1 763 ? -36.850 15.593 19.561 1.00 89.44 763 LEU A CA 1
ATOM 5759 C C . LEU A 1 763 ? -35.407 16.107 19.552 1.00 89.44 763 LEU A C 1
ATOM 5761 O O . LEU A 1 763 ? -34.677 15.830 18.594 1.00 89.44 763 LEU A O 1
ATOM 5765 N N . GLU A 1 764 ? -34.958 16.750 20.626 1.00 90.56 764 GLU A N 1
ATOM 5766 C CA . GLU A 1 764 ? -33.564 17.100 20.921 1.00 90.56 764 GLU A CA 1
ATOM 5767 C C . GLU A 1 764 ? -32.760 15.924 21.508 1.00 90.56 764 GLU A C 1
ATOM 5769 O O . GLU A 1 764 ? -33.302 14.887 21.874 1.00 90.56 764 GLU A O 1
ATOM 5774 N N . ILE A 1 765 ? -31.425 16.045 21.555 1.00 82.75 765 ILE A N 1
ATOM 5775 C CA . ILE A 1 765 ? -30.563 15.018 22.169 1.00 82.75 765 ILE A CA 1
ATOM 5776 C C . ILE A 1 765 ? -30.911 14.886 23.658 1.00 82.75 765 ILE A C 1
ATOM 5778 O O . ILE A 1 765 ? -30.914 15.883 24.377 1.00 82.75 765 ILE A O 1
ATOM 5782 N N . GLY A 1 766 ? -31.152 13.655 24.109 1.00 81.75 766 GLY A N 1
ATOM 5783 C CA . GLY A 1 766 ? -31.605 13.331 25.463 1.00 81.75 766 GLY A CA 1
ATOM 5784 C C . GLY A 1 766 ? -33.128 13.249 25.620 1.00 81.75 766 GLY A C 1
ATOM 5785 O O . GLY A 1 766 ? -33.589 12.741 26.639 1.00 81.75 766 GLY A O 1
ATOM 5786 N N . GLU A 1 767 ? -33.903 13.681 24.623 1.00 90.12 767 GLU A N 1
ATOM 5787 C CA . GLU A 1 767 ? -35.365 13.569 24.622 1.00 90.12 767 GLU A CA 1
ATOM 5788 C C . GLU A 1 767 ? -35.855 12.306 23.923 1.00 90.12 767 GLU A C 1
ATOM 5790 O O . GLU A 1 767 ? -35.180 11.752 23.048 1.00 90.12 767 GLU A O 1
ATOM 5795 N N . GLY A 1 768 ? -37.062 11.867 24.273 1.00 91.94 768 GLY A N 1
ATOM 5796 C CA . GLY A 1 768 ? -37.538 10.570 23.854 1.00 91.94 768 GLY A CA 1
ATOM 5797 C C . GLY A 1 768 ? -38.883 10.136 24.419 1.00 91.94 768 GLY A C 1
ATOM 5798 O O . GLY A 1 768 ? -39.813 10.916 24.639 1.00 91.94 768 GLY A O 1
ATOM 5799 N N . PHE A 1 769 ? -38.980 8.833 24.633 1.00 94.19 769 PHE A N 1
ATOM 5800 C CA . PHE A 1 769 ? -40.101 8.201 25.307 1.00 94.19 769 PHE A CA 1
ATOM 5801 C C . PHE A 1 769 ? -39.621 6.962 26.061 1.00 94.19 769 PHE A C 1
ATOM 5803 O O . PHE A 1 769 ? -38.506 6.481 25.874 1.00 94.19 769 PHE A O 1
ATOM 5810 N N . SER A 1 770 ? -40.470 6.446 26.936 1.00 94.81 770 SER A N 1
ATOM 5811 C CA . SER A 1 770 ? -40.188 5.278 27.761 1.00 94.81 770 SER A CA 1
ATOM 5812 C C . SER A 1 770 ? -41.365 4.322 27.762 1.00 94.81 770 SER A C 1
ATOM 5814 O O . SER A 1 770 ? -42.513 4.755 27.655 1.00 94.81 770 SER A O 1
ATOM 5816 N N . LEU A 1 771 ? -41.070 3.033 27.892 1.00 96.44 771 LEU A N 1
ATOM 5817 C CA . LEU A 1 771 ? -42.055 2.016 28.221 1.00 96.44 771 LEU A CA 1
ATOM 5818 C C . LEU A 1 771 ? -41.998 1.796 29.730 1.00 96.44 771 LEU A C 1
ATOM 5820 O O . LEU A 1 771 ? -40.935 1.535 30.295 1.00 96.44 771 LEU A O 1
ATOM 5824 N N . GLN A 1 772 ? -43.145 1.942 30.375 1.00 95.50 772 GLN A N 1
ATOM 5825 C CA . GLN A 1 772 ? -43.309 1.824 31.813 1.00 95.50 772 GLN A CA 1
ATOM 5826 C C . GLN A 1 772 ? -44.350 0.759 32.146 1.00 95.50 772 GLN A C 1
ATOM 5828 O O . GLN A 1 772 ? -45.300 0.556 31.388 1.00 95.50 772 GLN A O 1
ATOM 5833 N N . MET A 1 773 ? -44.216 0.134 33.312 1.00 94.94 773 MET A N 1
ATOM 5834 C CA . MET A 1 773 ? -45.129 -0.893 33.800 1.00 94.94 773 MET A CA 1
ATOM 5835 C C . MET A 1 773 ? -45.664 -0.562 35.194 1.00 94.94 773 MET A C 1
ATOM 5837 O O . MET A 1 773 ? -44.951 -0.070 36.069 1.00 94.94 773 MET A O 1
ATOM 5841 N N . SER A 1 774 ? -46.938 -0.875 35.414 1.00 93.75 774 SER A N 1
ATOM 5842 C CA . SER A 1 774 ? -47.585 -0.892 36.721 1.00 93.75 774 SER A CA 1
ATOM 5843 C C . SER A 1 774 ? -48.100 -2.291 37.022 1.00 93.75 774 SER A C 1
ATOM 5845 O O . SER A 1 774 ? -48.744 -2.892 36.174 1.00 93.75 774 SER A O 1
ATOM 5847 N N . THR A 1 775 ? -47.884 -2.789 38.237 1.00 90.12 775 THR A N 1
ATOM 5848 C CA . THR A 1 775 ? -48.452 -4.063 38.719 1.00 90.12 775 THR A CA 1
ATOM 5849 C C . THR A 1 775 ? -49.582 -3.858 39.733 1.00 90.12 775 THR A C 1
ATOM 5851 O O . THR A 1 775 ? -50.094 -4.822 40.301 1.00 90.12 775 THR A O 1
ATOM 5854 N N . ASN A 1 776 ? -49.994 -2.608 39.976 1.00 88.94 776 ASN A N 1
ATOM 5855 C CA . ASN A 1 776 ? -50.975 -2.227 40.995 1.00 88.94 776 ASN A CA 1
ATOM 5856 C C . ASN A 1 776 ? -52.155 -1.418 40.426 1.00 88.94 776 ASN A C 1
ATOM 5858 O O . ASN A 1 776 ? -52.670 -0.522 41.099 1.00 88.94 776 ASN A O 1
ATOM 5862 N N . GLY A 1 777 ? -52.575 -1.722 39.192 1.00 87.44 777 GLY A N 1
ATOM 5863 C CA . GLY A 1 777 ? -53.718 -1.075 38.541 1.00 87.44 777 GLY A CA 1
ATOM 5864 C C . GLY A 1 777 ? -53.502 0.411 38.259 1.00 87.44 777 GLY A C 1
ATOM 5865 O O . GLY A 1 777 ? -54.438 1.200 38.383 1.00 87.44 777 GLY A O 1
ATOM 5866 N N . GLY A 1 778 ? -52.259 0.805 37.968 1.00 88.69 778 GLY A N 1
ATOM 5867 C CA . GLY A 1 778 ? -51.908 2.164 37.562 1.00 88.69 778 GLY A CA 1
ATOM 5868 C C . GLY A 1 778 ? -51.626 3.143 38.700 1.00 88.69 778 GLY A C 1
ATOM 5869 O O . GLY A 1 778 ? -51.409 4.325 38.434 1.00 88.69 778 GLY A O 1
ATOM 5870 N N . ALA A 1 779 ? -51.597 2.692 39.961 1.00 88.94 779 ALA A N 1
ATOM 5871 C CA . ALA A 1 779 ? -51.293 3.569 41.096 1.00 88.94 779 ALA A CA 1
ATOM 5872 C C . ALA A 1 779 ? -49.835 4.070 41.082 1.00 88.94 779 ALA A C 1
ATOM 5874 O O . ALA A 1 779 ? -49.557 5.183 41.530 1.00 88.94 779 ALA A O 1
ATOM 5875 N N . SER A 1 780 ? -48.908 3.271 40.548 1.00 90.62 780 SER A N 1
ATOM 5876 C CA . SER A 1 780 ? -47.516 3.661 40.292 1.00 90.62 780 SER A CA 1
ATOM 5877 C C . SER A 1 780 ? -46.955 2.934 39.072 1.00 90.62 780 SER A C 1
ATOM 5879 O O . SER A 1 780 ? -47.297 1.772 38.853 1.00 90.62 780 SER A O 1
ATOM 5881 N N . PHE A 1 781 ? -46.065 3.596 38.329 1.00 93.25 781 PHE A N 1
ATOM 5882 C CA . PHE A 1 781 ? -45.382 3.047 37.155 1.00 93.25 781 PHE A CA 1
ATOM 5883 C C . PHE A 1 781 ? -43.861 3.075 37.349 1.00 93.25 781 PHE A C 1
ATOM 5885 O O . PHE A 1 781 ? -43.327 4.076 37.827 1.00 93.25 781 PHE A O 1
ATOM 5892 N N . ASN A 1 782 ? -43.189 1.993 36.958 1.00 91.06 782 ASN A N 1
ATOM 5893 C CA . ASN A 1 782 ? -4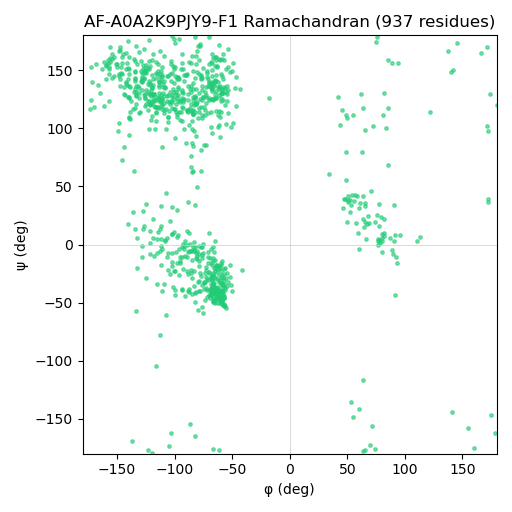1.733 1.886 36.874 1.00 91.06 782 ASN A CA 1
ATOM 5894 C C . ASN A 1 782 ? -41.303 1.917 35.405 1.00 91.06 782 ASN A C 1
ATOM 5896 O O . ASN A 1 782 ? -42.019 1.401 34.553 1.00 91.06 782 ASN A O 1
ATOM 5900 N N . THR A 1 783 ? -40.154 2.519 35.102 1.00 93.81 783 THR A N 1
ATOM 5901 C CA . THR A 1 783 ? -39.604 2.538 33.739 1.00 93.81 783 THR A CA 1
ATOM 5902 C C . THR A 1 783 ? -38.853 1.247 33.445 1.00 93.81 783 THR A C 1
ATOM 5904 O O . THR A 1 783 ? -37.869 0.959 34.119 1.00 93.81 783 THR A O 1
ATOM 5907 N N . GLU A 1 784 ? -39.279 0.535 32.403 1.00 93.06 784 GLU A N 1
ATOM 5908 C CA . GLU A 1 784 ? -38.666 -0.721 31.953 1.00 93.06 784 GLU A CA 1
ATOM 5909 C C . GLU A 1 784 ? -37.625 -0.475 30.854 1.00 93.06 784 GLU A C 1
ATOM 5911 O O . GLU A 1 784 ? -36.555 -1.074 30.845 1.00 93.06 784 GLU A O 1
ATOM 5916 N N . ALA A 1 785 ? -37.902 0.467 29.948 1.00 91.94 785 ALA A N 1
ATOM 5917 C CA . ALA A 1 785 ? -36.957 0.900 28.922 1.00 91.94 785 ALA A CA 1
ATOM 5918 C C . ALA A 1 785 ? -37.192 2.362 28.536 1.00 91.94 785 ALA A C 1
ATOM 5920 O O . ALA A 1 785 ? -38.295 2.892 28.684 1.00 91.94 785 ALA A O 1
ATOM 5921 N N . SER A 1 786 ? -36.154 3.024 28.030 1.00 92.19 786 SER A N 1
ATOM 5922 C CA . SER A 1 786 ? -36.227 4.388 27.500 1.00 92.19 786 SER A CA 1
ATOM 5923 C C . SER A 1 786 ? -35.498 4.467 26.171 1.00 92.19 786 SER A C 1
ATOM 5925 O O . SER A 1 786 ? -34.449 3.856 26.006 1.00 92.19 786 SER A O 1
ATOM 5927 N N . TRP A 1 787 ? -36.050 5.244 25.248 1.00 91.81 787 TRP A N 1
ATOM 5928 C CA . TRP A 1 787 ? -35.430 5.572 23.976 1.00 91.81 787 TRP A CA 1
ATOM 5929 C C . TRP A 1 787 ? -35.272 7.072 23.922 1.00 91.81 787 TRP A C 1
ATOM 5931 O O . TRP A 1 787 ? -36.266 7.782 23.790 1.00 91.81 787 TRP A O 1
ATOM 5941 N N . ALA A 1 788 ? -34.034 7.539 23.992 1.00 89.25 788 ALA A N 1
ATOM 5942 C CA . ALA A 1 788 ? -33.661 8.932 23.884 1.00 89.25 788 ALA A CA 1
ATOM 5943 C C . ALA A 1 788 ? -32.788 9.173 22.648 1.00 89.25 788 ALA A C 1
ATOM 5945 O O . ALA A 1 788 ? -31.920 8.377 22.267 1.00 89.25 788 ALA A O 1
ATOM 5946 N N . ARG A 1 789 ? -32.989 10.326 22.012 1.00 81.69 789 ARG A N 1
ATOM 5947 C CA . ARG A 1 789 ? -32.209 10.730 20.848 1.00 81.69 789 ARG A CA 1
ATOM 5948 C C . ARG A 1 789 ? -30.749 10.938 21.248 1.00 81.69 789 ARG A C 1
ATOM 5950 O O . ARG A 1 789 ? -30.448 11.683 22.177 1.00 81.69 789 ARG A O 1
ATOM 5957 N N . GLY A 1 790 ? -29.835 10.330 20.498 1.00 69.62 790 GLY A N 1
ATOM 5958 C CA . GLY A 1 790 ? -28.395 10.389 20.761 1.00 69.62 790 GLY A CA 1
ATOM 5959 C C . GLY A 1 790 ? -27.869 9.302 21.704 1.00 69.62 790 GLY A C 1
ATOM 5960 O O . GLY A 1 790 ? -26.654 9.214 21.851 1.00 69.62 790 GLY A O 1
ATOM 5961 N N . SER A 1 791 ? -28.750 8.472 22.279 1.00 82.06 791 SER A N 1
ATOM 5962 C CA . SER A 1 791 ? -28.386 7.230 22.971 1.00 82.06 791 SER A CA 1
ATOM 5963 C C . SER A 1 791 ? -28.911 6.028 22.179 1.00 82.06 791 SER A C 1
ATOM 5965 O O . SER A 1 791 ? -28.168 5.447 21.390 1.00 82.06 791 SER A O 1
ATOM 5967 N N . GLU A 1 792 ? -30.207 5.719 22.271 1.00 82.25 792 GLU A N 1
ATOM 5968 C CA . GLU A 1 792 ? -30.786 4.510 21.666 1.00 82.25 792 GLU A CA 1
ATOM 5969 C C . GLU A 1 792 ? -31.129 4.675 20.179 1.00 82.25 792 GLU A C 1
ATOM 5971 O O . GLU A 1 792 ? -31.193 3.689 19.449 1.00 82.25 792 GLU A O 1
ATOM 5976 N N . PHE A 1 793 ? -31.333 5.907 19.693 1.00 67.69 793 PHE A N 1
ATOM 5977 C CA . PHE A 1 793 ? -31.519 6.167 18.261 1.00 67.69 793 PHE A CA 1
ATOM 5978 C C . PHE A 1 793 ? -30.810 7.448 17.784 1.00 67.69 793 PHE A C 1
ATOM 5980 O O . PHE A 1 793 ? -30.782 8.463 18.489 1.00 67.69 793 PHE A O 1
ATOM 5987 N N . PRO A 1 794 ? -30.240 7.448 16.561 1.00 57.38 794 PRO A N 1
ATOM 5988 C CA . PRO A 1 794 ? -29.324 8.505 16.126 1.00 57.38 794 PRO A CA 1
ATOM 5989 C C . PRO A 1 794 ? -30.014 9.740 15.519 1.00 57.38 794 PRO A C 1
ATOM 5991 O O . PRO A 1 794 ? -29.435 10.828 15.507 1.00 57.38 794 PRO A O 1
ATOM 5994 N N . SER A 1 795 ? -31.233 9.611 14.983 1.00 69.69 795 SER A N 1
ATOM 5995 C CA . SER A 1 795 ? -31.892 10.703 14.253 1.00 69.69 795 SER A CA 1
ATOM 5996 C C . SER A 1 795 ? -33.412 10.581 14.199 1.00 69.69 795 SER A C 1
ATOM 5998 O O . SER A 1 795 ? -33.942 9.485 14.047 1.00 69.69 795 SER A O 1
ATOM 6000 N N . ASN A 1 796 ? -34.086 11.733 14.202 1.00 86.50 796 ASN A N 1
ATOM 6001 C CA . ASN A 1 796 ? -35.507 11.853 13.879 1.00 86.50 796 ASN A CA 1
ATOM 6002 C C . ASN A 1 796 ? -35.790 11.479 12.409 1.00 86.50 796 ASN A C 1
ATOM 6004 O O . ASN A 1 796 ? -34.911 11.551 11.550 1.00 86.50 796 ASN A O 1
ATOM 6008 N N . ASN A 1 797 ? -37.051 11.179 12.109 1.00 84.56 797 ASN A N 1
ATOM 6009 C CA . ASN A 1 797 ? -37.619 10.878 10.793 1.00 84.56 797 ASN A CA 1
ATOM 6010 C C . ASN A 1 797 ? -37.064 9.609 10.128 1.00 84.56 797 ASN A C 1
ATOM 6012 O O . ASN A 1 797 ? -37.152 9.455 8.910 1.00 84.56 797 ASN A O 1
ATOM 6016 N N . VAL A 1 798 ? -36.515 8.692 10.923 1.00 72.81 798 VAL A N 1
ATOM 6017 C CA . VAL A 1 798 ? -36.125 7.351 10.486 1.00 72.81 798 VAL A CA 1
ATOM 6018 C C . VAL A 1 798 ? -36.960 6.354 11.270 1.00 72.81 798 VAL A C 1
ATOM 6020 O O . VAL A 1 798 ? -37.031 6.448 12.493 1.00 72.81 798 VAL A O 1
ATOM 6023 N N . ARG A 1 799 ? -37.595 5.415 10.568 1.00 87.56 799 ARG A N 1
ATOM 6024 C CA . ARG A 1 799 ? -38.332 4.335 11.217 1.00 87.56 799 ARG A CA 1
ATOM 6025 C C . ARG A 1 799 ? -37.367 3.372 11.903 1.00 87.56 799 ARG A C 1
ATOM 6027 O O . ARG A 1 799 ? -36.346 3.005 11.326 1.00 87.56 799 ARG A O 1
ATOM 6034 N N . GLN A 1 800 ? -37.718 2.983 13.116 1.00 78.75 800 GLN A N 1
ATOM 6035 C CA . GLN A 1 800 ? -36.996 2.056 13.974 1.00 78.75 800 GLN A CA 1
ATOM 6036 C C . GLN A 1 800 ? -37.983 1.034 14.554 1.00 78.75 800 GLN A C 1
ATOM 6038 O O . GLN A 1 800 ? -39.202 1.192 14.427 1.00 78.75 800 GLN A O 1
ATOM 6043 N N . THR A 1 801 ? -37.447 0.007 15.203 1.00 81.56 801 THR A N 1
ATOM 6044 C CA . THR A 1 801 ? -38.220 -0.978 15.965 1.00 81.56 801 THR A CA 1
ATOM 6045 C C . THR A 1 801 ? -37.697 -0.997 17.394 1.00 81.56 801 THR A C 1
ATOM 6047 O O . THR A 1 801 ? -36.487 -1.045 17.605 1.00 81.56 801 THR A O 1
ATOM 6050 N N . GLY A 1 802 ? -38.601 -0.923 18.366 1.00 74.19 802 GLY A N 1
ATOM 6051 C CA . GLY A 1 802 ? -38.316 -1.153 19.774 1.00 74.19 802 GLY A CA 1
ATOM 6052 C C . GLY A 1 802 ? -38.692 -2.577 20.172 1.00 74.19 802 GLY A C 1
ATOM 6053 O O . GLY A 1 802 ? -39.677 -3.131 19.684 1.00 74.19 802 GLY A O 1
ATOM 6054 N N . THR A 1 803 ? -37.902 -3.166 21.063 1.00 81.75 803 THR A N 1
ATOM 6055 C CA . THR A 1 803 ? -38.155 -4.476 21.673 1.00 81.75 803 THR A CA 1
ATOM 6056 C C . THR A 1 803 ? -37.750 -4.381 23.135 1.00 81.75 803 THR A C 1
ATOM 6058 O O . THR A 1 803 ? -36.635 -3.953 23.431 1.00 81.75 803 THR A O 1
ATOM 6061 N N . VAL A 1 804 ? -38.653 -4.747 24.042 1.00 81.88 804 VAL A N 1
ATOM 6062 C CA . VAL A 1 804 ? -38.377 -4.814 25.481 1.00 81.88 804 VAL A CA 1
ATOM 6063 C C . VAL A 1 804 ? -38.910 -6.117 26.021 1.00 81.88 804 VAL A C 1
ATOM 6065 O O . VAL A 1 804 ? -40.085 -6.418 25.843 1.00 81.88 804 VAL A O 1
ATOM 6068 N N . THR A 1 805 ? -38.056 -6.840 26.726 1.00 83.00 805 THR A N 1
ATOM 6069 C CA . THR A 1 805 ? -38.449 -8.007 27.502 1.00 83.00 805 THR A CA 1
ATOM 6070 C C . THR A 1 805 ? -38.548 -7.597 28.966 1.00 83.00 805 THR A C 1
ATOM 6072 O O . THR A 1 805 ? -37.611 -7.018 29.513 1.00 83.00 805 THR A O 1
ATOM 6075 N N . ILE A 1 806 ? -39.705 -7.839 29.576 1.00 82.31 806 ILE A N 1
ATOM 6076 C CA . ILE A 1 806 ? -40.033 -7.454 30.948 1.00 82.31 806 ILE A CA 1
ATOM 6077 C C . ILE A 1 806 ? -40.294 -8.736 31.725 1.00 82.31 806 ILE A C 1
ATOM 6079 O O . ILE A 1 806 ? -41.175 -9.507 31.352 1.00 82.31 806 ILE A O 1
ATOM 6083 N N . SER A 1 807 ? -39.564 -8.954 32.814 1.00 81.88 807 SER A N 1
ATOM 6084 C CA . SER A 1 807 ? -39.789 -10.096 33.701 1.00 81.88 807 SER A CA 1
ATOM 6085 C C . SER A 1 807 ? -40.788 -9.739 34.811 1.00 81.88 807 SER A C 1
ATOM 6087 O O . SER A 1 807 ? -40.836 -8.603 35.288 1.00 81.88 807 SER A O 1
ATOM 6089 N N . GLY A 1 808 ? -41.597 -10.714 35.227 1.00 71.69 808 GLY A N 1
ATOM 6090 C CA . GLY A 1 808 ? -42.584 -10.576 36.295 1.00 71.69 808 GLY A CA 1
ATOM 6091 C C . GLY A 1 808 ? -41.977 -10.350 37.696 1.00 71.69 808 GLY A C 1
ATOM 6092 O O . GLY A 1 808 ? -40.761 -10.240 37.861 1.00 71.69 808 GLY A O 1
ATOM 6093 N N . PRO A 1 809 ? -42.812 -10.302 38.753 1.00 75.19 809 PRO A N 1
ATOM 6094 C CA . PRO A 1 809 ? -44.188 -10.799 38.785 1.00 75.19 809 PRO A CA 1
ATOM 6095 C C . PRO A 1 809 ? -45.215 -9.805 38.229 1.00 75.19 809 PRO A C 1
ATOM 6097 O O . PRO A 1 809 ? -45.247 -8.639 38.625 1.00 75.19 809 PRO A O 1
ATOM 6100 N N . PHE A 1 810 ? -46.121 -10.294 37.381 1.00 84.50 810 PHE A N 1
ATOM 6101 C CA . PHE A 1 810 ? -47.295 -9.547 36.924 1.00 84.50 810 PHE A CA 1
ATOM 6102 C C . PHE A 1 810 ? -48.522 -9.831 37.798 1.00 84.50 810 PHE A C 1
ATOM 6104 O O . PHE A 1 810 ? -48.576 -10.813 38.539 1.00 84.50 810 PHE A O 1
ATOM 6111 N N . THR A 1 811 ? -49.542 -8.979 37.705 1.00 86.44 811 THR A N 1
ATOM 6112 C CA . THR A 1 811 ? -50.825 -9.167 38.392 1.00 86.44 811 THR A CA 1
ATOM 6113 C C . THR A 1 811 ? -51.980 -9.201 37.395 1.00 86.44 811 THR A C 1
ATOM 6115 O O . THR A 1 811 ? -51.803 -8.976 36.200 1.00 86.44 811 THR A O 1
ATOM 6118 N N . THR A 1 812 ? -53.193 -9.451 37.892 1.00 86.25 812 THR A N 1
ATOM 6119 C CA . THR A 1 812 ? -54.435 -9.336 37.106 1.00 86.25 812 THR A CA 1
ATOM 6120 C C . THR A 1 812 ? -54.777 -7.883 36.739 1.00 86.25 812 THR A C 1
ATOM 6122 O O . THR A 1 812 ? -55.774 -7.610 36.075 1.00 86.25 812 THR A O 1
ATOM 6125 N N . THR A 1 813 ? -53.979 -6.932 37.232 1.00 88.88 813 THR A N 1
ATOM 6126 C CA . THR A 1 813 ? -54.147 -5.486 37.065 1.00 88.88 813 THR A CA 1
ATOM 6127 C C . THR A 1 813 ? -52.873 -4.838 36.527 1.00 88.88 813 THR A C 1
ATOM 6129 O O . THR A 1 813 ? -52.577 -3.689 36.859 1.00 88.88 813 THR A O 1
ATOM 6132 N N . THR A 1 814 ? -52.071 -5.583 35.760 1.00 93.88 814 THR A N 1
ATOM 6133 C CA . THR A 1 814 ? -50.868 -5.022 35.142 1.00 93.88 814 THR A CA 1
ATOM 6134 C C . THR A 1 814 ? -51.268 -4.007 34.072 1.00 93.88 814 THR A C 1
ATOM 6136 O O . THR A 1 814 ? -52.181 -4.259 33.295 1.00 93.88 814 THR A O 1
ATOM 6139 N N . GLN A 1 815 ? -50.591 -2.864 34.006 1.00 96.25 815 GLN A N 1
ATOM 6140 C CA . GLN A 1 815 ? -50.764 -1.886 32.930 1.00 96.25 815 GLN A CA 1
ATOM 6141 C C . GLN A 1 815 ? -49.416 -1.526 32.320 1.00 96.25 815 GLN A C 1
ATOM 6143 O O . GLN A 1 815 ? -48.437 -1.340 33.046 1.00 96.25 815 GLN A O 1
ATOM 6148 N N . LEU A 1 816 ? -49.389 -1.369 30.999 1.00 96.62 816 LEU A N 1
ATOM 6149 C CA . LEU A 1 816 ? -48.248 -0.829 30.268 1.00 96.62 816 LEU A CA 1
ATOM 6150 C C . LEU A 1 816 ? -48.532 0.608 29.854 1.00 96.62 816 LEU A C 1
ATOM 6152 O O . LEU A 1 816 ? -49.672 0.970 29.561 1.00 96.62 816 LEU A O 1
ATOM 6156 N N . LYS A 1 817 ? -47.488 1.430 29.829 1.00 96.06 817 LYS A N 1
ATOM 6157 C CA . LYS A 1 817 ? -47.581 2.840 29.465 1.00 96.06 817 LYS A CA 1
ATOM 6158 C C . LYS A 1 817 ? -46.407 3.255 28.599 1.00 96.06 817 LYS A C 1
ATOM 6160 O O . LYS A 1 817 ? -45.263 3.139 29.029 1.00 96.06 817 LYS A O 1
ATOM 6165 N N . PHE A 1 818 ? -46.691 3.832 27.437 1.00 96.88 818 PHE A N 1
ATOM 6166 C CA . PHE A 1 818 ? -45.696 4.624 26.721 1.00 96.88 818 PHE A CA 1
ATOM 6167 C C . PHE A 1 818 ? -45.780 6.065 27.198 1.00 96.88 818 PHE A C 1
ATOM 6169 O O . PHE A 1 818 ? -46.800 6.715 26.989 1.00 96.88 818 PHE A O 1
ATOM 6176 N N . GLN A 1 819 ? -44.722 6.559 27.836 1.00 94.19 819 GLN A N 1
ATOM 6177 C CA . GLN A 1 819 ? -44.631 7.919 28.359 1.00 94.19 819 GLN A CA 1
ATOM 6178 C C . GLN A 1 819 ? -43.602 8.715 27.561 1.00 94.19 819 GLN A C 1
ATOM 6180 O O . GLN A 1 819 ? -42.434 8.334 27.500 1.00 94.19 819 GLN A O 1
ATOM 6185 N N . HIS A 1 820 ? -44.022 9.839 26.994 1.00 93.31 820 HIS A N 1
ATOM 6186 C CA . HIS A 1 820 ? -43.149 10.788 26.309 1.00 93.31 820 HIS A CA 1
ATOM 6187 C C . HIS A 1 820 ? -42.502 11.754 27.311 1.00 93.31 820 HIS A C 1
ATOM 6189 O O . HIS A 1 820 ? -43.096 12.041 28.355 1.00 93.31 820 HIS A O 1
ATOM 6195 N N . ASN A 1 821 ? -41.289 12.232 27.027 1.00 84.44 821 ASN A N 1
ATOM 6196 C CA . ASN A 1 821 ? -40.539 13.109 27.937 1.00 84.44 821 ASN A CA 1
ATOM 6197 C C . ASN A 1 821 ? -39.863 14.304 27.233 1.00 84.44 821 ASN A C 1
ATOM 6199 O O . ASN A 1 821 ? -38.823 14.773 27.692 1.00 84.44 821 ASN A O 1
ATOM 6203 N N . ALA A 1 822 ? -40.421 14.769 26.115 1.00 81.75 822 ALA A N 1
ATOM 6204 C CA . ALA A 1 822 ? -39.817 15.813 25.282 1.00 81.75 822 ALA A CA 1
ATOM 6205 C C . ALA A 1 822 ? -40.317 17.220 25.613 1.00 81.75 822 ALA A C 1
ATOM 6207 O O . ALA A 1 822 ? -41.455 17.384 26.024 1.00 81.75 822 ALA A O 1
ATOM 6208 N N . SER A 1 823 ? -39.505 18.247 25.396 1.00 77.94 823 SER A N 1
ATOM 6209 C CA . SER A 1 823 ? -39.733 19.566 25.990 1.00 77.94 823 SER A CA 1
ATOM 6210 C C . SER A 1 823 ? -40.791 20.439 25.308 1.00 77.94 823 SER A C 1
ATOM 6212 O O . SER A 1 823 ? -41.246 21.409 25.926 1.00 77.94 823 SER A O 1
ATOM 6214 N N . VAL A 1 824 ? -41.180 20.162 24.052 1.00 81.12 824 VAL A N 1
ATOM 6215 C CA . VAL A 1 824 ? -42.213 20.947 23.360 1.00 81.12 824 VAL A CA 1
ATOM 6216 C C . VAL A 1 824 ? -43.200 20.127 22.518 1.00 81.12 824 VAL A C 1
ATOM 6218 O O . VAL A 1 824 ? -42.969 19.024 22.039 1.00 81.12 824 VAL A O 1
ATOM 6221 N N . ASN A 1 825 ? -44.339 20.751 22.211 1.00 81.06 825 ASN A N 1
ATOM 6222 C CA . ASN A 1 825 ? -45.432 20.211 21.388 1.00 81.06 825 ASN A CA 1
ATOM 6223 C C . ASN A 1 825 ? -45.067 19.802 19.935 1.00 81.06 825 ASN A C 1
ATOM 6225 O O . ASN A 1 825 ? -45.880 19.188 19.218 1.00 81.06 825 ASN A O 1
ATOM 6229 N N . ASN A 1 826 ? -43.898 20.220 19.446 1.00 85.00 826 ASN A N 1
ATOM 6230 C CA . ASN A 1 826 ? -43.385 19.825 18.134 1.00 85.00 826 ASN A CA 1
ATOM 6231 C C . ASN A 1 826 ? -42.546 18.551 18.178 1.00 85.00 826 ASN A C 1
ATOM 6233 O O . ASN A 1 826 ? -42.342 17.962 17.114 1.00 85.00 826 ASN A O 1
ATOM 6237 N N . ASP A 1 827 ? -42.196 18.095 19.373 1.00 89.88 827 ASP A N 1
ATOM 6238 C CA . ASP A 1 827 ? -41.459 16.869 19.593 1.00 89.88 827 ASP A CA 1
ATOM 6239 C C . ASP A 1 827 ? -42.459 15.746 19.729 1.00 89.88 827 ASP A C 1
ATOM 6241 O O . ASP A 1 827 ? -43.348 15.766 20.580 1.00 89.88 827 ASP A O 1
ATOM 6245 N N . ARG A 1 828 ? -42.400 14.828 18.777 1.00 93.00 828 ARG A N 1
ATOM 6246 C CA . ARG A 1 828 ? -43.431 13.834 18.544 1.00 93.00 828 ARG A CA 1
ATOM 6247 C C . ARG A 1 828 ? -42.783 12.486 18.356 1.00 93.00 828 ARG A C 1
ATOM 6249 O O . ARG A 1 828 ? -41.872 12.349 17.542 1.00 93.00 828 ARG A O 1
ATOM 6256 N N . SER A 1 829 ? -43.334 11.491 19.022 1.00 94.56 829 SER A N 1
ATOM 6257 C CA . SER A 1 829 ? -43.015 10.092 18.773 1.00 94.56 829 SER A CA 1
ATOM 6258 C C . SER A 1 829 ? -44.253 9.417 18.220 1.00 94.56 829 SER A C 1
ATOM 6260 O O . SER A 1 829 ? -45.329 9.513 18.810 1.00 94.56 829 SER A O 1
ATOM 6262 N N . TYR A 1 830 ? -44.108 8.787 17.061 1.00 95.88 830 TYR A N 1
ATOM 6263 C CA . TYR A 1 830 ? -45.162 8.024 16.418 1.00 95.88 830 TYR A CA 1
ATOM 6264 C C . TYR A 1 830 ? -44.874 6.542 16.629 1.00 95.88 830 TYR A C 1
ATOM 6266 O O . TYR A 1 830 ? -43.800 6.092 16.236 1.00 95.88 830 TYR A O 1
ATOM 6274 N N . LEU A 1 831 ? -45.794 5.820 17.263 1.00 95.50 831 LEU A N 1
ATOM 6275 C CA . LEU A 1 831 ? -45.698 4.393 17.569 1.00 95.50 831 LEU A CA 1
ATOM 6276 C C . LEU A 1 831 ? -46.724 3.636 16.730 1.00 95.50 831 LEU A C 1
ATOM 6278 O O . LEU A 1 831 ? -47.844 4.120 16.552 1.00 95.50 831 LEU A O 1
ATOM 6282 N N . ASP A 1 832 ? -46.342 2.471 16.227 1.00 87.56 832 ASP A N 1
ATOM 6283 C CA . ASP A 1 832 ? -47.201 1.642 15.392 1.00 87.56 832 ASP A CA 1
ATOM 6284 C C . ASP A 1 832 ? -46.841 0.157 15.491 1.00 87.56 832 ASP A C 1
ATOM 6286 O O . ASP A 1 832 ? -45.727 -0.166 15.905 1.00 87.56 832 ASP A O 1
ATOM 6290 N N . ASP A 1 833 ? -47.755 -0.731 15.101 1.00 85.69 833 ASP A N 1
ATOM 6291 C CA . ASP A 1 833 ? -47.595 -2.193 15.158 1.00 85.69 833 ASP A CA 1
ATOM 6292 C C . ASP A 1 833 ? -47.082 -2.692 16.524 1.00 85.69 833 ASP A C 1
ATOM 6294 O O . ASP A 1 833 ? -46.038 -3.343 16.619 1.00 85.69 833 ASP A O 1
ATOM 6298 N N . VAL A 1 834 ? -47.786 -2.340 17.605 1.00 88.31 834 VAL A N 1
ATOM 6299 C CA . VAL A 1 834 ? -47.397 -2.731 18.967 1.00 88.31 834 VAL A CA 1
ATOM 6300 C C . VAL A 1 834 ? -47.871 -4.156 19.239 1.00 88.31 834 VAL A C 1
ATOM 6302 O O . VAL A 1 834 ? -49.068 -4.430 19.212 1.00 88.31 834 VAL A O 1
ATOM 6305 N N . VAL A 1 835 ? -46.948 -5.058 19.557 1.00 81.00 835 VAL A N 1
ATOM 6306 C CA . VAL A 1 835 ? -47.222 -6.461 19.876 1.00 81.00 835 VAL A CA 1
ATOM 6307 C C . VAL A 1 835 ? -46.727 -6.773 21.282 1.00 81.00 835 VAL A C 1
ATOM 6309 O O . VAL A 1 835 ? -45.586 -6.475 21.624 1.00 81.00 835 VAL A O 1
ATOM 6312 N N . ILE A 1 836 ? -47.590 -7.379 22.093 1.00 83.06 836 ILE A N 1
ATOM 6313 C CA . ILE A 1 836 ? -47.283 -7.905 23.422 1.00 83.06 836 ILE A CA 1
ATOM 6314 C C . ILE A 1 836 ? -47.351 -9.424 23.336 1.00 83.06 836 ILE A C 1
ATOM 6316 O O . ILE A 1 836 ? -48.408 -9.991 23.054 1.00 83.06 836 ILE A O 1
ATOM 6320 N N . GLU A 1 837 ? -46.238 -10.077 23.616 1.00 80.81 837 GLU A N 1
ATOM 6321 C CA . GLU A 1 837 ? -46.098 -11.527 23.653 1.00 80.81 837 GLU A CA 1
ATOM 6322 C C . GLU A 1 837 ? -45.822 -11.952 25.089 1.00 80.81 837 GLU A C 1
ATOM 6324 O O . GLU A 1 837 ? -45.133 -11.250 25.823 1.00 80.81 837 GLU A O 1
ATOM 6329 N N . GLY A 1 838 ? -46.428 -13.051 25.522 1.00 66.06 838 GLY A N 1
ATOM 6330 C CA . GLY A 1 838 ? -46.321 -13.540 26.886 1.00 66.06 838 GLY A CA 1
ATOM 6331 C C . GLY A 1 838 ? -45.755 -14.949 26.938 1.00 66.06 838 GLY A C 1
ATOM 6332 O O . GLY A 1 838 ? -46.153 -15.829 26.170 1.00 66.06 838 GLY A O 1
ATOM 6333 N N . CYS A 1 839 ? -44.875 -15.152 27.909 1.00 65.00 839 CYS A N 1
ATOM 6334 C CA . CYS A 1 839 ? -44.186 -16.394 28.184 1.00 65.00 839 CYS A CA 1
ATOM 6335 C C . CYS A 1 839 ? -44.773 -17.061 29.443 1.00 65.00 839 CYS A C 1
ATOM 6337 O O . CYS A 1 839 ? -44.637 -16.527 30.542 1.00 65.00 839 CYS A O 1
ATOM 6339 N N . SER A 1 840 ? -45.493 -18.188 29.305 1.00 55.53 840 SER A N 1
ATOM 6340 C CA . SER A 1 840 ? -46.058 -18.953 30.437 1.00 55.53 840 SER A CA 1
ATOM 6341 C C . SER A 1 840 ? -45.702 -20.442 30.397 1.00 55.53 840 SER A C 1
ATOM 6343 O O . SER A 1 840 ? -45.675 -21.063 29.331 1.00 55.53 840 SER A O 1
ATOM 6345 N N . ASN A 1 841 ? -45.488 -21.037 31.573 1.00 48.12 841 ASN A N 1
ATOM 6346 C CA . ASN A 1 841 ? -45.233 -22.467 31.721 1.00 48.12 841 ASN A CA 1
ATOM 6347 C C . ASN A 1 841 ? -46.518 -23.288 31.778 1.00 48.12 841 ASN A C 1
ATOM 6349 O O . ASN A 1 841 ? -47.254 -23.268 32.762 1.00 48.12 841 ASN A O 1
ATOM 6353 N N . GLY A 1 842 ? -46.754 -24.090 30.738 1.00 46.00 842 GLY A N 1
ATOM 6354 C CA . GLY A 1 842 ? -47.670 -25.230 30.821 1.00 46.00 842 GLY A CA 1
ATOM 6355 C C . GLY A 1 842 ? -49.168 -24.943 30.673 1.00 46.00 842 GLY A C 1
ATOM 6356 O O . GLY A 1 842 ? -49.968 -25.793 31.064 1.00 46.00 842 GLY A O 1
ATOM 6357 N N . VAL A 1 843 ? -49.581 -23.826 30.064 1.00 39.31 843 VAL A N 1
ATOM 6358 C CA . VAL A 1 843 ? -50.997 -23.591 29.725 1.00 39.31 843 VAL A CA 1
ATOM 6359 C C . VAL A 1 843 ? -51.173 -23.481 28.213 1.00 39.31 843 VAL A C 1
ATOM 6361 O O . VAL A 1 843 ? -50.964 -22.437 27.606 1.00 39.31 843 VAL A O 1
ATOM 6364 N N . SER A 1 844 ? -51.619 -24.569 27.582 1.00 41.78 844 SER A N 1
ATOM 6365 C CA . SER A 1 844 ? -52.273 -24.457 26.280 1.00 41.78 844 SER A CA 1
ATOM 6366 C C . SER A 1 844 ? -53.596 -23.708 26.467 1.00 41.78 844 SER A C 1
ATOM 6368 O O . SER A 1 844 ? -54.448 -24.146 27.238 1.00 41.78 844 SER A O 1
ATOM 6370 N N . SER A 1 845 ? -53.775 -22.622 25.714 1.00 40.62 845 SER A N 1
ATOM 6371 C CA . SER A 1 845 ? -54.991 -21.806 25.552 1.00 40.62 845 SER A CA 1
ATOM 6372 C C . SER A 1 845 ? -55.420 -20.911 26.726 1.00 40.62 845 SER A C 1
ATOM 6374 O O . SER A 1 845 ? -56.135 -21.333 27.631 1.00 40.62 845 SER A O 1
ATOM 6376 N N . ILE A 1 846 ? -55.126 -19.612 26.602 1.00 39.44 846 ILE A N 1
ATOM 6377 C CA . ILE A 1 846 ? -55.965 -18.547 27.164 1.00 39.44 846 ILE A CA 1
ATOM 6378 C C . ILE A 1 846 ? -56.668 -17.875 25.984 1.00 39.44 846 ILE A C 1
ATOM 6380 O O . ILE A 1 846 ? -56.097 -17.068 25.259 1.00 39.44 846 ILE A O 1
ATOM 6384 N N . ILE A 1 847 ? -57.924 -18.262 25.765 1.00 38.59 847 ILE A N 1
ATOM 6385 C CA . ILE A 1 847 ? -58.869 -17.489 24.962 1.00 38.59 847 ILE A CA 1
ATOM 6386 C C . ILE A 1 847 ? -59.379 -16.372 25.875 1.00 38.59 847 ILE A C 1
ATOM 6388 O O . ILE A 1 847 ? -60.158 -16.645 26.788 1.00 38.59 847 ILE A O 1
ATOM 6392 N N . ALA A 1 848 ? -58.982 -15.125 25.622 1.00 33.09 848 ALA A N 1
ATOM 6393 C CA . ALA A 1 848 ? -59.724 -13.962 26.096 1.00 33.09 848 ALA A CA 1
ATOM 6394 C C . ALA A 1 848 ? -60.559 -13.422 24.929 1.00 33.09 848 ALA A C 1
ATOM 6396 O O . ALA A 1 848 ? -60.059 -13.068 23.866 1.00 33.09 848 ALA A O 1
ATOM 6397 N N . ALA A 1 849 ? -61.874 -13.470 25.109 1.00 30.95 849 ALA A N 1
ATOM 6398 C CA . ALA A 1 849 ? -62.872 -13.166 24.104 1.00 30.95 849 ALA A CA 1
ATOM 6399 C C . ALA A 1 849 ? -62.892 -11.679 23.716 1.00 30.95 849 ALA A C 1
ATOM 6401 O O . ALA A 1 849 ? -63.026 -10.827 24.589 1.00 30.95 849 ALA A O 1
ATOM 6402 N N . THR A 1 850 ? -62.950 -11.376 22.414 1.00 28.81 850 THR A N 1
ATOM 6403 C CA . THR A 1 850 ? -63.935 -10.416 21.872 1.00 28.81 850 THR A CA 1
ATOM 6404 C C . THR A 1 850 ? -64.132 -10.554 20.348 1.00 28.81 850 THR A C 1
ATOM 6406 O O . THR A 1 850 ? -63.221 -10.390 19.554 1.00 28.81 850 THR A O 1
ATOM 6409 N N . ASN A 1 851 ? -65.377 -10.877 19.974 1.00 30.58 851 ASN A N 1
ATOM 6410 C CA . ASN A 1 851 ? -66.105 -10.611 18.721 1.00 30.58 851 ASN A CA 1
ATOM 6411 C C . ASN A 1 851 ? -65.470 -10.907 17.339 1.00 30.58 851 ASN A C 1
ATOM 6413 O O . ASN A 1 851 ? -65.166 -10.005 16.573 1.00 30.58 851 ASN A O 1
ATOM 6417 N N . GLY A 1 852 ? -65.510 -12.191 16.962 1.00 29.95 852 GLY A N 1
ATOM 6418 C CA . GLY A 1 852 ? -66.136 -12.672 15.716 1.00 29.95 852 GLY A CA 1
ATOM 6419 C C . GLY A 1 852 ? -65.545 -12.262 14.360 1.00 29.95 852 GLY A C 1
ATOM 6420 O O . GLY A 1 852 ? -65.972 -11.268 13.792 1.00 29.95 852 GLY A O 1
ATOM 6421 N N . ASN A 1 853 ? -64.743 -13.140 13.743 1.00 28.55 853 ASN A N 1
ATOM 6422 C CA . ASN A 1 853 ? -65.150 -13.921 12.559 1.00 28.55 853 ASN A CA 1
ATOM 6423 C C . ASN A 1 853 ? -64.017 -14.846 12.058 1.00 28.55 853 ASN A C 1
ATOM 6425 O O . ASN A 1 853 ? -62.973 -14.386 11.625 1.00 28.55 853 ASN A O 1
ATOM 6429 N N . THR A 1 854 ? -64.322 -16.145 12.063 1.00 27.83 854 THR A N 1
ATOM 6430 C CA . THR A 1 854 ? -64.000 -17.200 11.078 1.00 27.83 854 THR A CA 1
ATOM 6431 C C . THR A 1 854 ? -62.567 -17.380 10.542 1.00 27.83 854 THR A C 1
ATOM 6433 O O . THR A 1 854 ? -62.096 -16.649 9.680 1.00 27.83 854 THR A O 1
ATOM 6436 N N . LEU A 1 855 ? -61.978 -18.513 10.944 1.00 31.45 855 LEU A N 1
ATOM 6437 C CA . LEU A 1 855 ? -60.884 -19.241 10.289 1.00 31.45 855 LEU A CA 1
ATOM 6438 C C . LEU A 1 855 ? -61.371 -19.952 9.010 1.00 31.45 855 LEU A C 1
ATOM 6440 O O . LEU A 1 855 ? -62.319 -20.729 9.101 1.00 31.45 855 LEU A O 1
ATOM 6444 N N . ILE A 1 856 ? -60.686 -19.754 7.877 1.00 28.89 856 ILE A N 1
ATOM 6445 C CA . ILE A 1 856 ? -60.625 -20.598 6.653 1.00 28.89 856 ILE A CA 1
ATOM 6446 C C . ILE A 1 856 ? -59.325 -20.165 5.936 1.00 28.89 856 ILE A C 1
ATOM 6448 O O . ILE A 1 856 ? -59.073 -18.967 5.896 1.00 28.89 856 ILE A O 1
ATOM 6452 N N . ASP A 1 857 ? -58.465 -20.940 5.279 1.00 27.58 857 ASP A N 1
ATOM 6453 C CA . ASP A 1 857 ? -58.082 -22.352 5.168 1.00 27.58 857 ASP A CA 1
ATOM 6454 C C . ASP A 1 857 ? -56.757 -22.323 4.365 1.00 27.58 857 ASP A C 1
ATOM 6456 O O . ASP A 1 857 ? -56.458 -21.380 3.630 1.00 27.58 857 ASP A O 1
ATOM 6460 N N . THR A 1 858 ? -55.971 -23.364 4.566 1.00 34.72 858 THR A N 1
ATOM 6461 C CA . THR A 1 858 ? -54.727 -23.778 3.931 1.00 34.72 858 THR A CA 1
ATOM 6462 C C . THR A 1 858 ? -54.717 -23.791 2.393 1.00 34.72 858 THR A C 1
ATOM 6464 O O . THR A 1 858 ? -55.724 -24.029 1.732 1.00 34.72 858 THR A O 1
ATOM 6467 N N . ASN A 1 859 ? -53.491 -23.681 1.860 1.00 30.64 859 ASN A N 1
ATOM 6468 C CA . ASN A 1 859 ? -53.037 -24.016 0.502 1.00 30.64 859 ASN A CA 1
ATOM 6469 C C . ASN A 1 859 ? -53.248 -22.974 -0.608 1.00 30.64 859 ASN A C 1
ATOM 6471 O O . ASN A 1 859 ? -54.271 -22.945 -1.285 1.00 30.64 859 ASN A O 1
ATOM 6475 N N . ASN A 1 860 ? -52.169 -22.253 -0.921 1.00 27.28 860 ASN A N 1
ATOM 6476 C CA . ASN A 1 860 ? -51.730 -22.098 -2.307 1.00 27.28 860 ASN A CA 1
ATOM 6477 C C . ASN A 1 860 ? -50.208 -21.947 -2.343 1.00 27.28 860 ASN A C 1
ATOM 6479 O O . ASN A 1 860 ? -49.654 -20.876 -2.115 1.00 27.28 860 ASN A O 1
ATOM 6483 N N . ASP A 1 861 ? -49.559 -23.072 -2.618 1.00 37.50 861 ASP A N 1
ATOM 6484 C CA . ASP A 1 861 ? -48.176 -23.144 -3.057 1.00 37.50 861 ASP A CA 1
ATOM 6485 C C . ASP A 1 861 ? -48.116 -22.542 -4.471 1.00 37.50 861 ASP A C 1
ATOM 6487 O O . ASP A 1 861 ? -48.556 -23.153 -5.449 1.00 37.50 861 ASP A O 1
ATOM 6491 N N . VAL A 1 862 ? -47.659 -21.294 -4.574 1.00 30.73 862 VAL A N 1
ATOM 6492 C CA . VAL A 1 862 ? -47.248 -20.694 -5.844 1.00 30.73 862 VAL A CA 1
ATOM 6493 C C . VAL A 1 862 ? -45.766 -20.403 -5.705 1.00 30.73 862 VAL A C 1
ATOM 6495 O O . VAL A 1 862 ? -45.361 -19.492 -4.990 1.00 30.73 862 VAL A O 1
ATOM 6498 N N . SER A 1 863 ? -44.954 -21.212 -6.379 1.00 38.75 863 SER A N 1
ATOM 6499 C CA . SER A 1 863 ? -43.517 -21.004 -6.502 1.00 38.75 863 SER A CA 1
ATOM 6500 C C . SER A 1 863 ? -43.240 -19.609 -7.075 1.00 38.75 863 SER A C 1
ATOM 6502 O O . SER A 1 863 ? -43.412 -19.383 -8.277 1.00 38.75 863 SER A O 1
ATOM 6504 N N . GLU A 1 864 ? -42.826 -18.670 -6.229 1.00 41.19 864 GLU A N 1
ATOM 6505 C CA . GLU A 1 864 ? -42.368 -17.357 -6.675 1.00 41.19 864 GLU A CA 1
ATOM 6506 C C . GLU A 1 864 ? -40.946 -17.441 -7.251 1.00 41.19 864 GLU A C 1
ATOM 6508 O O . GLU A 1 864 ? -40.103 -18.167 -6.714 1.00 41.19 864 GLU A O 1
ATOM 6513 N N . PRO A 1 865 ? -40.626 -16.690 -8.322 1.00 38.97 865 PRO A N 1
ATOM 6514 C CA . PRO A 1 865 ? -39.270 -16.644 -8.842 1.00 38.97 865 PRO A CA 1
ATOM 6515 C C . PRO A 1 865 ? -38.359 -15.927 -7.839 1.00 38.97 865 PRO A C 1
ATOM 6517 O O . PRO A 1 865 ? -38.599 -14.787 -7.436 1.00 38.97 865 PRO A O 1
ATOM 6520 N N . VAL A 1 866 ? -37.282 -16.597 -7.443 1.00 54.56 866 VAL A N 1
ATOM 6521 C CA . VAL A 1 866 ? -36.255 -16.037 -6.564 1.00 54.56 866 VAL A CA 1
ATOM 6522 C C . VAL A 1 866 ? -35.516 -14.928 -7.329 1.00 54.56 866 VAL A C 1
ATOM 6524 O O . VAL A 1 866 ? -35.140 -15.102 -8.487 1.00 54.56 866 VAL A O 1
ATOM 6527 N N . LEU A 1 867 ? -35.277 -13.771 -6.693 1.00 54.53 867 LEU A N 1
ATOM 6528 C CA . LEU A 1 867 ? -34.580 -12.602 -7.277 1.00 54.53 867 LEU A CA 1
ATOM 6529 C C . LEU A 1 867 ? -33.210 -12.924 -7.923 1.00 54.53 867 LEU A C 1
ATOM 6531 O O . LEU A 1 867 ? -32.667 -12.121 -8.698 1.00 54.53 867 LEU A O 1
ATOM 6535 N N . GLU A 1 868 ? -32.630 -14.078 -7.602 1.00 58.38 868 GLU A N 1
ATOM 6536 C CA . GLU A 1 868 ? -31.379 -14.586 -8.161 1.00 58.38 868 GLU A CA 1
ATOM 6537 C C . GLU A 1 868 ? -31.473 -14.905 -9.665 1.00 58.38 868 GLU A C 1
ATOM 6539 O O . GLU A 1 868 ? -30.490 -14.704 -10.379 1.00 58.38 868 GLU A O 1
ATOM 6544 N N . ASP A 1 869 ? -32.660 -15.230 -10.191 1.00 62.12 869 ASP A N 1
ATOM 6545 C CA . ASP A 1 869 ? -32.848 -15.610 -11.601 1.00 62.12 869 ASP A CA 1
ATOM 6546 C C . ASP A 1 869 ? -32.923 -14.428 -12.585 1.00 62.12 869 ASP A C 1
ATOM 6548 O O . ASP A 1 869 ? -32.855 -14.622 -13.809 1.00 62.12 869 ASP A O 1
ATOM 6552 N N . ILE A 1 870 ? -33.019 -13.191 -12.080 1.00 70.12 870 ILE A N 1
ATOM 6553 C CA . ILE A 1 870 ? -33.020 -11.971 -12.900 1.00 70.12 870 ILE A CA 1
ATOM 6554 C C . ILE A 1 870 ? -31.593 -11.674 -13.374 1.00 70.12 870 ILE A C 1
ATOM 6556 O O . ILE A 1 870 ? -30.732 -11.266 -12.581 1.00 70.12 870 ILE A O 1
ATOM 6560 N N . LYS A 1 871 ? -31.359 -11.825 -14.685 1.00 71.69 871 LYS A N 1
ATOM 6561 C CA . LYS A 1 871 ? -30.056 -11.608 -15.340 1.00 71.69 871 LYS A CA 1
ATOM 6562 C C . LYS A 1 871 ? -30.020 -10.268 -16.068 1.00 71.69 871 LYS A C 1
ATOM 6564 O O . LYS A 1 871 ? -30.885 -9.996 -16.899 1.00 71.69 871 LYS A O 1
ATOM 6569 N N . ILE A 1 872 ? -28.986 -9.468 -15.807 1.00 76.94 872 ILE A N 1
ATOM 6570 C CA . ILE A 1 872 ? -28.793 -8.137 -16.402 1.00 76.94 872 ILE A CA 1
ATOM 6571 C C . ILE A 1 872 ? -27.475 -8.116 -17.178 1.00 76.94 872 ILE A C 1
ATOM 6573 O O . ILE A 1 872 ? -26.428 -8.416 -16.612 1.00 76.94 872 ILE A O 1
ATOM 6577 N N . PHE A 1 873 ? -27.523 -7.808 -18.477 1.00 67.31 873 PHE A N 1
ATOM 6578 C CA . PHE A 1 873 ? -26.350 -7.868 -19.361 1.00 67.31 873 PHE A CA 1
ATOM 6579 C C . PHE A 1 873 ? -26.538 -7.044 -20.654 1.00 67.31 873 PHE A C 1
ATOM 6581 O O . PHE A 1 873 ? -27.672 -6.831 -21.098 1.00 67.31 873 PHE A O 1
ATOM 6588 N N . PRO A 1 874 ? -25.448 -6.621 -21.320 1.00 46.31 874 PRO A N 1
ATOM 6589 C CA . PRO A 1 874 ? -24.052 -6.743 -20.891 1.00 46.31 874 PRO A CA 1
ATOM 6590 C C . PRO A 1 874 ? -23.698 -5.733 -19.789 1.00 46.31 874 PRO A C 1
ATOM 6592 O O . PRO A 1 874 ? -24.300 -4.669 -19.706 1.00 46.31 874 PRO A O 1
ATOM 6595 N N . ILE A 1 875 ? -22.733 -6.071 -18.933 1.00 61.53 875 ILE A N 1
ATOM 6596 C CA . ILE A 1 875 ? -22.072 -5.129 -18.019 1.00 61.53 875 ILE A CA 1
ATOM 6597 C C . ILE A 1 875 ? -20.564 -5.362 -18.207 1.00 61.53 875 ILE A C 1
ATOM 6599 O O . ILE A 1 875 ? -20.111 -6.457 -17.877 1.00 61.53 875 ILE A O 1
ATOM 6603 N N . PRO A 1 876 ? -19.790 -4.401 -18.750 1.00 67.50 876 PRO A N 1
ATOM 6604 C CA . PRO A 1 876 ? -20.186 -3.044 -19.145 1.00 67.50 876 PRO A CA 1
ATOM 6605 C C . PRO A 1 876 ? -21.150 -2.990 -20.345 1.00 67.50 876 PRO A C 1
ATOM 6607 O O . PRO A 1 876 ? -21.114 -3.844 -21.226 1.00 67.50 876 PRO A O 1
ATOM 6610 N N . VAL A 1 877 ? -22.003 -1.964 -20.391 1.00 71.12 877 VAL A N 1
ATOM 6611 C CA . VAL A 1 877 ? -22.968 -1.706 -21.474 1.00 71.12 877 VAL A CA 1
ATOM 6612 C C . VAL A 1 877 ? -22.539 -0.491 -22.288 1.00 71.12 877 VAL A C 1
ATOM 6614 O O . VAL A 1 877 ? -22.106 0.497 -21.713 1.00 71.12 877 VAL A O 1
ATOM 6617 N N . SER A 1 878 ? -22.692 -0.530 -23.614 1.00 57.22 878 SER A N 1
ATOM 6618 C CA . SER A 1 878 ? -22.427 0.616 -24.504 1.00 57.22 878 SER A CA 1
ATOM 6619 C C . SER A 1 878 ? -23.695 1.230 -25.107 1.00 57.22 878 SER A C 1
ATOM 6621 O O . SER A 1 878 ? -23.765 2.443 -25.271 1.00 57.22 878 SER A O 1
ATOM 6623 N N . HIS A 1 879 ? -24.724 0.430 -25.407 1.00 65.50 879 HIS A N 1
ATOM 6624 C CA . HIS A 1 879 ? -25.944 0.932 -26.060 1.00 65.50 879 HIS A CA 1
ATOM 6625 C C . HIS A 1 879 ? -27.230 0.424 -25.405 1.00 65.50 879 HIS A C 1
ATOM 6627 O O . HIS A 1 879 ? -28.040 1.221 -24.946 1.00 65.50 879 HIS A O 1
ATOM 6633 N N . MET A 1 880 ? -27.415 -0.895 -25.314 1.00 70.62 880 MET A N 1
ATOM 6634 C CA . MET A 1 880 ? -28.651 -1.505 -24.813 1.00 70.62 880 MET A CA 1
ATOM 6635 C C . MET A 1 880 ? -28.365 -2.434 -23.636 1.00 70.62 880 MET A C 1
ATOM 6637 O O . MET A 1 880 ? -27.592 -3.381 -23.772 1.00 70.62 880 MET A O 1
ATOM 6641 N N . LEU A 1 881 ? -29.014 -2.178 -22.500 1.00 75.31 881 LEU A N 1
ATOM 6642 C CA . LEU A 1 881 ? -28.978 -3.037 -21.318 1.00 75.31 881 LEU A CA 1
ATOM 6643 C C . LEU A 1 881 ? -30.213 -3.943 -21.320 1.00 75.31 881 LEU A C 1
ATOM 6645 O O . LEU A 1 881 ? -31.339 -3.448 -21.368 1.00 75.31 881 LEU A O 1
ATOM 6649 N N . ASN A 1 882 ? -30.015 -5.259 -21.267 1.00 72.31 882 ASN A N 1
ATOM 6650 C CA . ASN A 1 882 ? -31.092 -6.246 -21.274 1.00 72.31 882 ASN A CA 1
ATOM 6651 C C . ASN A 1 882 ? -31.321 -6.800 -19.868 1.00 72.31 882 ASN A C 1
ATOM 6653 O O . ASN A 1 882 ? -30.364 -7.080 -19.146 1.00 72.31 882 ASN A O 1
ATOM 6657 N N . VAL A 1 883 ? -32.589 -7.013 -19.522 1.00 80.94 883 VAL A N 1
ATOM 6658 C CA . VAL A 1 883 ? -33.037 -7.638 -18.275 1.00 80.94 883 VAL A CA 1
ATOM 6659 C C . VAL A 1 883 ? -33.854 -8.879 -18.641 1.00 80.94 883 VAL A C 1
ATOM 6661 O O . VAL A 1 883 ? -34.964 -8.769 -19.163 1.00 80.94 883 VAL A O 1
ATOM 6664 N N . LYS A 1 884 ? -33.286 -10.070 -18.422 1.00 73.31 884 LYS A N 1
ATOM 6665 C CA . LYS A 1 884 ? -33.960 -11.361 -18.646 1.00 73.31 884 LYS A CA 1
ATOM 6666 C C . LYS A 1 884 ? -34.626 -11.860 -17.365 1.00 73.31 884 LYS A C 1
ATOM 6668 O O . LYS A 1 884 ? -34.129 -11.595 -16.273 1.00 73.31 884 LYS A O 1
ATOM 6673 N N . ASN A 1 885 ? -35.703 -12.631 -17.541 1.00 73.25 885 ASN A N 1
ATOM 6674 C CA . ASN A 1 885 ? -36.514 -13.229 -16.474 1.00 73.25 885 ASN A CA 1
ATOM 6675 C C . ASN A 1 885 ? -37.158 -12.192 -15.538 1.00 73.25 885 ASN A C 1
ATOM 6677 O O . ASN A 1 885 ? -37.252 -12.420 -14.339 1.00 73.25 885 ASN A O 1
ATOM 6681 N N . LEU A 1 886 ? -37.571 -11.037 -16.075 1.00 71.12 886 LEU A N 1
ATOM 6682 C CA . LEU A 1 886 ? -38.231 -9.982 -15.304 1.00 71.12 886 LEU A CA 1
ATOM 6683 C C . LEU A 1 886 ? -39.741 -10.279 -15.164 1.00 71.12 886 LEU A C 1
ATOM 6685 O O . LEU A 1 886 ? -40.415 -10.328 -16.195 1.00 71.12 886 LEU A O 1
ATOM 6689 N N . PRO A 1 887 ? -40.292 -10.432 -13.942 1.00 71.50 887 PRO A N 1
ATOM 6690 C CA . PRO A 1 887 ? -41.738 -10.588 -13.739 1.00 71.50 887 PRO A CA 1
ATOM 6691 C C . PRO A 1 887 ? -42.550 -9.391 -14.272 1.00 71.50 887 PRO A C 1
ATOM 6693 O O . PRO A 1 887 ? -42.091 -8.249 -14.184 1.00 71.50 887 PRO A O 1
ATOM 6696 N N . GLU A 1 888 ? -43.772 -9.612 -14.773 1.00 60.94 888 GLU A N 1
ATOM 6697 C CA . GLU A 1 888 ? -44.602 -8.566 -15.417 1.00 60.94 888 GLU A CA 1
ATOM 6698 C C . GLU A 1 888 ? -44.927 -7.372 -14.496 1.00 60.94 888 GLU A C 1
ATOM 6700 O O . GLU A 1 888 ? -45.039 -6.233 -14.956 1.00 60.94 888 GLU A O 1
ATOM 6705 N N . ASN A 1 889 ? -44.995 -7.597 -13.179 1.00 65.62 889 ASN A N 1
ATOM 6706 C CA . ASN A 1 889 ? -45.275 -6.557 -12.185 1.00 65.62 889 ASN A CA 1
ATOM 6707 C C . ASN A 1 889 ? -44.039 -5.783 -11.700 1.00 65.62 889 ASN A C 1
ATOM 6709 O O . ASN A 1 889 ? -44.178 -4.863 -10.888 1.00 65.62 889 ASN A O 1
ATOM 6713 N N . SER A 1 890 ? -42.847 -6.104 -12.208 1.00 72.69 890 SER A N 1
ATOM 6714 C CA . SER A 1 890 ? -41.589 -5.534 -11.721 1.00 72.69 890 SER A CA 1
ATOM 6715 C C . SER A 1 890 ? -41.414 -4.066 -12.097 1.00 72.69 890 SER A C 1
ATOM 6717 O O . SER A 1 890 ? -41.727 -3.661 -13.219 1.00 72.69 890 SER A O 1
ATOM 6719 N N . ASN A 1 891 ? -40.834 -3.272 -11.200 1.00 78.12 891 ASN A N 1
ATOM 6720 C CA . ASN A 1 891 ? -40.441 -1.892 -11.474 1.00 78.12 891 ASN A CA 1
ATOM 6721 C C . ASN A 1 891 ? -38.911 -1.757 -11.550 1.00 78.12 891 ASN A C 1
ATOM 6723 O O . ASN A 1 891 ? -38.204 -2.166 -10.632 1.00 78.12 891 ASN A O 1
ATOM 6727 N N . LEU A 1 892 ? -38.410 -1.163 -12.635 1.00 79.44 892 LEU A N 1
ATOM 6728 C CA . LEU A 1 892 ? -37.006 -0.826 -12.843 1.00 79.44 892 LEU A CA 1
ATOM 6729 C C . LEU A 1 892 ? -36.752 0.661 -12.615 1.00 79.44 892 LEU A C 1
ATOM 6731 O O . LEU A 1 892 ? -37.356 1.515 -13.269 1.00 79.44 892 LEU A O 1
ATOM 6735 N N . ARG A 1 893 ? -35.775 0.970 -11.762 1.00 80.44 893 ARG A N 1
ATOM 6736 C CA . ARG A 1 893 ? -35.307 2.331 -11.497 1.00 80.44 893 ARG A CA 1
ATOM 6737 C C . ARG A 1 893 ? -33.814 2.450 -11.775 1.00 80.44 893 ARG A C 1
ATOM 6739 O O . ARG A 1 893 ? -33.018 1.821 -11.091 1.00 80.44 893 ARG A O 1
ATOM 6746 N N . LEU A 1 894 ? -33.426 3.253 -12.764 1.00 81.12 894 LEU A N 1
ATOM 6747 C CA . LEU A 1 894 ? -32.016 3.551 -13.044 1.00 81.12 894 LEU A CA 1
ATOM 6748 C C . LEU A 1 894 ? -31.645 4.880 -12.393 1.00 81.12 894 LEU A C 1
ATOM 6750 O O . LEU A 1 894 ? -32.330 5.878 -12.617 1.00 81.12 894 LEU A O 1
ATOM 6754 N N . MET A 1 895 ? -30.563 4.902 -11.625 1.00 79.31 895 MET A N 1
ATOM 6755 C CA . MET A 1 895 ? -30.067 6.079 -10.913 1.00 79.31 895 MET A CA 1
ATOM 6756 C C . MET A 1 895 ? -28.598 6.342 -11.258 1.00 79.31 895 MET A C 1
ATOM 6758 O O . MET A 1 895 ? -27.854 5.397 -11.522 1.00 79.31 895 MET A O 1
ATOM 6762 N N . ASN A 1 896 ? -28.162 7.604 -11.243 1.00 71.50 896 ASN A N 1
ATOM 6763 C CA . ASN A 1 896 ? -26.726 7.919 -11.240 1.00 71.50 896 ASN A CA 1
ATOM 6764 C C . ASN A 1 896 ? -26.122 7.731 -9.832 1.00 71.50 896 ASN A C 1
ATOM 6766 O O . ASN A 1 896 ? -26.842 7.510 -8.857 1.00 71.50 896 ASN A O 1
ATOM 6770 N N . ILE A 1 897 ? -24.796 7.841 -9.711 1.00 66.38 897 ILE A N 1
ATOM 6771 C CA . ILE A 1 897 ? -24.081 7.698 -8.426 1.00 66.38 897 ILE A CA 1
ATOM 6772 C C . ILE A 1 897 ? -24.456 8.746 -7.369 1.00 66.38 897 ILE A C 1
ATOM 6774 O O . ILE A 1 897 ? -24.238 8.521 -6.183 1.00 66.38 897 ILE A O 1
ATOM 6778 N N . SER A 1 898 ? -25.040 9.874 -7.776 1.00 59.16 898 SER A N 1
ATOM 6779 C CA . SER A 1 898 ? -25.553 10.906 -6.868 1.00 59.16 898 SER A CA 1
ATOM 6780 C C . SER A 1 898 ? -26.967 10.593 -6.357 1.00 59.16 898 SER A C 1
ATOM 6782 O O . SER A 1 898 ? -27.545 11.402 -5.637 1.00 59.16 898 SER A O 1
ATOM 6784 N N . GLY A 1 899 ? -27.541 9.443 -6.737 1.00 53.69 899 GLY A N 1
ATOM 6785 C CA . GLY A 1 899 ? -28.889 9.015 -6.355 1.00 53.69 899 GLY A CA 1
ATOM 6786 C C . GLY A 1 899 ? -30.012 9.656 -7.178 1.00 53.69 899 GLY A C 1
ATOM 6787 O O . GLY A 1 899 ? -31.188 9.438 -6.885 1.00 53.69 899 GLY A O 1
ATOM 6788 N N . GLN A 1 900 ? -29.687 10.430 -8.218 1.00 67.44 900 GLN A N 1
ATOM 6789 C CA . GLN A 1 900 ? -30.689 11.023 -9.099 1.00 67.44 900 GLN A CA 1
ATOM 6790 C C . GLN A 1 900 ? -31.346 9.930 -9.943 1.00 67.44 900 GLN A C 1
ATOM 6792 O O . GLN A 1 900 ? -30.667 9.180 -10.645 1.00 67.44 900 GLN A O 1
ATOM 6797 N N . LEU A 1 901 ? -32.677 9.869 -9.906 1.00 69.94 901 LEU A N 1
ATOM 6798 C CA . LEU A 1 901 ? -33.474 8.938 -10.698 1.00 69.94 901 LEU A CA 1
ATOM 6799 C C . LEU A 1 901 ? -33.517 9.379 -12.167 1.00 69.94 901 LEU A C 1
ATOM 6801 O O . LEU A 1 901 ? -34.023 10.454 -12.478 1.00 69.94 901 LEU A O 1
ATOM 6805 N N . LEU A 1 902 ? -33.007 8.533 -13.061 1.00 72.44 902 LEU A N 1
ATOM 6806 C CA . LEU A 1 902 ? -32.939 8.773 -14.505 1.00 72.44 902 LEU A CA 1
ATOM 6807 C C . LEU A 1 902 ? -34.032 8.024 -15.272 1.00 72.44 902 LEU A C 1
ATOM 6809 O O . LEU A 1 902 ? -34.573 8.539 -16.246 1.00 72.44 902 LEU A O 1
ATOM 6813 N N . ILE A 1 903 ? -34.365 6.802 -14.840 1.00 75.44 903 ILE A N 1
ATOM 6814 C CA . ILE A 1 903 ? -35.439 5.984 -15.425 1.00 75.44 903 ILE A CA 1
ATOM 6815 C C . ILE A 1 903 ? -36.286 5.394 -14.306 1.00 75.44 903 ILE A C 1
ATOM 6817 O O . ILE A 1 903 ? -35.745 4.956 -13.297 1.00 75.44 903 ILE A O 1
ATOM 6821 N N . ASN A 1 904 ? -37.601 5.343 -14.517 1.00 82.56 904 ASN A N 1
ATOM 6822 C CA . ASN A 1 904 ? -38.568 4.614 -13.698 1.00 82.56 904 ASN A CA 1
ATOM 6823 C C . ASN A 1 904 ? -39.577 3.949 -14.643 1.00 82.56 904 ASN A C 1
ATOM 6825 O O . ASN A 1 904 ? -40.348 4.649 -15.302 1.00 82.56 904 ASN A O 1
ATOM 6829 N N . ALA A 1 905 ? -39.518 2.628 -14.795 1.00 65.81 905 ALA A N 1
ATOM 6830 C CA . ALA A 1 905 ? -40.297 1.912 -15.800 1.00 65.81 905 ALA A CA 1
ATOM 6831 C C . ALA A 1 905 ? -40.764 0.544 -15.293 1.00 65.81 905 ALA A C 1
ATOM 6833 O O . ALA A 1 905 ? -39.963 -0.271 -14.841 1.00 65.81 905 ALA A O 1
ATOM 6834 N N . LYS A 1 906 ? -42.061 0.264 -15.444 1.00 74.69 906 LYS A N 1
ATOM 6835 C CA . LYS A 1 906 ? -42.666 -1.026 -15.092 1.00 74.69 906 LYS A CA 1
ATOM 6836 C C . LYS A 1 906 ? -42.566 -2.012 -16.264 1.00 74.69 906 LYS A C 1
ATOM 6838 O O . LYS A 1 906 ? -42.832 -1.625 -17.401 1.00 74.69 906 LYS A O 1
ATOM 6843 N N . GLY A 1 907 ? -42.157 -3.254 -15.998 1.00 56.72 907 GLY A N 1
ATOM 6844 C CA . GLY A 1 907 ? -42.169 -4.369 -16.956 1.00 56.72 907 GLY A CA 1
ATOM 6845 C C . GLY A 1 907 ? -41.245 -4.237 -18.179 1.00 56.72 907 GLY A C 1
ATOM 6846 O O . GLY A 1 907 ? -41.412 -4.968 -19.152 1.00 56.72 907 GLY A O 1
ATOM 6847 N N . LYS A 1 908 ? -40.276 -3.309 -18.186 1.00 68.00 908 LYS A N 1
ATOM 6848 C CA . LYS A 1 908 ? -39.354 -3.142 -19.325 1.00 68.00 908 LYS A CA 1
ATOM 6849 C C . LYS A 1 908 ? -38.208 -4.153 -19.283 1.00 68.00 908 LYS A C 1
ATOM 6851 O O . LYS A 1 908 ? -37.384 -4.107 -18.386 1.00 68.00 908 LYS A O 1
ATOM 6856 N N . SER A 1 909 ? -38.073 -4.983 -20.314 1.00 69.81 909 SER A N 1
ATOM 6857 C CA . SER A 1 909 ? -36.962 -5.943 -20.451 1.00 69.81 909 SER A CA 1
ATOM 6858 C C . SER A 1 909 ? -35.698 -5.360 -21.102 1.00 69.81 909 SER A C 1
ATOM 6860 O O . SER A 1 909 ? -34.671 -6.035 -21.175 1.00 69.81 909 SER A O 1
ATOM 6862 N N . GLN A 1 910 ? -35.745 -4.109 -21.575 1.00 71.94 910 GLN A N 1
ATOM 6863 C CA . GLN A 1 910 ? -34.620 -3.424 -22.216 1.00 71.94 910 GLN A CA 1
ATOM 6864 C C . GLN A 1 910 ? -34.563 -1.938 -21.846 1.00 71.94 910 GLN A C 1
ATOM 6866 O O . GLN A 1 910 ? -35.583 -1.241 -21.835 1.00 71.94 910 GLN A O 1
ATOM 6871 N N . ILE A 1 911 ? -33.349 -1.442 -21.599 1.00 79.88 911 ILE A N 1
ATOM 6872 C CA . ILE A 1 911 ? -33.055 -0.039 -21.301 1.00 79.88 911 ILE A CA 1
ATOM 6873 C C . ILE A 1 911 ? -32.059 0.497 -22.335 1.00 79.88 911 ILE A C 1
ATOM 6875 O O . ILE A 1 911 ? -30.966 -0.047 -22.493 1.00 79.88 911 ILE A O 1
ATOM 6879 N N . ASN A 1 912 ? -32.432 1.583 -23.020 1.00 76.75 912 ASN A N 1
ATOM 6880 C CA . ASN A 1 912 ? -31.525 2.313 -23.903 1.00 76.75 912 ASN A CA 1
ATOM 6881 C C . ASN A 1 912 ? -30.601 3.207 -23.066 1.00 76.75 912 ASN A C 1
ATOM 6883 O O . ASN A 1 912 ? -31.054 4.150 -22.413 1.00 76.75 912 ASN A O 1
ATOM 6887 N N . MET A 1 913 ? -29.314 2.877 -23.100 1.00 81.88 913 MET A N 1
ATOM 6888 C CA . MET A 1 913 ? -28.246 3.532 -22.357 1.00 81.88 913 MET A CA 1
ATOM 6889 C C . MET A 1 913 ? -27.462 4.543 -23.203 1.00 81.88 913 MET A C 1
ATOM 6891 O O . MET A 1 913 ? -26.625 5.253 -22.656 1.00 81.88 913 MET A O 1
ATOM 6895 N N . SER A 1 914 ? -27.714 4.645 -24.514 1.00 70.50 914 SER A N 1
ATOM 6896 C CA . SER A 1 914 ? -26.984 5.554 -25.416 1.00 70.50 914 SER A CA 1
ATOM 6897 C C . SER A 1 914 ? -27.201 7.037 -25.111 1.00 70.50 914 SER A C 1
ATOM 6899 O O . SER A 1 914 ? -26.401 7.867 -25.522 1.00 70.50 914 SER A O 1
ATOM 6901 N N . GLN A 1 915 ? -28.278 7.372 -24.402 1.00 69.81 915 GLN A N 1
ATOM 6902 C CA . GLN A 1 915 ? -28.609 8.743 -24.004 1.00 69.81 915 GLN A CA 1
ATOM 6903 C C . GLN A 1 915 ? -27.887 9.213 -22.729 1.00 69.81 915 GLN A C 1
ATOM 6905 O O . GLN A 1 915 ? -28.061 10.360 -22.330 1.00 69.81 915 GLN A O 1
ATOM 6910 N N . PHE A 1 916 ? -27.135 8.332 -22.063 1.00 75.75 916 PHE A N 1
ATOM 6911 C CA . PHE A 1 916 ? -26.451 8.633 -20.809 1.00 75.75 916 PHE A CA 1
ATOM 6912 C C . PHE A 1 916 ? -24.932 8.638 -21.006 1.00 75.75 916 PHE A C 1
ATOM 6914 O O . PHE A 1 916 ? -24.396 7.839 -21.778 1.00 75.75 916 PHE A O 1
ATOM 6921 N N . GLU A 1 917 ? -24.248 9.533 -20.293 1.00 78.50 917 GLU A N 1
ATOM 6922 C CA . GLU A 1 917 ? -22.791 9.677 -20.338 1.00 78.50 917 GLU A CA 1
ATOM 6923 C C . GLU A 1 917 ? -22.073 8.426 -19.807 1.00 78.50 917 GLU A C 1
ATOM 6925 O O . GLU A 1 917 ? -22.638 7.623 -19.053 1.00 78.50 917 GLU A O 1
ATOM 6930 N N . THR A 1 918 ? -20.810 8.257 -20.193 1.00 79.31 918 THR A N 1
ATOM 6931 C CA . THR A 1 918 ? -19.939 7.202 -19.664 1.00 79.31 918 THR A CA 1
ATOM 6932 C C . THR A 1 918 ? -19.802 7.342 -18.154 1.00 79.31 918 THR A C 1
ATOM 6934 O O . THR A 1 918 ? -19.524 8.427 -17.650 1.00 79.31 918 THR A O 1
ATOM 6937 N N . GLY A 1 919 ? -20.006 6.256 -17.415 1.00 71.31 919 GLY A N 1
ATOM 6938 C CA . GLY A 1 919 ? -20.029 6.327 -15.959 1.00 71.31 919 GLY A CA 1
ATOM 6939 C C . GLY A 1 919 ? -20.726 5.152 -15.290 1.00 71.31 919 GLY A C 1
ATOM 6940 O O . GLY A 1 919 ? -21.119 4.171 -15.925 1.00 71.31 919 GLY A O 1
ATOM 6941 N N . ILE A 1 920 ? -20.857 5.248 -13.969 1.00 76.12 920 ILE A N 1
ATOM 6942 C CA . ILE A 1 920 ? -21.494 4.226 -13.138 1.00 76.12 920 ILE A CA 1
ATOM 6943 C C . ILE A 1 920 ? -22.949 4.620 -12.874 1.00 76.12 920 ILE A C 1
ATOM 6945 O O . ILE A 1 920 ? -23.254 5.756 -12.516 1.00 76.12 920 ILE A O 1
ATOM 6949 N N . TYR A 1 921 ? -23.841 3.646 -13.000 1.00 80.31 921 TYR A N 1
ATOM 6950 C CA . TYR A 1 921 ? -25.261 3.770 -12.698 1.00 80.31 921 TYR A CA 1
ATOM 6951 C C . TYR A 1 921 ? -25.696 2.628 -11.780 1.00 80.31 921 TYR A C 1
ATOM 6953 O O . TYR A 1 921 ? -25.059 1.575 -11.724 1.00 80.31 921 TYR A O 1
ATOM 6961 N N . ILE A 1 922 ? -26.795 2.821 -11.061 1.00 84.94 922 ILE A N 1
ATOM 6962 C CA . ILE A 1 922 ? -27.411 1.802 -10.212 1.00 84.94 922 ILE A CA 1
ATOM 6963 C C . ILE A 1 922 ? -28.777 1.474 -10.799 1.00 84.94 922 ILE A C 1
ATOM 6965 O O . ILE A 1 922 ? -29.646 2.341 -10.876 1.00 84.94 922 ILE A O 1
ATOM 6969 N N . LEU A 1 923 ? -28.971 0.223 -11.209 1.00 82.38 923 LEU A N 1
ATOM 6970 C CA . LEU A 1 923 ? -30.276 -0.301 -11.583 1.00 82.38 923 LEU A CA 1
ATOM 6971 C C . LEU A 1 923 ? -30.898 -0.997 -10.371 1.00 82.38 923 LEU A C 1
ATOM 6973 O O . LEU A 1 923 ? -30.401 -2.020 -9.911 1.00 82.38 923 LEU A O 1
ATOM 6977 N N . GLN A 1 924 ? -31.989 -0.441 -9.865 1.00 84.38 924 GLN A N 1
ATOM 6978 C CA . GLN A 1 924 ? -32.853 -1.053 -8.867 1.00 84.38 924 GLN A CA 1
ATOM 6979 C C . GLN A 1 924 ? -33.982 -1.815 -9.576 1.00 84.38 924 GLN A C 1
ATOM 6981 O O . GLN A 1 924 ? -34.659 -1.257 -10.440 1.00 84.38 924 GLN A O 1
ATOM 6986 N N . VAL A 1 925 ? -34.197 -3.071 -9.195 1.00 79.75 925 VAL A N 1
ATOM 6987 C CA . VAL A 1 925 ? -35.290 -3.937 -9.653 1.00 79.75 925 VAL A CA 1
ATOM 6988 C C . VAL A 1 925 ? -36.176 -4.261 -8.457 1.00 79.75 925 VAL A C 1
ATOM 6990 O O . VAL A 1 925 ? -35.704 -4.867 -7.500 1.00 79.75 925 VAL A O 1
ATOM 6993 N N . ASN A 1 926 ? -37.444 -3.865 -8.513 1.00 75.19 926 ASN A N 1
ATOM 6994 C CA . ASN A 1 926 ? -38.428 -4.113 -7.461 1.00 75.19 926 ASN A CA 1
ATOM 6995 C C . ASN A 1 926 ? -39.465 -5.124 -7.951 1.00 75.19 926 ASN A C 1
ATOM 6997 O O . ASN A 1 926 ? -40.104 -4.874 -8.975 1.00 75.19 926 ASN A O 1
ATOM 7001 N N . THR A 1 927 ? -39.668 -6.215 -7.216 1.00 67.75 927 THR A N 1
ATOM 7002 C CA . THR A 1 927 ? -40.669 -7.256 -7.504 1.00 67.75 927 THR A CA 1
ATOM 7003 C C . THR A 1 927 ? -41.406 -7.607 -6.216 1.00 67.75 927 THR A C 1
ATOM 7005 O O . THR A 1 927 ? -40.751 -8.051 -5.281 1.00 67.75 927 THR A O 1
ATOM 7008 N N . GLU A 1 928 ? -42.723 -7.370 -6.153 1.00 61.06 928 GLU A N 1
ATOM 7009 C CA . GLU A 1 928 ? -43.639 -7.845 -5.087 1.00 61.06 928 GLU A CA 1
ATOM 7010 C C . GLU A 1 928 ? -43.001 -7.914 -3.679 1.00 61.06 928 GLU A C 1
ATOM 7012 O O . GLU A 1 928 ? -42.850 -8.967 -3.075 1.00 61.06 928 GLU A O 1
ATOM 7017 N N . GLY A 1 929 ? -42.553 -6.755 -3.173 1.00 56.66 929 GLY A N 1
ATOM 7018 C CA . GLY A 1 929 ? -41.989 -6.611 -1.821 1.00 56.66 929 GLY A CA 1
ATOM 7019 C C . GLY A 1 929 ? -40.475 -6.826 -1.689 1.00 56.66 929 GLY A C 1
ATOM 7020 O O . GLY A 1 929 ? -39.913 -6.507 -0.645 1.00 56.66 929 GLY A O 1
ATOM 7021 N N . LYS A 1 930 ? -39.778 -7.284 -2.737 1.00 61.97 930 LYS A N 1
ATOM 7022 C CA . LYS A 1 930 ? -38.322 -7.518 -2.728 1.00 61.97 930 LYS A CA 1
ATOM 7023 C C . LYS A 1 930 ? -37.581 -6.597 -3.707 1.00 61.97 930 LYS A C 1
ATOM 7025 O O . LYS A 1 930 ? -38.107 -6.220 -4.755 1.00 61.97 930 LYS A O 1
ATOM 7030 N N . THR A 1 931 ? -36.343 -6.226 -3.362 1.00 74.50 931 THR A N 1
ATOM 7031 C CA . THR A 1 931 ? -35.514 -5.273 -4.125 1.00 74.50 931 THR A CA 1
ATOM 7032 C C . THR A 1 931 ? -34.130 -5.849 -4.432 1.00 74.50 931 THR A C 1
ATOM 7034 O O . THR A 1 931 ? -33.450 -6.331 -3.532 1.00 74.50 931 THR A O 1
ATOM 7037 N N . LYS A 1 932 ? -33.673 -5.728 -5.685 1.00 76.25 932 LYS A N 1
ATOM 7038 C CA . LYS A 1 932 ? -32.306 -6.056 -6.130 1.00 76.25 932 LYS A CA 1
ATOM 7039 C C . LYS A 1 932 ? -31.630 -4.818 -6.713 1.00 76.25 932 LYS A C 1
ATOM 7041 O O . LYS A 1 932 ? -32.223 -4.127 -7.536 1.00 76.25 932 LYS A O 1
ATOM 7046 N N . PHE A 1 933 ? -30.380 -4.561 -6.335 1.00 77.06 933 PHE A N 1
ATOM 7047 C CA . PHE A 1 933 ? -29.564 -3.491 -6.916 1.00 77.06 933 PHE A CA 1
ATOM 7048 C C . PHE A 1 933 ? -28.442 -4.079 -7.762 1.00 77.06 933 PHE A C 1
ATOM 7050 O O . PHE A 1 933 ? -27.766 -5.015 -7.342 1.00 77.06 933 PHE A O 1
ATOM 7057 N N . VAL A 1 934 ? -28.224 -3.516 -8.946 1.00 77.44 934 VAL A N 1
ATOM 7058 C CA . VAL A 1 934 ? -27.158 -3.933 -9.858 1.00 77.44 934 VAL A CA 1
ATOM 7059 C C . VAL A 1 934 ? -26.380 -2.714 -10.331 1.00 77.44 934 VAL A C 1
ATOM 7061 O O . VAL A 1 934 ? -26.954 -1.757 -10.854 1.00 77.44 934 VAL A O 1
ATOM 7064 N N . LYS A 1 935 ? -25.057 -2.751 -10.150 1.00 81.81 935 LYS A N 1
ATOM 7065 C CA . LYS A 1 935 ? -24.137 -1.735 -10.668 1.00 81.81 935 LYS A CA 1
ATOM 7066 C C . LYS A 1 935 ? -24.013 -1.893 -12.181 1.00 81.81 935 LYS A C 1
ATOM 7068 O O . LYS A 1 935 ? -23.587 -2.937 -12.663 1.00 81.81 935 LYS A O 1
ATOM 7073 N N . ILE A 1 936 ? -24.340 -0.844 -12.920 1.00 79.06 936 ILE A N 1
ATOM 7074 C CA . ILE A 1 936 ? -24.206 -0.778 -14.373 1.00 79.06 936 ILE A CA 1
ATOM 7075 C C . ILE A 1 936 ? -23.024 0.126 -14.706 1.00 79.06 936 ILE A C 1
ATOM 7077 O O . ILE A 1 936 ? -22.948 1.257 -14.233 1.00 79.06 936 ILE A O 1
ATOM 7081 N N . ILE A 1 937 ? -22.101 -0.368 -15.527 1.00 76.56 937 ILE A N 1
ATOM 7082 C CA . ILE A 1 937 ? -20.969 0.411 -16.038 1.00 76.56 937 ILE A CA 1
ATOM 7083 C C . ILE A 1 937 ? -21.276 0.760 -17.493 1.00 76.56 937 ILE A C 1
ATOM 7085 O O . ILE A 1 937 ? -21.377 -0.146 -18.319 1.00 76.56 937 ILE A O 1
ATOM 7089 N N . LYS A 1 938 ? -21.444 2.050 -17.799 1.00 72.88 938 LYS A N 1
ATOM 7090 C CA . LYS A 1 938 ? -21.612 2.564 -19.163 1.00 72.88 938 LYS A CA 1
ATOM 7091 C C . LYS A 1 938 ? -20.250 2.986 -19.711 1.00 72.88 938 LYS A C 1
ATOM 7093 O O . LYS A 1 938 ? -19.631 3.882 -19.140 1.00 72.88 938 LYS A O 1
ATOM 7098 N N . ARG A 1 939 ? -19.814 2.338 -20.793 1.00 69.75 939 ARG A N 1
ATOM 7099 C CA . ARG A 1 939 ? -18.630 2.718 -21.582 1.00 69.75 939 ARG A CA 1
ATOM 7100 C C . ARG A 1 939 ? -19.029 3.433 -22.856 1.00 69.75 939 ARG A C 1
ATOM 7102 O O . ARG A 1 939 ? -20.135 3.130 -23.373 1.00 69.75 939 ARG A O 1
#

InterPro domains:
  IPR001570 Peptidase M4, C-terminal [PF02868] (398-579)
  IPR003961 Fibronectin type III [PF00041] (596-671)
  IPR003961 Fibronectin type III [PS50853] (595-680)
  IPR003961 Fibronectin type III [SM00060] (593-666)
  IPR003961 Fibronectin type III [cd00063] (593-677)
  IPR011096 FTP domain [PF07504] (73-116)
  IPR013783 Immunoglobulin-like fold [G3DSA:2.60.40.10] (591-677)
  IPR013856 Peptidase M4 domain [PF01447] (247-395)
  IPR023612 Peptidase M4 [PR00730] (352-372)
  IPR023612 Peptidase M4 [PR00730] (386-402)
  IPR023612 Peptidase M4 [PR00730] (407-418)
  IPR023612 Peptidase M4 [PR00730] (490-506)
  IPR026444 Secretion system, C-terminal sorting domain [PF18962] (871-938)
  IPR026444 Secretion system, C-terminal sorting domain [TIGR04183] (872-939)
  IPR027268 Peptidase M4/M1, CTD superfamily [G3DSA:1.10.390.10] (400-579)
  IPR036116 Fibronectin type III superfamily [SSF49265] (591-677)
  IPR050728 Extracellular Zinc Metalloprotease M4 [PTHR33794] (29-652)

Foldseek 3Di:
DDDDDDDDDDDDDDDDDDDDDDDDDDPPQVVVCVVCCVVVVVPDDDLDPPPPDDDPDPPVVVCVLQVADPQKDWAWDDWFQWPLFIKTKTFIGHNNATAPQWMKIFGDHPNHTRDIFTDNQDADDDDQDFPDDPVLLVVLVCVVLVAPDKDFPDKGWHWYDQASSVSDIATWIFTFIAGDFQFRTWTWTAGRHPSHTSAIGTQWPLQACLNLCVVPDDDDDDDDDDDDDPVVQVVVVPDAFAAKDWAFAQALQFGTDTDIWGDPPFKTWLKDCVAFNIEAEAEPQVPARHDDRHTDMDGPRHHDCVNQVDPLNNSLSVLLSVLQVLLQCLCCVQMVARFLQSRRAYEYEYEAREQDQHWTQGNLRYIYWHCHHPPQHIQRHNLRSQLRSLLSNLCNFQVAACAFQSVLVSNLSSNLRSLLSVVSCCVPVVTDDDSFFPPCSSVDGPAGLQCRVVVLAALADVAGSQFARRVVSPCSAQHGHYPGCSNRQSVRPNSNSSVLLCCAAVWDWDAHRVRDTATADHPHSSLSVQLQSQLRNNRTRHDGLLSSLVSSLVSQCSVQNQPGSNSQRSQRSCVRRVHDDHCPPVPPFPDAWAFWADWDWAPFAQFWTKIFTDDTDGPSGWQWKWKDWQNHTDDIDSHRMDITGRHHGQDWIFIWMWTAHPSGHIYPIYHTDTDGRHHLPHDFFDWDFPDKDQCQVPPVPDQKAQLPPFKGWDLVCQVFRPDDRIWIKFFAADSRRKIKGFFAAQQQFQKKKKKWKKFKFDADAQWWKFKWKDQPQPPDIDTQGTDGDPPNHPDGPDMDMDMGMDGDNHHSRMMIMIGGHGHDRRIMMTIGGIIMIGTGPDDDDDDDDDDDDDDDDDDDDDDDDDPVPWDWDDAADAFKIFTPPADQQKWKWKAAPVRHTDDIDGRDRMDTCNVDDFHWIWIWIDDDHDIDIDIYGYD